Protein 4GBJ (pdb70)

Foldseek 3Di:
DAQEEEEDCPLQSVLLLLLLLVVPHAYEYCPVSVVSHYHYDVQSLVRAAALGEYEYEDAELVVVPVNLDPSLLRVAANREYEYYLYFLVSQQVSQVVNVVRNYWYKDKDWADGSVCQNVQDTEIEIEADPVRCVVCVVSVSSRHPYYHYPYHRRSPRSLVVLVVLLLLLLLLLQVLLCVVVVHQLVVVLVVCVPVVVDCSSNVLSVCSRVVPQDDARDFLVVSLVSLVSNQVNCVVVPHDPSSVLLNVLSVVCVVVVRRGGHNSNSSCVSCVVVPND/DEEEEACPLASVLLLLLLLVVPDEYEYEYPPQVSCVVVVVSHYHYDPASLVRAAQLEEYEYEDAELVVCPVRLDVSLLRVAANREYEYYLYFLVSQQVSQVVNVVRNYGYKDKDKADQSVCQNVQAIEIEIEADPVRCVVCVVSSSSRHVYYHYDYHSRSRSSLVVLVVLLLLLLLLLQVLLCVVVVHQSVVVLVVCVPVVVDPSSVVLSVCSRVVAQPPARAFQVSSLVSLVSNQVNCVVVPHDPSSVLSNVLSVVCVVVVRRNGYNSNSSCVSCVVVPND/DEEEEEAQPLQSVLLLLLLLVVPYAYAYEYCDCVSCVVVVVSHYHYDDQSLVRAAALEEYEYEDQELVVVPVNLDPSLLRVAANREYEYYLYALVSQQVSQVVNVVRNYWYKDKDWADFSVLQNVQATEIEIEADPVNCVVCVVVCSSRHPYYHYPYHSRRRRSLVVLVVLLLLLLLLLQVLLCVVVPHQLVVVLVVCVPVVVDCSSVVLSVCSSVVPFPDARAFLVSSLVSLVSVQVNCVVVPHHPSSVLSNVLSVVCVVVVRRNGYNSNSSCVSVVVVPNDD/DEEEEACPLQSVLLLVLLLVVPDAYAYEYPPQVSCVVCVVSRYHYDDASLVRAAALEEYEYEDLELCVVPVRLDPSLLRVAANREYAYYLYALVSQQVVQVVNVVRNHWYKDKDWADQSVLQNVQAIEIEIEADPVRCVVCVVSNSSRHPYYHYPYHRRSPSSLVVLVVLLLLLLLLLQVLLCVVVVHQLVVVLVVCVPVNVDVSSVVLSVCSSVVPQPPARDFLVSQLVSLVSNQVNCVVVPHDPSSVLLNVLSVVCVVVVRRGGHNSNSSCVSVVVVPND

Nearest PDB structures (foldseek):
  8jyt-assembly1_A  TM=6.687E-01  e=2.787E-19  synthetic construct
  8jku-assembly1_A  TM=6.680E-01  e=8.937E-18  synthetic construct
  8h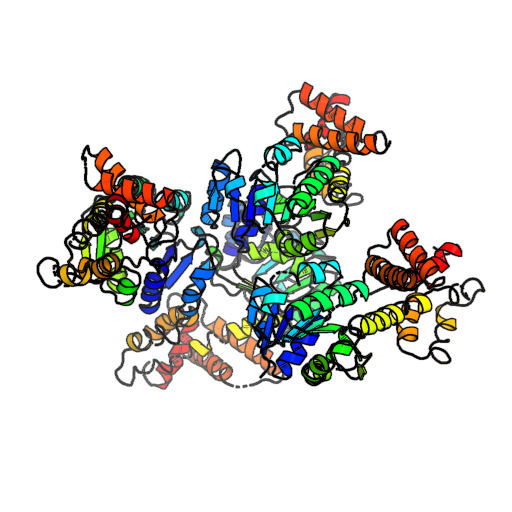wy-assembly1_B  TM=6.424E-01  e=3.088E-18  Escherichia
  4oqz-assembly1_A-2  TM=6.634E-01  e=3.82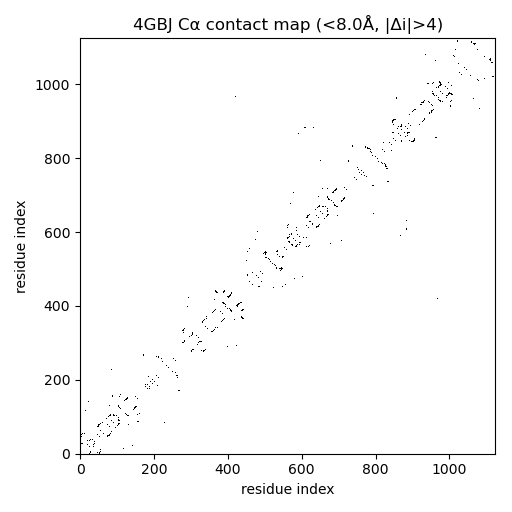6E-17  Streptomyces aurantiacus JA 4570
  5ocm-assembly1_A  TM=6.320E-01  e=1.398E-17  Streptosporangium roseum

CATH classification: 3.40.50.720 (+1 more: 1.10.1040.10)

InterPro domains:
  IPR006115 6-phosphogluconate dehydrogenase, NADP-binding [PF03446] (4-157)
  IPR008927 6-phosphogluconate dehydrogenase-like, C-terminal domain superfamily [SSF48179] (163-283)
  IPR013328 6-phosphogluconate dehydrogenase, domain 2 [G3DSA:1.10.1040.10] (160-294)
  IPR015815 3-hydroxyisobutyrate dehydrogenase-related [PIRSF000103] (1-283)
  IPR029154 3-hydroxyisobutyrate dehydrogenase-like, NAD-binding domain [PF14833] (165-280)
  IPR036291 NAD(P)-binding domain superfamily [SSF51735] (4-162)
  IPR051265 HIBADH-related NP60 subfamily [PTHR43580] (3-283)

Solvent-accessible surface area: 51143 Å² total

B-factor: mean 41.44, std 18.56, range [14.26, 141.47]

Structure (mmCIF, N/CA/C/O backbone):
data_4GBJ
#
_entry.id   4GBJ
#
_cell.length_a   79.633
_cell.length_b   89.645
_cell.length_c   151.506
_cell.angle_alpha   90.00
_cell.angle_beta   90.00
_cell.angle_gamma   90.00
#
_symmetry.space_group_name_H-M   'P 21 21 21'
#
loop_
_entity.id
_entity.type
_entity.pdbx_description
1 polymer '6-phosphogluconate dehydrogenase NAD-binding'
2 non-polymer 'SODIUM ION'
3 water water
#
loop_
_atom_site.group_PDB
_atom_site.id
_atom_site.type_symbol
_atom_site.label_atom_id
_atom_site.label_alt_id
_atom_site.label_comp_id
_atom_site.label_asym_id
_atom_site.label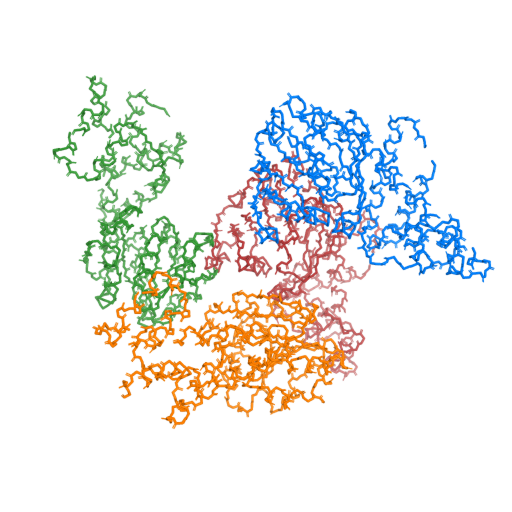_entity_id
_atom_site.label_seq_id
_atom_site.pdbx_PDB_ins_code
_atom_site.Cartn_x
_atom_site.Cartn_y
_atom_site.Cartn_z
_atom_site.occupancy
_atom_site.B_iso_or_equiv
_atom_site.auth_seq_id
_atom_site.auth_comp_id
_atom_site.auth_asym_id
_atom_site.auth_atom_id
_atom_site.pdbx_PDB_model_num
ATOM 9 N N . SER A 1 5 ? 31.331 35.328 74.190 1.00 94.21 2 SER A N 1
ATOM 10 C CA . SER A 1 5 ? 30.225 35.626 73.273 1.00 94.78 2 SER A CA 1
ATOM 11 C C . SER A 1 5 ? 30.673 35.306 71.851 1.00 93.96 2 SER A C 1
ATOM 12 O O . SER A 1 5 ? 29.923 34.727 71.061 1.00 94.81 2 SER A O 1
ATOM 15 N N . GLU A 1 6 ? 31.935 35.639 71.559 1.00 85.73 3 GLU A N 1
ATOM 16 C CA . GLU A 1 6 ? 32.542 35.435 70.256 1.00 81.77 3 GLU A CA 1
ATOM 17 C C . GLU A 1 6 ? 32.891 33.960 70.010 1.00 82.20 3 GLU A C 1
ATOM 18 O O . GLU A 1 6 ? 33.830 33.459 70.630 1.00 80.97 3 GLU A O 1
ATOM 24 N N . LYS A 1 7 ? 32.119 33.260 69.136 1.00 76.16 4 LYS A N 1
ATOM 25 C CA . LYS A 1 7 ? 32.459 31.908 68.681 1.00 73.86 4 LYS A CA 1
ATOM 26 C C . LYS A 1 7 ? 33.532 32.111 67.578 1.00 72.82 4 LYS A C 1
ATOM 27 O O . LYS A 1 7 ? 33.212 32.650 66.517 1.00 73.90 4 LYS A O 1
ATOM 33 N N . ILE A 1 8 ? 34.807 31.775 67.864 1.00 63.04 5 ILE A N 1
ATOM 34 C CA . ILE A 1 8 ? 35.944 32.103 66.983 1.00 59.39 5 ILE A CA 1
ATOM 35 C C . ILE A 1 8 ? 36.392 30.965 66.016 1.00 59.12 5 ILE A C 1
ATOM 36 O O . ILE A 1 8 ? 36.810 29.887 66.449 1.00 55.66 5 ILE A O 1
ATOM 41 N N . ALA A 1 9 ? 36.444 31.300 64.709 1.00 54.25 6 ALA A N 1
ATOM 42 C CA . ALA A 1 9 ? 36.987 30.411 63.686 1.00 53.10 6 ALA A CA 1
ATOM 43 C C . ALA A 1 9 ? 38.496 30.526 63.709 1.00 54.29 6 ALA A C 1
ATOM 44 O O . ALA A 1 9 ? 39.027 31.619 63.548 1.00 49.71 6 ALA A O 1
ATOM 46 N N . PHE A 1 10 ? 39.189 29.435 63.957 1.00 53.45 7 PHE A N 1
ATOM 47 C CA . PHE A 1 10 ? 40.646 29.440 63.983 1.00 52.37 7 PHE A CA 1
ATOM 48 C C . PHE A 1 10 ? 41.152 28.551 62.837 1.00 56.81 7 PHE A C 1
ATOM 49 O O . PHE A 1 10 ? 40.964 27.330 62.893 1.00 58.43 7 PHE A O 1
ATOM 57 N N . LEU A 1 11 ? 41.702 29.170 61.764 1.00 50.62 8 LEU A N 1
ATOM 58 C CA . LEU A 1 11 ? 42.197 28.478 60.564 1.00 50.83 8 LEU A CA 1
ATOM 59 C C . LEU A 1 11 ? 43.748 28.385 60.475 1.00 54.72 8 LEU A C 1
ATOM 60 O O . LEU A 1 11 ? 44.442 29.357 60.147 1.00 48.69 8 LEU A O 1
ATOM 65 N N . GLY A 1 12 ? 44.262 27.182 60.680 1.00 56.80 9 GLY A N 1
ATOM 66 C CA . GLY A 1 12 ? 45.691 26.904 60.593 1.00 58.41 9 GLY A CA 1
ATOM 67 C C . GLY A 1 12 ? 46.194 26.534 61.960 1.00 65.41 9 GLY A C 1
ATOM 68 O O . GLY A 1 12 ? 46.087 27.341 62.880 1.00 65.03 9 GLY A O 1
ATOM 69 N N . LEU A 1 13 ? 46.723 25.321 62.112 1.00 65.50 10 LEU A N 1
ATOM 70 C CA . LEU A 1 13 ? 47.148 24.830 63.414 1.00 67.16 10 LEU A CA 1
ATOM 71 C C . LEU A 1 13 ? 48.583 24.308 63.486 1.00 71.09 10 LEU A C 1
ATOM 72 O O . LEU A 1 13 ? 48.836 23.285 64.134 1.00 71.73 10 LEU A O 1
ATOM 77 N N . GLY A 1 14 ? 49.515 25.076 62.943 1.00 65.11 11 GLY A N 1
ATOM 78 C CA . GLY A 1 14 ? 50.924 24.720 62.967 1.00 65.89 11 GLY A CA 1
ATOM 79 C C . GLY A 1 14 ? 51.597 25.027 64.288 1.00 70.16 11 GLY A C 1
ATOM 80 O O . GLY A 1 14 ? 50.944 25.061 65.334 1.00 70.24 11 GLY A O 1
ATOM 81 N N . ASN A 1 15 ? 52.912 25.270 64.240 1.00 67.62 12 ASN A N 1
ATOM 82 C CA . ASN A 1 15 ? 53.745 25.556 65.408 1.00 69.19 12 ASN A CA 1
ATOM 83 C C . ASN A 1 15 ? 53.234 26.738 66.237 1.00 70.74 12 ASN A C 1
ATOM 84 O O . ASN A 1 15 ? 53.338 26.673 67.459 1.00 72.94 12 ASN A O 1
ATOM 89 N N . LEU A 1 16 ? 52.681 27.793 65.611 1.00 63.15 13 LEU A N 1
ATOM 90 C CA . LEU A 1 16 ? 52.138 28.926 66.377 1.00 61.19 13 LEU A CA 1
ATOM 91 C C . LEU A 1 16 ? 50.632 28.804 66.598 1.00 63.43 13 LEU A C 1
ATOM 92 O O . LEU A 1 16 ? 50.161 29.141 67.678 1.00 62.04 13 LEU A O 1
ATOM 97 N N . GLY A 1 17 ? 49.905 28.325 65.592 1.00 60.62 14 GLY A N 1
ATOM 98 C CA . GLY A 1 17 ? 48.458 28.168 65.647 1.00 60.75 14 GLY A CA 1
ATOM 99 C C . GLY A 1 17 ? 47.935 27.370 66.819 1.00 67.27 14 GLY A C 1
ATOM 100 O O . GLY A 1 17 ? 46.954 27.797 67.449 1.00 66.18 14 GLY A O 1
ATOM 101 N N . THR A 1 18 ? 48.584 26.203 67.124 1.00 63.81 15 THR A N 1
ATOM 102 C CA . THR A 1 18 ? 48.146 25.324 68.222 1.00 63.72 15 THR A CA 1
ATOM 103 C C . THR A 1 18 ? 48.295 26.040 69.588 1.00 67.90 15 THR A C 1
ATOM 104 O O . THR A 1 18 ? 47.280 26.206 70.257 1.00 67.77 15 THR A O 1
ATOM 108 N N . PRO A 1 19 ? 49.490 26.521 70.013 1.00 63.70 16 PRO A N 1
ATOM 109 C CA . PRO A 1 19 ? 49.562 27.217 71.313 1.00 64.12 16 PRO A CA 1
ATOM 110 C C . PRO A 1 19 ? 48.659 28.475 71.419 1.00 65.95 16 PRO A C 1
ATOM 111 O O . PRO A 1 19 ? 48.214 28.788 72.525 1.00 66.52 16 PRO A O 1
ATOM 115 N N . ILE A 1 20 ? 48.367 29.187 70.303 1.00 58.17 17 ILE A N 1
ATOM 116 C CA . ILE A 1 20 ? 47.481 30.370 70.367 1.00 54.76 17 ILE A CA 1
ATOM 117 C C . ILE A 1 20 ? 46.049 29.885 70.682 1.00 57.61 17 ILE A C 1
ATOM 118 O O . ILE A 1 20 ? 45.403 30.394 71.600 1.00 56.42 17 ILE A O 1
ATOM 123 N N . ALA A 1 21 ? 45.570 28.904 69.903 1.00 53.49 18 ALA A N 1
ATOM 124 C CA . ALA A 1 21 ? 44.247 28.317 70.056 1.00 53.97 18 ALA A CA 1
ATOM 125 C C . ALA A 1 21 ? 44.037 27.766 71.464 1.00 61.16 18 ALA A C 1
ATOM 126 O O . ALA A 1 21 ? 42.922 27.862 71.983 1.00 60.55 18 ALA A O 1
ATOM 128 N N . GLU A 1 22 ? 45.105 27.166 72.060 1.00 59.00 19 GLU A N 1
ATOM 129 C CA . GLU A 1 22 ? 45.113 26.639 73.432 1.00 60.64 19 GLU A CA 1
ATOM 130 C C . GLU A 1 22 ? 44.772 27.731 74.447 1.00 63.73 19 GLU A C 1
ATOM 131 O O . GLU A 1 22 ? 43.876 27.549 75.273 1.00 63.52 19 GLU A O 1
ATOM 137 N N . ILE A 1 23 ? 45.507 28.855 74.385 1.00 56.94 20 ILE A N 1
ATOM 138 C CA . ILE A 1 23 ? 45.331 29.995 75.292 1.00 56.49 20 ILE A CA 1
ATOM 139 C C . ILE A 1 23 ? 43.911 30.568 75.169 1.00 61.84 20 ILE A C 1
ATOM 140 O O . ILE A 1 23 ? 43.325 30.950 76.186 1.00 63.05 20 ILE A O 1
ATOM 145 N N . LEU A 1 24 ? 43.359 30.616 73.946 1.00 58.33 21 LEU A N 1
ATOM 146 C CA . LEU A 1 24 ? 42.003 31.128 73.738 1.00 58.44 21 LEU A CA 1
ATOM 147 C C . LEU A 1 24 ? 40.979 30.122 74.306 1.00 63.48 21 LEU A C 1
ATOM 148 O O . LEU A 1 24 ? 40.018 30.542 74.933 1.00 63.56 21 LEU A O 1
ATOM 153 N N . LEU A 1 25 ? 41.229 28.809 74.154 1.00 61.50 22 LEU A N 1
ATOM 154 C CA . LEU A 1 25 ? 40.361 27.758 74.728 1.00 62.61 22 LEU A CA 1
ATOM 155 C C . LEU A 1 25 ? 40.388 27.783 76.269 1.00 71.48 22 LEU A C 1
ATOM 156 O O . LEU A 1 25 ? 39.346 27.621 76.910 1.00 72.96 22 LEU A O 1
ATOM 161 N N . GLU A 1 26 ? 41.570 28.001 76.849 1.00 69.82 23 GLU A N 1
ATOM 162 C CA . GLU A 1 26 ? 41.757 28.102 78.291 1.00 72.04 23 GLU A CA 1
ATOM 163 C C . GLU A 1 26 ? 41.166 29.427 78.817 1.00 77.43 23 GLU A C 1
ATOM 164 O O . GLU A 1 26 ? 40.612 29.441 79.913 1.00 80.33 23 GLU A O 1
ATOM 170 N N . ALA A 1 27 ? 41.223 30.517 78.023 1.00 71.48 24 ALA A N 1
ATOM 171 C CA . ALA A 1 27 ? 40.635 31.809 78.406 1.00 70.89 24 ALA A CA 1
ATOM 172 C C . ALA A 1 27 ? 39.078 31.813 78.327 1.00 75.44 24 ALA A C 1
ATOM 173 O O . ALA A 1 27 ? 38.470 32.834 78.650 1.00 77.37 24 ALA A O 1
ATOM 175 N N . GLY A 1 28 ? 38.466 30.727 77.847 1.00 69.92 25 GLY A N 1
ATOM 176 C CA . GLY A 1 28 ? 37.018 30.582 77.766 1.00 70.01 25 GLY A CA 1
ATOM 177 C C . GLY A 1 28 ? 36.407 30.716 76.384 1.00 71.17 25 GLY A C 1
ATOM 178 O O . GLY A 1 28 ? 35.219 30.453 76.229 1.00 70.63 25 GLY A O 1
ATOM 179 N N . TYR A 1 29 ? 37.180 31.138 75.365 1.00 65.10 26 TYR A N 1
ATOM 180 C CA . TYR A 1 29 ? 36.619 31.327 74.019 1.00 62.78 26 TYR A CA 1
ATOM 181 C C . TYR A 1 29 ? 36.181 30.005 73.372 1.00 66.30 26 TYR A C 1
ATOM 182 O O . TYR A 1 29 ? 36.810 28.965 73.565 1.00 65.46 26 TYR A O 1
ATOM 191 N N . GLU A 1 30 ? 35.082 30.070 72.610 1.00 64.33 27 GLU A N 1
ATOM 192 C CA . GLU A 1 30 ? 34.529 28.934 71.868 1.00 64.58 27 GLU A CA 1
ATOM 193 C C . GLU A 1 30 ? 35.183 28.963 70.493 1.00 66.04 27 GLU A C 1
ATOM 194 O O . GLU A 1 30 ? 35.124 30.002 69.818 1.00 64.70 27 GLU A O 1
ATOM 200 N N . LEU A 1 31 ? 35.883 27.881 70.115 1.00 62.11 28 LEU A N 1
ATOM 201 C CA . LEU A 1 31 ? 36.631 27.807 68.855 1.00 60.41 28 LEU A CA 1
ATOM 202 C C . LEU A 1 31 ? 36.154 26.690 67.927 1.00 62.57 28 LEU A C 1
ATOM 203 O O . LEU A 1 31 ? 36.000 25.552 68.362 1.00 61.86 28 LEU A O 1
ATOM 208 N N . VAL A 1 32 ? 36.062 27.003 66.625 1.00 59.96 29 VAL A N 1
ATOM 209 C CA . VAL A 1 32 ? 35.765 26.052 65.552 1.00 61.18 29 VAL A CA 1
ATOM 210 C C . VAL A 1 32 ? 37.066 26.016 64.688 1.00 64.51 29 VAL A C 1
ATOM 211 O O . VAL A 1 32 ? 37.288 26.905 63.872 1.00 63.72 29 VAL A O 1
ATOM 215 N N . VAL A 1 33 ? 37.963 25.034 64.954 1.00 60.76 30 VAL A N 1
ATOM 216 C CA . VAL A 1 33 ? 39.282 24.942 64.288 1.00 60.33 30 VAL A CA 1
ATOM 217 C C . VAL A 1 33 ? 39.271 24.151 62.958 1.00 65.26 30 VAL A C 1
ATOM 218 O O . VAL A 1 33 ? 38.398 23.314 62.705 1.00 64.79 30 VAL A O 1
ATOM 222 N N . TRP A 1 34 ? 40.334 24.380 62.162 1.00 61.97 31 TRP A N 1
ATOM 223 C CA . TRP A 1 34 ? 40.589 23.731 60.868 1.00 81.02 31 TRP A CA 1
ATOM 224 C C . TRP A 1 34 ? 42.092 23.732 60.585 1.00 100.67 31 TRP A C 1
ATOM 225 O O . TRP A 1 34 ? 42.759 24.729 60.871 1.00 67.11 31 TRP A O 1
ATOM 236 N N . GLU A 1 42 ? 43.146 17.666 66.200 1.00 95.65 39 GLU A N 1
ATOM 237 C CA . GLU A 1 42 ? 42.444 16.776 67.125 1.00 95.94 39 GLU A CA 1
ATOM 238 C C . GLU A 1 42 ? 42.839 17.079 68.591 1.00 98.22 39 GLU A C 1
ATOM 239 O O . GLU A 1 42 ? 41.938 17.125 69.431 1.00 96.96 39 GLU A O 1
ATOM 245 N N . PRO A 1 43 ? 44.116 17.422 68.919 1.00 94.17 40 PRO A N 1
ATOM 246 C CA . PRO A 1 43 ? 44.449 17.758 70.321 1.00 94.02 40 PRO A CA 1
ATOM 247 C C . PRO A 1 43 ? 43.777 19.024 70.892 1.00 96.02 40 PRO A C 1
ATOM 248 O O . PRO A 1 43 ? 43.919 19.250 72.091 1.00 97.41 40 PRO A O 1
ATOM 252 N N . LEU A 1 44 ? 43.073 19.845 70.082 1.00 88.81 41 LEU A N 1
ATOM 253 C CA . LEU A 1 44 ? 42.339 21.001 70.603 1.00 87.37 41 LEU A CA 1
ATOM 254 C C . LEU A 1 44 ? 40.895 20.608 70.948 1.00 92.37 41 LEU A C 1
ATOM 255 O O . LEU A 1 44 ? 40.284 21.254 71.806 1.00 91.38 41 LEU A O 1
ATOM 260 N N . THR A 1 45 ? 40.360 19.531 70.313 1.00 90.39 42 THR A N 1
ATOM 261 C CA . THR A 1 45 ? 39.045 18.958 70.660 1.00 91.03 42 THR A CA 1
ATOM 262 C C . THR A 1 45 ? 39.054 18.528 72.130 1.00 96.58 42 THR A C 1
ATOM 263 O O . THR A 1 45 ? 38.039 18.647 72.811 1.00 97.25 42 THR A O 1
ATOM 267 N N . LYS A 1 46 ? 40.229 18.071 72.613 1.00 93.88 43 LYS A N 1
ATOM 268 C CA . LYS A 1 46 ? 40.481 17.638 73.989 1.00 95.14 43 LYS A CA 1
ATOM 269 C C . LYS A 1 46 ? 40.262 18.781 75.000 1.00 100.08 43 LYS A C 1
ATOM 270 O O . LYS A 1 46 ? 39.679 18.548 76.060 1.00 100.28 43 LYS A O 1
ATOM 276 N N . LEU A 1 47 ? 40.715 20.014 74.664 1.00 96.58 44 LEU A N 1
ATOM 277 C CA . LEU A 1 47 ? 40.593 21.186 75.548 1.00 96.05 44 LEU A CA 1
ATOM 278 C C . LEU A 1 47 ? 39.251 21.942 75.378 1.00 97.35 44 LEU A C 1
ATOM 279 O O . LEU A 1 47 ? 39.015 22.879 76.141 1.00 96.91 44 LEU A O 1
ATOM 284 N N . GLY A 1 48 ? 38.400 21.530 74.424 1.00 92.28 45 GLY A N 1
ATOM 285 C CA . GLY A 1 48 ? 37.070 22.109 74.219 1.00 91.46 45 GLY A CA 1
ATOM 286 C C . GLY A 1 48 ? 36.717 22.691 72.858 1.00 93.83 45 GLY A C 1
ATOM 287 O O . GLY A 1 48 ? 35.751 23.456 72.778 1.00 93.28 45 GLY A O 1
ATOM 288 N N . ALA A 1 49 ? 37.443 22.334 71.767 1.00 88.97 46 ALA A N 1
ATOM 289 C CA . ALA A 1 49 ? 37.156 22.873 70.423 1.00 87.85 46 ALA A CA 1
ATOM 290 C C . ALA A 1 49 ? 36.259 21.937 69.592 1.00 91.35 46 ALA A C 1
ATOM 291 O O . ALA A 1 49 ? 35.988 20.815 70.007 1.00 91.93 46 ALA A O 1
ATOM 293 N N . THR A 1 50 ? 35.820 22.419 68.403 1.00 86.28 47 THR A N 1
ATOM 294 C CA . THR A 1 50 ? 35.034 21.657 67.425 1.00 86.51 47 THR A CA 1
ATOM 295 C C . THR A 1 50 ? 35.768 21.751 66.070 1.00 88.39 47 THR A C 1
ATOM 296 O O . THR A 1 50 ? 36.156 22.841 65.644 1.00 86.80 47 THR A O 1
ATOM 300 N N . VAL A 1 51 ? 36.006 20.597 65.425 1.00 84.30 48 VAL A N 1
ATOM 301 C CA . VAL A 1 51 ? 36.761 20.517 64.169 1.00 82.78 48 VAL A CA 1
ATOM 302 C C . VAL A 1 51 ? 35.812 20.499 62.974 1.00 86.24 48 VAL A C 1
ATOM 303 O O . VAL A 1 51 ? 34.711 19.957 63.070 1.00 87.17 48 VAL A O 1
ATOM 307 N N . VAL A 1 52 ? 36.259 21.054 61.838 1.00 81.34 49 VAL A N 1
ATOM 308 C CA . VAL A 1 52 ? 35.491 21.063 60.588 1.00 82.76 49 VAL A CA 1
ATOM 309 C C . VAL A 1 52 ? 36.439 20.630 59.440 1.00 86.55 49 VAL A C 1
ATOM 310 O O . VAL A 1 52 ? 37.657 20.763 59.559 1.00 84.45 49 VAL A O 1
ATOM 314 N N . GLU A 1 53 ? 35.872 20.069 58.361 1.00 85.25 50 GLU A N 1
ATOM 315 C CA . GLU A 1 53 ? 36.647 19.553 57.224 1.00 85.21 50 GLU A CA 1
ATOM 316 C C . GLU A 1 53 ? 36.938 20.635 56.215 1.00 86.08 50 GLU A C 1
ATOM 317 O O . GLU A 1 53 ? 38.069 20.704 55.743 1.00 86.94 50 GLU A O 1
ATOM 323 N N . ASN A 1 54 ? 35.937 21.453 55.851 1.00 80.79 51 ASN A N 1
ATOM 324 C CA . ASN A 1 54 ? 36.118 22.575 54.916 1.00 79.97 51 ASN A CA 1
ATOM 325 C C . ASN A 1 54 ? 36.067 23.892 55.687 1.00 79.04 51 ASN A C 1
ATOM 326 O O . ASN A 1 54 ? 35.090 24.153 56.381 1.00 78.87 51 ASN A O 1
ATOM 331 N N . ALA A 1 55 ? 37.123 24.715 55.556 1.00 71.81 52 ALA A N 1
ATOM 332 C CA . ALA A 1 55 ? 37.293 26.006 56.241 1.00 67.80 52 ALA A CA 1
ATOM 333 C C . ALA A 1 55 ? 36.080 26.933 56.159 1.00 70.21 52 ALA A C 1
ATOM 334 O O . ALA A 1 55 ? 35.826 27.653 57.120 1.00 69.60 52 ALA A O 1
ATOM 336 N N . ILE A 1 56 ? 35.360 26.954 55.024 1.00 75.92 53 ILE A N 1
ATOM 337 C CA . ILE A 1 56 ? 34.208 27.835 54.859 1.00 73.51 53 ILE A CA 1
ATOM 338 C C . ILE A 1 56 ? 33.134 27.512 55.896 1.00 76.02 53 ILE A C 1
ATOM 339 O O . ILE A 1 56 ? 32.549 28.446 56.429 1.00 73.54 53 ILE A O 1
ATOM 344 N N . ASP A 1 57 ? 32.956 26.221 56.262 1.00 74.42 54 ASP A N 1
ATOM 345 C CA . ASP A 1 57 ? 31.986 25.799 57.287 1.00 75.52 54 ASP A CA 1
ATOM 346 C C . ASP A 1 57 ? 32.364 26.295 58.694 1.00 74.51 54 ASP A C 1
ATOM 347 O O . ASP A 1 57 ? 31.497 26.325 59.560 1.00 73.96 54 ASP A O 1
ATOM 352 N N . ALA A 1 58 ? 33.631 26.676 58.931 1.00 67.88 55 ALA A N 1
ATOM 353 C CA . ALA A 1 58 ? 34.045 27.243 60.219 1.00 64.69 55 ALA A CA 1
ATOM 354 C C . ALA A 1 58 ? 33.608 28.709 60.353 1.00 64.40 55 ALA A C 1
ATOM 355 O O . ALA A 1 58 ? 33.574 29.203 61.470 1.00 62.12 55 ALA A O 1
ATOM 357 N N . ILE A 1 59 ? 33.354 29.420 59.223 1.00 59.91 56 ILE A N 1
ATOM 358 C CA . ILE A 1 59 ? 33.033 30.856 59.210 1.00 57.03 56 ILE A CA 1
ATOM 359 C C . ILE A 1 59 ? 31.583 31.116 59.594 1.00 62.89 56 ILE A C 1
ATOM 360 O O . ILE A 1 59 ? 30.689 30.480 59.038 1.00 65.92 56 ILE A O 1
ATOM 365 N N . THR A 1 60 ? 31.358 32.090 60.510 1.00 57.36 57 THR A N 1
ATOM 366 C CA . THR A 1 60 ? 30.038 32.568 60.903 1.00 59.19 57 THR A CA 1
ATOM 367 C C . THR A 1 60 ? 29.865 33.966 60.306 1.00 58.92 57 THR A C 1
ATOM 368 O O . THR A 1 60 ? 30.702 34.817 60.570 1.00 53.59 57 THR A O 1
ATOM 372 N N . PRO A 1 61 ? 28.780 34.261 59.557 1.00 57.66 58 PRO A N 1
ATOM 373 C CA . PRO A 1 61 ? 28.596 35.636 59.042 1.00 56.30 58 PRO A CA 1
ATOM 374 C C . PRO A 1 61 ? 28.656 36.691 60.149 1.00 55.83 58 PRO A C 1
ATOM 375 O O . PRO A 1 61 ? 28.032 36.526 61.182 1.00 55.10 58 PRO A O 1
ATOM 379 N N . GLY A 1 62 ? 29.512 37.691 59.973 1.00 48.54 59 GLY A N 1
ATOM 380 C CA . GLY A 1 62 ? 29.684 38.732 60.966 1.00 46.70 59 GLY A CA 1
ATOM 381 C C . GLY A 1 62 ? 30.575 38.345 62.132 1.00 49.65 59 GLY A C 1
ATOM 382 O O . GLY A 1 62 ? 30.791 39.176 63.015 1.00 48.15 59 GLY A O 1
ATOM 383 N N . GLY A 1 63 ? 31.130 37.126 62.130 1.00 46.87 60 GLY A N 1
ATOM 384 C CA . GLY A 1 63 ? 31.983 36.635 63.212 1.00 45.96 60 GLY A CA 1
ATOM 385 C C . GLY A 1 63 ? 33.443 36.995 63.053 1.00 48.48 60 GLY A C 1
ATOM 386 O O . GLY A 1 63 ? 33.785 37.837 62.229 1.00 48.91 60 GLY A O 1
ATOM 387 N N . ILE A 1 64 ? 34.312 36.347 63.861 1.00 44.39 61 ILE A N 1
ATOM 388 C CA . ILE A 1 64 ? 35.745 36.555 63.878 1.00 43.60 61 ILE A CA 1
ATOM 389 C C . ILE A 1 64 ? 36.438 35.271 63.384 1.00 48.09 61 ILE A C 1
ATOM 390 O O . ILE A 1 64 ? 36.053 34.171 63.806 1.00 49.21 61 ILE A O 1
ATOM 395 N N . VAL A 1 65 ? 37.470 35.433 62.541 1.00 40.76 62 VAL A N 1
ATOM 396 C CA . VAL A 1 65 ? 38.286 34.336 62.042 1.00 41.21 62 VAL A CA 1
ATOM 397 C C . VAL A 1 65 ? 39.784 34.678 62.231 1.00 43.85 62 VAL A C 1
ATOM 398 O O . VAL A 1 65 ? 40.216 35.781 61.909 1.00 41.91 62 VAL A O 1
ATOM 402 N N . PHE A 1 66 ? 40.529 33.777 62.880 1.00 39.96 63 PHE A N 1
ATOM 403 C CA . PHE A 1 66 ? 41.971 33.891 62.999 1.00 40.04 63 PHE A CA 1
ATOM 404 C C . PHE A 1 66 ? 42.581 32.969 61.985 1.00 46.07 63 PHE A C 1
ATOM 405 O O . PHE A 1 66 ? 42.102 31.853 61.813 1.00 44.37 63 PHE A O 1
ATOM 413 N N . SER A 1 67 ? 43.645 33.414 61.316 1.00 42.50 64 SER A N 1
ATOM 414 C CA . SER A 1 67 ? 44.378 32.542 60.424 1.00 43.26 64 SER A CA 1
ATOM 415 C C . SER A 1 67 ? 45.848 32.735 60.642 1.00 48.68 64 SER A C 1
ATOM 416 O O . SER A 1 67 ? 46.282 33.874 60.810 1.00 45.01 64 SER A O 1
ATOM 419 N N . VAL A 1 68 ? 46.596 31.622 60.734 1.00 51.12 65 VAL A N 1
ATOM 420 C CA . VAL A 1 68 ? 48.062 31.608 60.793 1.00 52.95 65 VAL A CA 1
ATOM 421 C C . VAL A 1 68 ? 48.470 30.461 59.885 1.00 57.87 65 VAL A C 1
ATOM 422 O O . VAL A 1 68 ? 48.253 29.307 60.220 1.00 60.08 65 VAL A O 1
ATOM 426 N N . LEU A 1 69 ? 48.917 30.794 58.667 1.00 52.61 66 LEU A N 1
ATOM 427 C CA . LEU A 1 69 ? 49.273 29.829 57.626 1.00 53.61 66 LEU A CA 1
ATOM 428 C C . LEU A 1 69 ? 50.734 30.040 57.180 1.00 57.88 66 LEU A C 1
ATOM 429 O O . LEU A 1 69 ? 51.294 31.125 57.353 1.00 55.47 66 LEU A O 1
ATOM 434 N N . ALA A 1 70 ? 51.353 28.979 56.672 1.00 56.68 67 ALA A N 1
ATOM 435 C CA . ALA A 1 70 ? 52.776 28.936 56.342 1.00 57.07 67 ALA A CA 1
ATOM 436 C C . ALA A 1 70 ? 53.273 29.958 55.299 1.00 58.88 67 ALA A C 1
ATOM 437 O O . ALA A 1 70 ? 54.467 30.243 55.318 1.00 59.54 67 ALA A O 1
ATOM 439 N N . ASP A 1 71 ? 52.427 30.440 54.359 1.00 51.53 68 ASP A N 1
ATOM 440 C CA . ASP A 1 71 ? 52.905 31.370 53.331 1.00 48.87 68 ASP A CA 1
ATOM 441 C C . ASP A 1 71 ? 51.749 32.130 52.636 1.00 49.47 68 ASP A C 1
ATOM 442 O O . ASP A 1 71 ? 50.581 31.881 52.928 1.00 49.64 68 ASP A O 1
ATOM 447 N N . ASP A 1 72 ? 52.085 33.079 51.738 1.00 43.54 69 ASP A N 1
ATOM 448 C CA . ASP A 1 72 ? 51.104 33.896 51.014 1.00 42.70 69 ASP A CA 1
ATOM 449 C C . ASP A 1 72 ? 50.145 33.026 50.224 1.00 50.07 69 ASP A C 1
ATOM 450 O O . ASP A 1 72 ? 48.953 33.300 50.235 1.00 49.59 69 ASP A O 1
ATOM 455 N N . ALA A 1 73 ? 50.669 31.975 49.535 1.00 48.81 70 ALA A N 1
ATOM 456 C CA . ALA A 1 73 ? 49.862 31.071 48.729 1.00 51.80 70 ALA A CA 1
ATOM 457 C C . ALA A 1 73 ? 48.759 30.442 49.548 1.00 56.09 70 ALA A C 1
ATOM 458 O O . ALA A 1 73 ? 47.591 30.549 49.177 1.00 57.21 70 ALA A O 1
ATOM 460 N N . ALA A 1 74 ? 49.126 29.839 50.691 1.00 52.76 71 ALA A N 1
ATOM 461 C CA . ALA A 1 74 ? 48.198 29.179 51.623 1.00 52.36 71 ALA A CA 1
ATOM 462 C C . ALA A 1 74 ? 47.031 30.113 52.073 1.00 54.08 71 ALA A C 1
ATOM 463 O O . ALA A 1 74 ? 45.882 29.665 52.157 1.00 54.43 71 ALA A O 1
ATOM 465 N N . VAL A 1 75 ? 47.313 31.406 52.277 1.00 49.57 72 VAL A N 1
ATOM 466 C CA . VAL A 1 75 ? 46.314 32.393 52.711 1.00 47.60 72 VAL A CA 1
ATOM 467 C C . VAL A 1 75 ? 45.375 32.784 51.544 1.00 52.13 72 VAL A C 1
ATOM 468 O O . VAL A 1 75 ? 44.163 32.851 51.751 1.00 51.26 72 VAL A O 1
ATOM 472 N N . GLU A 1 76 ? 45.920 33.097 50.362 1.00 49.77 73 GLU A N 1
ATOM 473 C CA . GLU A 1 76 ? 45.081 33.514 49.224 1.00 52.79 73 GLU A CA 1
ATOM 474 C C . GLU A 1 76 ? 44.182 32.382 48.723 1.00 60.98 73 GLU A C 1
ATOM 475 O O . GLU A 1 76 ? 43.040 32.645 48.308 1.00 62.88 73 GLU A O 1
ATOM 481 N N . GLU A 1 77 ? 44.691 31.131 48.776 1.00 58.78 74 GLU A N 1
ATOM 482 C CA . GLU A 1 77 ? 43.939 29.946 48.369 1.00 63.05 74 GLU A CA 1
ATOM 483 C C . GLU A 1 77 ? 42.766 29.689 49.315 1.00 66.66 74 GLU A C 1
ATOM 484 O O . GLU A 1 77 ? 41.692 29.282 48.866 1.00 69.25 74 GLU A O 1
ATOM 490 N N . LEU A 1 78 ? 42.961 29.944 50.620 1.00 59.18 75 LEU A N 1
ATOM 491 C CA . LEU A 1 78 ? 41.928 29.685 51.613 1.00 58.12 75 LEU A CA 1
ATOM 492 C C . LEU A 1 78 ? 40.866 30.803 51.616 1.00 59.15 75 LEU A C 1
ATOM 493 O O . LEU A 1 78 ? 39.681 30.496 51.594 1.00 57.83 75 LEU A O 1
ATOM 498 N N . PHE A 1 79 ? 41.288 32.078 51.538 1.00 53.66 76 PHE A N 1
ATOM 499 C CA . PHE A 1 79 ? 40.397 33.244 51.565 1.00 52.09 76 PHE A CA 1
ATOM 500 C C . PHE A 1 79 ? 39.936 33.606 50.163 1.00 59.31 76 PHE A C 1
ATOM 501 O O . PHE A 1 79 ? 40.246 34.662 49.609 1.00 58.61 76 PHE A O 1
ATOM 509 N N . SER A 1 80 ? 39.117 32.717 49.623 1.00 60.49 77 SER A N 1
ATOM 510 C CA . SER A 1 80 ? 38.498 32.857 48.317 1.00 62.96 77 SER A CA 1
ATOM 511 C C . SER A 1 80 ? 37.375 33.888 48.378 1.00 67.58 77 SER A C 1
ATOM 512 O O . SER A 1 80 ? 36.956 34.297 49.467 1.00 63.54 77 SER A O 1
ATOM 523 N N . GLU A 1 82 ? 34.298 33.342 47.842 1.00 71.83 79 GLU A N 1
ATOM 524 C CA . GLU A 1 82 ? 33.180 32.630 48.488 1.00 71.49 79 GLU A CA 1
ATOM 525 C C . GLU A 1 82 ? 33.231 32.732 49.997 1.00 69.52 79 GLU A C 1
ATOM 526 O O . GLU A 1 82 ? 32.252 33.116 50.630 1.00 66.48 79 GLU A O 1
ATOM 532 N N . LEU A 1 83 ? 34.358 32.332 50.571 1.00 65.39 80 LEU A N 1
ATOM 533 C CA . LEU A 1 83 ? 34.559 32.333 52.019 1.00 63.16 80 LEU A CA 1
ATOM 534 C C . LEU A 1 83 ? 34.487 33.755 52.595 1.00 61.73 80 LEU A C 1
ATOM 535 O O . LEU A 1 83 ? 33.906 33.951 53.662 1.00 56.93 80 LEU A O 1
ATOM 540 N N . VAL A 1 84 ? 35.098 34.742 51.898 1.00 58.92 81 VAL A N 1
ATOM 541 C CA . VAL A 1 84 ? 35.119 36.135 52.370 1.00 54.89 81 VAL A CA 1
ATOM 542 C C . VAL A 1 84 ? 33.692 36.696 52.299 1.00 56.10 81 VAL A C 1
ATOM 543 O O . VAL A 1 84 ? 33.272 37.392 53.224 1.00 50.14 81 VAL A O 1
ATOM 547 N N . GLU A 1 85 ? 32.924 36.349 51.233 1.00 55.76 82 GLU A N 1
ATOM 548 C CA . GLU A 1 85 ? 31.505 36.745 51.139 1.00 56.75 82 GLU A CA 1
ATOM 549 C C . GLU A 1 85 ? 30.691 36.139 52.309 1.00 63.54 82 GLU A C 1
ATOM 550 O O . GLU A 1 85 ? 29.758 36.781 52.815 1.00 64.16 82 GLU A O 1
ATOM 556 N N . LYS A 1 86 ? 31.025 34.895 52.715 1.00 60.15 83 LYS A N 1
ATOM 557 C CA . LYS A 1 86 ? 30.348 34.220 53.829 1.00 58.05 83 LYS A CA 1
ATOM 558 C C . LYS A 1 86 ? 30.674 34.949 55.147 1.00 58.84 83 LYS A C 1
ATOM 559 O O . LYS A 1 86 ? 29.803 35.076 55.986 1.00 59.00 83 LYS A O 1
ATOM 565 N N . LEU A 1 87 ? 31.933 35.416 55.323 1.00 51.22 84 LEU A N 1
ATOM 566 C CA . LEU A 1 87 ? 32.339 36.187 56.497 1.00 46.88 84 LEU A CA 1
ATOM 567 C C . LEU A 1 87 ? 31.500 37.478 56.566 1.00 50.35 84 LEU A C 1
ATOM 568 O O . LEU A 1 87 ? 31.034 37.862 57.639 1.00 47.53 84 LEU A O 1
ATOM 573 N N . GLY A 1 88 ? 31.326 38.113 55.411 1.00 50.57 85 GLY A N 1
ATOM 574 C CA . GLY A 1 88 ? 30.400 39.218 55.172 1.00 52.56 85 GLY A CA 1
ATOM 575 C C . GLY A 1 88 ? 30.395 40.461 56.048 1.00 54.02 85 GLY A C 1
ATOM 576 O O . GLY A 1 88 ? 31.423 40.891 56.588 1.00 50.97 85 GLY A O 1
ATOM 577 N N . LYS A 1 89 ? 29.202 41.064 56.164 1.00 51.42 86 LYS A N 1
ATOM 578 C CA . LYS A 1 89 ? 28.991 42.338 56.850 1.00 50.74 86 LYS A CA 1
ATOM 579 C C . LYS A 1 89 ? 29.478 42.312 58.301 1.00 53.24 86 LYS A C 1
ATOM 580 O O . LYS A 1 89 ? 29.068 41.447 59.062 1.00 53.12 86 LYS A O 1
ATOM 586 N N . ASP A 1 90 ? 30.430 43.216 58.652 1.00 48.36 87 ASP A N 1
ATOM 587 C CA . ASP A 1 90 ? 30.984 43.336 60.013 1.00 46.45 87 ASP A CA 1
ATOM 588 C C . ASP A 1 90 ? 31.867 42.111 60.424 1.00 47.74 87 ASP A C 1
ATOM 589 O O . ASP A 1 90 ? 32.340 42.066 61.553 1.00 45.09 87 ASP A O 1
ATOM 594 N N . GLY A 1 91 ? 32.135 41.172 59.507 1.00 45.11 88 GLY A N 1
ATOM 595 C CA . GLY A 1 91 ? 33.021 40.048 59.795 1.00 43.14 88 GLY A CA 1
ATOM 596 C C . GLY A 1 91 ? 34.466 40.525 59.939 1.00 42.68 88 GLY A C 1
ATOM 597 O O . GLY A 1 91 ? 34.841 41.531 59.334 1.00 42.16 88 GLY A O 1
ATOM 598 N N . VAL A 1 92 ? 35.257 39.899 60.822 1.00 37.36 89 VAL A N 1
ATOM 599 C CA . VAL A 1 92 ? 36.657 40.325 61.054 1.00 35.71 89 VAL A CA 1
ATOM 600 C C . VAL A 1 92 ? 37.630 39.151 60.875 1.00 39.64 89 VAL A C 1
ATOM 601 O O . VAL A 1 92 ? 37.491 38.122 61.526 1.00 37.94 89 VAL A O 1
ATOM 605 N N . HIS A 1 93 ? 38.650 39.346 60.020 1.00 36.08 90 HIS A N 1
ATOM 606 C CA . HIS A 1 93 ? 39.689 38.353 59.789 1.00 35.65 90 HIS A CA 1
ATOM 607 C C . HIS A 1 93 ? 41.027 38.852 60.370 1.00 37.06 90 HIS A C 1
ATOM 608 O O . HIS A 1 93 ? 41.585 39.854 59.894 1.00 37.43 90 HIS A O 1
ATOM 615 N N . VAL A 1 94 ? 41.536 38.152 61.381 1.00 31.75 91 VAL A N 1
ATOM 616 C CA . VAL A 1 94 ? 42.831 38.486 61.999 1.00 31.92 91 VAL A CA 1
ATOM 617 C C . VAL A 1 94 ? 43.896 37.597 61.336 1.00 35.45 91 VAL A C 1
ATOM 618 O O . VAL A 1 94 ? 43.967 36.421 61.671 1.00 37.26 91 VAL A O 1
ATOM 622 N N . SER A 1 95 ? 44.692 38.149 60.398 1.00 32.34 92 SER A N 1
ATOM 623 C CA . SER A 1 95 ? 45.677 37.407 59.599 1.00 32.95 92 SER A CA 1
ATOM 624 C C . SER A 1 95 ? 47.082 37.476 60.219 1.00 35.11 92 SER A C 1
ATOM 625 O O . SER A 1 95 ? 47.742 38.515 60.166 1.00 33.96 92 SER A O 1
ATOM 636 N N . SER A 1 97 ? 49.759 35.352 59.590 1.00 37.35 94 SER A N 1
ATOM 637 C CA . SER A 1 97 ? 50.834 34.757 58.809 1.00 36.54 94 SER A CA 1
ATOM 638 C C . SER A 1 97 ? 51.896 35.807 58.468 1.00 38.62 94 SER A C 1
ATOM 639 O O . SER A 1 97 ? 51.580 36.988 58.342 1.00 38.34 94 SER A O 1
ATOM 642 N N . THR A 1 98 ? 53.135 35.382 58.304 1.00 34.71 95 THR A N 1
ATOM 643 C CA . THR A 1 98 ? 54.188 36.275 57.813 1.00 33.23 95 THR A CA 1
ATOM 644 C C . THR A 1 98 ? 54.023 36.266 56.296 1.00 38.63 95 THR A C 1
ATOM 645 O O . THR A 1 98 ? 54.445 35.316 55.634 1.00 38.80 95 THR A O 1
ATOM 649 N N . ILE A 1 99 ? 53.336 37.270 55.767 1.00 33.36 96 ILE A N 1
ATOM 650 C CA . ILE A 1 99 ? 53.111 37.396 54.336 1.00 33.75 96 ILE A CA 1
ATOM 651 C C . ILE A 1 99 ? 53.505 38.799 53.897 1.00 36.85 96 ILE A C 1
ATOM 652 O O . ILE A 1 99 ? 53.787 39.661 54.730 1.00 34.45 96 ILE A O 1
ATOM 657 N N . SER A 1 100 ? 53.527 39.030 52.581 1.00 33.80 97 SER A N 1
ATOM 658 C CA . SER A 1 100 ? 53.860 40.351 52.076 1.00 33.05 97 SER A CA 1
ATOM 659 C C . SER A 1 100 ? 52.740 41.369 52.337 1.00 38.39 97 SER A C 1
ATOM 660 O O . SER A 1 100 ? 51.560 41.017 52.175 1.00 38.10 97 SER A O 1
ATOM 663 N N . PRO A 1 101 ? 53.104 42.660 52.545 1.00 31.89 98 PRO A N 1
ATOM 664 C CA . PRO A 1 101 ? 52.086 43.730 52.634 1.00 30.62 98 PRO A CA 1
ATOM 665 C C . PRO A 1 101 ? 51.158 43.780 51.425 1.00 35.27 98 PRO A C 1
ATOM 666 O O . PRO A 1 101 ? 50.013 44.160 51.548 1.00 37.46 98 PRO A O 1
ATOM 670 N N . GLU A 1 102 ? 51.668 43.458 50.246 1.00 32.44 99 GLU A N 1
ATOM 671 C CA . GLU A 1 102 ? 50.872 43.459 49.003 1.00 34.92 99 GLU A CA 1
ATOM 672 C C . GLU A 1 102 ? 49.772 42.428 49.081 1.00 39.62 99 GLU A C 1
ATOM 673 O O . GLU A 1 102 ? 48.641 42.767 48.749 1.00 38.68 99 GLU A O 1
ATOM 679 N N . THR A 1 103 ? 50.060 41.206 49.598 1.00 36.85 100 THR A N 1
ATOM 680 C CA . THR A 1 103 ? 49.016 40.174 49.743 1.00 37.02 100 THR A CA 1
ATOM 681 C C . THR A 1 103 ? 47.968 40.606 50.758 1.00 40.91 100 THR A C 1
ATOM 682 O O . THR A 1 103 ? 46.780 40.280 50.595 1.00 41.14 100 THR A O 1
ATOM 686 N N . SER A 1 104 ? 48.398 41.317 51.833 1.00 34.38 101 SER A N 1
ATOM 687 C CA . SER A 1 104 ? 47.467 41.794 52.846 1.00 31.98 101 SER A CA 1
ATOM 688 C C . SER A 1 104 ? 46.538 42.869 52.309 1.00 35.48 101 SER A C 1
ATOM 689 O O . SER A 1 104 ? 45.350 42.834 52.609 1.00 34.99 101 SER A O 1
ATOM 692 N N . ARG A 1 105 ? 47.086 43.826 51.557 1.00 33.49 102 ARG A N 1
ATOM 693 C CA . ARG A 1 105 ? 46.346 44.926 50.945 1.00 35.40 102 ARG A CA 1
ATOM 694 C C . ARG A 1 105 ? 45.349 44.430 49.882 1.00 42.71 102 ARG A C 1
ATOM 695 O O . ARG A 1 105 ? 44.243 44.979 49.760 1.00 43.25 102 ARG A O 1
ATOM 703 N N . GLN A 1 106 ? 45.725 43.369 49.140 1.00 40.12 103 GLN A N 1
ATOM 704 C CA . GLN A 1 106 ? 44.865 42.794 48.120 1.00 42.42 103 GLN A CA 1
ATOM 705 C C . GLN A 1 106 ? 43.721 42.050 48.772 1.00 46.91 103 GLN A C 1
ATOM 706 O O . GLN A 1 106 ? 42.554 42.234 48.389 1.00 49.05 103 GLN A O 1
ATOM 712 N N . LEU A 1 107 ? 44.026 41.234 49.777 1.00 42.62 104 LEU A N 1
ATOM 713 C CA . LEU A 1 107 ? 42.980 40.528 50.517 1.00 43.23 104 LEU A CA 1
ATOM 714 C C . LEU A 1 107 ? 42.040 41.519 51.227 1.00 45.83 104 LEU A C 1
ATOM 715 O O . LEU A 1 107 ? 40.832 41.321 51.235 1.00 45.72 104 LEU A O 1
ATOM 720 N N . ALA A 1 108 ? 42.585 42.592 51.784 1.00 41.94 105 ALA A N 1
ATOM 721 C CA . ALA A 1 108 ? 41.761 43.559 52.516 1.00 41.45 105 ALA A CA 1
ATOM 722 C C . ALA A 1 108 ? 40.690 44.221 51.617 1.00 47.89 105 ALA A C 1
ATOM 723 O O . ALA A 1 108 ? 39.593 44.519 52.098 1.00 47.75 105 ALA A O 1
ATOM 725 N N . GLN A 1 109 ? 41.005 44.464 50.333 1.00 45.73 106 GLN A N 1
ATOM 726 C CA . GLN A 1 109 ? 40.033 45.077 49.417 1.00 47.70 106 GLN A CA 1
ATOM 727 C C . GLN A 1 109 ? 38.884 44.112 49.141 1.00 49.29 106 GLN A C 1
ATOM 728 O O . GLN A 1 109 ? 37.722 44.536 49.014 1.00 49.29 106 GLN A O 1
ATOM 734 N N . VAL A 1 110 ? 39.222 42.816 49.053 1.00 43.63 107 VAL A N 1
ATOM 735 C CA . VAL A 1 110 ? 38.263 41.727 48.880 1.00 44.89 107 VAL A CA 1
ATOM 736 C C . VAL A 1 110 ? 37.332 41.699 50.094 1.00 48.34 107 VAL A C 1
ATOM 737 O O . VAL A 1 110 ? 36.132 41.571 49.923 1.00 47.96 107 VAL A O 1
ATOM 741 N N . HIS A 1 111 ? 37.886 41.828 51.312 1.00 45.22 108 HIS A N 1
ATOM 742 C CA . HIS A 1 111 ? 37.102 41.771 52.547 1.00 45.12 108 HIS A CA 1
ATOM 743 C C . HIS A 1 111 ? 36.079 42.934 52.592 1.00 47.96 108 HIS A C 1
ATOM 744 O O . HIS A 1 111 ? 34.898 42.676 52.821 1.00 44.08 108 HIS A O 1
ATOM 751 N N . GLU A 1 112 ? 36.511 44.175 52.288 1.00 46.63 109 GLU A N 1
ATOM 752 C CA . GLU A 1 112 ? 35.628 45.333 52.368 1.00 49.20 109 GLU A CA 1
ATOM 753 C C . GLU A 1 112 ? 34.607 45.430 51.211 1.00 57.71 109 GLU A C 1
ATOM 754 O O . GLU A 1 112 ? 33.538 46.012 51.430 1.00 56.74 109 GLU A O 1
ATOM 760 N N . TRP A 1 113 ? 34.840 44.759 50.061 1.00 57.13 110 TRP A N 1
ATOM 761 C CA . TRP A 1 113 ? 33.829 44.700 49.007 1.00 61.69 110 TRP A CA 1
ATOM 762 C C . TRP A 1 113 ? 32.572 44.015 49.549 1.00 61.39 110 TRP A C 1
ATOM 763 O O . TRP A 1 113 ? 31.461 44.443 49.236 1.00 61.00 110 TRP A O 1
ATOM 774 N N . TYR A 1 114 ? 32.765 42.983 50.410 1.00 55.13 111 TYR A N 1
ATOM 775 C CA . TYR A 1 114 ? 31.668 42.241 51.060 1.00 56.13 111 TYR A CA 1
ATOM 776 C C . TYR A 1 114 ? 31.362 42.768 52.500 1.00 58.14 111 TYR A C 1
ATOM 777 O O . TYR A 1 114 ? 30.703 42.079 53.267 1.00 56.13 111 TYR A O 1
ATOM 786 N N . GLY A 1 115 ? 31.847 43.955 52.851 1.00 54.00 112 GLY A N 1
ATOM 787 C CA . GLY A 1 115 ? 31.619 44.534 54.167 1.00 53.02 112 GLY A CA 1
ATOM 788 C C . GLY A 1 115 ? 32.398 43.953 55.339 1.00 52.13 112 GLY A C 1
ATOM 789 O O . GLY A 1 115 ? 32.114 44.328 56.475 1.00 52.25 112 GLY A O 1
ATOM 790 N N . ALA A 1 116 ? 33.384 43.061 55.100 1.00 47.91 113 ALA A N 1
ATOM 791 C CA . ALA A 1 116 ? 34.235 42.487 56.162 1.00 45.26 113 ALA A CA 1
ATOM 792 C C . ALA A 1 116 ? 35.494 43.301 56.318 1.00 48.19 113 ALA A C 1
ATOM 793 O O . ALA A 1 116 ? 35.825 44.138 55.465 1.00 49.47 113 ALA A O 1
ATOM 795 N N . HIS A 1 117 ? 36.244 43.010 57.378 1.00 42.19 114 HIS A N 1
ATOM 796 C CA . HIS A 1 117 ? 37.469 43.730 57.682 1.00 39.42 114 HIS A CA 1
ATOM 797 C C . HIS A 1 117 ? 38.617 42.779 57.849 1.00 40.87 114 HIS A C 1
ATOM 798 O O . HIS A 1 117 ? 38.527 41.803 58.576 1.00 39.63 114 HIS A O 1
ATOM 805 N N . TYR A 1 118 ? 39.723 43.113 57.236 1.00 38.19 115 TYR A N 1
ATOM 806 C CA . TYR A 1 118 ? 40.955 42.363 57.338 1.00 34.95 115 TYR A CA 1
ATOM 807 C C . TYR A 1 118 ? 41.869 43.100 58.308 1.00 36.48 115 TYR A C 1
ATOM 808 O O . TYR A 1 118 ? 42.148 44.263 58.060 1.00 35.68 115 TYR A O 1
ATOM 817 N N . VAL A 1 119 ? 42.395 42.417 59.331 1.00 32.68 116 VAL A N 1
ATOM 818 C CA . VAL A 1 119 ? 43.415 42.967 60.217 1.00 31.82 116 VAL A CA 1
ATOM 819 C C . VAL A 1 119 ? 44.764 42.223 59.978 1.00 35.14 116 VAL A C 1
ATOM 820 O O . VAL A 1 119 ? 44.863 41.024 60.224 1.00 32.45 116 VAL A O 1
ATOM 824 N N . GLY A 1 120 ? 45.789 42.950 59.546 1.00 33.12 117 GLY A N 1
ATOM 825 C CA . GLY A 1 120 ? 47.126 42.400 59.427 1.00 32.20 117 GLY A CA 1
ATOM 826 C C . GLY A 1 120 ? 47.650 42.303 60.839 1.00 33.22 117 GLY A C 1
ATOM 827 O O . GLY A 1 120 ? 47.638 43.307 61.559 1.00 29.48 117 GLY A O 1
ATOM 828 N N . ALA A 1 121 ? 48.012 41.089 61.286 1.00 30.54 118 ALA A N 1
ATOM 829 C CA . ALA A 1 121 ? 48.419 40.883 62.677 1.00 29.26 118 ALA A CA 1
ATOM 830 C C . ALA A 1 121 ? 49.558 39.859 62.769 1.00 31.92 118 ALA A C 1
ATOM 831 O O . ALA A 1 121 ? 49.443 38.875 63.508 1.00 31.28 118 ALA A O 1
ATOM 833 N N . PRO A 1 122 ? 50.697 40.098 62.070 1.00 27.14 119 PRO A N 1
ATOM 834 C CA . PRO A 1 122 ? 51.825 39.150 62.173 1.00 27.07 119 PRO A CA 1
ATOM 835 C C . PRO A 1 122 ? 52.354 39.129 63.599 1.00 34.79 119 PRO A C 1
ATOM 836 O O . PRO A 1 122 ? 52.335 40.176 64.279 1.00 32.14 119 PRO A O 1
ATOM 840 N N . ILE A 1 123 ? 52.821 37.956 64.042 1.00 36.34 120 ILE A N 1
ATOM 841 C CA . ILE A 1 123 ? 53.258 37.771 65.407 1.00 39.30 120 ILE A CA 1
ATOM 842 C C . ILE A 1 123 ? 54.772 37.658 65.487 1.00 41.36 120 ILE A C 1
ATOM 843 O O . ILE A 1 123 ? 55.454 37.136 64.588 1.00 38.24 120 ILE A O 1
ATOM 848 N N . PHE A 1 124 ? 55.296 38.239 66.578 1.00 39.22 121 PHE A N 1
ATOM 849 C CA . PHE A 1 124 ? 56.711 38.290 66.905 1.00 39.86 121 PHE A CA 1
ATOM 850 C C . PHE A 1 124 ? 56.935 37.430 68.120 1.00 49.19 121 PHE A C 1
ATOM 851 O O . PHE A 1 124 ? 56.945 37.937 69.240 1.00 49.85 121 PHE A O 1
ATOM 859 N N . ALA A 1 125 ? 57.058 36.120 67.923 1.00 50.51 122 ALA A N 1
ATOM 860 C CA . ALA A 1 125 ? 57.234 35.200 69.055 1.00 54.11 122 ALA A CA 1
ATOM 861 C C . ALA A 1 125 ? 57.571 33.830 68.610 1.00 63.07 122 ALA A C 1
ATOM 862 O O . ALA A 1 125 ? 56.965 33.332 67.659 1.00 63.53 122 ALA A O 1
ATOM 864 N N . ARG A 1 126 ? 58.449 33.169 69.368 1.00 64.17 123 ARG A N 1
ATOM 865 C CA . ARG A 1 126 ? 58.724 31.748 69.180 1.00 67.24 123 ARG A CA 1
ATOM 866 C C . ARG A 1 126 ? 57.607 30.994 69.901 1.00 72.33 123 ARG A C 1
ATOM 867 O O . ARG A 1 126 ? 56.968 31.583 70.779 1.00 69.17 123 ARG A O 1
ATOM 875 N N . PRO A 1 127 ? 57.375 29.696 69.609 1.00 73.00 124 PRO A N 1
ATOM 876 C CA . PRO A 1 127 ? 56.308 28.957 70.319 1.00 74.68 124 PRO A CA 1
ATOM 877 C C . PRO A 1 127 ? 56.351 29.080 71.856 1.00 81.43 124 PRO A C 1
ATOM 878 O O . PRO A 1 127 ? 55.295 29.161 72.479 1.00 81.54 124 PRO A O 1
ATOM 882 N N . GLU A 1 128 ? 57.552 29.121 72.458 1.00 80.08 125 GLU A N 1
ATOM 883 C CA . GLU A 1 128 ? 57.703 29.250 73.919 1.00 82.20 125 GLU A CA 1
ATOM 884 C C . GLU A 1 128 ? 57.259 30.655 74.426 1.00 81.97 125 GLU A C 1
ATOM 885 O O . GLU A 1 128 ? 56.670 30.745 75.512 1.00 81.94 125 GLU A O 1
ATOM 891 N N . ALA A 1 129 ? 57.511 31.732 73.646 1.00 74.38 126 ALA A N 1
ATOM 892 C CA . ALA A 1 129 ? 57.079 33.085 74.039 1.00 71.19 126 ALA A CA 1
ATOM 893 C C . ALA A 1 129 ? 55.544 33.175 74.017 1.00 70.08 126 ALA A C 1
ATOM 894 O O . ALA A 1 129 ? 54.971 33.841 74.884 1.00 68.39 126 ALA A O 1
ATOM 896 N N . VAL A 1 130 ? 54.882 32.428 73.091 1.00 65.37 127 VAL A N 1
ATOM 897 C CA . VAL A 1 130 ? 53.415 32.365 73.010 1.00 64.91 127 VAL A CA 1
ATOM 898 C C . VAL A 1 130 ? 52.893 31.710 74.276 1.00 71.92 127 VAL A C 1
ATOM 899 O O . VAL A 1 130 ? 52.084 32.307 74.990 1.00 71.16 127 VAL A O 1
ATOM 903 N N . ARG A 1 131 ? 53.400 30.499 74.581 1.00 71.85 128 ARG A N 1
ATOM 904 C CA . ARG A 1 131 ? 53.009 29.736 75.777 1.00 74.58 128 ARG A CA 1
ATOM 905 C C . ARG A 1 131 ? 53.145 30.555 77.082 1.00 78.97 128 ARG A C 1
ATOM 906 O O . ARG A 1 131 ? 52.380 30.313 78.015 1.00 80.19 128 ARG A O 1
ATOM 914 N N . ALA A 1 132 ? 54.078 31.534 77.134 1.00 74.98 129 ALA A N 1
ATOM 915 C CA . ALA A 1 132 ? 54.295 32.386 78.312 1.00 75.87 129 ALA A CA 1
ATOM 916 C C . ALA A 1 132 ? 53.540 33.740 78.262 1.00 75.81 129 ALA A C 1
ATOM 917 O O . ALA A 1 132 ? 53.553 34.446 79.271 1.00 75.12 129 ALA A O 1
ATOM 919 N N . LYS A 1 133 ? 52.897 34.104 77.117 1.00 70.28 130 LYS A N 1
ATOM 920 C CA . LYS A 1 133 ? 52.230 35.415 76.903 1.00 67.21 130 LYS A CA 1
ATOM 921 C C . LYS A 1 133 ? 53.305 36.529 77.042 1.00 69.69 130 LYS A C 1
ATOM 922 O O . LYS A 1 133 ? 53.118 37.512 77.764 1.00 70.47 130 LYS A O 1
ATOM 928 N N . VAL A 1 134 ? 54.466 36.297 76.412 1.00 64.21 131 VAL A N 1
ATOM 929 C CA . VAL A 1 134 ? 55.618 37.206 76.411 1.00 63.03 131 VAL A CA 1
ATOM 930 C C . VAL A 1 134 ? 55.839 37.827 74.996 1.00 61.31 131 VAL A C 1
ATOM 931 O O . VAL A 1 134 ? 56.575 38.816 74.857 1.00 60.00 131 VAL A O 1
ATOM 935 N N . GLY A 1 135 ? 55.202 37.260 73.969 1.00 54.49 132 GLY A N 1
ATOM 936 C CA . GLY A 1 135 ? 55.372 37.723 72.595 1.00 49.99 132 GLY A CA 1
ATOM 937 C C . GLY A 1 135 ? 54.761 39.072 72.310 1.00 46.68 132 GLY A C 1
ATOM 938 O O . GLY A 1 135 ? 54.144 39.681 73.185 1.00 47.30 132 GLY A O 1
ATOM 939 N N . ASN A 1 136 ? 54.961 39.558 71.087 1.00 37.29 133 ASN A N 1
ATOM 940 C CA . ASN A 1 136 ? 54.405 40.844 70.645 1.00 34.60 133 ASN A CA 1
ATOM 941 C C . ASN A 1 136 ? 53.684 40.653 69.365 1.00 36.12 133 ASN A C 1
ATOM 942 O O . ASN A 1 136 ? 53.945 39.687 68.666 1.00 37.55 133 ASN A O 1
ATOM 947 N N . ILE A 1 137 ? 52.741 41.528 69.076 1.00 30.44 134 ILE A N 1
ATOM 948 C CA . ILE A 1 137 ? 51.987 41.465 67.841 1.00 29.47 134 ILE A CA 1
ATOM 949 C C . ILE A 1 137 ? 51.853 42.885 67.350 1.00 33.50 134 ILE A C 1
ATOM 950 O O . ILE A 1 137 ? 51.776 43.828 68.147 1.00 31.72 134 ILE A O 1
ATOM 955 N N . CYS A 1 138 ? 51.897 43.029 66.037 1.00 30.07 135 CYS A N 1
ATOM 956 C CA . CYS A 1 138 ? 51.655 44.290 65.355 1.00 29.49 135 CYS A CA 1
ATOM 957 C C . CYS A 1 138 ? 50.320 44.164 64.688 1.00 30.89 135 CYS A C 1
ATOM 958 O O . CYS A 1 138 ? 50.086 43.127 64.110 1.00 30.60 135 CYS A O 1
ATOM 961 N N . LEU A 1 139 ? 49.453 45.192 64.774 1.00 26.81 136 LEU A N 1
ATOM 962 C CA . LEU A 1 139 ? 48.134 45.230 64.169 1.00 25.50 136 LEU A CA 1
ATOM 963 C C . LEU A 1 139 ? 47.980 46.388 63.247 1.00 29.05 136 LEU A C 1
ATOM 964 O O . LEU A 1 139 ? 48.348 47.515 63.582 1.00 29.61 136 LEU A O 1
ATOM 969 N N . SER A 1 140 ? 47.336 46.156 62.108 1.00 26.39 137 SER A N 1
ATOM 970 C CA . SER A 1 140 ? 47.003 47.249 61.215 1.00 27.12 137 SER A CA 1
ATOM 971 C C . SER A 1 140 ? 45.778 46.875 60.437 1.00 30.91 137 SER A C 1
ATOM 972 O O . SER A 1 140 ? 45.548 45.706 60.205 1.00 28.90 137 SER A O 1
ATOM 975 N N . GLY A 1 141 ? 45.021 47.878 60.034 1.00 30.07 138 GLY A N 1
ATOM 976 C CA . GLY A 1 141 ? 43.739 47.684 59.370 1.00 32.81 138 GLY A CA 1
ATOM 977 C C . GLY A 1 141 ? 42.702 48.561 60.027 1.00 35.79 138 GLY A C 1
ATOM 978 O O . GLY A 1 141 ? 43.038 49.413 60.847 1.00 36.21 138 GLY A O 1
ATOM 979 N N . ASN A 1 142 ? 41.456 48.267 59.757 1.00 34.00 139 ASN A N 1
ATOM 980 C CA . ASN A 1 142 ? 40.299 49.038 60.197 1.00 35.68 139 ASN A CA 1
ATOM 981 C C . ASN A 1 142 ? 40.242 49.203 61.704 1.00 36.02 139 ASN A C 1
ATOM 982 O O . ASN A 1 142 ? 40.327 48.219 62.415 1.00 33.01 139 ASN A O 1
ATOM 987 N N . ALA A 1 143 ? 40.049 50.452 62.171 1.00 35.35 140 ALA A N 1
ATOM 988 C CA . ALA A 1 143 ? 40.051 50.816 63.590 1.00 34.84 140 ALA A CA 1
ATOM 989 C C . ALA A 1 143 ? 39.021 50.026 64.387 1.00 39.24 140 ALA A C 1
ATOM 990 O O . ALA A 1 143 ? 39.352 49.514 65.452 1.00 37.58 140 ALA A O 1
ATOM 992 N N . GLY A 1 144 ? 37.791 49.938 63.884 1.00 38.93 141 GLY A N 1
ATOM 993 C CA . GLY A 1 144 ? 36.728 49.218 64.576 1.00 38.14 141 GLY A CA 1
ATOM 994 C C . GLY A 1 144 ? 37.043 47.743 64.720 1.00 39.54 141 GLY A C 1
ATOM 995 O O . GLY A 1 144 ? 36.859 47.167 65.791 1.00 39.39 141 GLY A O 1
ATOM 996 N N . ALA A 1 145 ? 37.535 47.122 63.661 1.00 37.30 142 ALA A N 1
ATOM 997 C CA . ALA A 1 145 ? 37.920 45.704 63.706 1.00 36.29 142 ALA A CA 1
ATOM 998 C C . ALA A 1 145 ? 39.006 45.435 64.753 1.00 36.85 142 ALA A C 1
ATOM 999 O O . ALA A 1 145 ? 38.957 44.393 65.408 1.00 37.35 142 ALA A O 1
ATOM 1001 N N . LYS A 1 146 ? 40.007 46.318 64.869 1.00 31.61 143 LYS A N 1
ATOM 1002 C CA . LYS A 1 146 ? 41.086 46.100 65.846 1.00 30.42 143 LYS A CA 1
ATOM 1003 C C . LYS A 1 146 ? 40.530 46.249 67.260 1.00 35.60 143 LYS A C 1
ATOM 1004 O O . LYS A 1 146 ? 40.977 45.529 68.169 1.00 34.29 143 LYS A O 1
ATOM 1010 N N . GLU A 1 147 ? 39.540 47.176 67.454 1.00 33.88 144 GLU A N 1
ATOM 1011 C CA . GLU A 1 147 ? 38.937 47.354 68.785 1.00 35.17 144 GLU A CA 1
ATOM 1012 C C . GLU A 1 147 ? 38.262 46.064 69.209 1.00 38.41 144 GLU A C 1
ATOM 1013 O O . GLU A 1 147 ? 38.335 45.686 70.359 1.00 40.43 144 GLU A O 1
ATOM 1019 N N . ARG A 1 148 ? 37.603 45.395 68.280 1.00 36.35 145 ARG A N 1
ATOM 1020 C CA . ARG A 1 148 ? 36.934 44.110 68.553 1.00 36.95 145 ARG A CA 1
ATOM 1021 C C . ARG A 1 148 ? 37.911 42.969 68.946 1.00 38.57 145 ARG A C 1
ATOM 1022 O O . ARG A 1 148 ? 37.598 42.170 69.805 1.00 40.84 145 ARG A O 1
ATOM 1030 N N . ILE A 1 149 ? 39.021 42.846 68.277 1.00 35.21 146 ILE A N 1
ATOM 1031 C CA . ILE A 1 149 ? 39.920 41.683 68.481 1.00 34.21 146 ILE A CA 1
ATOM 1032 C C . ILE A 1 149 ? 41.088 41.934 69.413 1.00 38.44 146 ILE A C 1
ATOM 1033 O O . ILE A 1 149 ? 41.672 40.947 69.821 1.00 38.95 146 ILE A O 1
ATOM 1038 N N . LYS A 1 150 ? 41.440 43.196 69.757 1.00 36.86 147 LYS A N 1
ATOM 1039 C CA . LYS A 1 150 ? 42.509 43.491 70.738 1.00 38.03 147 LYS A CA 1
ATOM 1040 C C . LYS A 1 150 ? 42.335 42.736 72.079 1.00 42.68 147 LYS A C 1
ATOM 1041 O O . LYS A 1 150 ? 43.301 42.107 72.523 1.00 42.36 147 LYS A O 1
ATOM 1047 N N . PRO A 1 151 ? 41.134 42.739 72.704 1.00 41.13 148 PRO A N 1
ATOM 1048 C CA . PRO A 1 151 ? 40.933 41.981 73.968 1.00 42.54 148 PRO A CA 1
ATOM 1049 C C . PRO A 1 151 ? 41.194 40.485 73.825 1.00 46.98 148 PRO A C 1
ATOM 1050 O O . PRO A 1 151 ? 41.658 39.844 74.766 1.00 49.94 148 PRO A O 1
ATOM 1054 N N . ILE A 1 152 ? 40.935 39.943 72.633 1.00 42.70 149 ILE A N 1
ATOM 1055 C CA . ILE A 1 152 ? 41.184 38.542 72.340 1.00 42.76 149 ILE A CA 1
ATOM 1056 C C . ILE A 1 152 ? 42.702 38.331 72.188 1.00 46.27 149 ILE A C 1
ATOM 1057 O O . ILE A 1 152 ? 43.206 37.382 72.787 1.00 46.72 149 ILE A O 1
ATOM 1062 N N . VAL A 1 153 ? 43.440 39.211 71.432 1.00 39.45 150 VAL A N 1
ATOM 1063 C CA . VAL A 1 153 ? 44.872 38.976 71.222 1.00 38.36 150 VAL A CA 1
ATOM 1064 C C . VAL A 1 153 ? 45.654 39.237 72.512 1.00 41.74 150 VAL A C 1
ATOM 1065 O O . VAL A 1 153 ? 46.629 38.533 72.741 1.00 41.92 150 VAL A O 1
ATOM 1069 N N . GLU A 1 154 ? 45.216 40.179 73.366 1.00 38.11 151 GLU A N 1
ATOM 1070 C CA . GLU A 1 154 ? 45.878 40.453 74.660 1.00 39.41 151 GLU A CA 1
ATOM 1071 C C . GLU A 1 154 ? 46.029 39.182 75.531 1.00 45.93 151 GLU A C 1
ATOM 1072 O O . GLU A 1 154 ? 46.993 39.096 76.272 1.00 44.99 151 GLU A O 1
ATOM 1078 N N . ASN A 1 155 ? 45.171 38.170 75.373 1.00 44.81 152 ASN A N 1
ATOM 1079 C CA . ASN A 1 155 ? 45.340 36.912 76.120 1.00 47.53 152 ASN A CA 1
ATOM 1080 C C . ASN A 1 155 ? 46.638 36.138 75.789 1.00 51.89 152 ASN A C 1
ATOM 1081 O O . ASN A 1 155 ? 47.117 35.427 76.664 1.00 53.54 152 ASN A O 1
ATOM 1086 N N . PHE A 1 156 ? 47.189 36.241 74.560 1.00 46.26 153 PHE A N 1
ATOM 1087 C CA . PHE A 1 156 ? 48.365 35.438 74.165 1.00 46.57 153 PHE A CA 1
ATOM 1088 C C . PHE A 1 156 ? 49.611 36.245 73.769 1.00 48.79 153 PHE A C 1
ATOM 1089 O O . PHE A 1 156 ? 50.577 35.653 73.264 1.00 47.70 153 PHE A O 1
ATOM 1097 N N . VAL A 1 157 ? 49.610 37.565 74.013 1.00 43.79 154 VAL A N 1
ATOM 1098 C CA . VAL A 1 157 ? 50.763 38.431 73.755 1.00 43.16 154 VAL A CA 1
ATOM 1099 C C . VAL A 1 157 ? 50.902 39.374 74.896 1.00 46.12 154 VAL A C 1
ATOM 1100 O O . VAL A 1 157 ? 49.942 39.628 75.584 1.00 46.66 154 VAL A O 1
ATOM 1104 N N . LYS A 1 158 ? 52.079 39.930 75.057 1.00 43.17 155 LYS A N 1
ATOM 1105 C CA . LYS A 1 158 ? 52.378 40.953 76.040 1.00 43.04 155 LYS A CA 1
ATOM 1106 C C . LYS A 1 158 ? 52.131 42.326 75.390 1.00 46.06 155 LYS A C 1
ATOM 1107 O O . LYS A 1 158 ? 51.228 43.044 75.811 1.00 51.08 155 LYS A O 1
ATOM 1113 N N . GLY A 1 159 ? 52.889 42.658 74.345 1.00 43.91 156 GLY A N 1
ATOM 1114 C CA . GLY A 1 159 ? 52.775 43.944 73.675 1.00 40.63 156 GLY A CA 1
ATOM 1115 C C . GLY A 1 159 ? 51.898 43.919 72.439 1.00 39.94 156 GLY A C 1
ATOM 1116 O O . GLY A 1 159 ? 51.992 42.997 71.623 1.00 37.74 156 GLY A O 1
ATOM 1117 N N . VAL A 1 160 ? 51.020 44.923 72.311 1.00 34.43 157 VAL A N 1
ATOM 1118 C CA . VAL A 1 160 ? 50.191 45.117 71.123 1.00 35.42 157 VAL A CA 1
ATOM 1119 C C . VAL A 1 160 ? 50.599 46.452 70.542 1.00 35.82 157 VAL A C 1
ATOM 1120 O O . VAL A 1 160 ? 50.474 47.459 71.230 1.00 34.98 157 VAL A O 1
ATOM 1124 N N . PHE A 1 161 ? 51.072 46.467 69.291 1.00 30.35 158 PHE A N 1
ATOM 1125 C CA . PHE A 1 161 ? 51.525 47.691 68.635 1.00 27.89 158 PHE A CA 1
ATOM 1126 C C . PHE A 1 161 ? 50.628 47.977 67.425 1.00 33.01 158 PHE A C 1
ATOM 1127 O O . PHE A 1 161 ? 50.526 47.147 66.502 1.00 32.31 158 PHE A O 1
ATOM 1135 N N . ASP A 1 162 ? 49.963 49.150 67.446 1.00 29.02 159 ASP A N 1
ATOM 1136 C CA . ASP A 1 162 ? 49.030 49.577 66.419 1.00 29.15 159 ASP A CA 1
ATOM 1137 C C . ASP A 1 162 ? 49.780 50.344 65.366 1.00 32.87 159 ASP A C 1
ATOM 1138 O O . ASP A 1 162 ? 50.480 51.274 65.714 1.00 33.96 159 ASP A O 1
ATOM 1143 N N . PHE A 1 163 ? 49.700 49.924 64.099 1.00 28.07 160 PHE A N 1
ATOM 1144 C CA . PHE A 1 163 ? 50.368 50.597 62.981 1.00 27.41 160 PHE A CA 1
ATOM 1145 C C . PHE A 1 163 ? 49.315 51.253 62.008 1.00 30.69 160 PHE A C 1
ATOM 1146 O O . PHE A 1 163 ? 49.596 51.478 60.840 1.00 30.65 160 PHE A O 1
ATOM 1154 N N . GLY A 1 164 ? 48.149 51.602 62.526 1.00 28.05 161 GLY A N 1
ATOM 1155 C CA . GLY A 1 164 ? 47.117 52.312 61.774 1.00 30.02 161 GLY A CA 1
ATOM 1156 C C . GLY A 1 164 ? 46.240 51.542 60.821 1.00 35.30 161 GLY A C 1
ATOM 1157 O O . GLY A 1 164 ? 46.061 50.324 60.947 1.00 32.36 161 GLY A O 1
ATOM 1158 N N . ASP A 1 165 ? 45.698 52.293 59.830 1.00 35.89 162 ASP A N 1
ATOM 1159 C CA . ASP A 1 165 ? 44.674 51.856 58.888 1.00 35.39 162 ASP A CA 1
ATOM 1160 C C . ASP A 1 165 ? 45.158 50.994 57.752 1.00 37.96 162 ASP A C 1
ATOM 1161 O O . ASP A 1 165 ? 44.368 50.265 57.162 1.00 36.41 162 ASP A O 1
ATOM 1166 N N . ASP A 1 166 ? 46.401 51.153 57.359 1.00 32.24 163 ASP A N 1
ATOM 1167 C CA . ASP A 1 166 ? 46.915 50.404 56.209 1.00 31.39 163 ASP A CA 1
ATOM 1168 C C . ASP A 1 166 ? 46.940 48.911 56.556 1.00 33.23 163 ASP A C 1
ATOM 1169 O O . ASP A 1 166 ? 47.690 48.538 57.455 1.00 32.79 163 ASP A O 1
ATOM 1174 N N . PRO A 1 167 ? 46.167 48.040 55.874 1.00 31.94 164 PRO A N 1
ATOM 1175 C CA . PRO A 1 167 ? 46.162 46.609 56.258 1.00 30.19 164 PRO A CA 1
ATOM 1176 C C . PRO A 1 167 ? 47.468 45.860 56.055 1.00 33.01 164 PRO A C 1
ATOM 1177 O O . PRO A 1 167 ? 47.579 44.810 56.648 1.00 31.22 164 PRO A O 1
ATOM 1181 N N . GLY A 1 168 ? 48.434 46.384 55.288 1.00 31.73 165 GLY A N 1
ATOM 1182 C CA . GLY A 1 168 ? 49.734 45.752 55.122 1.00 30.15 165 GLY A CA 1
ATOM 1183 C C . GLY A 1 168 ? 50.848 46.375 55.945 1.00 32.35 165 GLY A C 1
ATOM 1184 O O . GLY A 1 168 ? 51.977 45.880 55.899 1.00 31.15 165 GLY A O 1
ATOM 1185 N N . ALA A 1 169 ? 50.583 47.472 56.701 1.00 27.10 166 ALA A N 1
ATOM 1186 C CA . ALA A 1 169 ? 51.678 48.128 57.438 1.00 25.04 166 ALA A CA 1
ATOM 1187 C C . ALA A 1 169 ? 52.323 47.224 58.507 1.00 28.81 166 ALA A C 1
ATOM 1188 O O . ALA A 1 169 ? 53.561 47.156 58.569 1.00 28.61 166 ALA A O 1
ATOM 1190 N N . ALA A 1 170 ? 51.532 46.464 59.259 1.00 26.75 167 ALA A N 1
ATOM 1191 C CA . ALA A 1 170 ? 52.103 45.558 60.249 1.00 26.04 167 ALA A CA 1
ATOM 1192 C C . ALA A 1 170 ? 53.018 44.523 59.601 1.00 26.72 167 ALA A C 1
ATOM 1193 O O . ALA A 1 170 ? 54.050 44.181 60.178 1.00 25.43 167 ALA A O 1
ATOM 1195 N N . ASN A 1 171 ? 52.674 44.066 58.398 1.00 23.92 168 ASN A N 1
ATOM 1196 C CA . ASN A 1 171 ? 53.472 43.113 57.652 1.00 24.38 168 ASN A CA 1
ATOM 1197 C C . ASN A 1 171 ? 54.831 43.692 57.290 1.00 25.89 168 ASN A C 1
ATOM 1198 O O . ASN A 1 171 ? 55.801 42.943 57.226 1.00 22.75 168 ASN A O 1
ATOM 1203 N N . VAL A 1 172 ? 54.903 45.018 57.052 1.00 22.84 169 VAL A N 1
ATOM 1204 C CA . VAL A 1 172 ? 56.188 45.689 56.760 1.00 20.66 169 VAL A CA 1
ATOM 1205 C C . VAL A 1 172 ? 57.074 45.550 57.980 1.00 23.22 169 VAL A C 1
ATOM 1206 O O . VAL A 1 172 ? 58.279 45.202 57.873 1.00 22.28 169 VAL A O 1
ATOM 1210 N N . ILE A 1 173 ? 56.484 45.781 59.173 1.00 19.50 170 ILE A N 1
ATOM 1211 C CA . ILE A 1 173 ? 57.272 45.728 60.434 1.00 19.37 170 ILE A CA 1
ATOM 1212 C C . ILE A 1 173 ? 57.855 44.310 60.648 1.00 24.17 170 ILE A C 1
ATOM 1213 O O . ILE A 1 173 ? 59.001 44.129 61.097 1.00 22.40 170 ILE A O 1
ATOM 1218 N N . LYS A 1 174 ? 57.022 43.315 60.391 1.00 21.99 171 LYS A N 1
ATOM 1219 C CA . LYS A 1 174 ? 57.420 41.922 60.549 1.00 22.40 171 LYS A CA 1
ATOM 1220 C C . LYS A 1 174 ? 58.572 41.567 59.625 1.00 24.80 171 LYS A C 1
ATOM 1221 O O . LYS A 1 174 ? 59.539 40.960 60.061 1.00 26.94 171 LYS A O 1
ATOM 1227 N N . LEU A 1 175 ? 58.457 41.903 58.364 1.00 22.04 172 LEU A N 1
ATOM 1228 C CA . LEU A 1 175 ? 59.529 41.623 57.404 1.00 20.55 172 LEU A CA 1
ATOM 1229 C C . LEU A 1 175 ? 60.818 42.387 57.777 1.00 23.08 172 LEU A C 1
ATOM 1230 O O . LEU A 1 175 ? 61.915 41.830 57.679 1.00 21.14 172 LEU A O 1
ATOM 1235 N N . ALA A 1 176 ? 60.687 43.622 58.228 1.00 20.05 173 ALA A N 1
ATOM 1236 C CA . ALA A 1 176 ? 61.842 44.421 58.664 1.00 19.41 173 ALA A CA 1
ATOM 1237 C C . ALA A 1 176 ? 62.522 43.772 59.864 1.00 24.33 173 ALA A C 1
ATOM 1238 O O . ALA A 1 176 ? 63.750 43.717 59.919 1.00 22.82 173 ALA A O 1
ATOM 1240 N N . GLY A 1 177 ? 61.720 43.233 60.797 1.00 23.09 174 GLY A N 1
ATOM 1241 C CA . GLY A 1 177 ? 62.237 42.511 61.961 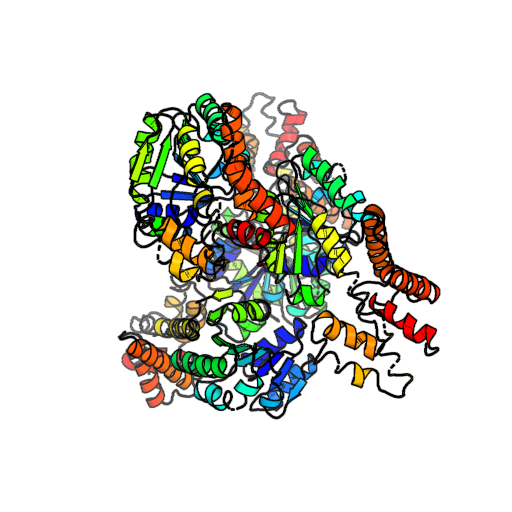1.00 23.50 174 GLY A CA 1
ATOM 1242 C C . GLY A 1 177 ? 63.029 41.262 61.558 1.00 25.30 174 GLY A C 1
ATOM 1243 O O . GLY A 1 177 ? 64.166 41.078 61.981 1.00 23.56 174 GLY A O 1
ATOM 1244 N N . ASN A 1 178 ? 62.456 40.435 60.659 1.00 22.74 175 ASN A N 1
ATOM 1245 C CA . ASN A 1 178 ? 63.119 39.215 60.164 1.00 22.05 175 ASN A CA 1
ATOM 1246 C C . ASN A 1 178 ? 64.406 39.542 59.394 1.00 24.72 175 ASN A C 1
ATOM 1247 O O . ASN A 1 178 ? 65.402 38.812 59.462 1.00 24.42 175 ASN A O 1
ATOM 1252 N N . PHE A 1 179 ? 64.375 40.659 58.660 1.00 21.07 176 PHE A N 1
ATOM 1253 C CA . PHE A 1 179 ? 65.537 41.157 57.917 1.00 18.45 176 PHE A CA 1
ATOM 1254 C C . PHE A 1 179 ? 66.633 41.516 58.883 1.00 21.79 176 PHE A C 1
ATOM 1255 O O . PHE A 1 179 ? 67.799 41.143 58.675 1.00 22.49 176 PHE A O 1
ATOM 1271 N N . ILE A 1 181 ? 67.003 40.403 61.930 1.00 19.33 178 ILE A N 1
ATOM 1272 C CA . ILE A 1 181 ? 67.536 39.159 62.512 1.00 19.53 178 ILE A CA 1
ATOM 1273 C C . ILE A 1 181 ? 68.590 38.502 61.547 1.00 22.68 178 ILE A C 1
ATOM 1274 O O . ILE A 1 181 ? 69.688 38.090 61.981 1.00 22.05 178 ILE A O 1
ATOM 1279 N N . ALA A 1 182 ? 68.240 38.365 60.264 1.00 19.07 179 ALA A N 1
ATOM 1280 C CA . ALA A 1 182 ? 69.171 37.820 59.270 1.00 17.29 179 ALA A CA 1
ATOM 1281 C C . ALA A 1 182 ? 70.455 38.640 59.195 1.00 20.56 179 ALA A C 1
ATOM 1282 O O . ALA A 1 182 ? 71.523 38.072 59.165 1.00 21.70 179 ALA A O 1
ATOM 1284 N N . CYS A 1 183 ? 70.356 39.979 59.238 1.00 17.09 180 CYS A N 1
ATOM 1285 C CA . CYS A 1 183 ? 71.543 40.832 59.239 1.00 16.61 180 CYS A CA 1
ATOM 1286 C C . CYS A 1 183 ? 72.422 40.578 60.457 1.00 20.08 180 CYS A C 1
ATOM 1287 O O . CYS A 1 183 ? 73.650 40.622 60.352 1.00 19.52 180 CYS A O 1
ATOM 1290 N N . SER A 1 184 ? 71.795 40.318 61.606 1.00 18.50 181 SER A N 1
ATOM 1291 C CA . SER A 1 184 ? 72.499 40.047 62.834 1.00 18.41 181 SER A CA 1
ATOM 1292 C C . SER A 1 184 ? 73.265 38.748 62.714 1.00 21.77 181 SER A C 1
ATOM 1293 O O . SER A 1 184 ? 74.407 38.685 63.143 1.00 20.37 181 SER A O 1
ATOM 1296 N N . LEU A 1 185 ? 72.654 37.703 62.100 1.00 19.76 182 LEU A N 1
ATOM 1297 C CA . LEU A 1 185 ? 73.347 36.445 61.857 1.00 18.62 182 LEU A CA 1
ATOM 1298 C C . LEU A 1 185 ? 74.557 36.641 60.922 1.00 23.37 182 LEU A C 1
ATOM 1299 O O . LEU A 1 185 ? 75.650 36.112 61.173 1.00 21.03 182 LEU A O 1
ATOM 1304 N N . GLU A 1 186 ? 74.371 37.484 59.885 1.00 20.36 183 GLU A N 1
ATOM 1305 C CA . GLU A 1 186 ? 75.425 37.717 58.906 1.00 20.03 183 GLU A CA 1
ATOM 1306 C C . GLU A 1 186 ? 76.592 38.524 59.532 1.00 22.73 183 GLU A C 1
ATOM 1307 O O . GLU A 1 186 ? 77.734 38.204 59.249 1.00 21.20 183 GLU A O 1
ATOM 1329 N N . GLY A 1 189 ? 78.487 36.193 61.688 1.00 20.49 186 GLY A N 1
ATOM 1330 C CA . GLY A 1 189 ? 79.274 35.320 60.817 1.00 19.96 186 GLY A CA 1
ATOM 1331 C C . GLY A 1 189 ? 80.555 36.007 60.358 1.00 23.91 186 GLY A C 1
ATOM 1332 O O . GLY A 1 189 ? 81.662 35.482 60.511 1.00 22.84 186 GLY A O 1
ATOM 1333 N N . GLU A 1 190 ? 80.436 37.234 59.862 1.00 19.90 187 GLU A N 1
ATOM 1334 C CA . GLU A 1 190 ? 81.611 37.946 59.362 1.00 18.56 187 GLU A CA 1
ATOM 1335 C C . GLU A 1 190 ? 82.634 38.242 60.454 1.00 22.34 187 GLU A C 1
ATOM 1336 O O . GLU A 1 190 ? 83.819 37.939 60.287 1.00 21.82 187 GLU A O 1
ATOM 1342 N N . ALA A 1 191 ? 82.168 38.850 61.550 1.00 17.33 188 ALA A N 1
ATOM 1343 C CA . ALA A 1 191 ? 82.994 39.243 62.700 1.00 18.47 188 ALA A CA 1
ATOM 1344 C C . ALA A 1 191 ? 83.690 38.026 63.367 1.00 22.45 188 ALA A C 1
ATOM 1345 O O . ALA A 1 191 ? 84.868 38.087 63.710 1.00 21.33 188 ALA A O 1
ATOM 1347 N N . PHE A 1 192 ? 82.914 36.985 63.663 1.00 20.23 189 PHE A N 1
ATOM 1348 C CA . PHE A 1 192 ? 83.463 35.776 64.330 1.00 21.00 189 PHE A CA 1
ATOM 1349 C C . PHE A 1 192 ? 84.469 35.042 63.420 1.00 26.14 189 PHE A C 1
ATOM 1350 O O . PHE A 1 192 ? 85.441 34.507 63.926 1.00 26.72 189 PHE A O 1
ATOM 1358 N N . THR A 1 193 ? 84.240 35.036 62.098 1.00 23.96 190 THR A N 1
ATOM 1359 C CA . THR A 1 193 ? 85.175 34.453 61.125 1.00 25.09 190 THR A CA 1
ATOM 1360 C C . THR A 1 193 ? 86.463 35.296 61.060 1.00 26.39 190 THR A C 1
ATOM 1361 O O . THR A 1 193 ? 87.552 34.709 61.044 1.00 23.71 190 THR A O 1
ATOM 1373 N N . ALA A 1 195 ? 87.718 37.080 63.536 1.00 20.78 192 ALA A N 1
ATOM 1374 C CA . ALA A 1 195 ? 88.384 36.785 64.800 1.00 21.63 192 ALA A CA 1
ATOM 1375 C C . ALA A 1 195 ? 89.081 35.432 64.702 1.00 26.11 192 ALA A C 1
ATOM 1376 O O . ALA A 1 195 ? 90.270 35.339 64.957 1.00 27.60 192 ALA A O 1
ATOM 1378 N N . GLU A 1 196 ? 88.340 34.420 64.255 1.00 23.66 193 GLU A N 1
ATOM 1379 C CA . GLU A 1 196 ? 88.791 33.049 64.082 1.00 25.21 193 GLU A CA 1
ATOM 1380 C C . GLU A 1 196 ? 90.045 32.953 63.258 1.00 29.56 193 GLU A C 1
ATOM 1381 O O . GLU A 1 196 ? 90.976 32.255 63.643 1.00 30.59 193 GLU A O 1
ATOM 1387 N N . LYS A 1 197 ? 90.074 33.620 62.127 1.00 25.37 194 LYS A N 1
ATOM 1388 C CA . LYS A 1 197 ? 91.247 33.579 61.259 1.00 25.50 194 LYS A CA 1
ATOM 1389 C C . LYS A 1 197 ? 92.408 34.425 61.788 1.00 30.47 194 LYS A C 1
ATOM 1390 O O . LYS A 1 197 ? 93.538 34.235 61.343 1.00 27.95 194 LYS A O 1
ATOM 1396 N N . ASN A 1 198 ? 92.155 35.272 62.818 1.00 28.17 195 ASN A N 1
ATOM 1397 C CA . ASN A 1 198 ? 93.224 35.971 63.552 1.00 28.56 195 ASN A CA 1
ATOM 1398 C C . ASN A 1 198 ? 93.685 35.139 64.775 1.00 35.02 195 ASN A C 1
ATOM 1399 O O . ASN A 1 198 ? 94.408 35.681 65.628 1.00 34.16 195 ASN A O 1
ATOM 1404 N N . GLY A 1 199 ? 93.247 33.867 64.877 1.00 29.89 196 GLY A N 1
ATOM 1405 C CA . GLY A 1 199 ? 93.649 32.986 65.966 1.00 30.25 196 GLY A CA 1
ATOM 1406 C C . GLY A 1 199 ? 92.822 33.153 67.221 1.00 33.40 196 GLY A C 1
ATOM 1407 O O . GLY A 1 199 ? 93.148 32.583 68.232 1.00 33.41 196 GLY A O 1
ATOM 1408 N N . ILE A 1 200 ? 91.693 33.854 67.155 1.00 29.44 197 ILE A N 1
ATOM 1409 C CA . ILE A 1 200 ? 90.834 34.038 68.318 1.00 26.45 197 ILE A CA 1
ATOM 1410 C C . ILE A 1 200 ? 89.653 33.115 68.222 1.00 30.37 197 ILE A C 1
ATOM 1411 O O . ILE A 1 200 ? 89.004 33.101 67.197 1.00 31.23 197 ILE A O 1
ATOM 1416 N N . SER A 1 201 ? 89.276 32.440 69.301 1.00 28.03 198 SER A N 1
ATOM 1417 C CA . SER A 1 201 ? 88.131 31.532 69.231 1.00 27.82 198 SER A CA 1
ATOM 1418 C C . SER A 1 201 ? 86.842 32.304 68.982 1.00 34.00 198 SER A C 1
ATOM 1419 O O . SER A 1 201 ? 86.657 33.407 69.498 1.00 33.27 198 SER A O 1
ATOM 1422 N N . ARG A 1 202 ? 85.935 31.687 68.227 1.00 31.69 199 ARG A N 1
ATOM 1423 C CA . ARG A 1 202 ? 84.607 32.241 67.951 1.00 31.16 199 ARG A CA 1
ATOM 1424 C C . ARG A 1 202 ? 83.861 32.406 69.268 1.00 33.47 199 ARG A C 1
ATOM 1425 O O . ARG A 1 202 ? 83.187 33.416 69.490 1.00 33.02 199 ARG A O 1
ATOM 1433 N N . GLN A 1 203 ? 84.036 31.442 70.179 1.00 28.05 200 GLN A N 1
ATOM 1434 C CA . GLN A 1 203 ? 83.351 31.499 71.472 1.00 27.18 200 GLN A CA 1
ATOM 1435 C C . GLN A 1 203 ? 83.764 32.743 72.300 1.00 30.58 200 GLN A C 1
ATOM 1436 O O . GLN A 1 203 ? 82.909 33.373 72.886 1.00 28.64 200 GLN A O 1
ATOM 1442 N N . SER A 1 204 ? 85.047 33.109 72.338 1.00 29.54 201 SER A N 1
ATOM 1443 C CA . SER A 1 204 ? 85.495 34.222 73.191 1.00 27.84 201 SER A CA 1
ATOM 1444 C C . SER A 1 204 ? 84.971 35.584 72.677 1.00 27.86 201 SER A C 1
ATOM 1445 O O . SER A 1 204 ? 84.484 36.406 73.475 1.00 24.85 201 SER A O 1
ATOM 1448 N N . ILE A 1 205 ? 85.048 35.820 71.377 1.00 25.04 202 ILE A N 1
ATOM 1449 C CA . ILE A 1 205 ? 84.482 37.065 70.800 1.00 24.03 202 ILE A CA 1
ATOM 1450 C C . ILE A 1 205 ? 82.976 37.091 70.996 1.00 25.71 202 ILE A C 1
ATOM 1451 O O . ILE A 1 205 ? 82.387 38.132 71.336 1.00 23.07 202 ILE A O 1
ATOM 1456 N N . TYR A 1 206 ? 82.361 35.948 70.812 1.00 24.05 203 TYR A N 1
ATOM 1457 C CA . TYR A 1 206 ? 80.930 35.840 71.025 1.00 25.41 203 TYR A CA 1
ATOM 1458 C C . TYR A 1 206 ? 80.548 36.221 72.466 1.00 30.49 203 TYR A C 1
ATOM 1459 O O . TYR A 1 206 ? 79.561 36.989 72.688 1.00 28.46 203 TYR A O 1
ATOM 1468 N N . GLU A 1 207 ? 81.254 35.616 73.431 1.00 25.95 204 GLU A N 1
ATOM 1469 C CA . GLU A 1 207 ? 80.944 35.857 74.842 1.00 27.09 204 GLU A CA 1
ATOM 1470 C C . GLU A 1 207 ? 81.120 37.311 75.210 1.00 31.70 204 GLU A C 1
ATOM 1471 O O . GLU A 1 207 ? 80.290 37.848 75.926 1.00 32.35 204 GLU A O 1
ATOM 1485 N N . LEU A 1 209 ? 81.124 40.223 73.222 1.00 26.37 206 LEU A N 1
ATOM 1486 C CA . LEU A 1 209 ? 80.217 41.155 72.551 1.00 26.83 206 LEU A CA 1
ATOM 1487 C C . LEU A 1 209 ? 78.788 40.916 72.896 1.00 29.18 206 LEU A C 1
ATOM 1488 O O . LEU A 1 209 ? 78.075 41.903 72.982 1.00 29.62 206 LEU A O 1
ATOM 1493 N N . THR A 1 210 ? 78.346 39.652 73.107 1.00 24.95 207 THR A N 1
ATOM 1494 C CA . THR A 1 210 ? 76.935 39.409 73.400 1.00 26.43 207 THR A CA 1
ATOM 1495 C C . THR A 1 210 ? 76.574 39.482 74.879 1.00 31.91 207 THR A C 1
ATOM 1496 O O . THR A 1 210 ? 75.397 39.377 75.190 1.00 31.58 207 THR A O 1
ATOM 1500 N N . SER A 1 211 ? 77.533 39.747 75.779 1.00 31.80 208 SER A N 1
ATOM 1501 C CA . SER A 1 211 ? 77.228 39.997 77.176 1.00 30.54 208 SER A CA 1
ATOM 1502 C C . SER A 1 211 ? 77.352 41.506 77.466 1.00 36.40 208 SER A C 1
ATOM 1503 O O . SER A 1 211 ? 77.137 41.891 78.617 1.00 36.56 208 SER A O 1
ATOM 1506 N N . THR A 1 212 ? 77.769 42.368 76.462 1.00 32.80 209 THR A N 1
ATOM 1507 C CA . THR A 1 212 ? 77.952 43.820 76.705 1.00 31.79 209 THR A CA 1
ATOM 1508 C C . THR A 1 212 ? 77.173 44.655 75.676 1.00 33.49 209 THR A C 1
ATOM 1509 O O . THR A 1 212 ? 75.973 44.851 75.865 1.00 32.29 209 THR A O 1
ATOM 1513 N N . LEU A 1 213 ? 77.803 45.045 74.552 1.00 28.71 210 LEU A N 1
ATOM 1514 C CA . LEU A 1 213 ? 77.158 45.828 73.487 1.00 28.59 210 LEU A CA 1
ATOM 1515 C C . LEU A 1 213 ? 75.904 45.162 72.889 1.00 25.51 210 LEU A C 1
ATOM 1516 O O . LEU A 1 213 ? 74.959 45.851 72.587 1.00 25.61 210 LEU A O 1
ATOM 1521 N N . PHE A 1 214 ? 75.920 43.853 72.660 1.00 29.57 211 PHE A N 1
ATOM 1522 C CA . PHE A 1 214 ? 74.829 43.124 71.982 1.00 26.69 211 PHE A CA 1
ATOM 1523 C C . PHE A 1 214 ? 74.157 42.171 72.941 1.00 32.19 211 PHE A C 1
ATOM 1524 O O . PHE A 1 214 ? 73.942 41.019 72.616 1.00 29.92 211 PHE A O 1
ATOM 1532 N N . ALA A 1 215 ? 73.759 42.686 74.127 1.00 34.81 212 ALA A N 1
ATOM 1533 C CA . ALA A 1 215 ? 73.111 41.897 75.195 1.00 36.46 212 ALA A CA 1
ATOM 1534 C C . ALA A 1 215 ? 71.588 41.920 75.087 1.00 42.71 212 ALA A C 1
ATOM 1535 O O . ALA A 1 215 ? 70.889 42.605 75.832 1.00 49.92 212 ALA A O 1
ATOM 1537 N N . ALA A 1 216 ? 71.110 41.237 74.089 1.00 34.55 213 ALA A N 1
ATOM 1538 C CA . ALA A 1 216 ? 69.696 41.006 73.830 1.00 33.69 213 ALA A CA 1
ATOM 1539 C C . ALA A 1 216 ? 69.569 39.540 73.412 1.00 36.81 213 ALA A C 1
ATOM 1540 O O . ALA A 1 216 ? 70.501 39.035 72.778 1.00 32.61 213 ALA A O 1
ATOM 1542 N N . PRO A 1 217 ? 68.505 38.823 73.856 1.00 33.02 214 PRO A N 1
ATOM 1543 C CA . PRO A 1 217 ? 68.388 37.378 73.537 1.00 31.41 214 PRO A CA 1
ATOM 1544 C C . PRO A 1 217 ? 68.665 37.015 72.066 1.00 33.22 214 PRO A C 1
ATOM 1545 O O . PRO A 1 217 ? 69.268 35.984 71.808 1.00 30.69 214 PRO A O 1
ATOM 1549 N N . ILE A 1 218 ? 68.235 37.846 71.117 1.00 31.26 215 ILE A N 1
ATOM 1550 C CA . ILE A 1 218 ? 68.485 37.606 69.658 1.00 30.05 215 ILE A CA 1
ATOM 1551 C C . ILE A 1 218 ? 70.007 37.355 69.406 1.00 32.09 215 ILE A C 1
ATOM 1552 O O . ILE A 1 218 ? 70.384 36.325 68.847 1.00 28.84 215 ILE A O 1
ATOM 1557 N N . PHE A 1 219 ? 70.866 38.194 69.966 1.00 29.03 216 PHE A N 1
ATOM 1558 C CA . PHE A 1 219 ? 72.301 38.019 69.793 1.00 27.25 216 PHE A CA 1
ATOM 1559 C C . PHE A 1 219 ? 72.869 36.883 70.599 1.00 32.44 216 PHE A C 1
ATOM 1560 O O . PHE A 1 219 ? 73.668 36.152 70.078 1.00 33.38 216 PHE A O 1
ATOM 1568 N N . GLN A 1 220 ? 72.437 36.693 71.813 1.00 31.30 217 GLN A N 1
ATOM 1569 C CA . GLN A 1 220 ? 72.947 35.621 72.660 1.00 31.82 217 GLN A CA 1
ATOM 1570 C C . GLN A 1 220 ? 72.505 34.233 72.197 1.00 35.53 217 GLN A C 1
ATOM 1571 O O . GLN A 1 220 ? 73.287 33.279 72.312 1.00 33.94 217 GLN A O 1
ATOM 1577 N N . ASN A 1 221 ? 71.284 34.116 71.675 1.00 32.71 218 ASN A N 1
ATOM 1578 C CA . ASN A 1 221 ? 70.739 32.821 71.240 1.00 32.75 218 ASN A CA 1
ATOM 1579 C C . ASN A 1 221 ? 71.255 32.444 69.849 1.00 36.63 218 ASN A C 1
ATOM 1580 O O . ASN A 1 221 ? 71.755 31.340 69.699 1.00 35.63 218 ASN A O 1
ATOM 1585 N N . TYR A 1 222 ? 71.175 33.346 68.855 1.00 32.05 219 TYR A N 1
ATOM 1586 C CA . TYR A 1 222 ? 71.724 33.025 67.536 1.00 31.18 219 TYR A CA 1
ATOM 1587 C C . TYR A 1 222 ? 73.271 33.069 67.529 1.00 35.14 219 TYR A C 1
ATOM 1588 O O . TYR A 1 222 ? 73.873 32.274 66.817 1.00 33.21 219 TYR A O 1
ATOM 1597 N N . GLY A 1 223 ? 73.884 33.915 68.366 1.00 30.45 220 GLY A N 1
ATOM 1598 C CA . GLY A 1 223 ? 75.331 34.013 68.479 1.00 30.66 220 GLY A CA 1
ATOM 1599 C C . GLY A 1 223 ? 75.980 32.723 68.931 1.00 35.02 220 GLY A C 1
ATOM 1600 O O . GLY A 1 223 ? 77.089 32.372 68.497 1.00 32.31 220 GLY A O 1
ATOM 1601 N N . LYS A 1 224 ? 75.279 31.982 69.784 1.00 31.17 221 LYS A N 1
ATOM 1602 C CA . LYS A 1 224 ? 75.785 30.700 70.223 1.00 31.91 221 LYS A CA 1
ATOM 1603 C C . LYS A 1 224 ? 75.848 29.752 69.020 1.00 33.71 221 LYS A C 1
ATOM 1604 O O . LYS A 1 224 ? 76.805 29.008 68.887 1.00 32.80 221 LYS A O 1
ATOM 1610 N N . LEU A 1 225 ? 74.835 29.788 68.145 1.00 32.60 222 LEU A N 1
ATOM 1611 C CA . LEU A 1 225 ? 74.805 28.910 66.973 1.00 33.30 222 LEU A CA 1
ATOM 1612 C C . LEU A 1 225 ? 75.898 29.269 65.993 1.00 32.43 222 LEU A C 1
ATOM 1613 O O . LEU A 1 225 ? 76.576 28.374 65.467 1.00 29.09 222 LEU A O 1
ATOM 1618 N N . VAL A 1 226 ? 76.078 30.587 65.753 1.00 26.19 223 VAL A N 1
ATOM 1619 C CA . VAL A 1 226 ? 77.104 31.058 64.867 1.00 25.52 223 VAL A CA 1
ATOM 1620 C C . VAL A 1 226 ? 78.495 30.757 65.463 1.00 29.36 223 VAL A C 1
ATOM 1621 O O . VAL A 1 226 ? 79.408 30.381 64.715 1.00 27.16 223 VAL A O 1
ATOM 1625 N N . ALA A 1 227 ? 78.662 30.905 66.796 1.00 26.74 224 ALA A N 1
ATOM 1626 C CA . ALA A 1 227 ? 79.955 30.649 67.416 1.00 27.18 224 ALA A CA 1
ATOM 1627 C C . ALA A 1 227 ? 80.376 29.188 67.238 1.00 33.35 224 ALA A C 1
ATOM 1628 O O . ALA A 1 227 ? 81.513 28.955 66.918 1.00 33.85 224 ALA A O 1
ATOM 1630 N N . SER A 1 228 ? 79.469 28.229 67.355 1.00 31.54 225 SER A N 1
ATOM 1631 C CA . SER A 1 228 ? 79.809 26.808 67.191 1.00 33.25 225 SER A CA 1
ATOM 1632 C C . SER A 1 228 ? 79.540 26.308 65.763 1.00 37.82 225 SER A C 1
ATOM 1633 O O . SER A 1 228 ? 79.765 25.140 65.493 1.00 38.17 225 SER A O 1
ATOM 1636 N N . ASN A 1 229 ? 78.974 27.159 64.869 1.00 32.12 226 ASN A N 1
ATOM 1637 C CA . ASN A 1 229 ? 78.543 26.757 63.529 1.00 33.11 226 ASN A CA 1
ATOM 1638 C C . ASN A 1 229 ? 77.694 25.479 63.592 1.00 40.15 226 ASN A C 1
ATOM 1639 O O . ASN A 1 229 ? 77.847 24.583 62.775 1.00 42.23 226 ASN A O 1
ATOM 1644 N N . THR A 1 230 ? 76.822 25.397 64.590 1.00 37.72 227 THR A N 1
ATOM 1645 C CA . THR A 1 230 ? 75.938 24.249 64.777 1.00 41.50 227 THR A CA 1
ATOM 1646 C C . THR A 1 230 ? 74.576 24.845 64.731 1.00 47.70 227 THR A C 1
ATOM 1647 O O . THR A 1 230 ? 74.219 25.609 65.614 1.00 47.06 227 THR A O 1
ATOM 1651 N N . TYR A 1 231 ? 73.862 24.586 63.662 1.00 46.40 228 TYR A N 1
ATOM 1652 C CA . TYR A 1 231 ? 72.577 25.223 63.417 1.00 45.97 228 TYR A CA 1
ATOM 1653 C C . TYR A 1 231 ? 71.493 24.200 63.701 1.00 57.41 228 TYR A C 1
ATOM 1654 O O . TYR A 1 231 ? 70.936 23.570 62.785 1.00 56.44 228 TYR A O 1
ATOM 1663 N N . GLU A 1 232 ? 71.319 23.981 65.035 1.00 59.62 229 GLU A N 1
ATOM 1664 C CA . GLU A 1 232 ? 70.397 23.028 65.650 1.00 63.11 229 GLU A CA 1
ATOM 1665 C C . GLU A 1 232 ? 69.785 23.588 66.968 1.00 69.28 229 GLU A C 1
ATOM 1666 O O . GLU A 1 232 ? 70.448 24.314 67.718 1.00 67.43 229 GLU A O 1
ATOM 1672 N N . PRO A 1 233 ? 68.543 23.181 67.304 1.00 67.55 230 PRO A N 1
ATOM 1673 C CA . PRO A 1 233 ? 67.627 22.371 66.486 1.00 67.52 230 PRO A CA 1
ATOM 1674 C C . PRO A 1 233 ? 67.081 23.209 65.328 1.00 64.30 230 PRO A C 1
ATOM 1675 O O . PRO A 1 233 ? 67.204 24.432 65.341 1.00 62.90 230 PRO A O 1
ATOM 1679 N N . VAL A 1 234 ? 66.512 22.542 64.317 1.00 57.35 231 VAL A N 1
ATOM 1680 C CA . VAL A 1 234 ? 65.893 23.199 63.178 1.00 53.08 231 VAL A CA 1
ATOM 1681 C C . VAL A 1 234 ? 64.563 23.803 63.638 1.00 55.27 231 VAL A C 1
ATOM 1682 O O . VAL A 1 234 ? 63.601 23.081 63.898 1.00 58.41 231 VAL A O 1
ATOM 1686 N N . ALA A 1 235 ? 64.540 25.116 63.752 1.00 48.22 232 ALA A N 1
ATOM 1687 C CA . ALA A 1 235 ? 63.379 25.924 64.114 1.00 48.14 232 ALA A CA 1
ATOM 1688 C C . ALA A 1 235 ? 62.665 26.455 62.864 1.00 52.58 232 ALA A C 1
ATOM 1689 O O . ALA A 1 235 ? 61.444 26.502 62.830 1.00 54.44 232 ALA A O 1
ATOM 1691 N N . PHE A 1 236 ? 63.438 26.926 61.872 1.00 47.52 233 PHE A N 1
ATOM 1692 C CA . PHE A 1 236 ? 62.928 27.468 60.608 1.00 46.90 233 PHE A CA 1
ATOM 1693 C C . PHE A 1 236 ? 63.809 26.879 59.504 1.00 44.69 233 PHE A C 1
ATOM 1694 O O . PHE A 1 236 ? 65.011 27.135 59.502 1.00 40.66 233 PHE A O 1
ATOM 1702 N N . ARG A 1 237 ? 63.251 26.025 58.618 1.00 42.12 234 ARG A N 1
ATOM 1703 C CA . ARG A 1 237 ? 64.042 25.411 57.543 1.00 41.97 234 ARG A CA 1
ATOM 1704 C C . ARG A 1 237 ? 64.687 26.443 56.654 1.00 41.00 234 ARG A C 1
ATOM 1705 O O . ARG A 1 237 ? 64.066 27.444 56.305 1.00 43.51 234 ARG A O 1
ATOM 1713 N N . PHE A 1 238 ? 65.923 26.167 56.249 1.00 34.38 235 PHE A N 1
ATOM 1714 C CA . PHE A 1 238 ? 66.744 27.047 55.410 1.00 30.86 235 PHE A CA 1
ATOM 1715 C C . PHE A 1 238 ? 66.008 27.696 54.228 1.00 32.76 235 PHE A C 1
ATOM 1716 O O . PHE A 1 238 ? 66.139 28.904 54.071 1.00 31.70 235 PHE A O 1
ATOM 1724 N N . PRO A 1 239 ? 65.247 26.969 53.394 1.00 29.90 236 PRO A N 1
ATOM 1725 C CA . PRO A 1 239 ? 64.554 27.624 52.271 1.00 30.72 236 PRO A CA 1
ATOM 1726 C C . PRO A 1 239 ? 63.542 28.688 52.680 1.00 35.11 236 PRO A C 1
ATOM 1727 O O . PRO A 1 239 ? 63.307 29.618 51.902 1.00 33.93 236 PRO A O 1
ATOM 1731 N N . LEU A 1 240 ? 62.975 28.592 53.897 1.00 30.68 237 LEU A N 1
ATOM 1732 C CA . LEU A 1 240 ? 62.030 29.615 54.361 1.00 31.05 237 LEU A CA 1
ATOM 1733 C C . LEU A 1 240 ? 62.752 30.925 54.597 1.00 32.24 237 LEU A C 1
ATOM 1734 O O . LEU A 1 240 ? 62.119 31.982 54.507 1.00 32.03 237 LEU A O 1
ATOM 1739 N N . GLY A 1 241 ? 64.065 30.871 54.891 1.00 26.27 238 GLY A N 1
ATOM 1740 C CA . GLY A 1 241 ? 64.846 32.097 55.036 1.00 23.57 238 GLY A CA 1
ATOM 1741 C C . GLY A 1 241 ? 64.914 32.816 53.713 1.00 26.21 238 GLY A C 1
ATOM 1742 O O . GLY A 1 241 ? 64.796 34.041 53.662 1.00 28.32 238 GLY A O 1
ATOM 1743 N N . LEU A 1 242 ? 65.122 32.069 52.627 1.00 23.49 239 LEU A N 1
ATOM 1744 C CA . LEU A 1 242 ? 65.182 32.674 51.290 1.00 23.68 239 LEU A CA 1
ATOM 1745 C C . LEU A 1 242 ? 63.807 33.268 50.912 1.00 24.84 239 LEU A C 1
ATOM 1746 O O . LEU A 1 242 ? 63.748 34.325 50.319 1.00 21.02 239 LEU A O 1
ATOM 1751 N N . LYS A 1 243 ? 62.727 32.552 51.203 1.00 23.58 240 LYS A N 1
ATOM 1752 C CA . LYS A 1 243 ? 61.380 33.017 50.902 1.00 24.72 240 LYS A CA 1
ATOM 1753 C C . LYS A 1 243 ? 61.121 34.338 51.639 1.00 28.34 240 LYS A C 1
ATOM 1754 O O . LYS A 1 243 ? 60.628 35.285 51.028 1.00 25.24 240 LYS A O 1
ATOM 1760 N N . ASP A 1 244 ? 61.485 34.407 52.930 1.00 25.87 241 ASP A N 1
ATOM 1761 C CA . ASP A 1 244 ? 61.262 35.636 53.717 1.00 26.70 241 ASP A CA 1
ATOM 1762 C C . ASP A 1 244 ? 62.097 36.819 53.214 1.00 24.34 241 ASP A C 1
ATOM 1763 O O . ASP A 1 244 ? 61.563 37.920 53.105 1.00 24.58 241 ASP A O 1
ATOM 1768 N N . ILE A 1 245 ? 63.371 36.611 52.912 1.00 19.70 242 ILE A N 1
ATOM 1769 C CA . ILE A 1 245 ? 64.221 37.735 52.461 1.00 18.91 242 ILE A CA 1
ATOM 1770 C C . ILE A 1 245 ? 63.730 38.170 51.054 1.00 23.56 242 ILE A C 1
ATOM 1771 O O . ILE A 1 245 ? 63.738 39.367 50.762 1.00 22.99 242 ILE A O 1
ATOM 1776 N N . ASN A 1 246 ? 63.191 37.227 50.260 1.00 18.85 243 ASN A N 1
ATOM 1777 C CA . ASN A 1 246 ? 62.623 37.582 48.958 1.00 20.51 243 ASN A CA 1
ATOM 1778 C C . ASN A 1 246 ? 61.365 38.455 49.123 1.00 25.62 243 ASN A C 1
ATOM 1779 O O . ASN A 1 246 ? 61.184 39.352 48.306 1.00 24.25 243 ASN A O 1
ATOM 1784 N N . LEU A 1 247 ? 60.524 38.227 50.170 1.00 22.32 244 LEU A N 1
ATOM 1785 C CA . LEU A 1 247 ? 59.362 39.084 50.413 1.00 22.60 244 LEU A CA 1
ATOM 1786 C C . LEU A 1 247 ? 59.806 40.504 50.758 1.00 25.30 244 LEU A C 1
ATOM 1787 O O . LEU A 1 247 ? 59.217 41.471 50.288 1.00 23.48 244 LEU A O 1
ATOM 1792 N N . THR A 1 248 ? 60.886 40.627 51.537 1.00 23.32 245 THR A N 1
ATOM 1793 C CA . THR A 1 248 ? 61.434 41.924 51.940 1.00 21.52 245 THR A CA 1
ATOM 1794 C C . THR A 1 248 ? 61.945 42.644 50.710 1.00 23.70 245 THR A C 1
ATOM 1795 O O . THR A 1 248 ? 61.592 43.801 50.491 1.00 22.34 245 THR A O 1
ATOM 1799 N N . LEU A 1 249 ? 62.735 41.960 49.898 1.00 20.70 246 LEU A N 1
ATOM 1800 C CA . LEU A 1 249 ? 63.248 42.549 48.666 1.00 20.94 246 LEU A CA 1
ATOM 1801 C C . LEU A 1 249 ? 62.132 42.986 47.698 1.00 22.89 246 LEU A C 1
ATOM 1802 O O . LEU A 1 249 ? 62.235 44.063 47.115 1.00 23.34 246 LEU A O 1
ATOM 1807 N N . GLN A 1 250 ? 61.069 42.214 47.555 1.00 21.56 247 GLN A N 1
ATOM 1808 C CA . GLN A 1 250 ? 59.945 42.603 46.688 1.00 22.43 247 GLN A CA 1
ATOM 1809 C C . GLN A 1 250 ? 59.221 43.803 47.245 1.00 27.91 247 GLN A C 1
ATOM 1810 O O . GLN A 1 250 ? 58.800 44.667 46.470 1.00 27.83 247 GLN A O 1
ATOM 1816 N N . THR A 1 251 ? 59.026 43.826 48.584 1.00 25.41 248 THR A N 1
ATOM 1817 C CA . THR A 1 251 ? 58.309 44.889 49.282 1.00 26.69 248 THR A CA 1
ATOM 1818 C C . THR A 1 251 ? 59.093 46.173 49.116 1.00 28.49 248 THR A C 1
ATOM 1819 O O . THR A 1 251 ? 58.527 47.216 48.775 1.00 27.88 248 THR A O 1
ATOM 1823 N N . ALA A 1 252 ? 60.393 46.100 49.389 1.00 23.21 249 ALA A N 1
ATOM 1824 C CA . ALA A 1 252 ? 61.269 47.268 49.264 1.00 22.81 249 ALA A CA 1
ATOM 1825 C C . ALA A 1 252 ? 61.275 47.788 47.799 1.00 25.15 249 ALA A C 1
ATOM 1826 O O . ALA A 1 252 ? 61.088 48.989 47.575 1.00 25.78 249 ALA A O 1
ATOM 1828 N N . SER A 1 253 ? 61.408 46.894 46.813 1.00 22.46 250 SER A N 1
ATOM 1829 C CA . SER A 1 253 ? 61.416 47.280 45.394 1.00 23.01 250 SER A CA 1
ATOM 1830 C C . SER A 1 253 ? 60.130 47.952 45.007 1.00 27.43 250 SER A C 1
ATOM 1831 O O . SER A 1 253 ? 60.212 48.941 44.305 1.00 27.65 250 SER A O 1
ATOM 1834 N N . ASP A 1 254 ? 58.944 47.487 45.503 1.00 26.41 251 ASP A N 1
ATOM 1835 C CA . ASP A 1 254 ? 57.669 48.154 45.155 1.00 26.79 251 ASP A CA 1
ATOM 1836 C C . ASP A 1 254 ? 57.572 49.590 45.669 1.00 28.48 251 ASP A C 1
ATOM 1837 O O . ASP A 1 254 ? 56.710 50.312 45.214 1.00 27.70 251 ASP A O 1
ATOM 1842 N N . VAL A 1 255 ? 58.414 50.004 46.599 1.00 24.61 252 VAL A N 1
ATOM 1843 C CA . VAL A 1 255 ? 58.419 51.410 47.065 1.00 24.81 252 VAL A CA 1
ATOM 1844 C C . VAL A 1 255 ? 59.764 52.059 46.740 1.00 28.80 252 VAL A C 1
ATOM 1845 O O . VAL A 1 255 ? 60.197 53.001 47.414 1.00 27.66 252 VAL A O 1
ATOM 1849 N N . ASN A 1 256 ? 60.460 51.488 45.732 1.00 25.39 253 ASN A N 1
ATOM 1850 C CA . ASN A 1 256 ? 61.714 51.974 45.174 1.00 22.90 253 ASN A CA 1
ATOM 1851 C C . ASN A 1 256 ? 62.743 52.192 46.253 1.00 25.13 253 ASN A C 1
ATOM 1852 O O . ASN A 1 256 ? 63.346 53.258 46.340 1.00 23.49 253 ASN A O 1
ATOM 1857 N N . ALA A 1 257 ? 62.977 51.152 47.047 1.00 23.68 254 ALA A N 1
ATOM 1858 C CA . ALA A 1 257 ? 63.979 51.200 48.080 1.00 23.71 254 ALA A CA 1
ATOM 1859 C C . ALA A 1 257 ? 64.938 50.053 47.933 1.00 24.06 254 ALA A C 1
ATOM 1860 O O . ALA A 1 257 ? 64.601 48.924 48.260 1.00 21.55 254 ALA A O 1
ATOM 1862 N N . PRO A 1 258 ? 66.187 50.333 47.548 1.00 21.24 255 PRO A N 1
ATOM 1863 C CA . PRO A 1 258 ? 67.204 49.286 47.607 1.00 21.15 255 PRO A CA 1
ATOM 1864 C C . PRO A 1 258 ? 67.455 48.800 49.044 1.00 25.39 255 PRO A C 1
ATOM 1865 O O . PRO A 1 258 ? 67.328 49.581 50.009 1.00 25.05 255 PRO A O 1
ATOM 1877 N N . PRO A 1 260 ? 70.703 46.891 50.282 1.00 21.72 257 PRO A N 1
ATOM 1878 C CA . PRO A 1 260 ? 71.977 46.184 49.987 1.00 20.47 257 PRO A CA 1
ATOM 1879 C C . PRO A 1 260 ? 72.348 45.026 50.907 1.00 21.25 257 PRO A C 1
ATOM 1880 O O . PRO A 1 260 ? 72.869 44.044 50.423 1.00 21.17 257 PRO A O 1
ATOM 1884 N N . PHE A 1 261 ? 72.063 45.103 52.208 1.00 18.32 258 PHE A N 1
ATOM 1885 C CA . PHE A 1 261 ? 72.350 43.989 53.125 1.00 17.70 258 PHE A CA 1
ATOM 1886 C C . PHE A 1 261 ? 71.474 42.800 52.805 1.00 18.81 258 PHE A C 1
ATOM 1887 O O . PHE A 1 261 ? 71.927 41.658 52.943 1.00 15.96 258 PHE A O 1
ATOM 1895 N N . ALA A 1 262 ? 70.209 43.055 52.397 1.00 17.80 259 ALA A N 1
ATOM 1896 C CA . ALA A 1 262 ? 69.262 41.977 52.045 1.00 21.39 259 ALA A CA 1
ATOM 1897 C C . ALA A 1 262 ? 69.721 41.180 50.792 1.00 24.25 259 ALA A C 1
ATOM 1898 O O . ALA A 1 262 ? 69.508 39.962 50.698 1.00 21.88 259 ALA A O 1
ATOM 1900 N N . ASP A 1 263 ? 70.388 41.862 49.873 1.00 20.29 260 ASP A N 1
ATOM 1901 C CA . ASP A 1 263 ? 70.949 41.223 48.675 1.00 21.72 260 ASP A CA 1
ATOM 1902 C C . ASP A 1 263 ? 72.024 40.220 49.072 1.00 24.10 260 ASP A C 1
ATOM 1903 O O . ASP A 1 263 ? 72.073 39.106 48.524 1.00 23.75 260 ASP A O 1
ATOM 1908 N N . ILE A 1 264 ? 72.860 40.604 50.086 1.00 20.42 261 ILE A N 1
ATOM 1909 C CA . ILE A 1 264 ? 73.893 39.735 50.635 1.00 19.97 261 ILE A CA 1
ATOM 1910 C C . ILE A 1 264 ? 73.214 38.549 51.320 1.00 23.76 261 ILE A C 1
ATOM 1911 O O . ILE A 1 264 ? 73.623 37.392 51.112 1.00 21.56 261 ILE A O 1
ATOM 1916 N N . ILE A 1 265 ? 72.159 38.820 52.093 1.00 19.76 262 ILE A N 1
ATOM 1917 C CA . ILE A 1 265 ? 71.490 37.751 52.803 1.00 20.44 262 ILE A CA 1
ATOM 1918 C C . ILE A 1 265 ? 70.957 36.738 51.772 1.00 21.76 262 ILE A C 1
ATOM 1919 O O . ILE A 1 265 ? 71.079 35.529 51.955 1.00 21.18 262 ILE A O 1
ATOM 1924 N N . ARG A 1 266 ? 70.318 37.239 50.725 1.00 19.76 263 ARG A N 1
ATOM 1925 C CA . ARG A 1 266 ? 69.728 36.357 49.701 1.00 20.44 263 ARG A CA 1
ATOM 1926 C C . ARG A 1 266 ? 70.765 35.385 49.098 1.00 20.78 263 ARG A C 1
ATOM 1927 O O . ARG A 1 266 ? 70.497 34.186 48.958 1.00 21.52 263 ARG A O 1
ATOM 1935 N N . ASN A 1 267 ? 71.940 35.896 48.757 1.00 18.95 264 ASN A N 1
ATOM 1936 C CA . ASN A 1 267 ? 73.020 35.127 48.176 1.00 19.27 264 ASN A CA 1
ATOM 1937 C C . ASN A 1 267 ? 73.577 34.109 49.142 1.00 23.21 264 ASN A C 1
ATOM 1938 O O . ASN A 1 267 ? 73.993 33.061 48.685 1.00 24.92 264 ASN A O 1
ATOM 1943 N N . ARG A 1 268 ? 73.550 34.376 50.441 1.00 19.53 265 ARG A N 1
ATOM 1944 C CA . ARG A 1 268 ? 73.962 33.393 51.447 1.00 20.01 265 ARG A CA 1
ATOM 1945 C C . ARG A 1 268 ? 73.035 32.204 51.375 1.00 23.75 265 ARG A C 1
ATOM 1946 O O . ARG A 1 268 ? 73.518 31.078 51.404 1.00 23.98 265 ARG A O 1
ATOM 1954 N N . PHE A 1 269 ? 71.703 32.437 51.224 1.00 20.30 266 PHE A N 1
ATOM 1955 C CA . PHE A 1 269 ? 70.759 31.302 51.085 1.00 20.44 266 PHE A CA 1
ATOM 1956 C C . PHE A 1 269 ? 70.877 30.562 49.763 1.00 23.55 266 PHE A C 1
ATOM 1957 O O . PHE A 1 269 ? 70.855 29.323 49.747 1.00 23.36 266 PHE A O 1
ATOM 1965 N N . ILE A 1 270 ? 70.977 31.298 48.649 1.00 20.01 267 ILE A N 1
ATOM 1966 C CA . ILE A 1 270 ? 71.128 30.676 47.319 1.00 19.81 267 ILE A CA 1
ATOM 1967 C C . ILE A 1 270 ? 72.393 29.807 47.274 1.00 24.08 267 ILE A C 1
ATOM 1968 O O . ILE A 1 270 ? 72.333 28.668 46.778 1.00 22.85 267 ILE A O 1
ATOM 1973 N N . SER A 1 271 ? 73.517 30.332 47.798 1.00 19.14 268 SER A N 1
ATOM 1974 C CA . SER A 1 271 ? 74.794 29.577 47.857 1.00 21.33 268 SER A CA 1
ATOM 1975 C C . SER A 1 271 ? 74.693 28.385 48.812 1.00 25.13 268 SER A C 1
ATOM 1976 O O . SER A 1 271 ? 75.139 27.299 48.449 1.00 24.63 268 SER A O 1
ATOM 1979 N N . GLY A 1 272 ? 74.006 28.540 49.949 1.00 22.83 269 GLY A N 1
ATOM 1980 C CA . GLY A 1 272 ? 73.800 27.421 50.857 1.00 24.15 269 GLY A CA 1
ATOM 1981 C C . GLY A 1 272 ? 73.007 26.291 50.249 1.00 28.34 269 GLY A C 1
ATOM 1982 O O . GLY A 1 272 ? 73.325 25.112 50.468 1.00 28.93 269 GLY A O 1
ATOM 1983 N N . LEU A 1 273 ? 72.010 26.639 49.420 1.00 24.60 270 LEU A N 1
ATOM 1984 C CA . LEU A 1 273 ? 71.207 25.644 48.698 1.00 25.50 270 LEU A CA 1
ATOM 1985 C C . LEU A 1 273 ? 72.051 24.990 47.616 1.00 31.16 270 LEU A C 1
ATOM 1986 O O . LEU A 1 273 ? 71.923 23.800 47.400 1.00 29.51 270 LEU A O 1
ATOM 1991 N N . ALA A 1 274 ? 73.002 25.734 47.012 1.00 28.94 271 ALA A N 1
ATOM 1992 C CA . ALA A 1 274 ? 73.950 25.139 46.060 1.00 29.77 271 ALA A CA 1
ATOM 1993 C C . ALA A 1 274 ? 74.865 24.150 46.771 1.00 34.10 271 ALA A C 1
ATOM 1994 O O . ALA A 1 274 ? 75.275 23.172 46.175 1.00 32.53 271 ALA A O 1
ATOM 1996 N N . LYS A 1 275 ? 75.143 24.387 48.072 1.00 32.80 272 LYS A N 1
ATOM 1997 C CA . LYS A 1 275 ? 75.965 23.509 48.925 1.00 34.11 272 LYS A CA 1
ATOM 1998 C C . LYS A 1 275 ? 75.141 22.438 49.690 1.00 39.95 272 LYS A C 1
ATOM 1999 O O . LYS A 1 275 ? 75.693 21.748 50.539 1.00 42.13 272 LYS A O 1
ATOM 2005 N N . GLY A 1 276 ? 73.861 22.270 49.345 1.00 36.44 273 GLY A N 1
ATOM 2006 C CA . GLY A 1 276 ? 72.992 21.241 49.914 1.00 37.31 273 GLY A CA 1
ATOM 2007 C C . GLY A 1 276 ? 72.553 21.436 51.357 1.00 36.77 273 GLY A C 1
ATOM 2008 O O . GLY A 1 276 ? 72.252 20.463 52.042 1.00 34.83 273 GLY A O 1
ATOM 2009 N N . ARG A 1 277 ? 72.394 22.687 51.798 1.00 29.49 274 ARG A N 1
ATOM 2010 C CA . ARG A 1 277 ? 72.035 22.987 53.180 1.00 29.18 274 ARG A CA 1
ATOM 2011 C C . ARG A 1 277 ? 70.515 23.151 53.414 1.00 36.11 274 ARG A C 1
ATOM 2012 O O . ARG A 1 277 ? 70.118 23.630 54.480 1.00 36.32 274 ARG A O 1
ATOM 2020 N N . GLU A 1 278 ? 69.657 22.750 52.453 1.00 33.50 275 GLU A N 1
ATOM 2021 C CA . GLU A 1 278 ? 68.186 22.871 52.560 1.00 33.82 275 GLU A CA 1
ATOM 2022 C C . GLU A 1 278 ? 67.608 22.338 53.859 1.00 37.78 275 GLU A C 1
ATOM 2023 O O . GLU A 1 278 ? 66.496 22.731 54.197 1.00 36.60 275 GLU A O 1
ATOM 2029 N N . ASN A 1 279 ? 68.271 21.398 54.537 1.00 37.87 276 ASN A N 1
ATOM 2030 C CA . ASN A 1 279 ? 67.718 20.806 55.763 1.00 38.48 276 ASN A CA 1
ATOM 2031 C C . ASN A 1 279 ? 68.316 21.413 57.032 1.00 41.98 276 ASN A C 1
ATOM 2032 O O . ASN A 1 279 ? 67.978 20.959 58.116 1.00 43.11 276 ASN A O 1
ATOM 2037 N N . LEU A 1 280 ? 69.172 22.451 56.924 1.00 36.48 277 LEU A N 1
ATOM 2038 C CA . LEU A 1 280 ? 69.713 23.084 58.121 1.00 35.20 277 LEU A CA 1
ATOM 2039 C C . LEU A 1 280 ? 68.791 24.187 58.540 1.00 35.70 277 LEU A C 1
ATOM 2040 O O . LEU A 1 280 ? 67.843 24.551 57.824 1.00 34.55 277 LEU A O 1
ATOM 2045 N N . ASP A 1 281 ? 69.031 24.683 59.722 1.00 31.73 278 ASP A N 1
ATOM 2046 C CA . ASP A 1 281 ? 68.302 25.828 60.236 1.00 32.06 278 ASP A CA 1
ATOM 2047 C C . ASP A 1 281 ? 68.690 27.036 59.410 1.00 32.24 278 ASP A C 1
ATOM 2048 O O . ASP A 1 281 ? 69.808 27.063 58.900 1.00 31.14 278 ASP A O 1
ATOM 2053 N N . TRP A 1 282 ? 67.787 28.022 59.269 1.00 30.19 279 TRP A N 1
ATOM 2054 C CA . TRP A 1 282 ? 68.060 29.264 58.559 1.00 30.39 279 TRP A CA 1
ATOM 2055 C C . TRP A 1 282 ? 69.275 30.028 59.133 1.00 30.90 279 TRP A C 1
ATOM 2056 O O . TRP A 1 282 ? 69.880 30.784 58.412 1.00 29.29 279 TRP A O 1
ATOM 2067 N N . GLY A 1 283 ? 69.626 29.819 60.400 1.00 28.70 280 GLY A N 1
ATOM 2068 C CA . GLY A 1 283 ? 70.839 30.368 60.980 1.00 27.66 280 GLY A CA 1
ATOM 2069 C C . GLY A 1 283 ? 72.116 30.015 60.237 1.00 28.73 280 GLY A C 1
ATOM 2070 O O . GLY A 1 283 ? 73.105 30.747 60.313 1.00 26.68 280 GLY A O 1
ATOM 2071 N N . ALA A 1 284 ? 72.126 28.881 59.534 1.00 24.99 281 ALA A N 1
ATOM 2072 C CA . ALA A 1 284 ? 73.266 28.458 58.743 1.00 25.40 281 ALA A CA 1
ATOM 2073 C C . ALA A 1 284 ? 73.580 29.399 57.589 1.00 27.42 281 ALA A C 1
ATOM 2074 O O . ALA A 1 284 ? 74.608 29.196 56.957 1.00 25.39 281 ALA A O 1
ATOM 2076 N N . LEU A 1 285 ? 72.772 30.486 57.331 1.00 24.45 282 LEU A N 1
ATOM 2077 C CA . LEU A 1 285 ? 73.188 31.498 56.370 1.00 24.20 282 LEU A CA 1
ATOM 2078 C C . LEU A 1 285 ? 74.574 32.022 56.780 1.00 27.90 282 LEU A C 1
ATOM 2079 O O . LEU A 1 285 ? 75.378 32.428 55.945 1.00 26.14 282 LEU A O 1
ATOM 2084 N N . ALA A 1 286 ? 74.852 32.009 58.086 1.00 25.12 283 ALA A N 1
ATOM 2085 C CA . ALA A 1 286 ? 76.128 32.458 58.640 1.00 24.10 283 ALA A CA 1
ATOM 2086 C C . ALA A 1 286 ? 77.309 31.592 58.243 1.00 26.68 283 ALA A C 1
ATOM 2087 O O . ALA A 1 286 ? 78.452 32.027 58.466 1.00 25.94 283 ALA A O 1
ATOM 2089 N N . LEU A 1 287 ? 77.094 30.387 57.658 1.00 24.64 284 LEU A N 1
ATOM 2090 C CA . LEU A 1 287 ? 78.229 29.578 57.157 1.00 24.03 284 LEU A CA 1
ATOM 2091 C C . LEU A 1 287 ? 78.907 30.195 55.960 1.00 29.40 284 LEU A C 1
ATOM 2092 O O . LEU A 1 287 ? 80.049 29.811 55.650 1.00 27.57 284 LEU A O 1
ATOM 2097 N N . GLY A 1 288 ? 78.207 31.099 55.254 1.00 27.26 285 GLY A N 1
ATOM 2098 C CA . GLY A 1 288 ? 78.763 31.746 54.073 1.00 25.48 285 GLY A CA 1
ATOM 2099 C C . GLY A 1 288 ? 80.091 32.413 54.341 1.00 28.00 285 GLY A C 1
ATOM 2100 O O . GLY A 1 288 ? 81.015 32.301 53.540 1.00 25.31 285 GLY A O 1
ATOM 2101 N N . ALA A 1 289 ? 80.186 33.139 55.465 1.00 24.49 286 ALA A N 1
ATOM 2102 C CA . ALA A 1 289 ? 81.411 33.848 55.837 1.00 22.80 286 ALA A CA 1
ATOM 2103 C C . ALA A 1 289 ? 82.559 32.878 56.022 1.00 27.36 286 ALA A C 1
ATOM 2104 O O . ALA A 1 289 ? 83.687 33.209 55.685 1.00 25.70 286 ALA A O 1
ATOM 2106 N N . SER A 1 290 ? 82.280 31.681 56.578 1.00 27.10 287 SER A N 1
ATOM 2107 C CA . SER A 1 290 ? 83.297 30.641 56.789 1.00 25.87 287 SER A CA 1
ATOM 2108 C C . SER A 1 290 ? 83.724 30.100 55.464 1.00 29.27 287 SER A C 1
ATOM 2109 O O . SER A 1 290 ? 84.931 30.010 55.238 1.00 28.18 287 SER A O 1
ATOM 2112 N N . ASP A 1 291 ? 82.758 29.759 54.554 1.00 25.81 288 ASP A N 1
ATOM 2113 C CA . ASP A 1 291 ? 83.097 29.271 53.187 1.00 23.55 288 ASP A CA 1
ATOM 2114 C C . ASP A 1 291 ? 83.986 30.232 52.474 1.00 27.42 288 ASP A C 1
ATOM 2115 O O . ASP A 1 291 ? 84.970 29.825 51.903 1.00 27.40 288 ASP A O 1
ATOM 2120 N N . ASP A 1 292 ? 83.629 31.546 52.476 1.00 22.91 289 ASP A N 1
ATOM 2121 C CA . ASP A 1 292 ? 84.420 32.551 51.754 1.00 23.59 289 ASP A CA 1
ATOM 2122 C C . ASP A 1 292 ? 85.810 32.726 52.323 1.00 27.68 289 ASP A C 1
ATOM 2123 O O . ASP A 1 292 ? 86.704 33.095 51.575 1.00 29.15 289 ASP A O 1
ATOM 2128 N N . ALA A 1 293 ? 85.986 32.490 53.622 1.00 21.83 290 ALA A N 1
ATOM 2129 C CA . ALA A 1 293 ? 87.293 32.559 54.275 1.00 23.51 290 ALA A CA 1
ATOM 2130 C C . ALA A 1 293 ? 88.012 31.203 54.283 1.00 30.00 290 ALA A C 1
ATOM 2131 O O . ALA A 1 293 ? 89.004 31.077 54.982 1.00 29.63 290 ALA A O 1
ATOM 2133 N N . GLY A 1 294 ? 87.552 30.234 53.507 1.00 28.59 291 GLY A N 1
ATOM 2134 C CA . GLY A 1 294 ? 88.257 28.970 53.318 1.00 30.02 291 GLY A CA 1
ATOM 2135 C C . GLY A 1 294 ? 88.265 28.060 54.524 1.00 35.45 291 GLY A C 1
ATOM 2136 O O . GLY A 1 294 ? 89.179 27.251 54.662 1.00 37.29 291 GLY A O 1
ATOM 2137 N N . LEU A 1 295 ? 87.214 28.112 55.342 1.00 31.38 292 LEU A N 1
ATOM 2138 C CA . LEU A 1 295 ? 87.124 27.317 56.574 1.00 33.52 292 LEU A CA 1
ATOM 2139 C C . LEU A 1 295 ? 86.133 26.151 56.486 1.00 44.26 292 LEU A C 1
ATOM 2140 O O . LEU A 1 295 ? 86.121 25.336 57.390 1.00 48.78 292 LEU A O 1
ATOM 2145 N N . THR A 1 296 ? 85.383 25.999 55.411 1.00 42.26 293 THR A N 1
ATOM 2146 C CA . THR A 1 296 ? 84.462 24.864 55.275 1.00 80.74 293 THR A CA 1
ATOM 2147 C C . THR A 1 296 ? 85.068 23.775 54.366 1.00 98.56 293 THR A C 1
ATOM 2148 O O . THR A 1 296 ? 86.128 23.953 53.768 1.00 58.43 293 THR A O 1
ATOM 2152 N N . LYS B 1 7 ? 64.309 -13.713 62.123 1.00 56.84 4 LYS B N 1
ATOM 2153 C CA . LYS B 1 7 ? 64.356 -12.251 62.181 1.00 56.00 4 LYS B CA 1
ATOM 2154 C C . LYS B 1 7 ? 63.836 -11.757 63.545 1.00 56.98 4 LYS B C 1
ATOM 2155 O O . LYS B 1 7 ? 64.641 -11.245 64.327 1.00 59.00 4 LYS B O 1
ATOM 2161 N N . ILE B 1 8 ? 62.500 -11.845 63.800 1.00 47.91 5 ILE B N 1
ATOM 2162 C CA . ILE B 1 8 ? 61.902 -11.361 65.060 1.00 44.52 5 ILE B CA 1
ATOM 2163 C C . ILE B 1 8 ? 61.968 -12.460 66.123 1.00 42.41 5 ILE B C 1
ATOM 2164 O O . ILE B 1 8 ? 61.465 -13.568 65.885 1.00 41.98 5 ILE B O 1
ATOM 2169 N N . ALA B 1 9 ? 62.582 -12.183 67.290 1.00 33.58 6 ALA B N 1
ATOM 2170 C CA . ALA B 1 9 ? 62.569 -13.193 68.370 1.00 33.72 6 ALA B CA 1
ATOM 2171 C C . ALA B 1 9 ? 61.265 -13.052 69.168 1.00 35.56 6 ALA B C 1
ATOM 2172 O O . ALA B 1 9 ? 60.791 -11.946 69.380 1.00 34.04 6 ALA B O 1
ATOM 2174 N N . PHE B 1 10 ? 60.681 -14.160 69.574 1.00 33.20 7 PHE B N 1
ATOM 2175 C CA . PHE B 1 10 ? 59.423 -14.180 70.300 1.00 32.96 7 PHE B CA 1
ATOM 2176 C C . PHE B 1 10 ? 59.550 -15.132 71.461 1.00 38.08 7 PHE B C 1
ATOM 2177 O O . PHE B 1 10 ? 59.571 -16.344 71.276 1.00 39.85 7 PHE B O 1
ATOM 2185 N N . LEU B 1 11 ? 59.612 -14.588 72.658 1.00 34.14 8 LEU B N 1
ATOM 2186 C CA . LEU B 1 11 ? 59.825 -15.348 73.882 1.00 34.52 8 LEU B CA 1
ATOM 2187 C C . LEU B 1 11 ? 58.561 -15.406 74.754 1.00 39.57 8 LEU B C 1
ATOM 2188 O O . LEU B 1 11 ? 58.085 -14.376 75.199 1.00 40.05 8 LEU B O 1
ATOM 2193 N N . GLY B 1 12 ? 58.046 -16.609 75.001 1.00 36.08 9 GLY B N 1
ATOM 2194 C CA . GLY B 1 12 ? 56.857 -16.810 75.819 1.00 36.68 9 GLY B CA 1
ATOM 2195 C C . GLY B 1 12 ? 55.648 -17.011 74.933 1.00 43.63 9 GLY B C 1
ATOM 2196 O O . GLY B 1 12 ? 55.196 -16.063 74.291 1.00 42.94 9 GLY B O 1
ATOM 2197 N N . LEU B 1 13 ? 55.114 -18.245 74.909 1.00 44.00 10 LEU B N 1
ATOM 2198 C CA . LEU B 1 13 ? 54.052 -18.673 74.022 1.00 45.53 10 LEU B CA 1
ATOM 2199 C C . LEU B 1 13 ? 52.865 -19.230 74.796 1.00 51.92 10 LEU B C 1
ATOM 2200 O O . LEU B 1 13 ? 52.321 -20.283 74.440 1.00 53.32 10 LEU B O 1
ATOM 2205 N N . GLY B 1 14 ? 52.411 -18.481 75.780 1.00 47.00 11 GLY B N 1
ATOM 2206 C CA . GLY B 1 14 ? 51.247 -18.873 76.568 1.00 46.99 11 GLY B CA 1
ATOM 2207 C C . GLY B 1 14 ? 49.957 -18.575 75.823 1.00 51.68 11 GLY B C 1
ATOM 2208 O O . GLY B 1 14 ? 49.938 -18.525 74.585 1.00 50.75 11 GLY B O 1
ATOM 2209 N N . ASN B 1 15 ? 48.881 -18.321 76.580 1.00 49.86 12 ASN B N 1
ATOM 2210 C CA . ASN B 1 15 ? 47.544 -18.048 76.034 1.00 50.32 12 ASN B CA 1
ATOM 2211 C C . ASN B 1 15 ? 47.506 -16.823 75.126 1.00 50.58 12 ASN B C 1
ATOM 2212 O O . ASN B 1 15 ? 46.663 -16.781 74.232 1.00 49.45 12 ASN B O 1
ATOM 2217 N N . LEU B 1 16 ? 48.375 -15.810 75.372 1.00 44.80 13 LEU B N 1
ATOM 2218 C CA . LEU B 1 16 ? 48.447 -14.627 74.524 1.00 43.28 13 LEU B CA 1
ATOM 2219 C C . LEU B 1 16 ? 49.607 -14.718 73.528 1.00 42.96 13 LEU B C 1
ATOM 2220 O O . LEU B 1 16 ? 49.453 -14.278 72.392 1.00 40.93 13 LEU B O 1
ATOM 2225 N N . GLY B 1 17 ? 50.749 -15.266 73.940 1.00 37.45 14 GLY B N 1
ATOM 2226 C CA . GLY B 1 17 ? 51.911 -15.377 73.059 1.00 37.48 14 GLY B CA 1
ATOM 2227 C C . GLY B 1 17 ? 51.661 -16.203 71.807 1.00 43.11 14 GLY B C 1
ATOM 2228 O O . GLY B 1 17 ? 52.073 -15.824 70.704 1.00 42.03 14 GLY B O 1
ATOM 2229 N N . THR B 1 18 ? 50.947 -17.326 71.958 1.00 41.67 15 THR B N 1
ATOM 2230 C CA . THR B 1 18 ? 50.638 -18.204 70.833 1.00 41.40 15 THR B CA 1
ATOM 2231 C C . THR B 1 18 ? 49.816 -17.435 69.790 1.00 47.04 15 THR B C 1
ATOM 2232 O O . THR B 1 18 ? 50.361 -17.176 68.710 1.00 46.27 15 THR B O 1
ATOM 2236 N N . PRO B 1 19 ? 48.596 -16.956 70.089 1.00 44.85 16 PRO B N 1
ATOM 2237 C CA . PRO B 1 19 ? 47.841 -16.235 69.052 1.00 45.97 16 PRO B CA 1
ATOM 2238 C C . PRO B 1 19 ? 48.551 -14.997 68.515 1.00 48.80 16 PRO B C 1
ATOM 2239 O O . PRO B 1 19 ? 48.414 -14.703 67.329 1.00 46.27 16 PRO B O 1
ATOM 2243 N N . ILE B 1 20 ? 49.309 -14.272 69.361 1.00 41.92 17 ILE B N 1
ATOM 2244 C CA . ILE B 1 20 ? 50.030 -13.107 68.856 1.00 39.63 17 ILE B CA 1
ATOM 2245 C C . ILE B 1 20 ? 51.036 -13.556 67.808 1.00 42.44 17 ILE B C 1
ATOM 2246 O O . ILE B 1 20 ? 51.079 -12.962 66.740 1.00 41.33 17 ILE B O 1
ATOM 2251 N N . ALA B 1 21 ? 51.814 -14.608 68.094 1.00 40.98 18 ALA B N 1
ATOM 2252 C CA . ALA B 1 21 ? 52.835 -15.101 67.152 1.00 42.98 18 ALA B CA 1
ATOM 2253 C C . ALA B 1 21 ? 52.209 -15.636 65.852 1.00 47.30 18 ALA B C 1
ATOM 2254 O O . ALA B 1 21 ? 52.764 -15.453 64.770 1.00 47.71 18 ALA B O 1
ATOM 2256 N N . GLU B 1 22 ? 51.048 -16.278 65.950 1.00 44.48 19 GLU B N 1
ATOM 2257 C CA . GLU B 1 22 ? 50.357 -16.788 64.752 1.00 45.89 19 GLU B CA 1
ATOM 2258 C C . GLU B 1 22 ? 49.996 -15.640 63.776 1.00 49.61 19 GLU B C 1
ATOM 2259 O O . GLU B 1 22 ? 50.135 -15.787 62.572 1.00 49.64 19 GLU B O 1
ATOM 2265 N N . ILE B 1 23 ? 49.546 -14.509 64.296 1.00 46.39 20 ILE B N 1
ATOM 2266 C CA . ILE B 1 23 ? 49.211 -13.368 63.443 1.00 46.48 20 ILE B CA 1
ATOM 2267 C C . ILE B 1 23 ? 50.467 -12.770 62.783 1.00 48.63 20 ILE B C 1
ATOM 2268 O O . ILE B 1 23 ? 50.394 -12.341 61.628 1.00 48.89 20 ILE B O 1
ATOM 2273 N N . LEU B 1 24 ? 51.599 -12.715 63.503 1.00 42.58 21 LEU B N 1
ATOM 2274 C CA . LEU B 1 24 ? 52.808 -12.132 62.929 1.00 42.02 21 LEU B CA 1
ATOM 2275 C C . LEU B 1 24 ? 53.363 -13.056 61.857 1.00 47.14 21 LEU B C 1
ATOM 2276 O O . LEU B 1 24 ? 53.841 -12.564 60.844 1.00 51.27 21 LEU B O 1
ATOM 2281 N N . LEU B 1 25 ? 53.209 -14.373 62.018 1.00 41.29 22 LEU B N 1
ATOM 2282 C CA . LEU B 1 25 ? 53.580 -15.324 60.979 1.00 43.09 22 LEU B CA 1
ATOM 2283 C C . LEU B 1 25 ? 52.659 -15.160 59.743 1.00 51.54 22 LEU B C 1
ATOM 2284 O O . LEU B 1 25 ? 53.172 -14.967 58.638 1.00 52.99 22 LEU B O 1
ATOM 2289 N N . GLU B 1 26 ? 51.320 -15.154 59.941 1.00 48.96 23 GLU B N 1
ATOM 2290 C CA . GLU B 1 26 ? 50.344 -14.906 58.870 1.00 50.17 23 GLU B CA 1
ATOM 2291 C C . GLU B 1 26 ? 50.658 -13.600 58.137 1.00 56.02 23 GLU B C 1
ATOM 2292 O O . GLU B 1 26 ? 50.505 -13.542 56.925 1.00 59.30 23 GLU B O 1
ATOM 2298 N N . ALA B 1 27 ? 51.066 -12.533 58.873 1.00 50.70 24 ALA B N 1
ATOM 2299 C CA . ALA B 1 27 ? 51.382 -11.225 58.271 1.00 51.73 24 ALA B CA 1
ATOM 2300 C C . ALA B 1 27 ? 52.774 -11.150 57.521 1.00 55.80 24 ALA B C 1
ATOM 2301 O O . ALA B 1 27 ? 53.171 -10.061 57.093 1.00 56.03 24 ALA B O 1
ATOM 2303 N N . GLY B 1 28 ? 53.478 -12.271 57.371 1.00 51.78 25 GLY B N 1
ATOM 2304 C CA . GLY B 1 28 ? 54.736 -12.331 56.628 1.00 53.61 25 GLY B CA 1
ATOM 2305 C C . GLY B 1 28 ? 56.029 -12.130 57.392 1.00 56.60 25 GLY B C 1
ATOM 2306 O O . GLY B 1 28 ? 57.094 -12.119 56.775 1.00 57.14 25 GLY B O 1
ATOM 2307 N N . TYR B 1 29 ? 55.976 -11.997 58.731 1.00 50.00 26 TYR B N 1
ATOM 2308 C CA . TYR B 1 29 ? 57.200 -11.864 59.523 1.00 46.97 26 TYR B CA 1
ATOM 2309 C C . TYR B 1 29 ? 57.805 -13.223 59.835 1.00 52.94 26 TYR B C 1
ATOM 2310 O O . TYR B 1 29 ? 57.089 -14.148 60.223 1.00 52.28 26 TYR B O 1
ATOM 2319 N N . GLU B 1 30 ? 59.132 -13.310 59.769 1.00 51.15 27 GLU B N 1
ATOM 2320 C CA . GLU B 1 30 ? 59.870 -14.522 60.129 1.00 51.13 27 GLU B CA 1
ATOM 2321 C C . GLU B 1 30 ? 60.076 -14.510 61.656 1.00 52.70 27 GLU B C 1
ATOM 2322 O O . GLU B 1 30 ? 60.536 -13.487 62.181 1.00 52.09 27 GLU B O 1
ATOM 2328 N N . LEU B 1 31 ? 59.680 -15.601 62.376 1.00 47.19 28 LEU B N 1
ATOM 2329 C CA . LEU B 1 31 ? 59.836 -15.676 63.831 1.00 46.12 28 LEU B CA 1
ATOM 2330 C C . LEU B 1 31 ? 60.730 -16.802 64.290 1.00 51.06 28 LEU B C 1
ATOM 2331 O O . LEU B 1 31 ? 60.541 -17.935 63.855 1.00 52.19 28 LEU B O 1
ATOM 2336 N N . VAL B 1 32 ? 61.576 -16.517 65.313 1.00 46.62 29 VAL B N 1
ATOM 2337 C CA . VAL B 1 32 ? 62.388 -17.509 66.014 1.00 45.78 29 VAL B CA 1
ATOM 2338 C C . VAL B 1 32 ? 61.832 -17.464 67.438 1.00 49.08 29 VAL B C 1
ATOM 2339 O O . VAL B 1 32 ? 61.884 -16.426 68.119 1.00 46.72 29 VAL B O 1
ATOM 2343 N N . VAL B 1 33 ? 61.167 -18.557 67.821 1.00 45.16 30 VAL B N 1
ATOM 2344 C CA . VAL B 1 33 ? 60.387 -18.620 69.044 1.00 43.27 30 VAL B CA 1
ATOM 2345 C C . VAL B 1 33 ? 61.021 -19.493 70.095 1.00 47.50 30 VAL B C 1
ATOM 2346 O O . VAL B 1 33 ? 61.906 -20.300 69.827 1.00 47.44 30 VAL B O 1
ATOM 2350 N N . TRP B 1 34 ? 60.584 -19.266 71.318 1.00 45.48 31 TRP B N 1
ATOM 2351 C CA . TRP B 1 34 ? 61.063 -19.968 72.504 1.00 45.79 31 TRP B CA 1
ATOM 2352 C C . TRP B 1 34 ? 60.008 -19.939 73.574 1.00 49.97 31 TRP B C 1
ATOM 2353 O O . TRP B 1 34 ? 59.240 -18.976 73.699 1.00 45.74 31 TRP B O 1
ATOM 2364 N N . ASN B 1 35 ? 59.997 -20.981 74.374 1.00 51.55 32 ASN B N 1
ATOM 2365 C CA . ASN B 1 35 ? 59.079 -21.070 75.495 1.00 53.35 32 ASN B CA 1
ATOM 2366 C C . ASN B 1 35 ? 59.669 -21.989 76.537 1.00 63.10 32 ASN B C 1
ATOM 2367 O O . ASN B 1 35 ? 60.290 -22.986 76.159 1.00 64.81 32 ASN B O 1
ATOM 2372 N N . ARG B 1 36 ? 59.459 -21.689 77.843 1.00 63.01 33 ARG B N 1
ATOM 2373 C CA . ARG B 1 36 ? 59.945 -22.543 78.942 1.00 65.62 33 ARG B CA 1
ATOM 2374 C C . ARG B 1 36 ? 59.439 -24.005 78.751 1.00 73.85 33 ARG B C 1
ATOM 2375 O O . ARG B 1 36 ? 60.151 -24.943 79.096 1.00 75.11 33 ARG B O 1
ATOM 2383 N N . THR B 1 37 ? 58.230 -24.181 78.173 1.00 72.65 34 THR B N 1
ATOM 2384 C CA . THR B 1 37 ? 57.631 -25.480 77.820 1.00 74.72 34 THR B CA 1
ATOM 2385 C C . THR B 1 37 ? 57.783 -25.604 76.315 1.00 80.69 34 THR B C 1
ATOM 2386 O O . THR B 1 37 ? 57.053 -24.944 75.573 1.00 78.97 34 THR B O 1
ATOM 2390 N N . ALA B 1 38 ? 58.766 -26.399 75.864 1.00 79.95 35 ALA B N 1
ATOM 2391 C CA . ALA B 1 38 ? 59.133 -26.513 74.452 1.00 79.68 35 ALA B CA 1
ATOM 2392 C C . ALA B 1 38 ? 58.021 -27.024 73.500 1.00 85.93 35 ALA B C 1
ATOM 2393 O O . ALA B 1 38 ? 58.061 -26.663 72.323 1.00 85.55 35 ALA B O 1
ATOM 2395 N N . SER B 1 39 ? 57.057 -27.842 73.971 1.00 84.13 36 SER B N 1
ATOM 2396 C CA . SER B 1 39 ? 56.015 -28.408 73.094 1.00 84.46 36 SER B CA 1
ATOM 2397 C C . SER B 1 39 ? 54.959 -27.378 72.613 1.00 87.75 36 SER B C 1
ATOM 2398 O O . SER B 1 39 ? 54.317 -27.611 71.585 1.00 86.79 36 SER B O 1
ATOM 2401 N N . LYS B 1 40 ? 54.805 -26.241 73.318 1.00 84.85 37 LYS B N 1
ATOM 2402 C CA . LYS B 1 40 ? 53.834 -25.189 72.952 1.00 84.18 37 LYS B CA 1
ATOM 2403 C C . LYS B 1 40 ? 54.147 -24.495 71.612 1.00 86.47 37 LYS B C 1
ATOM 2404 O O . LYS B 1 40 ? 53.259 -23.852 71.055 1.00 85.89 37 LYS B O 1
ATOM 2410 N N . ALA B 1 41 ? 55.398 -24.581 71.130 1.00 82.24 38 ALA B N 1
ATOM 2411 C CA . ALA B 1 41 ? 55.839 -23.917 69.906 1.00 80.94 38 ALA B CA 1
ATOM 2412 C C . ALA B 1 41 ? 55.588 -24.702 68.625 1.00 84.27 38 ALA B C 1
ATOM 2413 O O . ALA B 1 41 ? 55.718 -24.113 67.551 1.00 84.33 38 ALA B O 1
ATOM 2415 N N . GLU B 1 42 ? 55.261 -26.002 68.702 1.00 79.21 39 GLU B N 1
ATOM 2416 C CA . GLU B 1 42 ? 55.107 -26.793 67.487 1.00 78.35 39 GLU B CA 1
ATOM 2417 C C . GLU B 1 42 ? 53.951 -26.347 66.562 1.00 77.98 39 GLU B C 1
ATOM 2418 O O . GLU B 1 42 ? 54.166 -26.436 65.357 1.00 76.72 39 GLU B O 1
ATOM 2424 N N . PRO B 1 43 ? 52.798 -25.790 67.010 1.00 72.84 40 PRO B N 1
ATOM 2425 C CA . PRO B 1 43 ? 51.822 -25.267 66.031 1.00 71.89 40 PRO B CA 1
ATOM 2426 C C . PRO B 1 43 ? 52.380 -24.058 65.242 1.00 73.03 40 PRO B C 1
ATOM 2427 O O . PRO B 1 43 ? 51.974 -23.854 64.098 1.00 73.87 40 PRO B O 1
ATOM 2431 N N . LEU B 1 44 ? 53.342 -23.287 65.826 1.00 64.76 41 LEU B N 1
ATOM 2432 C CA . LEU B 1 44 ? 53.954 -22.136 65.143 1.00 62.16 41 LEU B CA 1
ATOM 2433 C C . LEU B 1 44 ? 55.012 -22.584 64.099 1.00 64.38 41 LEU B C 1
ATOM 2434 O O . LEU B 1 44 ? 55.202 -21.892 63.086 1.00 60.42 41 LEU B O 1
ATOM 2439 N N . THR B 1 45 ? 55.675 -23.748 64.321 1.00 63.14 42 THR B N 1
ATOM 2440 C CA . THR B 1 45 ? 56.638 -24.292 63.345 1.00 63.24 42 THR B CA 1
ATOM 2441 C C . THR B 1 45 ? 55.921 -24.685 62.040 1.00 67.96 42 THR B C 1
ATOM 2442 O O . THR B 1 45 ? 56.516 -24.581 60.964 1.00 67.38 42 THR B O 1
ATOM 2446 N N . LYS B 1 46 ? 54.630 -25.054 62.131 1.00 66.13 43 LYS B N 1
ATOM 2447 C CA . LYS B 1 46 ? 53.839 -25.409 60.954 1.00 68.14 43 LYS B CA 1
ATOM 2448 C C . LYS B 1 46 ? 53.508 -24.144 60.147 1.00 71.96 43 LYS B C 1
ATOM 2449 O O . LYS B 1 46 ? 53.362 -24.219 58.924 1.00 72.67 43 LYS B O 1
ATOM 2455 N N . LEU B 1 47 ? 53.416 -22.981 60.835 1.00 66.25 44 LEU B N 1
ATOM 2456 C CA . LEU B 1 47 ? 53.103 -21.691 60.209 1.00 65.83 44 LEU B CA 1
ATOM 2457 C C . LEU B 1 47 ? 54.344 -20.960 59.646 1.00 65.87 44 LEU B C 1
ATOM 2458 O O . LEU B 1 47 ? 54.169 -19.883 59.079 1.00 65.00 44 LEU B O 1
ATOM 2463 N N . GLY B 1 48 ? 55.541 -21.557 59.745 1.00 60.97 45 GLY B N 1
ATOM 2464 C CA . GLY B 1 48 ? 56.775 -20.991 59.214 1.00 61.54 45 GLY B CA 1
ATOM 2465 C C . GLY B 1 48 ? 57.845 -20.638 60.236 1.00 66.89 45 GLY B C 1
ATOM 2466 O O . GLY B 1 48 ? 59.009 -20.471 59.856 1.00 68.28 45 GLY B O 1
ATOM 2467 N N . ALA B 1 49 ? 57.493 -20.536 61.534 1.00 62.43 46 ALA B N 1
ATOM 2468 C CA . ALA B 1 49 ? 58.467 -20.161 62.580 1.00 61.24 46 ALA B CA 1
ATOM 2469 C C . ALA B 1 49 ? 59.543 -21.213 62.817 1.00 63.78 46 ALA B C 1
ATOM 2470 O O . ALA B 1 49 ? 59.335 -22.383 62.543 1.00 62.75 46 ALA B O 1
ATOM 2472 N N . THR B 1 50 ? 60.664 -20.786 63.410 1.00 60.37 47 THR B N 1
ATOM 2473 C CA . THR B 1 50 ? 61.776 -21.657 63.818 1.00 60.52 47 THR B CA 1
ATOM 2474 C C . THR B 1 50 ? 61.798 -21.658 65.374 1.00 61.67 47 THR B C 1
ATOM 2475 O O . THR B 1 50 ? 61.388 -20.680 65.992 1.00 59.98 47 THR B O 1
ATOM 2479 N N . VAL B 1 51 ? 62.222 -22.768 65.989 1.00 73.37 48 VAL B N 1
ATOM 2480 C CA . VAL B 1 51 ? 62.259 -22.930 67.442 1.00 69.82 48 VAL B CA 1
ATOM 2481 C C . VAL B 1 51 ? 63.693 -23.097 67.900 1.00 70.81 48 VAL B C 1
ATOM 2482 O O . VAL B 1 51 ? 64.490 -23.695 67.178 1.00 73.42 48 VAL B O 1
ATOM 2486 N N . VAL B 1 52 ? 64.022 -22.597 69.108 1.00 61.88 49 VAL B N 1
ATOM 2487 C CA . VAL B 1 52 ? 65.348 -22.779 69.704 1.00 60.10 49 VAL B CA 1
ATOM 2488 C C . VAL B 1 52 ? 65.178 -23.337 71.116 1.00 61.60 49 VAL B C 1
ATOM 2489 O O . VAL B 1 52 ? 64.139 -23.164 71.734 1.00 58.14 49 VAL B O 1
ATOM 2493 N N . GLU B 1 53 ? 66.211 -24.020 71.605 1.00 61.70 50 GLU B N 1
ATOM 2494 C CA . GLU B 1 53 ? 66.223 -24.661 72.920 1.00 62.83 50 GLU B CA 1
ATOM 2495 C C . GLU B 1 53 ? 66.472 -23.654 74.049 1.00 62.26 50 GLU B C 1
ATOM 2496 O O . GLU B 1 53 ? 65.916 -23.834 75.135 1.00 60.89 50 GLU B O 1
ATOM 2502 N N . ASN B 1 54 ? 67.324 -22.621 73.806 1.00 56.62 51 ASN B N 1
ATOM 2503 C CA . ASN B 1 54 ? 67.649 -21.578 74.801 1.00 54.00 51 ASN B CA 1
ATOM 2504 C C . ASN B 1 54 ? 67.275 -20.180 74.281 1.00 53.19 51 ASN B C 1
ATOM 2505 O O . ASN B 1 54 ? 67.543 -19.864 73.132 1.00 54.21 51 ASN B O 1
ATOM 2510 N N . ALA B 1 55 ? 66.644 -19.360 75.111 1.00 46.04 52 ALA B N 1
ATOM 2511 C CA . ALA B 1 55 ? 66.192 -18.026 74.712 1.00 43.66 52 ALA B CA 1
ATOM 2512 C C . ALA B 1 55 ? 67.290 -17.139 74.061 1.00 46.20 52 ALA B C 1
ATOM 2513 O O . ALA B 1 55 ? 66.991 -16.403 73.116 1.00 45.30 52 ALA B O 1
ATOM 2515 N N . ILE B 1 56 ? 68.538 -17.221 74.525 1.00 42.69 53 ILE B N 1
ATOM 2516 C CA . ILE B 1 56 ? 69.604 -16.370 73.970 1.00 42.36 53 ILE B CA 1
ATOM 2517 C C . ILE B 1 56 ? 69.917 -16.699 72.472 1.00 46.00 53 ILE B C 1
ATOM 2518 O O . ILE B 1 56 ? 70.350 -15.817 71.726 1.00 43.92 53 ILE B O 1
ATOM 2523 N N . ASP B 1 57 ? 69.698 -17.964 72.049 1.00 44.30 54 ASP B N 1
ATOM 2524 C CA . ASP B 1 57 ? 69.912 -18.412 70.671 1.00 43.57 54 ASP B CA 1
ATOM 2525 C C . ASP B 1 57 ? 68.897 -17.784 69.705 1.00 45.14 54 ASP B C 1
ATOM 2526 O O . ASP B 1 57 ? 69.122 -17.796 68.502 1.00 46.53 54 ASP B O 1
ATOM 2531 N N . ALA B 1 58 ? 67.781 -17.247 70.228 1.00 39.52 55 ALA B N 1
ATOM 2532 C CA . ALA B 1 58 ? 66.712 -16.601 69.462 1.00 37.78 55 ALA B CA 1
ATOM 2533 C C . ALA B 1 58 ? 67.043 -15.120 69.143 1.00 42.33 55 ALA B C 1
ATOM 2534 O O . ALA B 1 58 ? 66.490 -14.561 68.195 1.00 41.28 55 ALA B O 1
ATOM 2536 N N . ILE B 1 59 ? 67.931 -14.501 69.940 1.00 39.46 56 ILE B N 1
ATOM 2537 C CA . ILE B 1 59 ? 68.255 -13.070 69.847 1.00 38.27 56 ILE B CA 1
ATOM 2538 C C . ILE B 1 59 ? 69.241 -12.759 68.744 1.00 44.29 56 ILE B C 1
ATOM 2539 O O . ILE B 1 59 ? 70.241 -13.436 68.611 1.00 47.42 56 ILE B O 1
ATOM 2544 N N . THR B 1 60 ? 68.956 -11.697 67.984 1.00 41.41 57 THR B N 1
ATOM 2545 C CA . THR B 1 60 ? 69.819 -11.174 66.936 1.00 43.15 57 THR B CA 1
ATOM 2546 C C . THR B 1 60 ? 70.336 -9.806 67.388 1.00 42.83 57 THR B C 1
ATOM 2547 O O . THR B 1 60 ? 69.507 -8.925 67.623 1.00 37.94 57 THR B O 1
ATOM 2551 N N . PRO B 1 61 ? 71.663 -9.567 67.430 1.00 41.06 58 PRO B N 1
ATOM 2552 C CA . PRO B 1 61 ? 72.162 -8.211 67.743 1.00 41.03 58 PRO B CA 1
ATOM 2553 C C . PRO B 1 61 ? 71.473 -7.147 66.876 1.00 42.97 58 PRO B C 1
ATOM 2554 O O . PRO B 1 61 ? 71.339 -7.356 65.681 1.00 43.44 58 PRO B O 1
ATOM 2558 N N . GLY B 1 62 ? 70.911 -6.113 67.488 1.00 37.20 59 GLY B N 1
ATOM 2559 C CA . GLY B 1 62 ? 70.234 -5.062 66.736 1.00 36.77 59 GLY B CA 1
ATOM 2560 C C . GLY B 1 62 ? 68.849 -5.403 66.201 1.00 41.01 59 GLY B C 1
ATOM 2561 O O . GLY B 1 62 ? 68.223 -4.546 65.584 1.00 40.61 59 GLY B O 1
ATOM 2562 N N . GLY B 1 63 ? 68.363 -6.627 66.444 1.00 38.96 60 GLY B N 1
ATOM 2563 C CA . GLY B 1 63 ? 67.041 -7.090 66.041 1.00 37.78 60 GLY B CA 1
ATOM 2564 C C . GLY B 1 63 ? 65.931 -6.734 67.015 1.00 39.38 60 GLY B C 1
ATOM 2565 O O . GLY B 1 63 ? 66.105 -5.886 67.879 1.00 37.46 60 GLY B O 1
ATOM 2566 N N . ILE B 1 64 ? 64.759 -7.367 66.845 1.00 34.67 61 ILE B N 1
ATOM 2567 C CA . ILE B 1 64 ? 63.556 -7.158 67.641 1.00 32.01 61 ILE B CA 1
ATOM 2568 C C . ILE B 1 64 ? 63.259 -8.411 68.440 1.00 35.09 61 ILE B C 1
ATOM 2569 O O . ILE B 1 64 ? 63.308 -9.507 67.896 1.00 36.48 61 ILE B O 1
ATOM 2574 N N . VAL B 1 65 ? 62.916 -8.263 69.719 1.00 29.78 62 VAL B N 1
ATOM 2575 C CA . VAL B 1 65 ? 62.508 -9.412 70.518 1.00 28.23 62 VAL B CA 1
ATOM 2576 C C . VAL B 1 65 ? 61.199 -9.041 71.226 1.00 29.63 62 VAL B C 1
ATOM 2577 O O . VAL B 1 65 ? 61.103 -7.982 71.796 1.00 28.53 62 VAL B O 1
ATOM 2581 N N . PHE B 1 66 ? 60.196 -9.875 71.120 1.00 26.61 63 PHE B N 1
ATOM 2582 C CA . PHE B 1 66 ? 58.945 -9.712 71.860 1.00 27.58 63 PHE B CA 1
ATOM 2583 C C . PHE B 1 66 ? 58.983 -10.667 73.023 1.00 30.99 63 PHE B C 1
ATOM 2584 O O . PHE B 1 66 ? 59.473 -11.770 72.838 1.00 29.85 63 PHE B O 1
ATOM 2592 N N . SER B 1 67 ? 58.434 -10.289 74.190 1.00 27.22 64 SER B N 1
ATOM 2593 C CA . SER B 1 67 ? 58.271 -11.228 75.288 1.00 25.55 64 SER B CA 1
ATOM 2594 C C . SER B 1 67 ? 56.899 -11.087 75.898 1.00 31.95 64 SER B C 1
ATOM 2595 O O . SER B 1 67 ? 56.339 -9.982 75.996 1.00 28.13 64 SER B O 1
ATOM 2598 N N . VAL B 1 68 ? 56.341 -12.212 76.305 1.00 33.69 65 VAL B N 1
ATOM 2599 C CA . VAL B 1 68 ? 55.063 -12.185 77.007 1.00 33.78 65 VAL B CA 1
ATOM 2600 C C . VAL B 1 68 ? 55.145 -13.320 77.989 1.00 37.41 65 VAL B C 1
ATOM 2601 O O . VAL B 1 68 ? 55.256 -14.490 77.595 1.00 33.91 65 VAL B O 1
ATOM 2605 N N . LEU B 1 69 ? 55.306 -12.944 79.272 1.00 35.89 66 LEU B N 1
ATOM 2606 C CA . LEU B 1 69 ? 55.529 -13.875 80.359 1.00 37.75 66 LEU B CA 1
ATOM 2607 C C . LEU B 1 69 ? 54.590 -13.573 81.508 1.00 41.72 66 LEU B C 1
ATOM 2608 O O . LEU B 1 69 ? 53.873 -12.578 81.471 1.00 40.00 66 LEU B O 1
ATOM 2613 N N . ALA B 1 70 ? 54.479 -14.526 82.436 1.00 39.23 67 ALA B N 1
ATOM 2614 C CA . ALA B 1 70 ? 53.485 -14.496 83.508 1.00 39.43 67 ALA B CA 1
ATOM 2615 C C . ALA B 1 70 ? 53.622 -13.348 84.452 1.00 40.30 67 ALA B C 1
ATOM 2616 O O . ALA B 1 70 ? 52.595 -12.808 84.873 1.00 39.77 67 ALA B O 1
ATOM 2618 N N . ASP B 1 71 ? 54.852 -13.035 84.868 1.00 34.78 68 ASP B N 1
ATOM 2619 C CA . ASP B 1 71 ? 55.057 -12.044 85.914 1.00 33.84 68 ASP B CA 1
ATOM 2620 C C . ASP B 1 71 ? 56.451 -11.402 85.883 1.00 36.53 68 ASP B C 1
ATOM 2621 O O . ASP B 1 71 ? 57.296 -11.783 85.081 1.00 33.51 68 ASP B O 1
ATOM 2626 N N . ASP B 1 72 ? 56.683 -10.465 86.816 1.00 33.18 69 ASP B N 1
ATOM 2627 C CA . ASP B 1 72 ? 57.921 -9.680 86.952 1.00 31.50 69 ASP B CA 1
ATOM 2628 C C . ASP B 1 72 ? 59.149 -10.570 87.104 1.00 35.39 69 ASP B C 1
ATOM 2629 O O . ASP B 1 72 ? 60.140 -10.344 86.407 1.00 32.27 69 ASP B O 1
ATOM 2634 N N . ALA B 1 73 ? 59.078 -11.614 87.968 1.00 33.25 70 ALA B N 1
ATOM 2635 C CA . ALA B 1 73 ? 60.224 -12.499 88.148 1.00 34.27 70 ALA B CA 1
ATOM 2636 C C . ALA B 1 73 ? 60.556 -13.262 86.858 1.00 37.80 70 ALA B C 1
ATOM 2637 O O . ALA B 1 73 ? 61.728 -13.461 86.580 1.00 40.15 70 ALA B O 1
ATOM 2639 N N . ALA B 1 74 ? 59.552 -13.699 86.081 1.00 34.03 71 ALA B N 1
ATOM 2640 C CA . ALA B 1 74 ? 59.810 -14.394 84.825 1.00 34.08 71 ALA B CA 1
ATOM 2641 C C . ALA B 1 74 ? 60.564 -13.470 83.820 1.00 35.68 71 ALA B C 1
ATOM 2642 O O . ALA B 1 74 ? 61.477 -13.925 83.141 1.00 34.25 71 ALA B O 1
ATOM 2644 N N . VAL B 1 75 ? 60.240 -12.172 83.788 1.00 31.92 72 VAL B N 1
ATOM 2645 C CA . VAL B 1 75 ? 60.888 -11.240 82.837 1.00 29.81 72 VAL B CA 1
ATOM 2646 C C . VAL B 1 75 ? 62.314 -10.963 83.281 1.00 33.92 72 VAL B C 1
ATOM 2647 O O . VAL B 1 75 ? 63.244 -10.951 82.458 1.00 34.80 72 VAL B O 1
ATOM 2651 N N . GLU B 1 76 ? 62.508 -10.743 84.575 1.00 30.95 73 GLU B N 1
ATOM 2652 C CA . GLU B 1 76 ? 63.850 -10.475 85.111 1.00 30.70 73 GLU B CA 1
ATOM 2653 C C . GLU B 1 76 ? 64.782 -11.678 84.967 1.00 39.05 73 GLU B C 1
ATOM 2654 O O . GLU B 1 76 ? 65.961 -11.489 84.703 1.00 39.63 73 GLU B O 1
ATOM 2660 N N . GLU B 1 77 ? 64.252 -12.908 85.151 1.00 37.97 74 GLU B N 1
ATOM 2661 C CA . GLU B 1 77 ? 65.049 -14.154 85.041 1.00 38.73 74 GLU B CA 1
ATOM 2662 C C . GLU B 1 77 ? 65.529 -14.338 83.609 1.00 39.75 74 GLU B C 1
ATOM 2663 O O . GLU B 1 77 ? 66.627 -14.820 83.364 1.00 39.62 74 GLU B O 1
ATOM 2669 N N . LEU B 1 78 ? 64.675 -14.012 82.659 1.00 34.86 75 LEU B N 1
ATOM 2670 C CA . LEU B 1 78 ? 65.008 -14.189 81.268 1.00 33.70 75 LEU B CA 1
ATOM 2671 C C . LEU B 1 78 ? 65.887 -13.064 80.746 1.00 33.20 75 LEU B C 1
ATOM 2672 O O . LEU B 1 78 ? 66.850 -13.327 80.047 1.00 32.84 75 LEU B O 1
ATOM 2677 N N . PHE B 1 79 ? 65.558 -11.819 81.060 1.00 28.26 76 PHE B N 1
ATOM 2678 C CA . PHE B 1 79 ? 66.304 -10.686 80.564 1.00 28.03 76 PHE B CA 1
ATOM 2679 C C . PHE B 1 79 ? 67.529 -10.353 81.446 1.00 35.54 76 PHE B C 1
ATOM 2680 O O . PHE B 1 79 ? 67.673 -9.253 82.006 1.00 35.57 76 PHE B O 1
ATOM 2688 N N . SER B 1 80 ? 68.453 -11.308 81.484 1.00 32.00 77 SER B N 1
ATOM 2689 C CA . SER B 1 80 ? 69.708 -11.179 82.208 1.00 33.15 77 SER B CA 1
ATOM 2690 C C . SER B 1 80 ? 70.591 -10.203 81.468 1.00 38.29 77 SER B C 1
ATOM 2691 O O . SER B 1 80 ? 70.345 -9.936 80.295 1.00 35.87 77 SER B O 1
ATOM 2702 N N . GLU B 1 82 ? 73.515 -10.727 80.140 1.00 40.40 79 GLU B N 1
ATOM 2703 C CA . GLU B 1 82 ? 74.148 -11.391 79.004 1.00 41.66 79 GLU B CA 1
ATOM 2704 C C . GLU B 1 82 ? 73.176 -11.532 77.827 1.00 41.34 79 GLU B C 1
ATOM 2705 O O . GLU B 1 82 ? 73.604 -11.388 76.690 1.00 39.98 79 GLU B O 1
ATOM 2711 N N . LEU B 1 83 ? 71.879 -11.706 78.079 1.00 35.69 80 LEU B N 1
ATOM 2712 C CA . LEU B 1 83 ? 70.908 -11.782 77.010 1.00 33.58 80 LEU B CA 1
ATOM 2713 C C . LEU B 1 83 ? 70.678 -10.381 76.407 1.00 36.44 80 LEU B C 1
ATOM 2714 O O . LEU B 1 83 ? 70.724 -10.233 75.182 1.00 35.81 80 LEU B O 1
ATOM 2719 N N . VAL B 1 84 ? 70.505 -9.362 77.257 1.00 32.16 81 VAL B N 1
ATOM 2720 C CA . VAL B 1 84 ? 70.310 -7.961 76.835 1.00 30.60 81 VAL B CA 1
ATOM 2721 C C . VAL B 1 84 ? 71.577 -7.464 76.063 1.00 36.13 81 VAL B C 1
ATOM 2722 O O . VAL B 1 84 ? 71.496 -6.705 75.091 1.00 36.06 81 VAL B O 1
ATOM 2726 N N . GLU B 1 85 ? 72.725 -7.866 76.518 1.00 35.90 82 GLU B N 1
ATOM 2727 C CA . GLU B 1 85 ? 73.973 -7.524 75.844 1.00 36.93 82 GLU B CA 1
ATOM 2728 C C . GLU B 1 85 ? 74.008 -8.125 74.431 1.00 40.83 82 GLU B C 1
ATOM 2729 O O . GLU B 1 85 ? 74.467 -7.449 73.499 1.00 39.92 82 GLU B O 1
ATOM 2735 N N . LYS B 1 86 ? 73.499 -9.362 74.251 1.00 35.08 83 LYS B N 1
ATOM 2736 C CA . LYS B 1 86 ? 73.469 -9.923 72.905 1.00 35.11 83 LYS B CA 1
ATOM 2737 C C . LYS B 1 86 ? 72.500 -9.097 72.042 1.00 36.63 83 LYS B C 1
ATOM 2738 O O . LYS B 1 86 ? 72.863 -8.729 70.951 1.00 38.26 83 LYS B O 1
ATOM 2744 N N . LEU B 1 87 ? 71.312 -8.756 72.550 1.00 31.78 84 LEU B N 1
ATOM 2745 C CA . LEU B 1 87 ? 70.340 -7.865 71.848 1.00 31.03 84 LEU B CA 1
ATOM 2746 C C . LEU B 1 87 ? 71.054 -6.570 71.369 1.00 35.65 84 LEU B C 1
ATOM 2747 O O . LEU B 1 87 ? 70.851 -6.140 70.246 1.00 36.39 84 LEU B O 1
ATOM 2752 N N . GLY B 1 88 ? 71.881 -5.999 72.232 1.00 33.19 85 GLY B N 1
ATOM 2753 C CA . GLY B 1 88 ? 72.848 -4.955 71.904 1.00 35.38 85 GLY B CA 1
ATOM 2754 C C . GLY B 1 88 ? 72.364 -3.691 71.229 1.00 40.79 85 GLY B C 1
ATOM 2755 O O . GLY B 1 88 ? 71.192 -3.330 71.319 1.00 37.89 85 GLY B O 1
ATOM 2756 N N . LYS B 1 89 ? 73.296 -3.010 70.550 1.00 41.69 86 LYS B N 1
ATOM 2757 C CA . LYS B 1 89 ? 73.081 -1.708 69.918 1.00 42.83 86 LYS B CA 1
ATOM 2758 C C . LYS B 1 89 ? 71.938 -1.720 68.920 1.00 46.66 86 LYS B C 1
ATOM 2759 O O . LYS B 1 89 ? 71.902 -2.562 68.032 1.00 46.03 86 LYS B O 1
ATOM 2765 N N . ASP B 1 90 ? 70.996 -0.778 69.100 1.00 42.71 87 ASP B N 1
ATOM 2766 C CA . ASP B 1 90 ? 69.804 -0.587 68.269 1.00 41.56 87 ASP B CA 1
ATOM 2767 C C . ASP B 1 90 ? 68.786 -1.752 68.392 1.00 41.78 87 ASP B C 1
ATOM 2768 O O . ASP B 1 90 ? 67.771 -1.720 67.706 1.00 40.75 87 ASP B O 1
ATOM 2773 N N . GLY B 1 91 ? 69.036 -2.726 69.266 1.00 37.21 88 GLY B N 1
ATOM 2774 C CA . GLY B 1 91 ? 68.115 -3.826 69.483 1.00 35.10 88 GLY B CA 1
ATOM 2775 C C . GLY B 1 91 ? 66.892 -3.288 70.202 1.00 36.36 88 GLY B C 1
ATOM 2776 O O . GLY B 1 91 ? 66.980 -2.273 70.904 1.00 36.55 88 GLY B O 1
ATOM 2777 N N . VAL B 1 92 ? 65.731 -3.871 69.945 1.00 32.26 89 VAL B N 1
ATOM 2778 C CA . VAL B 1 92 ? 64.476 -3.402 70.547 1.00 30.47 89 VAL B CA 1
ATOM 2779 C C . VAL B 1 92 ? 63.744 -4.574 71.201 1.00 32.75 89 VAL B C 1
ATOM 2780 O O . VAL B 1 92 ? 63.542 -5.594 70.550 1.00 31.48 89 VAL B O 1
ATOM 2784 N N . HIS B 1 93 ? 63.346 -4.416 72.491 1.00 28.28 90 HIS B N 1
ATOM 2785 C CA . HIS B 1 93 ? 62.596 -5.406 73.240 1.00 25.78 90 HIS B CA 1
ATOM 2786 C C . HIS B 1 93 ? 61.191 -4.862 73.493 1.00 27.80 90 HIS B C 1
ATOM 2787 O O . HIS B 1 93 ? 61.055 -3.824 74.123 1.00 28.59 90 HIS B O 1
ATOM 2794 N N . VAL B 1 94 ? 60.180 -5.507 72.933 1.00 27.22 91 VAL B N 1
ATOM 2795 C CA . VAL B 1 94 ? 58.758 -5.186 73.120 1.00 27.71 91 VAL B CA 1
ATOM 2796 C C . VAL B 1 94 ? 58.267 -6.101 74.236 1.00 28.99 91 VAL B C 1
ATOM 2797 O O . VAL B 1 94 ? 58.084 -7.301 74.063 1.00 28.72 91 VAL B O 1
ATOM 2801 N N . SER B 1 95 ? 58.101 -5.523 75.391 1.00 24.86 92 SER B N 1
ATOM 2802 C CA . SER B 1 95 ? 57.834 -6.238 76.617 1.00 22.99 92 SER B CA 1
ATOM 2803 C C . SER B 1 95 ? 56.340 -6.140 76.918 1.00 25.44 92 SER B C 1
ATOM 2804 O O . SER B 1 95 ? 55.830 -5.104 77.347 1.00 25.21 92 SER B O 1
ATOM 2815 N N . SER B 1 97 ? 54.436 -8.231 78.905 1.00 27.23 94 SER B N 1
ATOM 2816 C CA . SER B 1 97 ? 53.929 -8.806 80.139 1.00 26.41 94 SER B CA 1
ATOM 2817 C C . SER B 1 97 ? 53.258 -7.745 81.038 1.00 30.09 94 SER B C 1
ATOM 2818 O O . SER B 1 97 ? 53.668 -6.585 81.040 1.00 29.72 94 SER B O 1
ATOM 2821 N N . THR B 1 98 ? 52.299 -8.164 81.848 1.00 26.03 95 THR B N 1
ATOM 2822 C CA . THR B 1 98 ? 51.696 -7.281 82.852 1.00 25.07 95 THR B CA 1
ATOM 2823 C C . THR B 1 98 ? 52.614 -7.263 84.064 1.00 29.30 95 THR B C 1
ATOM 2824 O O . THR B 1 98 ? 52.608 -8.165 84.901 1.00 29.33 95 THR B O 1
ATOM 2828 N N . ILE B 1 99 ? 53.384 -6.233 84.164 1.00 24.00 96 ILE B N 1
ATOM 2829 C CA . ILE B 1 99 ? 54.351 -6.100 85.239 1.00 23.55 96 ILE B CA 1
ATOM 2830 C C . ILE B 1 99 ? 54.357 -4.689 85.758 1.00 27.07 96 ILE B C 1
ATOM 2831 O O . ILE B 1 99 ? 53.714 -3.793 85.222 1.00 26.41 96 ILE B O 1
ATOM 2836 N N . SER B 1 100 ? 55.075 -4.527 86.826 1.00 26.19 97 SER B N 1
ATOM 2837 C CA . SER B 1 100 ? 55.226 -3.272 87.504 1.00 28.14 97 SER B CA 1
ATOM 2838 C C . SER B 1 100 ? 55.956 -2.232 86.648 1.00 28.54 97 SER B C 1
ATOM 2839 O O . SER B 1 100 ? 57.007 -2.545 86.094 1.00 26.05 97 SER B O 1
ATOM 2842 N N . PRO B 1 101 ? 55.526 -0.960 86.715 1.00 27.29 98 PRO B N 1
ATOM 2843 C CA . PRO B 1 101 ? 56.319 0.135 86.113 1.00 27.00 98 PRO B CA 1
ATOM 2844 C C . PRO B 1 101 ? 57.769 0.141 86.582 1.00 32.01 98 PRO B C 1
ATOM 2845 O O . PRO B 1 101 ? 58.678 0.404 85.808 1.00 28.95 98 PRO B O 1
ATOM 2849 N N . GLU B 1 102 ? 57.979 -0.134 87.875 1.00 31.27 99 GLU B N 1
ATOM 2850 C CA . GLU B 1 102 ? 59.330 -0.192 88.429 1.00 31.11 99 GLU B CA 1
ATOM 2851 C C . GLU B 1 102 ? 60.168 -1.288 87.776 1.00 31.99 99 GLU B C 1
ATOM 2852 O O . GLU B 1 102 ? 61.354 -1.057 87.514 1.00 29.84 99 GLU B O 1
ATOM 2858 N N . THR B 1 103 ? 59.589 -2.487 87.553 1.00 26.35 100 THR B N 1
ATOM 2859 C CA . THR B 1 103 ? 60.349 -3.556 86.901 1.00 25.99 100 THR B CA 1
ATOM 2860 C C . THR B 1 103 ? 60.729 -3.096 85.483 1.00 30.07 100 THR B C 1
ATOM 2861 O O . THR B 1 103 ? 61.837 -3.316 85.044 1.00 29.43 100 THR B O 1
ATOM 2865 N N . SER B 1 104 ? 59.787 -2.464 84.761 1.00 26.61 101 SER B N 1
ATOM 2866 C CA . SER B 1 104 ? 60.061 -1.990 83.412 1.00 24.47 101 SER B CA 1
ATOM 2867 C C . SER B 1 104 ? 61.142 -0.941 83.367 1.00 27.98 101 SER B C 1
ATOM 2868 O O . SER B 1 104 ? 62.023 -1.055 82.540 1.00 28.59 101 SER B O 1
ATOM 2871 N N . ARG B 1 105 ? 61.084 0.066 84.258 1.00 25.51 102 ARG B N 1
ATOM 2872 C CA . ARG B 1 105 ? 62.073 1.144 84.299 1.00 27.60 102 ARG B CA 1
ATOM 2873 C C . ARG B 1 105 ? 63.449 0.587 84.649 1.00 32.72 102 ARG B C 1
ATOM 2874 O O . ARG B 1 105 ? 64.420 1.034 84.081 1.00 32.36 102 ARG B O 1
ATOM 2882 N N . GLN B 1 106 ? 63.526 -0.416 85.545 1.00 31.34 103 GLN B N 1
ATOM 2883 C CA . GLN B 1 106 ? 64.801 -1.048 85.934 1.00 33.40 103 GLN B CA 1
ATOM 2884 C C . GLN B 1 106 ? 65.399 -1.781 84.764 1.00 34.90 103 GLN B C 1
ATOM 2885 O O . GLN B 1 106 ? 66.545 -1.549 84.440 1.00 35.04 103 GLN B O 1
ATOM 2891 N N . LEU B 1 107 ? 64.595 -2.634 84.093 1.00 30.14 104 LEU B N 1
ATOM 2892 C CA . LEU B 1 107 ? 65.050 -3.373 82.915 1.00 29.51 104 LEU B CA 1
ATOM 2893 C C . LEU B 1 107 ? 65.420 -2.442 81.771 1.00 29.99 104 LEU B C 1
ATOM 2894 O O . LEU B 1 107 ? 66.431 -2.675 81.104 1.00 25.81 104 LEU B O 1
ATOM 2899 N N . ALA B 1 108 ? 64.637 -1.369 81.562 1.00 27.50 105 ALA B N 1
ATOM 2900 C CA . ALA B 1 108 ? 64.929 -0.388 80.487 1.00 27.08 105 ALA B CA 1
ATOM 2901 C C . ALA B 1 108 ? 66.252 0.252 80.678 1.00 29.41 105 ALA B C 1
ATOM 2902 O O . ALA B 1 108 ? 66.980 0.532 79.696 1.00 29.67 105 ALA B O 1
ATOM 2904 N N . GLN B 1 109 ? 66.592 0.477 81.935 1.00 26.38 106 GLN B N 1
ATOM 2905 C CA . GLN B 1 109 ? 67.895 1.066 82.278 1.00 29.38 106 GLN B CA 1
ATOM 2906 C C . GLN B 1 109 ? 69.022 0.094 81.812 1.00 32.70 106 GLN B C 1
ATOM 2907 O O . GLN B 1 109 ? 69.943 0.506 81.125 1.00 33.73 106 GLN B O 1
ATOM 2913 N N . VAL B 1 110 ? 68.872 -1.208 82.078 1.00 30.06 107 VAL B N 1
ATOM 2914 C CA . VAL B 1 110 ? 69.869 -2.217 81.718 1.00 30.90 107 VAL B CA 1
ATOM 2915 C C . VAL B 1 110 ? 70.000 -2.315 80.191 1.00 35.84 107 VAL B C 1
ATOM 2916 O O . VAL B 1 110 ? 71.112 -2.436 79.684 1.00 37.19 107 VAL B O 1
ATOM 2920 N N . HIS B 1 111 ? 68.892 -2.189 79.455 1.00 33.39 108 HIS B N 1
ATOM 2921 C CA . HIS B 1 111 ? 68.930 -2.223 77.991 1.00 31.88 108 HIS B CA 1
ATOM 2922 C C . HIS B 1 111 ? 69.775 -1.075 77.448 1.00 35.09 108 HIS B C 1
ATOM 2923 O O . HIS B 1 111 ? 70.560 -1.289 76.549 1.00 34.49 108 HIS B O 1
ATOM 2930 N N . GLU B 1 112 ? 69.606 0.132 77.981 1.00 34.20 109 GLU B N 1
ATOM 2931 C CA . GLU B 1 112 ? 70.401 1.308 77.558 1.00 35.50 109 GLU B CA 1
ATOM 2932 C C . GLU B 1 112 ? 71.898 1.181 77.823 1.00 42.44 109 GLU B C 1
ATOM 2933 O O . GLU B 1 112 ? 72.665 1.890 77.177 1.00 43.20 109 GLU B O 1
ATOM 2939 N N . TRP B 1 113 ? 72.331 0.301 78.744 1.00 38.64 110 TRP B N 1
ATOM 2940 C CA . TRP B 1 113 ? 73.762 0.091 78.975 1.00 39.50 110 TRP B CA 1
ATOM 2941 C C . TRP B 1 113 ? 74.436 -0.459 77.739 1.00 42.70 110 TRP B C 1
ATOM 2942 O O . TRP B 1 113 ? 75.616 -0.183 77.504 1.00 43.05 110 TRP B O 1
ATOM 2953 N N . TYR B 1 114 ? 73.693 -1.308 76.988 1.00 37.40 111 TYR B N 1
ATOM 2954 C CA . TYR B 1 114 ? 74.182 -1.955 75.759 1.00 37.36 111 TYR B CA 1
ATOM 2955 C C . TYR B 1 114 ? 73.669 -1.288 74.469 1.00 42.67 111 TYR B C 1
ATOM 2956 O O . TYR B 1 114 ? 73.841 -1.859 73.399 1.00 42.25 111 TYR B O 1
ATOM 2965 N N . GLY B 1 115 ? 73.064 -0.104 74.559 1.00 40.36 112 GLY B N 1
ATOM 2966 C CA . GLY B 1 115 ? 72.552 0.592 73.377 1.00 40.80 112 GLY B CA 1
ATOM 2967 C C . GLY B 1 115 ? 71.250 0.011 72.832 1.00 40.56 112 GLY B C 1
ATOM 2968 O O . GLY B 1 115 ? 70.864 0.330 71.708 1.00 41.03 112 GLY B O 1
ATOM 2969 N N . ALA B 1 116 ? 70.562 -0.839 73.611 1.00 35.85 113 ALA B N 1
ATOM 2970 C CA . ALA B 1 116 ? 69.282 -1.447 73.227 1.00 34.56 113 ALA B CA 1
ATOM 2971 C C . ALA B 1 116 ? 68.133 -0.618 73.814 1.00 39.55 113 ALA B C 1
ATOM 2972 O O . ALA B 1 116 ? 68.363 0.217 74.694 1.00 41.02 113 ALA B O 1
ATOM 2974 N N . HIS B 1 117 ? 66.900 -0.865 73.373 1.00 33.49 114 HIS B N 1
ATOM 2975 C CA . HIS B 1 117 ? 65.751 -0.102 73.848 1.00 30.46 114 HIS B CA 1
ATOM 2976 C C . HIS B 1 117 ? 64.659 -1.024 74.352 1.00 33.49 114 HIS B C 1
ATOM 2977 O O . HIS B 1 117 ? 64.235 -1.941 73.654 1.00 31.25 114 HIS B O 1
ATOM 2984 N N . TYR B 1 118 ? 64.163 -0.726 75.542 1.00 30.06 115 TYR B N 1
ATOM 2985 C CA . TYR B 1 118 ? 63.054 -1.426 76.135 1.00 27.62 115 TYR B CA 1
ATOM 2986 C C . TYR B 1 118 ? 61.777 -0.665 75.869 1.00 30.05 115 TYR B C 1
ATOM 2987 O O . TYR B 1 118 ? 61.707 0.516 76.169 1.00 29.82 115 TYR B O 1
ATOM 2996 N N . VAL B 1 119 ? 60.793 -1.321 75.287 1.00 25.30 116 VAL B N 1
ATOM 2997 C CA . VAL B 1 119 ? 59.462 -0.716 75.069 1.00 25.30 116 VAL B CA 1
ATOM 2998 C C . VAL B 1 119 ? 58.439 -1.434 75.935 1.00 26.68 116 VAL B C 1
ATOM 2999 O O . VAL B 1 119 ? 58.249 -2.632 75.759 1.00 28.66 116 VAL B O 1
ATOM 3003 N N . GLY B 1 120 ? 57.831 -0.711 76.876 1.00 22.27 117 GLY B N 1
ATOM 3004 C CA . GLY B 1 120 ? 56.750 -1.236 77.696 1.00 21.62 117 GLY B CA 1
ATOM 3005 C C . GLY B 1 120 ? 55.519 -1.339 76.845 1.00 26.86 117 GLY B C 1
ATOM 3006 O O . GLY B 1 120 ? 55.159 -0.357 76.190 1.00 28.65 117 GLY B O 1
ATOM 3007 N N . ALA B 1 121 ? 54.993 -2.557 76.659 1.00 25.36 118 ALA B N 1
ATOM 3008 C CA . ALA B 1 121 ? 53.915 -2.763 75.664 1.00 26.33 118 ALA B CA 1
ATOM 3009 C C . ALA B 1 121 ? 52.819 -3.669 76.168 1.00 27.47 118 ALA B C 1
ATOM 3010 O O . ALA B 1 121 ? 52.443 -4.602 75.475 1.00 25.70 118 ALA B O 1
ATOM 3012 N N . PRO B 1 122 ? 52.254 -3.381 77.344 1.00 25.01 119 PRO B N 1
ATOM 3013 C CA . PRO B 1 122 ? 51.174 -4.242 77.881 1.00 25.44 119 PRO B CA 1
ATOM 3014 C C . PRO B 1 122 ? 49.969 -4.298 76.962 1.00 29.83 119 PRO B C 1
ATOM 3015 O O . PRO B 1 122 ? 49.617 -3.294 76.352 1.00 27.04 119 PRO B O 1
ATOM 3019 N N A ILE B 1 123 ? 49.331 -5.466 76.890 0.50 29.98 120 ILE B N 1
ATOM 3020 N N B ILE B 1 123 ? 49.357 -5.489 76.841 0.50 30.90 120 ILE B N 1
ATOM 3021 C CA A ILE B 1 123 ? 48.190 -5.705 76.002 0.50 31.62 120 ILE B CA 1
ATOM 3022 C CA B ILE B 1 123 ? 48.183 -5.704 75.989 0.50 33.06 120 ILE B CA 1
ATOM 3023 C C A ILE B 1 123 ? 46.887 -5.774 76.796 0.50 34.35 120 ILE B C 1
ATOM 3024 C C B ILE B 1 123 ? 46.910 -5.692 76.821 0.50 35.05 120 ILE B C 1
ATOM 3025 O O A ILE B 1 123 ? 46.813 -6.395 77.864 0.50 30.07 120 ILE B O 1
ATOM 3026 O O B ILE B 1 123 ? 46.871 -6.236 77.928 0.50 31.22 120 ILE B O 1
ATOM 3035 N N . PHE B 1 124 ? 45.838 -5.166 76.211 1.00 32.60 121 PHE B N 1
ATOM 3036 C CA . PHE B 1 124 ? 44.494 -5.126 76.751 1.00 34.34 121 PHE B CA 1
ATOM 3037 C C . PHE B 1 124 ? 43.702 -5.999 75.833 1.00 37.65 121 PHE B C 1
ATOM 3038 O O . PHE B 1 124 ? 43.139 -5.525 74.845 1.00 37.38 121 PHE B O 1
ATOM 3046 N N . ALA B 1 125 ? 43.776 -7.304 76.068 1.00 36.37 122 ALA B N 1
ATOM 3047 C CA . ALA B 1 125 ? 43.089 -8.275 75.208 1.00 39.74 122 ALA B CA 1
ATOM 3048 C C . ALA B 1 125 ? 43.074 -9.645 75.815 1.00 47.87 122 ALA B C 1
ATOM 3049 O O . ALA B 1 125 ? 44.128 -10.164 76.146 1.00 48.30 122 ALA B O 1
ATOM 3051 N N . ARG B 1 126 ? 41.921 -10.269 75.875 1.00 49.76 123 ARG B N 1
ATOM 3052 C CA . ARG B 1 126 ? 41.823 -11.679 76.230 1.00 52.97 123 ARG B CA 1
ATOM 3053 C C . ARG B 1 126 ? 42.174 -12.471 74.936 1.00 59.49 123 ARG B C 1
ATOM 3054 O O . ARG B 1 126 ? 42.042 -11.914 73.841 1.00 57.68 123 ARG B O 1
ATOM 3062 N N . PRO B 1 127 ? 42.615 -13.744 75.016 1.00 60.01 124 PRO B N 1
ATOM 3063 C CA . PRO B 1 127 ? 42.997 -14.492 73.788 1.00 62.29 124 PRO B CA 1
ATOM 3064 C C . PRO B 1 127 ? 42.035 -14.408 72.596 1.00 67.67 124 PRO B C 1
ATOM 3065 O O . PRO B 1 127 ? 42.493 -14.335 71.452 1.00 66.53 124 PRO B O 1
ATOM 3069 N N . GLU B 1 128 ? 40.720 -14.349 72.859 1.00 65.77 125 GLU B N 1
ATOM 3070 C CA . GLU B 1 128 ? 39.726 -14.256 71.790 1.00 68.31 125 GLU B CA 1
ATOM 3071 C C . GLU B 1 128 ? 39.838 -12.904 71.079 1.00 69.16 125 GLU B C 1
ATOM 3072 O O . GLU B 1 128 ? 39.738 -12.844 69.847 1.00 71.64 125 GLU B O 1
ATOM 3078 N N . ALA B 1 129 ? 40.047 -11.823 71.860 1.00 59.37 126 ALA B N 1
ATOM 3079 C CA . ALA B 1 129 ? 40.161 -10.462 71.329 1.00 56.03 126 ALA B CA 1
ATOM 3080 C C . ALA B 1 129 ? 41.379 -10.314 70.437 1.00 56.25 126 ALA B C 1
ATOM 3081 O O . ALA B 1 129 ? 41.357 -9.450 69.557 1.00 54.73 126 ALA B O 1
ATOM 3083 N N . VAL B 1 130 ? 42.449 -11.137 70.673 1.00 51.84 127 VAL B N 1
ATOM 3084 C CA . VAL B 1 130 ? 43.683 -11.142 69.874 1.00 49.52 127 VAL B CA 1
ATOM 3085 C C . VAL B 1 130 ? 43.404 -11.774 68.527 1.00 55.58 127 VAL B C 1
ATOM 3086 O O . VAL B 1 130 ? 43.828 -11.236 67.503 1.00 54.39 127 VAL B O 1
ATOM 3090 N N . ARG B 1 131 ? 42.724 -12.937 68.522 1.00 55.02 128 ARG B N 1
ATOM 3091 C CA . ARG B 1 131 ? 42.390 -13.628 67.277 1.00 57.53 128 ARG B CA 1
ATOM 3092 C C . ARG B 1 131 ? 41.482 -12.745 66.451 1.00 63.48 128 ARG B C 1
ATOM 3093 O O . ARG B 1 131 ? 41.702 -12.627 65.246 1.00 65.24 128 ARG B O 1
ATOM 3101 N N . ALA B 1 132 ? 40.536 -12.037 67.109 1.00 59.09 129 ALA B N 1
ATOM 3102 C CA . ALA B 1 132 ? 39.621 -11.120 66.425 1.00 60.70 129 ALA B CA 1
ATOM 3103 C C . ALA B 1 132 ? 40.264 -9.748 66.151 1.00 63.88 129 ALA B C 1
ATOM 3104 O O . ALA B 1 132 ? 39.648 -8.939 65.467 1.00 65.85 129 ALA B O 1
ATOM 3106 N N . LYS B 1 133 ? 41.486 -9.491 66.667 1.00 58.30 130 LYS B N 1
ATOM 3107 C CA . LYS B 1 133 ? 42.251 -8.243 66.498 1.00 57.60 130 LYS B CA 1
ATOM 3108 C C . LYS B 1 133 ? 41.462 -7.001 67.003 1.00 65.46 130 LYS B C 1
ATOM 3109 O O . LYS B 1 133 ? 41.687 -5.897 66.496 1.00 67.99 130 LYS B O 1
ATOM 3115 N N . VAL B 1 134 ? 40.598 -7.185 68.046 1.00 59.53 131 VAL B N 1
ATOM 3116 C CA . VAL B 1 134 ? 39.756 -6.125 68.643 1.00 57.41 131 VAL B CA 1
ATOM 3117 C C . VAL B 1 134 ? 40.383 -5.567 69.960 1.00 52.99 131 VAL B C 1
ATOM 3118 O O . VAL B 1 134 ? 39.789 -4.710 70.609 1.00 50.74 131 VAL B O 1
ATOM 3122 N N . GLY B 1 135 ? 41.535 -6.093 70.343 1.00 45.91 132 GLY B N 1
ATOM 3123 C CA . GLY B 1 135 ? 42.268 -5.661 71.522 1.00 42.44 132 GLY B CA 1
ATOM 3124 C C . GLY B 1 135 ? 43.040 -4.370 71.324 1.00 41.89 132 GLY B C 1
ATOM 3125 O O . GLY B 1 135 ? 43.009 -3.753 70.263 1.00 41.42 132 GLY B O 1
ATOM 3126 N N . ASN B 1 136 ? 43.710 -3.932 72.370 1.00 35.10 133 ASN B N 1
ATOM 3127 C CA . ASN B 1 136 ? 44.453 -2.682 72.342 1.00 33.10 133 ASN B CA 1
ATOM 3128 C C . ASN B 1 136 ? 45.801 -2.835 73.005 1.00 32.10 133 ASN B C 1
ATOM 3129 O O . ASN B 1 136 ? 45.961 -3.645 73.910 1.00 30.94 133 ASN B O 1
ATOM 3134 N N . ILE B 1 137 ? 46.742 -1.994 72.631 1.00 29.42 134 ILE B N 1
ATOM 3135 C CA . ILE B 1 137 ? 48.057 -1.989 73.282 1.00 27.86 134 ILE B CA 1
ATOM 3136 C C . ILE B 1 137 ? 48.455 -0.555 73.667 1.00 29.83 134 ILE B C 1
ATOM 3137 O O . ILE B 1 137 ? 48.116 0.403 72.968 1.00 29.66 134 ILE B O 1
ATOM 3142 N N . CYS B 1 138 ? 49.221 -0.429 74.760 1.00 25.25 135 CYS B N 1
ATOM 3143 C CA . CYS B 1 138 ? 49.820 0.832 75.208 1.00 26.77 135 CYS B CA 1
ATOM 3144 C C . CYS B 1 138 ? 51.297 0.693 75.046 1.00 29.31 135 CYS B C 1
ATOM 3145 O O . CYS B 1 138 ? 51.845 -0.340 75.418 1.00 27.48 135 CYS B O 1
ATOM 3148 N N . LEU B 1 139 ? 51.954 1.725 74.533 1.00 26.41 136 LEU B N 1
ATOM 3149 C CA . LEU B 1 139 ? 53.399 1.694 74.321 1.00 25.88 136 LEU B CA 1
ATOM 3150 C C . LEU B 1 139 ? 54.024 2.815 75.035 1.00 30.70 136 LEU B C 1
ATOM 3151 O O . LEU B 1 139 ? 53.497 3.913 74.995 1.00 32.78 136 LEU B O 1
ATOM 3156 N N . SER B 1 140 ? 55.177 2.576 75.635 1.00 25.50 137 SER B N 1
ATOM 3157 C CA . SER B 1 140 ? 55.970 3.639 76.245 1.00 24.19 137 SER B CA 1
ATOM 3158 C C . SER B 1 140 ? 57.454 3.222 76.211 1.00 29.50 137 SER B C 1
ATOM 3159 O O . SER B 1 140 ? 57.796 2.023 76.233 1.00 24.47 137 SER B O 1
ATOM 3162 N N . GLY B 1 141 ? 58.310 4.231 76.115 1.00 29.53 138 GLY B N 1
ATOM 3163 C CA . GLY B 1 141 ? 59.744 4.053 75.932 1.00 28.86 138 GLY B CA 1
ATOM 3164 C C . GLY B 1 141 ? 60.238 4.912 74.805 1.00 35.83 138 GLY B C 1
ATOM 3165 O O . GLY B 1 141 ? 59.544 5.844 74.380 1.00 38.26 138 GLY B O 1
ATOM 3166 N N . ASN B 1 142 ? 61.454 4.603 74.315 1.00 32.35 139 ASN B N 1
ATOM 3167 C CA . ASN B 1 142 ? 62.141 5.343 73.268 1.00 32.83 139 ASN B CA 1
ATOM 3168 C C . ASN B 1 142 ? 61.279 5.523 71.974 1.00 35.94 139 ASN B C 1
ATOM 3169 O O . ASN B 1 142 ? 60.723 4.561 71.457 1.00 31.92 139 ASN B O 1
ATOM 3174 N N . ALA B 1 143 ? 61.211 6.769 71.448 1.00 36.27 140 ALA B N 1
ATOM 3175 C CA . ALA B 1 143 ? 60.368 7.101 70.295 1.00 38.71 140 ALA B CA 1
ATOM 3176 C C . ALA B 1 143 ? 60.751 6.344 69.034 1.00 44.35 140 ALA B C 1
ATOM 3177 O O . ALA B 1 143 ? 59.861 5.787 68.398 1.00 45.31 140 ALA B O 1
ATOM 3179 N N . GLY B 1 144 ? 62.044 6.274 68.723 1.00 41.53 141 GLY B N 1
ATOM 3180 C CA . GLY B 1 144 ? 62.549 5.553 67.556 1.00 41.37 141 GLY B CA 1
ATOM 3181 C C . GLY B 1 144 ? 62.227 4.071 67.640 1.00 40.72 141 GLY B C 1
ATOM 3182 O O . GLY B 1 144 ? 61.771 3.468 66.663 1.00 40.95 141 GLY B O 1
ATOM 3183 N N . ALA B 1 145 ? 62.373 3.497 68.822 1.00 33.87 142 ALA B N 1
ATOM 3184 C CA . ALA B 1 145 ? 62.061 2.078 69.009 1.00 33.04 142 ALA B CA 1
ATOM 3185 C C . ALA B 1 145 ? 60.556 1.828 68.890 1.00 37.93 142 ALA B C 1
ATOM 3186 O O . ALA B 1 145 ? 60.176 0.883 68.216 1.00 38.57 142 ALA B O 1
ATOM 3188 N N . LYS B 1 146 ? 59.702 2.709 69.427 1.00 35.41 143 LYS B N 1
ATOM 3189 C CA . LYS B 1 146 ? 58.240 2.556 69.257 1.00 34.15 143 LYS B CA 1
ATOM 3190 C C . LYS B 1 146 ? 57.844 2.690 67.788 1.00 37.68 143 LYS B C 1
ATOM 3191 O O . LYS B 1 146 ? 56.967 1.976 67.327 1.00 34.81 143 LYS B O 1
ATOM 3197 N N . GLU B 1 147 ? 58.485 3.624 67.065 1.00 37.74 144 GLU B N 1
ATOM 3198 C CA . GLU B 1 147 ? 58.209 3.837 65.653 1.00 39.89 144 GLU B CA 1
ATOM 3199 C C . GLU B 1 147 ? 58.592 2.580 64.839 1.00 43.47 144 GLU B C 1
ATOM 3200 O O . GLU B 1 147 ? 57.894 2.205 63.910 1.00 41.25 144 GLU B O 1
ATOM 3206 N N . ARG B 1 148 ? 59.659 1.905 65.222 1.00 41.11 145 ARG B N 1
ATOM 3207 C CA . ARG B 1 148 ? 60.083 0.681 64.529 1.00 40.74 145 ARG B CA 1
ATOM 3208 C C . ARG B 1 148 ? 59.100 -0.501 64.730 1.00 43.25 145 ARG B C 1
ATOM 3209 O O . ARG B 1 148 ? 58.932 -1.305 63.837 1.00 43.91 145 ARG B O 1
ATOM 3217 N N . ILE B 1 149 ? 58.502 -0.637 65.904 1.00 37.46 146 ILE B N 1
ATOM 3218 C CA . ILE B 1 149 ? 57.663 -1.813 66.197 1.00 35.58 146 ILE B CA 1
ATOM 3219 C C . ILE B 1 149 ? 56.180 -1.518 66.062 1.00 39.96 146 ILE B C 1
ATOM 3220 O O . ILE B 1 149 ? 55.401 -2.470 65.978 1.00 38.41 146 ILE B O 1
ATOM 3225 N N . LYS B 1 150 ? 55.771 -0.241 65.980 1.00 38.80 147 LYS B N 1
ATOM 3226 C CA . LYS B 1 150 ? 54.346 0.082 65.840 1.00 38.91 147 LYS B CA 1
ATOM 3227 C C . LYS B 1 150 ? 53.718 -0.617 64.646 1.00 42.47 147 LYS B C 1
ATOM 3228 O O . LYS B 1 150 ? 52.632 -1.164 64.792 1.00 41.62 147 LYS B O 1
ATOM 3234 N N . PRO B 1 151 ? 54.368 -0.655 63.470 1.00 41.35 148 PRO B N 1
ATOM 3235 C CA . PRO B 1 151 ? 53.754 -1.358 62.319 1.00 42.76 148 PRO B CA 1
ATOM 3236 C C . PRO B 1 151 ? 53.614 -2.863 62.551 1.00 43.42 148 PRO B C 1
ATOM 3237 O O . PRO B 1 151 ? 52.729 -3.472 61.978 1.00 40.86 148 PRO B O 1
ATOM 3241 N N . ILE B 1 152 ? 54.464 -3.461 63.416 1.00 40.32 149 ILE B N 1
ATOM 3242 C CA . ILE B 1 152 ? 54.352 -4.883 63.710 1.00 39.38 149 ILE B CA 1
ATOM 3243 C C . ILE B 1 152 ? 53.115 -5.134 64.612 1.00 40.97 149 ILE B C 1
ATOM 3244 O O . ILE B 1 152 ? 52.323 -6.008 64.312 1.00 38.30 149 ILE B O 1
ATOM 3249 N N . VAL B 1 153 ? 52.978 -4.398 65.708 1.00 37.97 150 VAL B N 1
ATOM 3250 C CA . VAL B 1 153 ? 51.894 -4.649 66.676 1.00 36.62 150 VAL B CA 1
ATOM 3251 C C . VAL B 1 153 ? 50.509 -4.283 66.124 1.00 39.35 150 VAL B C 1
ATOM 3252 O O . VAL B 1 153 ? 49.546 -4.874 66.578 1.00 36.83 150 VAL B O 1
ATOM 3256 N N . GLU B 1 154 ? 50.419 -3.401 65.102 1.00 38.82 151 GLU B N 1
ATOM 3257 C CA . GLU B 1 154 ? 49.147 -3.057 64.443 1.00 41.58 151 GLU B CA 1
ATOM 3258 C C . GLU B 1 154 ? 48.476 -4.289 63.860 1.00 49.66 151 GLU B C 1
ATOM 3259 O O . GLU B 1 154 ? 47.281 -4.271 63.639 1.00 51.17 151 GLU B O 1
ATOM 3265 N N . ASN B 1 155 ? 49.239 -5.339 63.576 1.00 48.35 152 ASN B N 1
ATOM 3266 C CA . ASN B 1 155 ? 48.695 -6.563 63.007 1.00 49.55 152 ASN B CA 1
ATOM 3267 C C . ASN B 1 155 ? 47.824 -7.338 63.972 1.00 50.78 152 ASN B C 1
ATOM 3268 O O . ASN B 1 155 ? 46.917 -7.993 63.511 1.00 51.06 152 ASN B O 1
ATOM 3273 N N . PHE B 1 156 ? 48.043 -7.250 65.291 1.00 46.49 153 PHE B N 1
ATOM 3274 C CA . PHE B 1 156 ? 47.233 -8.037 66.235 1.00 45.17 153 PHE B CA 1
ATOM 3275 C C . PHE B 1 156 ? 46.406 -7.210 67.217 1.00 45.81 153 PHE B C 1
ATOM 3276 O O . PHE B 1 156 ? 45.818 -7.799 68.108 1.00 44.90 153 PHE B O 1
ATOM 3284 N N . VAL B 1 157 ? 46.271 -5.897 67.017 1.00 41.62 154 VAL B N 1
ATOM 3285 C CA . VAL B 1 157 ? 45.414 -5.061 67.850 1.00 41.27 154 VAL B CA 1
ATOM 3286 C C . VAL B 1 157 ? 44.716 -4.070 66.977 1.00 48.83 154 VAL B C 1
ATOM 3287 O O . VAL B 1 157 ? 45.186 -3.764 65.890 1.00 49.41 154 VAL B O 1
ATOM 3291 N N . LYS B 1 158 ? 43.640 -3.504 67.502 1.00 45.53 155 LYS B N 1
ATOM 3292 C CA . LYS B 1 158 ? 42.909 -2.428 66.859 1.00 46.18 155 LYS B CA 1
ATOM 3293 C C . LYS B 1 158 ? 43.638 -1.134 67.241 1.00 48.01 155 LYS B C 1
ATOM 3294 O O . LYS B 1 158 ? 44.272 -0.519 66.402 1.00 50.02 155 LYS B O 1
ATOM 3300 N N . GLY B 1 159 ? 43.645 -0.802 68.523 1.00 40.74 156 GLY B N 1
ATOM 3301 C CA . GLY B 1 159 ? 44.256 0.437 68.991 1.00 38.33 156 GLY B CA 1
ATOM 3302 C C . GLY B 1 159 ? 45.656 0.326 69.539 1.00 37.99 156 GLY B C 1
ATOM 3303 O O . GLY B 1 159 ? 45.982 -0.605 70.276 1.00 33.32 156 GLY B O 1
ATOM 3304 N N . VAL B 1 160 ? 46.459 1.352 69.226 1.00 36.72 157 VAL B N 1
ATOM 3305 C CA . VAL B 1 160 ? 47.815 1.542 69.690 1.00 35.31 157 VAL B CA 1
ATOM 3306 C C . VAL B 1 160 ? 47.847 2.897 70.365 1.00 38.49 157 VAL B C 1
ATOM 3307 O O . VAL B 1 160 ? 47.630 3.898 69.698 1.00 40.37 157 VAL B O 1
ATOM 3311 N N . PHE B 1 161 ? 48.087 2.934 71.683 1.00 31.51 158 PHE B N 1
ATOM 3312 C CA . PHE B 1 161 ? 48.127 4.189 72.432 1.00 30.46 158 PHE B CA 1
ATOM 3313 C C . PHE B 1 161 ? 49.560 4.454 72.867 1.00 34.74 158 PHE B C 1
ATOM 3314 O O . PHE B 1 161 ? 50.231 3.558 73.365 1.00 38.92 158 PHE B O 1
ATOM 3322 N N . ASP B 1 162 ? 50.042 5.657 72.652 1.00 30.00 159 ASP B N 1
ATOM 3323 C CA . ASP B 1 162 ? 51.397 6.038 72.990 1.00 29.13 159 ASP B CA 1
ATOM 3324 C C . ASP B 1 162 ? 51.425 6.842 74.279 1.00 33.02 159 ASP B C 1
ATOM 3325 O O . ASP B 1 162 ? 50.766 7.859 74.364 1.00 36.34 159 ASP B O 1
ATOM 3330 N N . PHE B 1 163 ? 52.179 6.388 75.278 1.00 30.13 160 PHE B N 1
ATOM 3331 C CA . PHE B 1 163 ? 52.270 7.074 76.578 1.00 29.99 160 PHE B CA 1
ATOM 3332 C C . PHE B 1 163 ? 53.688 7.700 76.830 1.00 34.55 160 PHE B C 1
ATOM 3333 O O . PHE B 1 163 ? 54.048 7.956 77.986 1.00 33.81 160 PHE B O 1
ATOM 3341 N N . GLY B 1 164 ? 54.422 8.025 75.756 1.00 31.36 161 GLY B N 1
ATOM 3342 C CA . GLY B 1 164 ? 55.672 8.777 75.865 1.00 31.72 161 GLY B CA 1
ATOM 3343 C C . GLY B 1 164 ? 56.914 8.001 76.203 1.00 33.94 161 GLY B C 1
ATOM 3344 O O . GLY B 1 164 ? 56.961 6.779 76.021 1.00 34.76 161 GLY B O 1
ATOM 3345 N N . ASP B 1 165 ? 57.940 8.724 76.656 1.00 38.92 162 ASP B N 1
ATOM 3346 C CA . ASP B 1 165 ? 59.292 8.228 76.918 1.00 36.86 162 ASP B CA 1
ATOM 3347 C C . ASP B 1 165 ? 59.470 7.333 78.107 1.00 37.77 162 ASP B C 1
ATOM 3348 O O . ASP B 1 165 ? 60.425 6.553 78.105 1.00 37.21 162 ASP B O 1
ATOM 3353 N N . ASP B 1 166 ? 58.719 7.549 79.192 1.00 33.15 163 ASP B N 1
ATOM 3354 C CA . ASP B 1 166 ? 58.913 6.784 80.423 1.00 31.84 163 ASP B CA 1
ATOM 3355 C C . ASP B 1 166 ? 58.662 5.280 80.130 1.00 34.23 163 ASP B C 1
ATOM 3356 O O . ASP B 1 166 ? 57.523 4.922 79.849 1.00 30.41 163 ASP B O 1
ATOM 3361 N N . PRO B 1 167 ? 59.671 4.390 80.220 1.00 30.73 164 PRO B N 1
ATOM 3362 C CA . PRO B 1 167 ? 59.426 2.977 79.889 1.00 30.18 164 PRO B CA 1
ATOM 3363 C C . PRO B 1 167 ? 58.362 2.256 80.714 1.00 29.65 164 PRO B C 1
ATOM 3364 O O . PRO B 1 167 ? 57.854 1.261 80.248 1.00 31.68 164 PRO B O 1
ATOM 3368 N N . GLY B 1 168 ? 58.046 2.726 81.897 1.00 25.32 165 GLY B N 1
ATOM 3369 C CA . GLY B 1 168 ? 57.044 2.106 82.749 1.00 25.30 165 GLY B CA 1
ATOM 3370 C C . GLY B 1 168 ? 55.676 2.775 82.692 1.00 28.80 165 GLY B C 1
ATOM 3371 O O . GLY B 1 168 ? 54.757 2.318 83.346 1.00 27.47 165 GLY B O 1
ATOM 3372 N N . ALA B 1 169 ? 55.510 3.880 81.953 1.00 26.39 166 ALA B N 1
ATOM 3373 C CA . ALA B 1 169 ? 54.199 4.551 81.854 1.00 25.11 166 ALA B CA 1
ATOM 3374 C C . ALA B 1 169 ? 53.042 3.669 81.314 1.00 29.03 166 ALA B C 1
ATOM 3375 O O . ALA B 1 169 ? 51.922 3.718 81.854 1.00 27.29 166 ALA B O 1
ATOM 3377 N N . ALA B 1 170 ? 53.269 2.912 80.230 1.00 25.40 167 ALA B N 1
ATOM 3378 C CA . ALA B 1 170 ? 52.189 2.082 79.701 1.00 24.58 167 ALA B CA 1
ATOM 3379 C C . ALA B 1 170 ? 51.756 1.057 80.750 1.00 24.95 167 ALA B C 1
ATOM 3380 O O . ALA B 1 170 ? 50.562 0.738 80.869 1.00 24.62 167 ALA B O 1
ATOM 3382 N N . ASN B 1 171 ? 52.738 0.552 81.524 1.00 22.20 168 ASN B N 1
ATOM 3383 C CA . ASN B 1 171 ? 52.487 -0.404 82.625 1.00 22.54 168 ASN B CA 1
ATOM 3384 C C . ASN B 1 171 ? 51.565 0.185 83.662 1.00 24.36 168 ASN B C 1
ATOM 3385 O O . ASN B 1 171 ? 50.737 -0.534 84.203 1.00 24.65 168 ASN B O 1
ATOM 3390 N N . VAL B 1 172 ? 51.656 1.500 83.904 1.00 21.92 169 VAL B N 1
ATOM 3391 C CA . VAL B 1 172 ? 50.753 2.180 84.854 1.00 21.35 169 VAL B CA 1
ATOM 3392 C C . VAL B 1 172 ? 49.336 2.118 84.298 1.00 23.85 169 VAL B C 1
ATOM 3393 O O . VAL B 1 172 ? 48.385 1.849 85.046 1.00 21.53 169 VAL B O 1
ATOM 3397 N N . ILE B 1 173 ? 49.190 2.309 82.978 1.00 21.80 170 ILE B N 1
ATOM 3398 C CA . ILE B 1 173 ? 47.850 2.321 82.367 1.00 20.87 170 ILE B CA 1
ATOM 3399 C C . ILE B 1 173 ? 47.230 0.926 82.494 1.00 23.04 170 ILE B C 1
ATOM 3400 O O . ILE B 1 173 ? 46.064 0.818 82.768 1.00 20.52 170 ILE B O 1
ATOM 3405 N N . LYS B 1 174 ? 48.014 -0.127 82.263 1.00 23.04 171 LYS B N 1
ATOM 3406 C CA . LYS B 1 174 ? 47.546 -1.510 82.324 1.00 20.79 171 LYS B CA 1
ATOM 3407 C C . LYS B 1 174 ? 47.043 -1.854 83.738 1.00 24.44 171 LYS B C 1
ATOM 3408 O O . LYS B 1 174 ? 45.943 -2.393 83.872 1.00 24.64 171 LYS B O 1
ATOM 3414 N N . LEU B 1 175 ? 47.829 -1.510 84.762 1.00 21.83 172 LEU B N 1
ATOM 3415 C CA . LEU B 1 175 ? 47.450 -1.716 86.161 1.00 21.60 172 LEU B CA 1
ATOM 3416 C C . LEU B 1 175 ? 46.179 -0.954 86.477 1.00 24.94 172 LEU B C 1
ATOM 3417 O O . LEU B 1 175 ? 45.290 -1.522 87.093 1.00 25.35 172 LEU B O 1
ATOM 3422 N N . ALA B 1 176 ? 46.055 0.292 85.998 1.00 22.99 173 ALA B N 1
ATOM 3423 C CA . ALA B 1 176 ? 44.869 1.098 86.215 1.00 22.47 173 ALA B CA 1
ATOM 3424 C C . ALA B 1 176 ? 43.632 0.465 85.558 1.00 26.13 173 ALA B C 1
ATOM 3425 O O . ALA B 1 176 ? 42.551 0.468 86.166 1.00 23.41 173 ALA B O 1
ATOM 3427 N N . GLY B 1 177 ? 43.807 -0.072 84.343 1.00 25.21 174 GLY B N 1
ATOM 3428 C CA . GLY B 1 177 ? 42.746 -0.749 83.619 1.00 25.65 174 GLY B CA 1
ATOM 3429 C C . GLY B 1 177 ? 42.243 -1.963 84.369 1.00 25.69 174 GLY B C 1
ATOM 3430 O O . GLY B 1 177 ? 41.029 -2.088 84.572 1.00 23.73 174 GLY B O 1
ATOM 3431 N N . ASN B 1 178 ? 43.183 -2.819 84.840 1.00 20.62 175 ASN B N 1
ATOM 3432 C CA . ASN B 1 178 ? 42.878 -4.035 85.619 1.00 21.49 175 ASN B CA 1
ATOM 3433 C C . ASN B 1 178 ? 42.262 -3.692 86.985 1.00 23.62 175 ASN B C 1
ATOM 3434 O O . ASN B 1 178 ? 41.382 -4.399 87.440 1.00 23.61 175 ASN B O 1
ATOM 3439 N N . PHE B 1 179 ? 42.690 -2.600 87.580 1.00 19.64 176 PHE B N 1
ATOM 3440 C CA . PHE B 1 179 ? 42.110 -2.079 88.825 1.00 19.73 176 PHE B CA 1
ATOM 3441 C C . PHE B 1 179 ? 40.658 -1.702 88.596 1.00 22.50 176 PHE B C 1
ATOM 3442 O O . PHE B 1 179 ? 39.821 -2.055 89.407 1.00 22.39 176 PHE B O 1
ATOM 3458 N N . ILE B 1 181 ? 38.687 -2.879 86.265 1.00 20.82 178 ILE B N 1
ATOM 3459 C CA . ILE B 1 181 ? 37.921 -4.103 86.007 1.00 19.25 178 ILE B CA 1
ATOM 3460 C C . ILE B 1 181 ? 37.530 -4.733 87.348 1.00 22.36 178 ILE B C 1
ATOM 3461 O O . ILE B 1 181 ? 36.374 -5.092 87.532 1.00 22.07 178 ILE B O 1
ATOM 3466 N N . ALA B 1 182 ? 38.485 -4.825 88.285 1.00 19.42 179 ALA B N 1
ATOM 3467 C CA . ALA B 1 182 ? 38.298 -5.399 89.627 1.00 18.64 179 ALA B CA 1
ATOM 3468 C C . ALA B 1 182 ? 37.272 -4.585 90.418 1.00 20.14 179 ALA B C 1
ATOM 3469 O O . ALA B 1 182 ? 36.421 -5.186 91.105 1.00 18.51 179 ALA B O 1
ATOM 3471 N N . CYS B 1 183 ? 37.310 -3.251 90.311 1.00 16.88 180 CYS B N 1
ATOM 3472 C CA . CYS B 1 183 ? 36.282 -2.397 90.937 1.00 17.26 180 CYS B CA 1
ATOM 3473 C C . CYS B 1 183 ? 34.897 -2.673 90.356 1.00 19.59 180 CYS B C 1
ATOM 3474 O O . CYS B 1 183 ? 33.917 -2.630 91.080 1.00 18.98 180 CYS B O 1
ATOM 3477 N N . SER B 1 184 ? 34.816 -2.917 89.063 1.00 17.37 181 SER B N 1
ATOM 3478 C CA . SER B 1 184 ? 33.530 -3.200 88.387 1.00 17.99 181 SER B CA 1
ATOM 3479 C C . SER B 1 184 ? 32.960 -4.471 88.918 1.00 20.93 181 SER B C 1
ATOM 3480 O O . SER B 1 184 ? 31.773 -4.544 89.195 1.00 22.71 181 SER B O 1
ATOM 3483 N N . LEU B 1 185 ? 33.809 -5.489 89.087 1.00 19.46 182 LEU B N 1
ATOM 3484 C CA . LEU B 1 185 ? 33.376 -6.744 89.686 1.00 19.06 182 LEU B CA 1
ATOM 3485 C C . LEU B 1 185 ? 32.854 -6.558 91.113 1.00 20.60 182 LEU B C 1
ATOM 3486 O O . LEU B 1 185 ? 31.828 -7.115 91.484 1.00 18.89 182 LEU B O 1
ATOM 3491 N N . GLU B 1 186 ? 33.589 -5.793 91.915 1.00 15.48 183 GLU B N 1
ATOM 3492 C CA . GLU B 1 186 ? 33.210 -5.563 93.291 1.00 15.62 183 GLU B CA 1
ATOM 3493 C C . GLU B 1 186 ? 31.893 -4.765 93.395 1.00 20.70 183 GLU B C 1
ATOM 3494 O O . GLU B 1 186 ? 31.044 -5.132 94.196 1.00 24.37 183 GLU B O 1
ATOM 3516 N N . GLY B 1 189 ? 29.077 -7.094 92.611 1.00 18.93 186 GLY B N 1
ATOM 3517 C CA . GLY B 1 189 ? 28.873 -8.006 93.739 1.00 20.53 186 GLY B CA 1
ATOM 3518 C C . GLY B 1 189 ? 28.050 -7.370 94.854 1.00 24.14 186 GLY B C 1
ATOM 3519 O O . GLY B 1 189 ? 27.054 -7.927 95.323 1.00 23.76 186 GLY B O 1
ATOM 3520 N N . GLU B 1 190 ? 28.407 -6.144 95.218 1.00 19.31 187 GLU B N 1
ATOM 3521 C CA . GLU B 1 190 ? 27.703 -5.399 96.261 1.00 19.41 187 GLU B CA 1
ATOM 3522 C C . GLU B 1 190 ? 26.297 -5.094 95.864 1.00 23.67 187 GLU B C 1
ATOM 3523 O O . GLU B 1 190 ? 25.358 -5.339 96.632 1.00 23.16 187 GLU B O 1
ATOM 3529 N N . ALA B 1 191 ? 26.141 -4.532 94.665 1.00 21.87 188 ALA B N 1
ATOM 3530 C CA . ALA B 1 191 ? 24.837 -4.116 94.150 1.00 19.19 188 ALA B CA 1
ATOM 3531 C C . ALA B 1 191 ? 23.933 -5.295 93.916 1.00 21.82 188 ALA B C 1
ATOM 3532 O O . ALA B 1 191 ? 22.776 -5.248 94.350 1.00 20.13 188 ALA B O 1
ATOM 3534 N N . PHE B 1 192 ? 24.452 -6.393 93.319 1.00 18.86 189 PHE B N 1
ATOM 3535 C CA . PHE B 1 192 ? 23.608 -7.570 93.027 1.00 18.37 189 PHE B CA 1
ATOM 3536 C C . PHE B 1 192 ? 23.233 -8.337 94.253 1.00 22.51 189 PHE B C 1
ATOM 3537 O O . PHE B 1 192 ? 22.109 -8.842 94.304 1.00 22.27 189 PHE B O 1
ATOM 3545 N N . THR B 1 193 ? 24.082 -8.316 95.304 1.00 20.17 190 THR B N 1
ATOM 3546 C CA . THR B 1 193 ? 23.781 -8.911 96.612 1.00 19.29 190 THR B CA 1
ATOM 3547 C C . THR B 1 193 ? 22.736 -8.099 97.328 1.00 21.98 190 THR B C 1
ATOM 3548 O O . THR B 1 193 ? 21.847 -8.696 97.919 1.00 22.63 190 THR B O 1
ATOM 3560 N N . ALA B 1 195 ? 20.391 -6.367 95.948 1.00 20.91 192 ALA B N 1
ATOM 3561 C CA . ALA B 1 195 ? 19.164 -6.689 95.215 1.00 20.75 192 ALA B CA 1
ATOM 3562 C C . ALA B 1 195 ? 18.681 -8.079 95.619 1.00 24.21 192 ALA B C 1
ATOM 3563 O O . ALA B 1 195 ? 17.511 -8.248 96.014 1.00 24.31 192 ALA B O 1
ATOM 3565 N N . GLU B 1 196 ? 19.597 -9.061 95.640 1.00 20.68 193 GLU B N 1
ATOM 3566 C CA . GLU B 1 196 ? 19.243 -10.430 95.992 1.00 23.17 193 GLU B CA 1
ATOM 3567 C C . GLU B 1 196 ? 18.615 -10.528 97.376 1.00 25.36 193 GLU B C 1
ATOM 3568 O O . GLU B 1 196 ? 17.598 -11.183 97.557 1.00 26.24 193 GLU B O 1
ATOM 3574 N N . LYS B 1 197 ? 19.178 -9.851 98.342 1.00 24.27 194 LYS B N 1
ATOM 3575 C CA . LYS B 1 197 ? 18.625 -9.895 99.710 1.00 26.04 194 LYS B CA 1
ATOM 3576 C C . LYS B 1 197 ? 17.309 -9.122 99.790 1.00 32.78 194 LYS B C 1
ATOM 3577 O O . LYS B 1 197 ? 16.568 -9.328 100.717 1.00 31.91 194 LYS B O 1
ATOM 3583 N N . ASN B 1 198 ? 16.990 -8.295 98.771 1.00 30.43 195 ASN B N 1
ATOM 3584 C CA . ASN B 1 198 ? 15.699 -7.609 98.639 1.00 31.14 195 ASN B CA 1
ATOM 3585 C C . ASN B 1 198 ? 14.717 -8.431 97.832 1.00 37.11 195 ASN B C 1
ATOM 3586 O O . ASN B 1 198 ? 13.663 -7.914 97.509 1.00 40.51 195 ASN B O 1
ATOM 3591 N N . GLY B 1 199 ? 15.016 -9.705 97.567 1.00 32.18 196 GLY B N 1
ATOM 3592 C CA . GLY B 1 199 ? 14.126 -10.591 96.824 1.00 33.23 196 GLY B CA 1
ATOM 3593 C C . GLY B 1 199 ? 14.137 -10.346 95.333 1.00 36.39 196 GLY B C 1
ATOM 3594 O O . GLY B 1 199 ? 13.208 -10.765 94.678 1.00 36.87 196 GLY B O 1
ATOM 3595 N N . ILE B 1 200 ? 15.168 -9.652 94.778 1.00 28.93 197 ILE B N 1
ATOM 3596 C CA . ILE B 1 200 ? 15.259 -9.373 93.342 1.00 27.84 197 ILE B CA 1
ATOM 3597 C C . ILE B 1 200 ? 16.310 -10.306 92.751 1.00 32.69 197 ILE B C 1
ATOM 3598 O O . ILE B 1 200 ? 17.390 -10.419 93.313 1.00 32.96 197 ILE B O 1
ATOM 3603 N N . SER B 1 201 ? 16.035 -10.916 91.621 1.00 27.51 198 SER B N 1
ATOM 3604 C CA . SER B 1 201 ? 17.006 -11.824 91.009 1.00 27.72 198 SER B CA 1
ATOM 3605 C C . SER B 1 201 ? 18.237 -11.046 90.521 1.00 28.55 198 SER B C 1
ATOM 3606 O O . SER B 1 201 ? 18.126 -9.893 90.093 1.00 24.62 198 SER B O 1
ATOM 3609 N N . ARG B 1 202 ? 19.421 -11.670 90.642 1.00 25.40 199 ARG B N 1
ATOM 3610 C CA . ARG B 1 202 ? 20.677 -11.026 90.283 1.00 24.16 199 ARG B CA 1
ATOM 3611 C C . ARG B 1 202 ? 20.710 -10.793 88.758 1.00 25.11 199 ARG B C 1
ATOM 3612 O O . ARG B 1 202 ? 21.209 -9.791 88.258 1.00 22.23 199 ARG B O 1
ATOM 3620 N N . GLN B 1 203 ? 20.161 -11.737 88.027 1.00 23.21 200 GLN B N 1
ATOM 3621 C CA . GLN B 1 203 ? 20.112 -11.683 86.572 1.00 23.41 200 GLN B CA 1
ATOM 3622 C C . GLN B 1 203 ? 19.266 -10.489 86.107 1.00 28.02 200 GLN B C 1
ATOM 3623 O O . GLN B 1 203 ? 19.648 -9.836 85.146 1.00 29.10 200 GLN B O 1
ATOM 3629 N N . SER B 1 204 ? 18.123 -10.217 86.755 1.00 24.29 201 SER B N 1
ATOM 3630 C CA . SER B 1 204 ? 17.234 -9.108 86.320 1.00 23.69 201 SER B CA 1
ATOM 3631 C C . SER B 1 204 ? 17.861 -7.731 86.549 1.00 26.16 201 SER B C 1
ATOM 3632 O O . SER B 1 204 ? 17.746 -6.869 85.681 1.00 24.93 201 SER B O 1
ATOM 3635 N N . ILE B 1 205 ? 18.489 -7.503 87.715 1.00 23.47 202 ILE B N 1
ATOM 3636 C CA . ILE B 1 205 ? 19.192 -6.229 87.964 1.00 20.35 202 ILE B CA 1
ATOM 3637 C C . ILE B 1 205 ? 20.385 -6.131 86.980 1.00 24.40 202 ILE B C 1
ATOM 3638 O O . ILE B 1 205 ? 20.641 -5.065 86.435 1.00 23.90 202 ILE B O 1
ATOM 3643 N N . TYR B 1 206 ? 21.151 -7.210 86.795 1.00 23.76 203 TYR B N 1
ATOM 3644 C CA . TYR B 1 206 ? 22.257 -7.250 85.805 1.00 24.40 203 TYR B CA 1
ATOM 3645 C C . TYR B 1 206 ? 21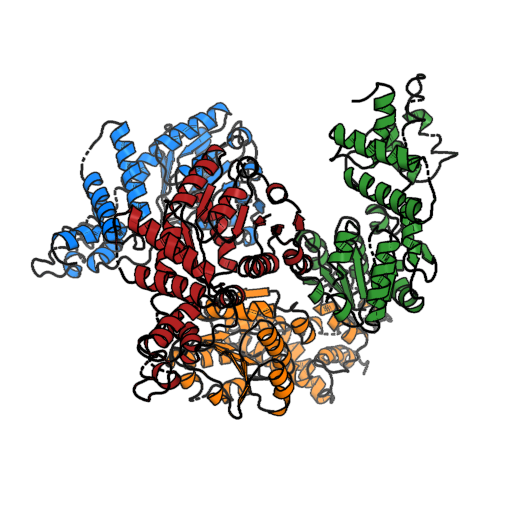.785 -6.848 84.369 1.00 25.34 203 TYR B C 1
ATOM 3646 O O . TYR B 1 206 ? 22.364 -5.979 83.719 1.00 23.21 203 TYR B O 1
ATOM 3655 N N . GLU B 1 207 ? 20.732 -7.466 83.907 1.00 22.69 204 GLU B N 1
ATOM 3656 C CA . GLU B 1 207 ? 20.228 -7.197 82.562 1.00 25.41 204 GLU B CA 1
ATOM 3657 C C . GLU B 1 207 ? 19.795 -5.746 82.402 1.00 28.60 204 GLU B C 1
ATOM 3658 O O . GLU B 1 207 ? 20.124 -5.132 81.395 1.00 30.56 204 GLU B O 1
ATOM 3672 N N . LEU B 1 209 ? 20.668 -2.930 84.294 1.00 22.52 206 LEU B N 1
ATOM 3673 C CA . LEU B 1 209 ? 21.765 -1.971 84.438 1.00 23.22 206 LEU B CA 1
ATOM 3674 C C . LEU B 1 209 ? 22.803 -2.027 83.314 1.00 26.84 206 LEU B C 1
ATOM 3675 O O . LEU B 1 209 ? 23.322 -0.963 82.904 1.00 26.17 206 LEU B O 1
ATOM 3680 N N . THR B 1 210 ? 23.092 -3.233 82.791 1.00 24.73 207 THR B N 1
ATOM 3681 C CA . THR B 1 210 ? 24.103 -3.352 81.698 1.00 24.48 207 THR B CA 1
ATOM 3682 C C . THR B 1 210 ? 23.497 -3.191 80.302 1.00 31.30 207 THR B C 1
ATOM 3683 O O . THR B 1 210 ? 24.230 -3.104 79.310 1.00 29.89 207 THR B O 1
ATOM 3687 N N . SER B 1 211 ? 22.167 -3.120 80.218 1.00 29.88 208 SER B N 1
ATOM 3688 C CA . SER B 1 211 ? 21.491 -2.896 78.943 1.00 33.08 208 SER B CA 1
ATOM 3689 C C . SER B 1 211 ? 21.609 -1.435 78.538 1.00 38.92 208 SER B C 1
ATOM 3690 O O . SER B 1 211 ? 21.590 -1.113 77.363 1.00 38.99 208 SER B O 1
ATOM 3693 N N . THR B 1 212 ? 21.703 -0.577 79.539 1.00 38.11 209 THR B N 1
ATOM 3694 C CA . THR B 1 212 ? 21.584 0.853 79.442 1.00 38.46 209 THR B CA 1
ATOM 3695 C C . THR B 1 212 ? 22.870 1.646 79.927 1.00 38.71 209 THR B C 1
ATOM 3696 O O . THR B 1 212 ? 23.782 1.964 79.150 1.00 39.08 209 THR B O 1
ATOM 3700 N N . LEU B 1 213 ? 22.900 2.003 81.180 1.00 36.16 210 LEU B N 1
ATOM 3701 C CA . LEU B 1 213 ? 23.982 2.766 81.800 1.00 33.35 210 LEU B CA 1
ATOM 3702 C C . LEU B 1 213 ? 25.348 2.127 81.666 1.00 29.42 210 LEU B C 1
ATOM 3703 O O . LEU B 1 213 ? 26.322 2.818 81.399 1.00 29.23 210 LEU B O 1
ATOM 3708 N N . PHE B 1 214 ? 25.440 0.840 81.976 1.00 23.39 211 PHE B N 1
ATOM 3709 C CA . PHE B 1 214 ? 26.706 0.104 82.004 1.00 23.06 211 PHE B CA 1
ATOM 3710 C C . PHE B 1 214 ? 26.826 -0.843 80.809 1.00 28.29 211 PHE B C 1
ATOM 3711 O O . PHE B 1 214 ? 27.251 -1.985 80.974 1.00 26.03 211 PHE B O 1
ATOM 3719 N N . ALA B 1 215 ? 26.501 -0.347 79.587 1.00 29.58 212 ALA B N 1
ATOM 3720 C CA . ALA B 1 215 ? 26.569 -1.120 78.330 1.00 31.68 212 ALA B CA 1
ATOM 3721 C C . ALA B 1 215 ? 27.976 -1.063 77.683 1.00 37.18 212 ALA B C 1
ATOM 3722 O O . ALA B 1 215 ? 28.117 -0.608 76.571 1.00 38.70 212 ALA B O 1
ATOM 3724 N N . ALA B 1 216 ? 29.005 -1.456 78.425 1.00 37.10 213 ALA B N 1
ATOM 3725 C CA . ALA B 1 216 ? 30.410 -1.560 77.968 1.00 37.24 213 ALA B CA 1
ATOM 3726 C C . ALA B 1 216 ? 30.828 -3.040 78.101 1.00 43.95 213 ALA B C 1
ATOM 3727 O O . ALA B 1 216 ? 30.305 -3.740 78.974 1.00 42.36 213 ALA B O 1
ATOM 3729 N N . PRO B 1 217 ? 31.728 -3.560 77.244 1.00 46.52 214 PRO B N 1
ATOM 3730 C CA . PRO B 1 217 ? 32.022 -5.008 77.264 1.00 46.73 214 PRO B CA 1
ATOM 3731 C C . PRO B 1 217 ? 32.449 -5.571 78.608 1.00 43.91 214 PRO B C 1
ATOM 3732 O O . PRO B 1 217 ? 32.019 -6.683 78.931 1.00 41.77 214 PRO B O 1
ATOM 3736 N N . ILE B 1 218 ? 33.198 -4.793 79.424 1.00 38.79 215 ILE B N 1
ATOM 3737 C CA . ILE B 1 218 ? 33.632 -5.218 80.763 1.00 36.17 215 ILE B CA 1
ATOM 3738 C C . ILE B 1 218 ? 32.398 -5.615 81.633 1.00 34.67 215 ILE B C 1
ATOM 3739 O O . ILE B 1 218 ? 32.338 -6.726 82.126 1.00 30.48 215 ILE B O 1
ATOM 3744 N N . PHE B 1 219 ? 31.392 -4.763 81.716 1.00 32.93 216 PHE B N 1
ATOM 3745 C CA . PHE B 1 219 ? 30.204 -5.007 82.553 1.00 33.27 216 PHE B CA 1
ATOM 3746 C C . PHE B 1 219 ? 29.289 -6.080 82.036 1.00 37.44 216 PHE B C 1
ATOM 3747 O O . PHE B 1 219 ? 28.664 -6.744 82.849 1.00 37.12 216 PHE B O 1
ATOM 3755 N N . GLN B 1 220 ? 29.183 -6.256 80.740 1.00 35.93 217 GLN B N 1
ATOM 3756 C CA . GLN B 1 220 ? 28.305 -7.272 80.173 1.00 38.28 217 GLN B CA 1
ATOM 3757 C C . GLN B 1 220 ? 28.949 -8.681 80.302 1.00 42.88 217 GLN B C 1
ATOM 3758 O O . GLN B 1 220 ? 28.254 -9.646 80.663 1.00 40.71 217 GLN B O 1
ATOM 3764 N N . ASN B 1 221 ? 30.262 -8.777 80.045 1.00 38.55 218 ASN B N 1
ATOM 3765 C CA . ASN B 1 221 ? 30.989 -10.041 80.176 1.00 39.19 218 ASN B CA 1
ATOM 3766 C C . ASN B 1 221 ? 31.212 -10.409 81.634 1.00 40.85 218 ASN B C 1
ATOM 3767 O O . ASN B 1 221 ? 30.862 -11.510 82.045 1.00 42.50 218 ASN B O 1
ATOM 3772 N N . TYR B 1 222 ? 31.725 -9.476 82.429 1.00 34.55 219 TYR B N 1
ATOM 3773 C CA . TYR B 1 222 ? 31.965 -9.779 83.829 1.00 34.47 219 TYR B CA 1
ATOM 3774 C C . TYR B 1 222 ? 30.647 -9.783 84.632 1.00 36.11 219 TYR B C 1
ATOM 3775 O O . TYR B 1 222 ? 30.543 -10.563 85.556 1.00 36.91 219 TYR B O 1
ATOM 3784 N N . GLY B 1 223 ? 29.631 -9.025 84.214 1.00 31.56 220 GLY B N 1
ATOM 3785 C CA . GLY B 1 223 ? 28.369 -8.975 84.935 1.00 31.19 220 GLY B CA 1
ATOM 3786 C C . GLY B 1 223 ? 27.601 -10.270 84.941 1.00 33.37 220 GLY B C 1
ATOM 3787 O O . GLY B 1 223 ? 26.935 -10.588 85.923 1.00 30.61 220 GLY B O 1
ATOM 3788 N N . LYS B 1 224 ? 27.690 -11.022 83.861 1.00 32.31 221 LYS B N 1
ATOM 3789 C CA . LYS B 1 224 ? 27.024 -12.313 83.744 1.00 33.46 221 LYS B CA 1
ATOM 3790 C C . LYS B 1 224 ? 27.644 -13.283 84.762 1.00 36.06 221 LYS B C 1
ATOM 3791 O O . LYS B 1 224 ? 26.916 -14.007 85.431 1.00 35.73 221 LYS B O 1
ATOM 3797 N N . LEU B 1 225 ? 28.972 -13.244 84.934 1.00 34.36 222 LEU B N 1
ATOM 3798 C CA . LEU B 1 225 ? 29.651 -14.083 85.931 1.00 34.92 222 LEU B CA 1
ATOM 3799 C C . LEU B 1 225 ? 29.150 -13.744 87.338 1.00 32.56 222 LEU B C 1
ATOM 3800 O O . LEU B 1 225 ? 28.802 -14.619 88.108 1.00 30.58 222 LEU B O 1
ATOM 3805 N N . VAL B 1 226 ? 29.080 -12.447 87.649 1.00 27.10 223 VAL B N 1
ATOM 3806 C CA . VAL B 1 226 ? 28.659 -12.002 88.979 1.00 25.03 223 VAL B CA 1
ATOM 3807 C C . VAL B 1 226 ? 27.193 -12.333 89.219 1.00 29.36 223 VAL B C 1
ATOM 3808 O O . VAL B 1 226 ? 26.832 -12.749 90.311 1.00 26.45 223 VAL B O 1
ATOM 3812 N N . ALA B 1 227 ? 26.372 -12.214 88.193 1.00 28.26 224 ALA B N 1
ATOM 3813 C CA . ALA B 1 227 ? 24.950 -12.510 88.301 1.00 28.53 224 ALA B CA 1
ATOM 3814 C C . ALA B 1 227 ? 24.757 -13.976 88.609 1.00 30.47 224 ALA B C 1
ATOM 3815 O O . ALA B 1 227 ? 24.041 -14.313 89.524 1.00 28.91 224 ALA B O 1
ATOM 3817 N N . SER B 1 228 ? 25.416 -14.848 87.869 1.00 28.79 225 SER B N 1
ATOM 3818 C CA . SER B 1 228 ? 25.266 -16.292 88.090 1.00 29.37 225 SER B CA 1
ATOM 3819 C C . SER B 1 228 ? 26.096 -16.742 89.292 1.00 34.17 225 SER B C 1
ATOM 3820 O O . SER B 1 228 ? 25.849 -17.795 89.856 1.00 33.89 225 SER B O 1
ATOM 3823 N N . ASN B 1 229 ? 27.100 -15.946 89.682 1.00 32.26 226 ASN B N 1
ATOM 3824 C CA . ASN B 1 229 ? 27.998 -16.239 90.793 1.00 32.54 226 ASN B CA 1
ATOM 3825 C C . ASN B 1 229 ? 28.690 -17.560 90.513 1.00 38.13 226 ASN B C 1
ATOM 3826 O O . ASN B 1 229 ? 28.955 -18.300 91.431 1.00 38.93 226 ASN B O 1
ATOM 3831 N N . THR B 1 230 ? 28.911 -17.877 89.227 1.00 38.09 227 THR B N 1
ATOM 3832 C CA . THR B 1 230 ? 29.637 -19.068 88.802 1.00 41.86 227 THR B CA 1
ATOM 3833 C C . THR B 1 230 ? 30.920 -18.488 88.225 1.00 44.43 227 THR B C 1
ATOM 3834 O O . THR B 1 230 ? 30.868 -17.588 87.358 1.00 44.59 227 THR B O 1
ATOM 3838 N N . TYR B 1 231 ? 32.038 -18.929 88.800 1.00 35.31 228 TYR B N 1
ATOM 3839 C CA . TYR B 1 231 ? 33.366 -18.477 88.467 1.00 33.68 228 TYR B CA 1
ATOM 3840 C C . TYR B 1 231 ? 34.209 -19.661 87.985 1.00 38.82 228 TYR B C 1
ATOM 3841 O O . TYR B 1 231 ? 35.370 -19.818 88.366 1.00 33.71 228 TYR B O 1
ATOM 3850 N N . GLU B 1 232 ? 33.548 -20.527 87.169 1.00 40.65 229 GLU B N 1
ATOM 3851 C CA . GLU B 1 232 ? 34.092 -21.681 86.451 1.00 44.35 229 GLU B CA 1
ATOM 3852 C C . GLU B 1 232 ? 33.449 -21.651 85.028 1.00 50.05 229 GLU B C 1
ATOM 3853 O O . GLU B 1 232 ? 32.264 -21.333 84.935 1.00 48.90 229 GLU B O 1
ATOM 3859 N N . PRO B 1 233 ? 34.180 -21.820 83.912 1.00 48.59 230 PRO B N 1
ATOM 3860 C CA . PRO B 1 233 ? 35.606 -22.132 83.801 1.00 48.03 230 PRO B CA 1
ATOM 3861 C C . PRO B 1 233 ? 36.477 -20.917 84.075 1.00 47.70 230 PRO B C 1
ATOM 3862 O O . PRO B 1 233 ? 36.021 -19.786 84.134 1.00 47.82 230 PRO B O 1
ATOM 3866 N N . VAL B 1 234 ? 37.740 -21.174 84.264 1.00 41.47 231 VAL B N 1
ATOM 3867 C CA . VAL B 1 234 ? 38.709 -20.167 84.643 1.00 39.76 231 VAL B CA 1
ATOM 3868 C C . VAL B 1 234 ? 39.318 -19.507 83.436 1.00 44.66 231 VAL B C 1
ATOM 3869 O O . VAL B 1 234 ? 39.854 -20.197 82.580 1.00 47.13 231 VAL B O 1
ATOM 3873 N N . ALA B 1 235 ? 39.251 -18.178 83.391 1.00 41.44 232 ALA B N 1
ATOM 3874 C CA . ALA B 1 235 ? 39.883 -17.321 82.378 1.00 42.45 232 ALA B CA 1
ATOM 3875 C C . ALA B 1 235 ? 41.191 -16.770 82.917 1.00 44.62 232 ALA B C 1
ATOM 3876 O O . ALA B 1 235 ? 42.169 -16.740 82.188 1.00 44.85 232 ALA B O 1
ATOM 3878 N N . PHE B 1 236 ? 41.220 -16.345 84.218 1.00 40.07 233 PHE B N 1
ATOM 3879 C CA . PHE B 1 236 ? 42.417 -15.851 84.912 1.00 37.24 233 PHE B CA 1
ATOM 3880 C C . PHE B 1 236 ? 42.356 -16.416 86.356 1.00 36.28 233 PHE B C 1
ATOM 3881 O O . PHE B 1 236 ? 41.374 -16.152 87.072 1.00 32.69 233 PHE B O 1
ATOM 3889 N N . ARG B 1 237 ? 43.347 -17.217 86.778 1.00 29.83 234 ARG B N 1
ATOM 3890 C CA . ARG B 1 237 ? 43.280 -17.897 88.080 1.00 30.44 234 ARG B CA 1
ATOM 3891 C C . ARG B 1 237 ? 43.265 -16.925 89.234 1.00 30.41 234 ARG B C 1
ATOM 3892 O O . ARG B 1 237 ? 43.919 -15.899 89.179 1.00 30.74 234 ARG B O 1
ATOM 3900 N N . PHE B 1 238 ? 42.496 -17.246 90.277 1.00 26.40 235 PHE B N 1
ATOM 3901 C CA . PHE B 1 238 ? 42.207 -16.340 91.414 1.00 23.72 235 PHE B CA 1
ATOM 3902 C C . PHE B 1 238 ? 43.446 -15.718 92.055 1.00 25.28 235 PHE B C 1
ATOM 3903 O O . PHE B 1 238 ? 43.491 -14.485 92.215 1.00 24.73 235 PHE B O 1
ATOM 3911 N N . PRO B 1 239 ? 44.472 -16.489 92.394 1.00 21.96 236 PRO B N 1
ATOM 3912 C CA . PRO B 1 239 ? 45.650 -15.880 93.025 1.00 22.55 236 PRO B CA 1
ATOM 3913 C C . PRO B 1 239 ? 46.297 -14.812 92.138 1.00 27.69 236 PRO B C 1
ATOM 3914 O O . PRO B 1 239 ? 46.930 -13.900 92.670 1.00 26.24 236 PRO B O 1
ATOM 3918 N N . LEU B 1 240 ? 46.110 -14.896 90.803 1.00 25.64 237 LEU B N 1
ATOM 3919 C CA . LEU B 1 240 ? 46.695 -13.898 89.907 1.00 26.54 237 LEU B CA 1
ATOM 3920 C C . LEU B 1 240 ? 46.015 -12.516 90.075 1.00 28.20 237 LEU B C 1
ATOM 3921 O O . LEU B 1 240 ? 46.658 -11.515 89.845 1.00 25.29 237 LEU B O 1
ATOM 3926 N N . GLY B 1 241 ? 44.781 -12.456 90.567 1.00 24.92 238 GLY B N 1
ATOM 3927 C CA . GLY B 1 241 ? 44.134 -11.180 90.822 1.00 23.01 238 GLY B CA 1
ATOM 3928 C C . GLY B 1 241 ? 44.788 -10.438 91.950 1.00 23.67 238 GLY B C 1
ATOM 3929 O O . GLY B 1 241 ? 44.943 -9.207 91.904 1.00 23.01 238 GLY B O 1
ATOM 3930 N N . LEU B 1 242 ? 45.191 -11.187 92.973 1.00 21.41 239 LEU B N 1
ATOM 3931 C CA . LEU B 1 242 ? 45.885 -10.653 94.132 1.00 20.06 239 LEU B CA 1
ATOM 3932 C C . LEU B 1 242 ? 47.251 -10.115 93.727 1.00 25.87 239 LEU B C 1
ATOM 3933 O O . LEU B 1 242 ? 47.625 -9.031 94.143 1.00 24.50 239 LEU B O 1
ATOM 3938 N N . LYS B 1 243 ? 47.992 -10.867 92.914 1.00 25.88 240 LYS B N 1
ATOM 3939 C CA . LYS B 1 243 ? 49.297 -10.429 92.394 1.00 25.40 240 LYS B CA 1
ATOM 3940 C C . LYS B 1 243 ? 49.147 -9.064 91.685 1.00 28.39 240 LYS B C 1
ATOM 3941 O O . LYS B 1 243 ? 49.885 -8.128 91.992 1.00 24.15 240 LYS B O 1
ATOM 3947 N N . ASP B 1 244 ? 48.091 -8.925 90.851 1.00 24.99 241 ASP B N 1
ATOM 3948 C CA . ASP B 1 244 ? 47.871 -7.701 90.089 1.00 23.93 241 ASP B CA 1
ATOM 3949 C C . ASP B 1 244 ? 47.448 -6.519 90.970 1.00 23.56 241 ASP B C 1
ATOM 3950 O O . ASP B 1 244 ? 48.004 -5.430 90.801 1.00 23.41 241 ASP B O 1
ATOM 3955 N N . ILE B 1 245 ? 46.520 -6.700 91.898 1.00 19.29 242 ILE B N 1
ATOM 3956 C CA . ILE B 1 245 ? 46.131 -5.583 92.754 1.00 17.29 242 ILE B CA 1
ATOM 3957 C C . ILE B 1 245 ? 47.310 -5.140 93.654 1.00 20.48 242 ILE B C 1
ATOM 3958 O O . ILE B 1 245 ? 47.419 -3.964 93.948 1.00 21.53 242 ILE B O 1
ATOM 3963 N N . ASN B 1 246 ? 48.148 -6.051 94.096 1.00 17.76 243 ASN B N 1
ATOM 3964 C CA . ASN B 1 246 ? 49.337 -5.711 94.878 1.00 17.98 243 ASN B CA 1
ATOM 3965 C C . ASN B 1 246 ? 50.342 -4.919 94.068 1.00 24.73 243 ASN B C 1
ATOM 3966 O O . ASN B 1 246 ? 50.966 -4.015 94.646 1.00 26.10 243 ASN B O 1
ATOM 3971 N N . LEU B 1 247 ? 50.469 -5.177 92.724 1.00 20.35 244 LEU B N 1
ATOM 3972 C CA . LEU B 1 247 ? 51.347 -4.357 91.863 1.00 19.82 244 LEU B CA 1
ATOM 3973 C C . LEU B 1 247 ? 50.797 -2.920 91.837 1.00 22.75 244 LEU B C 1
ATOM 3974 O O . LEU B 1 247 ? 51.546 -1.968 91.909 1.00 21.60 244 LEU B O 1
ATOM 3979 N N . THR B 1 248 ? 49.470 -2.777 91.723 1.00 23.07 245 THR B N 1
ATOM 3980 C CA . THR B 1 248 ? 48.811 -1.474 91.716 1.00 21.72 245 THR B CA 1
ATOM 3981 C C . THR B 1 248 ? 49.047 -0.734 93.036 1.00 23.45 245 THR B C 1
ATOM 3982 O O . THR B 1 248 ? 49.368 0.465 93.036 1.00 23.60 245 THR B O 1
ATOM 3986 N N . LEU B 1 249 ? 48.827 -1.411 94.148 1.00 18.72 246 LEU B N 1
ATOM 3987 C CA . LEU B 1 249 ? 49.027 -0.791 95.453 1.00 20.29 246 LEU B CA 1
ATOM 3988 C C . LEU B 1 249 ? 50.472 -0.360 95.653 1.00 25.39 246 LEU B C 1
ATOM 3989 O O . LEU B 1 249 ? 50.701 0.728 96.178 1.00 23.89 246 LEU B O 1
ATOM 3994 N N . GLN B 1 250 ? 51.441 -1.178 95.206 1.00 24.03 247 GLN B N 1
ATOM 3995 C CA . GLN B 1 250 ? 52.853 -0.780 95.318 1.00 23.95 247 GLN B CA 1
ATOM 3996 C C . GLN B 1 250 ? 53.133 0.428 94.469 1.00 26.07 247 GLN B C 1
ATOM 3997 O O . GLN B 1 250 ? 53.865 1.322 94.886 1.00 26.44 247 GLN B O 1
ATOM 4003 N N . THR B 1 251 ? 52.644 0.400 93.220 1.00 22.20 248 THR B N 1
ATOM 4004 C CA . THR B 1 251 ? 52.848 1.481 92.266 1.00 21.56 248 THR B CA 1
ATOM 4005 C C . THR B 1 251 ? 52.261 2.789 92.824 1.00 24.92 248 THR B C 1
ATOM 4006 O O . THR B 1 251 ? 52.914 3.833 92.765 1.00 23.91 248 THR B O 1
ATOM 4010 N N . ALA B 1 252 ? 51.043 2.735 93.357 1.00 20.99 249 ALA B N 1
ATOM 4011 C CA . ALA B 1 252 ? 50.399 3.940 93.877 1.00 20.90 249 ALA B CA 1
ATOM 4012 C C . ALA B 1 252 ? 51.147 4.436 95.136 1.00 23.70 249 ALA B C 1
ATOM 4013 O O . ALA B 1 252 ? 51.434 5.623 95.259 1.00 22.73 249 ALA B O 1
ATOM 4015 N N . SER B 1 253 ? 51.499 3.525 96.046 1.00 20.91 250 SER B N 1
ATOM 4016 C CA . SER B 1 253 ? 52.232 3.897 97.264 1.00 21.08 250 SER B CA 1
ATOM 4017 C C . SER B 1 253 ? 53.548 4.639 96.958 1.00 23.79 250 SER B C 1
ATOM 4018 O O . SER B 1 253 ? 53.853 5.654 97.582 1.00 24.64 250 SER B O 1
ATOM 4021 N N . ASP B 1 254 ? 54.278 4.174 95.943 1.00 22.04 251 ASP B N 1
ATOM 4022 C CA . ASP B 1 254 ? 55.554 4.746 95.532 1.00 21.18 251 ASP B CA 1
ATOM 4023 C C . ASP B 1 254 ? 55.435 6.177 95.037 1.00 27.08 251 ASP B C 1
ATOM 4024 O O . ASP B 1 254 ? 56.416 6.891 95.081 1.00 25.51 251 ASP B O 1
ATOM 4029 N N . VAL B 1 255 ? 54.238 6.625 94.613 1.00 24.64 252 VAL B N 1
ATOM 4030 C CA . VAL B 1 255 ? 54.036 8.043 94.211 1.00 24.59 252 VAL B CA 1
ATOM 4031 C C . VAL B 1 255 ? 53.062 8.716 95.252 1.00 26.23 252 VAL B C 1
ATOM 4032 O O . VAL B 1 255 ? 52.431 9.752 94.972 1.00 25.77 252 VAL B O 1
ATOM 4036 N N . ASN B 1 256 ? 53.026 8.152 96.481 1.00 20.66 253 ASN B N 1
ATOM 4037 C CA . ASN B 1 256 ? 52.210 8.667 97.585 1.00 19.94 253 ASN B CA 1
ATOM 4038 C C . ASN B 1 256 ? 50.750 8.896 97.214 1.00 23.59 253 ASN B C 1
ATOM 4039 O O . ASN B 1 256 ? 50.188 9.977 97.453 1.00 25.43 253 ASN B O 1
ATOM 4044 N N . ALA B 1 257 ? 50.131 7.876 96.649 1.00 23.29 254 ALA B N 1
ATOM 4045 C CA . ALA B 1 257 ? 48.718 7.910 96.291 1.00 21.38 254 ALA B CA 1
ATOM 4046 C C . ALA B 1 257 ? 47.934 6.752 96.929 1.00 24.32 254 ALA B C 1
ATOM 4047 O O . ALA B 1 257 ? 48.067 5.599 96.554 1.00 22.87 254 ALA B O 1
ATOM 4049 N N . PRO B 1 258 ? 47.066 7.037 97.905 1.00 22.23 255 PRO B N 1
ATOM 4050 C CA . PRO B 1 258 ? 46.212 5.985 98.428 1.00 22.02 255 PRO B CA 1
ATOM 4051 C C . PRO B 1 258 ? 45.223 5.480 97.361 1.00 22.95 255 PRO B C 1
ATOM 4052 O O . PRO B 1 258 ? 44.857 6.213 96.454 1.00 22.17 255 PRO B O 1
ATOM 4064 N N . PRO B 1 260 ? 41.818 3.571 98.097 1.00 20.14 257 PRO B N 1
ATOM 4065 C CA . PRO B 1 260 ? 40.880 2.899 99.004 1.00 19.83 257 PRO B CA 1
ATOM 4066 C C . PRO B 1 260 ? 40.105 1.761 98.407 1.00 20.63 257 PRO B C 1
ATOM 4067 O O . PRO B 1 260 ? 40.025 0.734 99.073 1.00 22.06 257 PRO B O 1
ATOM 4071 N N . PHE B 1 261 ? 39.631 1.869 97.137 1.00 18.77 258 PHE B N 1
ATOM 4072 C CA . PHE B 1 261 ? 38.960 0.783 96.489 1.00 19.65 258 PHE B CA 1
ATOM 4073 C C . PHE B 1 261 ? 39.895 -0.415 96.320 1.00 22.72 258 PHE B C 1
ATOM 4074 O O . PHE B 1 261 ? 39.471 -1.565 96.481 1.00 19.28 258 PHE B O 1
ATOM 4082 N N . ALA B 1 262 ? 41.140 -0.161 95.945 1.00 21.27 259 ALA B N 1
ATOM 4083 C CA . ALA B 1 262 ? 42.086 -1.282 95.754 1.00 22.33 259 ALA B CA 1
ATOM 4084 C C . ALA B 1 262 ? 42.343 -2.074 97.075 1.00 23.48 259 ALA B C 1
ATOM 4085 O O . ALA B 1 262 ? 42.544 -3.287 97.032 1.00 23.16 259 ALA B O 1
ATOM 4087 N N . ASP B 1 263 ? 42.278 -1.408 98.248 1.00 19.38 260 ASP B N 1
ATOM 4088 C CA . ASP B 1 263 ? 42.429 -2.069 99.559 1.00 17.81 260 ASP B CA 1
ATOM 4089 C C . ASP B 1 263 ? 41.335 -3.123 99.764 1.00 22.28 260 ASP B C 1
ATOM 4090 O O . ASP B 1 263 ? 41.625 -4.248 100.160 1.00 18.27 260 ASP B O 1
ATOM 4095 N N . ILE B 1 264 ? 40.092 -2.754 99.403 1.00 17.97 261 ILE B N 1
ATOM 4096 C CA . ILE B 1 264 ? 38.910 -3.617 99.465 1.00 17.25 261 ILE B CA 1
ATOM 4097 C C . ILE B 1 264 ? 39.106 -4.799 98.530 1.00 21.15 261 ILE B C 1
ATOM 4098 O O . ILE B 1 264 ? 38.934 -5.896 98.979 1.00 21.19 261 ILE B O 1
ATOM 4103 N N . ILE B 1 265 ? 39.561 -4.580 97.286 1.00 18.05 262 ILE B N 1
ATOM 4104 C CA . ILE B 1 265 ? 39.802 -5.640 96.306 1.00 18.11 262 ILE B CA 1
ATOM 4105 C C . ILE B 1 265 ? 40.845 -6.601 96.824 1.00 21.83 262 ILE B C 1
ATOM 4106 O O . ILE B 1 265 ? 40.638 -7.821 96.794 1.00 20.56 262 ILE B O 1
ATOM 4111 N N . ARG B 1 266 ? 41.956 -6.061 97.336 1.00 17.30 263 ARG B N 1
ATOM 4112 C CA . ARG B 1 266 ? 42.980 -6.904 97.935 1.00 17.97 263 ARG B CA 1
ATOM 4113 C C . ARG B 1 266 ? 42.393 -7.820 99.019 1.00 20.75 263 ARG B C 1
ATOM 4114 O O . ARG B 1 266 ? 42.673 -9.016 99.005 1.00 18.26 263 ARG B O 1
ATOM 4122 N N . ASN B 1 267 ? 41.574 -7.292 99.918 1.00 21.76 264 ASN B N 1
ATOM 4123 C CA . ASN B 1 267 ? 40.984 -8.119 101.009 1.00 20.09 264 ASN B CA 1
ATOM 4124 C C . ASN B 1 267 ? 40.033 -9.153 100.473 1.00 24.49 264 ASN B C 1
ATOM 4125 O O . ASN B 1 267 ? 39.976 -10.244 101.054 1.00 22.95 264 ASN B O 1
ATOM 4130 N N . ARG B 1 268 ? 39.324 -8.867 99.330 1.00 19.59 265 ARG B N 1
ATOM 4131 C CA . ARG B 1 268 ? 38.473 -9.897 98.746 1.00 19.36 265 ARG B CA 1
ATOM 4132 C C . ARG B 1 268 ? 39.290 -11.145 98.322 1.00 18.95 265 ARG B C 1
ATOM 4133 O O . ARG B 1 268 ? 38.827 -12.262 98.498 1.00 17.98 265 ARG B O 1
ATOM 4141 N N . PHE B 1 269 ? 40.451 -10.938 97.724 1.00 16.75 266 PHE B N 1
ATOM 4142 C CA . PHE B 1 269 ? 41.334 -12.042 97.316 1.00 18.59 266 PHE B CA 1
ATOM 4143 C C . PHE B 1 269 ? 41.915 -12.761 98.501 1.00 20.94 266 PHE B C 1
ATOM 4144 O O . PHE B 1 269 ? 41.920 -13.999 98.522 1.00 20.13 266 PHE B O 1
ATOM 4152 N N . ILE B 1 270 ? 42.402 -12.007 99.507 1.00 19.94 267 ILE B N 1
ATOM 4153 C CA . ILE B 1 270 ? 42.993 -12.653 100.709 1.00 19.68 267 ILE B CA 1
ATOM 4154 C C . ILE B 1 270 ? 41.927 -13.556 101.398 1.00 22.32 267 ILE B C 1
ATOM 4155 O O . ILE B 1 270 ? 42.179 -14.725 101.722 1.00 21.80 267 ILE B O 1
ATOM 4160 N N . SER B 1 271 ? 40.743 -12.993 101.615 1.00 19.23 268 SER B N 1
ATOM 4161 C CA . SER B 1 271 ? 39.624 -13.707 102.228 1.00 17.46 268 SER B CA 1
ATOM 4162 C C . SER B 1 271 ? 39.174 -14.879 101.357 1.00 22.46 268 SER B C 1
ATOM 4163 O O . SER B 1 271 ? 38.900 -15.956 101.889 1.00 22.78 268 SER B O 1
ATOM 4166 N N . GLY B 1 272 ? 39.158 -14.699 100.029 1.00 19.05 269 GLY B N 1
ATOM 4167 C CA . GLY B 1 272 ? 38.804 -15.781 99.137 1.00 17.57 269 GLY B CA 1
ATOM 4168 C C . GLY B 1 272 ? 39.775 -16.944 99.204 1.00 22.45 269 GLY B C 1
ATOM 4169 O O . GLY B 1 272 ? 39.375 -18.107 99.088 1.00 20.66 269 GLY B O 1
ATOM 4170 N N . LEU B 1 273 ? 41.070 -16.646 99.349 1.00 19.72 270 LEU B N 1
ATOM 4171 C CA . LEU B 1 273 ? 42.065 -17.703 99.535 1.00 20.20 270 LEU B CA 1
ATOM 4172 C C . LEU B 1 273 ? 41.849 -18.396 100.894 1.00 22.30 270 LEU B C 1
ATOM 4173 O O . LEU B 1 273 ? 41.985 -19.617 100.996 1.00 22.40 270 LEU B O 1
ATOM 4178 N N . ALA B 1 274 ? 41.472 -17.662 101.930 1.00 19.27 271 ALA B N 1
ATOM 4179 C CA . ALA B 1 274 ? 41.148 -18.293 103.230 1.00 20.18 271 ALA B CA 1
ATOM 4180 C C . ALA B 1 274 ? 39.954 -19.250 103.052 1.00 26.33 271 ALA B C 1
ATOM 4181 O O . ALA B 1 274 ? 39.868 -20.238 103.767 1.00 26.49 271 ALA B O 1
ATOM 4183 N N . LYS B 1 275 ? 39.064 -18.964 102.074 1.00 22.47 272 LYS B N 1
ATOM 4184 C CA . LYS B 1 275 ? 37.886 -19.781 101.763 1.00 23.16 272 LYS B CA 1
ATOM 4185 C C . LYS B 1 275 ? 38.099 -20.878 100.708 1.00 28.01 272 LYS B C 1
ATOM 4186 O O . LYS B 1 275 ? 37.145 -21.557 100.361 1.00 27.28 272 LYS B O 1
ATOM 4192 N N . GLY B 1 276 ? 39.335 -21.112 100.266 1.00 22.93 273 GLY B N 1
ATOM 4193 C CA . GLY B 1 276 ? 39.628 -22.199 99.344 1.00 22.04 273 GLY B CA 1
ATOM 4194 C C . GLY B 1 276 ? 39.179 -21.922 97.920 1.00 26.28 273 GLY B C 1
ATOM 4195 O O . GLY B 1 276 ? 38.945 -22.856 97.157 1.00 24.13 273 GLY B O 1
ATOM 4196 N N . ARG B 1 277 ? 39.215 -20.655 97.513 1.00 20.62 274 ARG B N 1
ATOM 4197 C CA . ARG B 1 277 ? 38.799 -20.237 96.181 1.00 21.99 274 ARG B CA 1
ATOM 4198 C C . ARG B 1 277 ? 39.941 -20.079 95.188 1.00 23.46 274 ARG B C 1
ATOM 4199 O O . ARG B 1 277 ? 39.715 -19.573 94.093 1.00 21.92 274 ARG B O 1
ATOM 4207 N N . GLU B 1 278 ? 41.139 -20.592 95.508 1.00 22.68 275 GLU B N 1
ATOM 4208 C CA . GLU B 1 278 ? 42.308 -20.486 94.624 1.00 20.86 275 GLU B CA 1
ATOM 4209 C C . GLU B 1 278 ? 42.084 -21.052 93.199 1.00 25.15 275 GLU B C 1
ATOM 4210 O O . GLU B 1 278 ? 42.829 -20.658 92.318 1.00 24.66 275 GLU B O 1
ATOM 4216 N N . ASN B 1 279 ? 41.151 -22.024 92.978 1.00 23.51 276 ASN B N 1
ATOM 4217 C CA . ASN B 1 279 ? 40.953 -22.608 91.652 1.00 24.94 276 ASN B CA 1
ATOM 4218 C C . ASN B 1 279 ? 39.820 -21.937 90.887 1.00 28.40 276 ASN B C 1
ATOM 4219 O O . ASN B 1 279 ? 39.533 -22.350 89.772 1.00 30.37 276 ASN B O 1
ATOM 4224 N N . LEU B 1 280 ? 39.192 -20.904 91.433 1.00 24.71 277 LEU B N 1
ATOM 4225 C CA . LEU B 1 280 ? 38.131 -20.237 90.703 1.00 24.32 277 LEU B CA 1
ATOM 4226 C C . LEU B 1 280 ? 38.710 -19.136 89.827 1.00 27.26 277 LEU B C 1
ATOM 4227 O O . LEU B 1 280 ? 39.856 -18.798 89.982 1.00 25.95 277 LEU B O 1
ATOM 4232 N N . ASP B 1 281 ? 37.898 -18.547 88.937 1.00 25.30 278 ASP B N 1
ATOM 4233 C CA . ASP B 1 281 ? 38.295 -17.390 88.165 1.00 23.65 278 ASP B CA 1
ATOM 4234 C C . ASP B 1 281 ? 38.481 -16.189 89.104 1.00 27.17 278 ASP B C 1
ATOM 4235 O O . ASP B 1 281 ? 37.786 -16.077 90.121 1.00 25.79 278 ASP B O 1
ATOM 4240 N N . TRP B 1 282 ? 39.305 -15.233 88.699 1.00 25.06 279 TRP B N 1
ATOM 4241 C CA . TRP B 1 282 ? 39.562 -14.028 89.492 1.00 25.29 279 TRP B CA 1
ATOM 4242 C C . TRP B 1 282 ? 38.287 -13.213 89.707 1.00 25.40 279 TRP B C 1
ATOM 4243 O O . TRP B 1 282 ? 38.209 -12.527 90.703 1.00 23.59 279 TRP B O 1
ATOM 4254 N N . GLY B 1 283 ? 37.275 -13.375 88.848 1.00 20.66 280 GLY B N 1
ATOM 4255 C CA . GLY B 1 283 ? 35.961 -12.777 89.033 1.00 20.16 280 GLY B CA 1
ATOM 4256 C C . GLY B 1 283 ? 35.314 -13.138 90.356 1.00 24.42 280 GLY B C 1
ATOM 4257 O O . GLY B 1 283 ? 34.446 -12.411 90.849 1.00 22.80 280 GLY B O 1
ATOM 4258 N N . ALA B 1 284 ? 35.723 -14.285 90.963 1.00 24.37 281 ALA B N 1
ATOM 4259 C CA . ALA B 1 284 ? 35.167 -14.724 92.243 1.00 23.45 281 ALA B CA 1
ATOM 4260 C C . ALA B 1 284 ? 35.481 -13.777 93.373 1.00 22.99 281 ALA B C 1
ATOM 4261 O O . ALA B 1 284 ? 34.956 -13.969 94.450 1.00 21.57 281 ALA B O 1
ATOM 4263 N N . LEU B 1 285 ? 36.248 -12.684 93.155 1.00 22.60 282 LEU B N 1
ATOM 4264 C CA . LEU B 1 285 ? 36.420 -11.680 94.210 1.00 22.89 282 LEU B CA 1
ATOM 4265 C C . LEU B 1 285 ? 35.011 -11.159 94.602 1.00 24.34 282 LEU B C 1
ATOM 4266 O O . LEU B 1 285 ? 34.778 -10.762 95.763 1.00 23.22 282 LEU B O 1
ATOM 4271 N N . ALA B 1 286 ? 34.072 -11.153 93.619 1.00 20.42 283 ALA B N 1
ATOM 4272 C CA . ALA B 1 286 ? 32.704 -10.668 93.822 1.00 21.88 283 ALA B CA 1
ATOM 4273 C C . ALA B 1 286 ? 31.877 -11.516 94.826 1.00 26.98 283 ALA B C 1
ATOM 4274 O O . ALA B 1 286 ? 30.843 -11.022 95.300 1.00 25.46 283 ALA B O 1
ATOM 4276 N N . LEU B 1 287 ? 32.330 -12.758 95.158 1.00 22.82 284 LEU B N 1
ATOM 4277 C CA . LEU B 1 287 ? 31.705 -13.598 96.174 1.00 23.32 284 LEU B CA 1
ATOM 4278 C C . LEU B 1 287 ? 31.847 -13.053 97.552 1.00 26.38 284 LEU B C 1
ATOM 4279 O O . LEU B 1 287 ? 31.056 -13.450 98.396 1.00 24.39 284 LEU B O 1
ATOM 4284 N N . GLY B 1 288 ? 32.820 -12.177 97.822 1.00 25.07 285 GLY B N 1
ATOM 4285 C CA . GLY B 1 288 ? 32.967 -11.611 99.172 1.00 23.21 285 GLY B CA 1
ATOM 4286 C C . GLY B 1 288 ? 31.731 -10.876 99.664 1.00 22.19 285 GLY B C 1
ATOM 4287 O O . GLY B 1 288 ? 31.389 -10.933 100.844 1.00 23.22 285 GLY B O 1
ATOM 4288 N N . ALA B 1 289 ? 31.055 -10.177 98.768 1.00 20.43 286 ALA B N 1
ATOM 4289 C CA . ALA B 1 289 ? 29.831 -9.424 99.123 1.00 22.80 286 ALA B CA 1
ATOM 4290 C C . ALA B 1 289 ? 28.734 -10.396 99.554 1.00 25.11 286 ALA B C 1
ATOM 4291 O O . ALA B 1 289 ? 27.945 -10.049 100.422 1.00 25.11 286 ALA B O 1
ATOM 4293 N N . SER B 1 290 ? 28.710 -11.618 98.941 1.00 19.10 287 SER B N 1
ATOM 4294 C CA . SER B 1 290 ? 27.747 -12.679 99.248 1.00 21.43 287 SER B CA 1
ATOM 4295 C C . SER B 1 290 ? 28.074 -13.265 100.605 1.00 27.48 287 SER B C 1
ATOM 4296 O O . SER B 1 290 ? 27.178 -13.408 101.435 1.00 25.75 287 SER B O 1
ATOM 4299 N N . ASP B 1 291 ? 29.371 -13.504 100.855 1.00 23.19 288 ASP B N 1
ATOM 4300 C CA . ASP B 1 291 ? 29.866 -13.954 102.160 1.00 23.55 288 ASP B CA 1
ATOM 4301 C C . ASP B 1 291 ? 29.464 -13.022 103.281 1.00 25.82 288 ASP B C 1
ATOM 4302 O O . ASP B 1 291 ? 28.930 -13.462 104.272 1.00 26.59 288 ASP B O 1
ATOM 4307 N N . ASP B 1 292 ? 29.717 -11.747 103.121 1.00 20.55 289 ASP B N 1
ATOM 4308 C CA . ASP B 1 292 ? 29.399 -10.725 104.134 1.00 19.79 289 ASP B CA 1
ATOM 4309 C C . ASP B 1 292 ? 27.952 -10.559 104.383 1.00 25.71 289 ASP B C 1
ATOM 4310 O O . ASP B 1 292 ? 27.595 -10.186 105.492 1.00 28.83 289 ASP B O 1
ATOM 4315 N N . ALA B 1 293 ? 27.115 -10.837 103.404 1.00 22.98 290 ALA B N 1
ATOM 4316 C CA . ALA B 1 293 ? 25.672 -10.762 103.552 1.00 22.77 290 ALA B CA 1
ATOM 4317 C C . ALA B 1 293 ? 25.044 -12.113 103.971 1.00 26.49 290 ALA B C 1
ATOM 4318 O O . ALA B 1 293 ? 23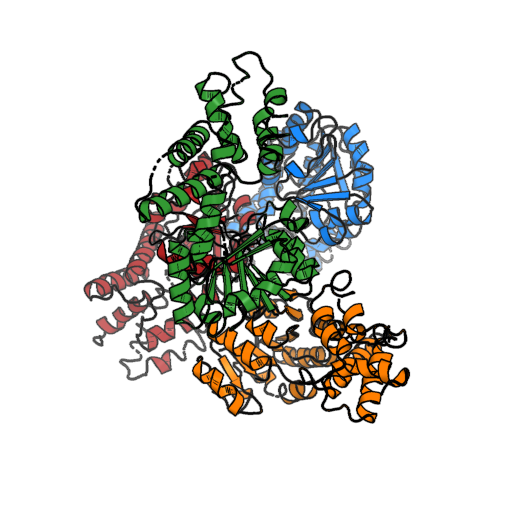.830 -12.231 103.915 1.00 26.26 290 ALA B O 1
ATOM 4320 N N . GLY B 1 294 ? 25.845 -13.074 104.392 1.00 24.84 291 GLY B N 1
ATOM 4321 C CA . GLY B 1 294 ? 25.413 -14.387 104.897 1.00 27.12 291 GLY B CA 1
ATOM 4322 C C . GLY B 1 294 ? 24.846 -15.350 103.875 1.00 34.38 291 GLY B C 1
ATOM 4323 O O . GLY B 1 294 ? 24.051 -16.208 104.247 1.00 36.37 291 GLY B O 1
ATOM 4324 N N . LEU B 1 295 ? 25.188 -15.200 102.592 1.00 30.21 292 LEU B N 1
ATOM 4325 C CA . LEU B 1 295 ? 24.630 -16.047 101.532 1.00 32.01 292 LEU B CA 1
ATOM 4326 C C . LEU B 1 295 ? 25.536 -17.187 101.092 1.00 44.19 292 LEU B C 1
ATOM 4327 O O . LEU B 1 295 ? 25.246 -17.800 100.061 1.00 48.09 292 LEU B O 1
ATOM 4332 N N . THR B 1 296 ? 26.581 -17.503 101.827 1.00 42.68 293 THR B N 1
ATOM 4333 C CA . THR B 1 296 ? 27.474 -18.613 101.433 1.00 93.80 293 THR B CA 1
ATOM 4334 C C . THR B 1 296 ? 26.715 -19.946 101.469 1.00 110.10 293 THR B C 1
ATOM 4335 O O . THR B 1 296 ? 26.254 -20.404 100.423 1.00 78.18 293 THR B O 1
ATOM 4339 N N . GLU C 1 6 ? 23.763 -14.675 72.245 1.00 85.09 3 GLU C N 1
ATOM 4340 C CA . GLU C 1 6 ? 25.048 -15.161 71.732 1.00 84.17 3 GLU C CA 1
ATOM 4341 C C . GLU C 1 6 ? 25.934 -13.994 71.236 1.00 83.98 3 GLU C C 1
ATOM 4342 O O . GLU C 1 6 ? 25.596 -12.821 71.439 1.00 82.50 3 GLU C O 1
ATOM 4348 N N . LYS C 1 7 ? 27.082 -14.333 70.611 1.00 77.88 4 LYS C N 1
ATOM 4349 C CA . LYS C 1 7 ? 27.999 -13.358 70.021 1.00 74.08 4 LYS C CA 1
ATOM 4350 C C . LYS C 1 7 ? 27.570 -13.195 68.560 1.00 69.08 4 LYS C C 1
ATOM 4351 O O . LYS C 1 7 ? 27.247 -14.195 67.893 1.00 69.07 4 LYS C O 1
ATOM 4357 N N . ILE C 1 8 ? 27.435 -11.941 68.099 1.00 56.93 5 ILE C N 1
ATOM 4358 C CA . ILE C 1 8 ? 26.889 -11.670 66.770 1.00 50.93 5 ILE C CA 1
ATOM 4359 C C . ILE C 1 8 ? 27.759 -10.730 65.950 1.00 47.20 5 ILE C C 1
ATOM 4360 O O . ILE C 1 8 ? 28.026 -9.607 66.365 1.00 44.29 5 ILE C O 1
ATOM 4365 N N . ALA C 1 9 ? 28.085 -11.150 64.731 1.00 41.19 6 ALA C N 1
ATOM 4366 C CA . ALA C 1 9 ? 28.721 -10.271 63.742 1.00 40.54 6 ALA C CA 1
ATOM 4367 C C . ALA C 1 9 ? 27.589 -9.513 63.049 1.00 41.27 6 ALA C C 1
ATOM 4368 O O . ALA C 1 9 ? 26.592 -10.147 62.707 1.00 38.25 6 ALA C O 1
ATOM 4370 N N . PHE C 1 10 ? 27.693 -8.174 62.915 1.00 38.46 7 PHE C N 1
ATOM 4371 C CA . PHE C 1 10 ? 26.698 -7.362 62.235 1.00 36.63 7 PHE C CA 1
ATOM 4372 C C . PHE C 1 10 ? 27.411 -6.633 61.112 1.00 40.93 7 PHE C C 1
ATOM 4373 O O . PHE C 1 10 ? 28.241 -5.774 61.376 1.00 41.65 7 PHE C O 1
ATOM 4381 N N . LEU C 1 11 ? 27.117 -7.008 59.853 1.00 35.83 8 LEU C N 1
ATOM 4382 C CA . LEU C 1 11 ? 27.756 -6.440 58.662 1.00 38.53 8 LEU C CA 1
ATOM 4383 C C . LEU C 1 11 ? 26.757 -5.519 57.907 1.00 46.95 8 LEU C C 1
ATOM 4384 O O . LEU C 1 11 ? 25.751 -6.009 57.402 1.00 44.88 8 LEU C O 1
ATOM 4389 N N . GLY C 1 12 ? 27.017 -4.205 57.889 1.00 44.06 9 GLY C N 1
ATOM 4390 C CA . GLY C 1 12 ? 26.136 -3.237 57.239 1.00 42.66 9 GLY C CA 1
ATOM 4391 C C . GLY C 1 12 ? 25.335 -2.431 58.230 1.00 45.83 9 GLY C C 1
ATOM 4392 O O . GLY C 1 12 ? 24.535 -3.003 58.972 1.00 43.42 9 GLY C O 1
ATOM 4393 N N . LEU C 1 13 ? 25.565 -1.095 58.278 1.00 45.19 10 LEU C N 1
ATOM 4394 C CA . LEU C 1 13 ? 24.939 -0.189 59.255 1.00 45.71 10 LEU C CA 1
ATOM 4395 C C . LEU C 1 13 ? 24.321 1.049 58.604 1.00 53.25 10 LEU C C 1
ATOM 4396 O O . LEU C 1 13 ? 24.461 2.169 59.114 1.00 54.55 10 LEU C O 1
ATOM 4401 N N . GLY C 1 14 ? 23.595 0.834 57.519 1.00 50.62 11 GLY C N 1
ATOM 4402 C CA . GLY C 1 14 ? 22.877 1.892 56.824 1.00 51.74 11 GLY C CA 1
ATOM 4403 C C . GLY C 1 14 ? 21.690 2.387 57.629 1.00 54.13 11 GLY C C 1
ATOM 4404 O O . GLY C 1 14 ? 21.704 2.327 58.866 1.00 53.81 11 GLY C O 1
ATOM 4405 N N . ASN C 1 15 ? 20.645 2.874 56.952 1.00 49.82 12 ASN C N 1
ATOM 4406 C CA . ASN C 1 15 ? 19.527 3.445 57.686 1.00 50.75 12 ASN C CA 1
ATOM 4407 C C . ASN C 1 15 ? 18.632 2.364 58.359 1.00 49.90 12 ASN C C 1
ATOM 4408 O O . ASN C 1 15 ? 17.903 2.743 59.264 1.00 51.40 12 ASN C O 1
ATOM 4413 N N . LEU C 1 16 ? 18.727 1.047 58.000 1.00 41.73 13 LEU C N 1
ATOM 4414 C CA . LEU C 1 16 ? 18.010 -0.026 58.717 1.00 40.42 13 LEU C CA 1
ATOM 4415 C C . LEU C 1 16 ? 18.948 -0.806 59.658 1.00 39.75 13 LEU C C 1
ATOM 4416 O O . LEU C 1 16 ? 18.564 -1.110 60.786 1.00 36.30 13 LEU C O 1
ATOM 4421 N N . GLY C 1 17 ? 20.186 -1.042 59.237 1.00 34.36 14 GLY C N 1
ATOM 4422 C CA . GLY C 1 17 ? 21.163 -1.766 60.028 1.00 33.36 14 GLY C CA 1
ATOM 4423 C C . GLY C 1 17 ? 21.493 -1.134 61.364 1.00 39.02 14 GLY C C 1
ATOM 4424 O O . GLY C 1 17 ? 21.624 -1.849 62.353 1.00 39.07 14 GLY C O 1
ATOM 4425 N N . THR C 1 18 ? 21.639 0.205 61.409 1.00 38.51 15 THR C N 1
ATOM 4426 C CA . THR C 1 18 ? 21.976 0.936 62.651 1.00 39.64 15 THR C CA 1
ATOM 4427 C C . THR C 1 18 ? 20.876 0.752 63.707 1.00 40.99 15 THR C C 1
ATOM 4428 O O . THR C 1 18 ? 21.175 0.235 64.785 1.00 41.86 15 THR C O 1
ATOM 4432 N N . PRO C 1 19 ? 19.611 1.063 63.436 1.00 37.45 16 PRO C N 1
ATOM 4433 C CA . PRO C 1 19 ? 18.583 0.856 64.484 1.00 40.09 16 PRO C CA 1
ATOM 4434 C C . PRO C 1 19 ? 18.338 -0.628 64.838 1.00 44.23 16 PRO C C 1
ATOM 4435 O O . PRO C 1 19 ? 17.934 -0.920 65.963 1.00 44.24 16 PRO C O 1
ATOM 4439 N N . ILE C 1 20 ? 18.641 -1.564 63.936 1.00 37.28 17 ILE C N 1
ATOM 4440 C CA . ILE C 1 20 ? 18.472 -2.982 64.280 1.00 36.25 17 ILE C CA 1
ATOM 4441 C C . ILE C 1 20 ? 19.571 -3.349 65.274 1.00 38.75 17 ILE C C 1
ATOM 4442 O O . ILE C 1 20 ? 19.278 -3.931 66.329 1.00 37.31 17 ILE C O 1
ATOM 4447 N N . ALA C 1 21 ? 20.836 -2.956 64.962 1.00 35.36 18 ALA C N 1
ATOM 4448 C CA . ALA C 1 21 ? 21.971 -3.252 65.831 1.00 35.60 18 ALA C CA 1
ATOM 4449 C C . ALA C 1 21 ? 21.811 -2.592 67.210 1.00 43.32 18 ALA C C 1
ATOM 4450 O O . ALA C 1 21 ? 22.148 -3.209 68.224 1.00 44.85 18 ALA C O 1
ATOM 4452 N N . GLU C 1 22 ? 21.266 -1.360 67.252 1.00 41.13 19 GLU C N 1
ATOM 4453 C CA . GLU C 1 22 ? 21.020 -0.648 68.509 1.00 43.72 19 GLU C CA 1
ATOM 4454 C C . GLU C 1 22 ? 20.068 -1.476 69.380 1.00 47.26 19 GLU C C 1
ATOM 4455 O O . GLU C 1 22 ? 20.350 -1.729 70.549 1.00 48.11 19 GLU C O 1
ATOM 4461 N N . ILE C 1 23 ? 18.975 -1.957 68.785 1.00 42.79 20 ILE C N 1
ATOM 4462 C CA . ILE C 1 23 ? 18.002 -2.754 69.535 1.00 45.31 20 ILE C CA 1
ATOM 4463 C C . ILE C 1 23 ? 18.668 -4.056 70.003 1.00 46.85 20 ILE C C 1
ATOM 4464 O O . ILE C 1 23 ? 18.486 -4.437 71.147 1.00 47.71 20 ILE C O 1
ATOM 4469 N N . LEU C 1 24 ? 19.472 -4.707 69.164 1.00 40.44 21 LEU C N 1
ATOM 4470 C CA . LEU C 1 24 ? 20.103 -5.945 69.616 1.00 40.48 21 LEU C CA 1
ATOM 4471 C C . LEU C 1 24 ? 21.059 -5.680 70.799 1.00 44.09 21 LEU C C 1
ATOM 4472 O O . LEU C 1 24 ? 21.062 -6.470 71.733 1.00 42.55 21 LEU C O 1
ATOM 4477 N N . LEU C 1 25 ? 21.835 -4.580 70.771 1.00 41.17 22 LEU C N 1
ATOM 4478 C CA . LEU C 1 25 ? 22.741 -4.238 71.871 1.00 43.78 22 LEU C CA 1
ATOM 4479 C C . LEU C 1 25 ? 21.943 -3.920 73.133 1.00 53.94 22 LEU C C 1
ATOM 4480 O O . LEU C 1 25 ? 22.301 -4.389 74.216 1.00 56.45 22 LEU C O 1
ATOM 4485 N N . GLU C 1 26 ? 20.846 -3.151 72.983 1.00 52.08 23 GLU C N 1
ATOM 4486 C CA . GLU C 1 26 ? 19.938 -2.818 74.096 1.00 55.23 23 GLU C CA 1
ATOM 4487 C C . GLU C 1 26 ? 19.284 -4.086 74.687 1.00 59.79 23 GLU C C 1
ATOM 4488 O O . GLU C 1 26 ? 18.974 -4.108 75.874 1.00 61.81 23 GLU C O 1
ATOM 4494 N N . ALA C 1 27 ? 19.085 -5.135 73.867 1.00 53.86 24 ALA C N 1
ATOM 4495 C CA . ALA C 1 27 ? 18.511 -6.398 74.335 1.00 56.69 24 ALA C CA 1
ATOM 4496 C C . ALA C 1 27 ? 19.561 -7.312 75.001 1.00 62.63 24 ALA C C 1
ATOM 4497 O O . ALA C 1 27 ? 19.186 -8.356 75.527 1.00 63.80 24 ALA C O 1
ATOM 4499 N N . GLY C 1 28 ? 20.849 -6.926 74.981 1.00 58.92 25 GLY C N 1
ATOM 4500 C CA . GLY C 1 28 ? 21.908 -7.651 75.678 1.00 59.24 25 GLY C CA 1
ATOM 4501 C C . GLY C 1 28 ? 22.778 -8.537 74.819 1.00 58.55 25 GLY C C 1
ATOM 4502 O O . GLY C 1 28 ? 23.566 -9.316 75.356 1.00 60.38 25 GLY C O 1
ATOM 4503 N N . TYR C 1 29 ? 22.616 -8.482 73.495 1.00 50.25 26 TYR C N 1
ATOM 4504 C CA . TYR C 1 29 ? 23.430 -9.287 72.606 1.00 48.08 26 TYR C CA 1
ATOM 4505 C C . TYR C 1 29 ? 24.830 -8.642 72.464 1.00 52.31 26 TYR C C 1
ATOM 4506 O O . TYR C 1 29 ? 24.973 -7.407 72.500 1.00 47.56 26 TYR C O 1
ATOM 4515 N N . GLU C 1 30 ? 25.841 -9.486 72.256 1.00 51.38 27 GLU C N 1
ATOM 4516 C CA . GLU C 1 30 ? 27.201 -9.002 72.038 1.00 52.29 27 GLU C CA 1
ATOM 4517 C C . GLU C 1 30 ? 27.435 -8.874 70.528 1.00 51.80 27 GLU C C 1
ATOM 4518 O O . GLU C 1 30 ? 27.338 -9.873 69.824 1.00 49.90 27 GLU C O 1
ATOM 4524 N N . LEU C 1 31 ? 27.698 -7.653 70.035 1.00 46.85 28 LEU C N 1
ATOM 4525 C CA . LEU C 1 31 ? 27.901 -7.415 68.608 1.00 45.50 28 LEU C CA 1
ATOM 4526 C C . LEU C 1 31 ? 29.318 -6.965 68.257 1.00 48.17 28 LEU C C 1
ATOM 4527 O O . LEU C 1 31 ? 29.821 -6.033 68.866 1.00 46.50 28 LEU C O 1
ATOM 4532 N N . VAL C 1 32 ? 29.908 -7.584 67.219 1.00 45.12 29 VAL C N 1
ATOM 4533 C CA . VAL C 1 32 ? 31.117 -7.120 66.540 1.00 45.13 29 VAL C CA 1
ATOM 4534 C C . VAL C 1 32 ? 30.565 -6.571 65.199 1.00 48.42 29 VAL C C 1
ATOM 4535 O O . VAL C 1 32 ? 29.931 -7.321 64.447 1.00 44.12 29 VAL C O 1
ATOM 4539 N N . VAL C 1 33 ? 30.737 -5.270 64.944 1.00 45.56 30 VAL C N 1
ATOM 4540 C CA . VAL C 1 33 ? 30.109 -4.610 63.822 1.00 43.28 30 VAL C CA 1
ATOM 4541 C C . VAL C 1 33 ? 31.118 -4.168 62.772 1.00 46.05 30 VAL C C 1
ATOM 4542 O O . VAL C 1 33 ? 32.244 -3.800 63.082 1.00 44.61 30 VAL C O 1
ATOM 4546 N N . TRP C 1 34 ? 30.642 -4.125 61.534 1.00 42.19 31 TRP C N 1
ATOM 4547 C CA . TRP C 1 34 ? 31.396 -3.690 60.364 1.00 43.20 31 TRP C CA 1
ATOM 4548 C C . TRP C 1 34 ? 30.479 -2.925 59.427 1.00 48.17 31 TRP C C 1
ATOM 4549 O O . TRP C 1 34 ? 29.320 -3.324 59.209 1.00 44.92 31 TRP C O 1
ATOM 4560 N N . ASN C 1 35 ? 31.000 -1.851 58.865 1.00 46.05 32 ASN C N 1
ATOM 4561 C CA . ASN C 1 35 ? 30.339 -1.101 57.807 1.00 47.82 32 ASN C CA 1
ATOM 4562 C C . ASN C 1 35 ? 31.416 -0.619 56.895 1.00 55.17 32 ASN C C 1
ATOM 4563 O O . ASN C 1 35 ? 32.545 -0.559 57.340 1.00 54.50 32 ASN C O 1
ATOM 4568 N N . ARG C 1 36 ? 31.112 -0.358 55.623 1.00 56.06 33 ARG C N 1
ATOM 4569 C CA . ARG C 1 36 ? 32.107 0.163 54.695 1.00 61.26 33 ARG C CA 1
ATOM 4570 C C . ARG C 1 36 ? 32.669 1.496 55.278 1.00 70.84 33 ARG C C 1
ATOM 4571 O O . ARG C 1 36 ? 33.876 1.598 55.513 1.00 70.77 33 ARG C O 1
ATOM 4579 N N . THR C 1 37 ? 31.765 2.405 55.693 1.00 70.48 34 THR C N 1
ATOM 4580 C CA . THR C 1 37 ? 32.074 3.680 56.339 1.00 73.03 34 THR C CA 1
ATOM 4581 C C . THR C 1 37 ? 32.093 3.458 57.868 1.00 78.49 34 THR C C 1
ATOM 4582 O O . THR C 1 37 ? 31.072 3.054 58.439 1.00 74.63 34 THR C O 1
ATOM 4586 N N . ALA C 1 38 ? 33.234 3.715 58.531 1.00 79.06 35 ALA C N 1
ATOM 4587 C CA . ALA C 1 38 ? 33.343 3.530 59.988 1.00 79.27 35 ALA C CA 1
ATOM 4588 C C . ALA C 1 38 ? 32.554 4.595 60.804 1.00 84.89 35 ALA C C 1
ATOM 4589 O O . ALA C 1 38 ? 32.319 4.373 61.991 1.00 83.93 35 ALA C O 1
ATOM 4591 N N . SER C 1 39 ? 32.173 5.741 60.186 1.00 83.42 36 SER C N 1
ATOM 4592 C CA . SER C 1 39 ? 31.407 6.812 60.846 1.00 83.90 36 SER C CA 1
ATOM 4593 C C . SER C 1 39 ? 30.008 6.372 61.302 1.00 84.15 36 SER C C 1
ATOM 4594 O O . SER C 1 39 ? 29.563 6.821 62.360 1.00 84.04 36 SER C O 1
ATOM 4597 N N . LYS C 1 40 ? 29.321 5.503 60.527 1.00 77.82 37 LYS C N 1
ATOM 4598 C CA . LYS C 1 40 ? 27.988 5.006 60.893 1.00 75.66 37 LYS C CA 1
ATOM 4599 C C . LYS C 1 40 ? 28.020 4.033 62.099 1.00 76.22 37 LYS C C 1
ATOM 4600 O O . LYS C 1 40 ? 26.959 3.738 62.664 1.00 72.98 37 LYS C O 1
ATOM 4606 N N . ALA C 1 41 ? 29.212 3.522 62.476 1.00 74.23 38 ALA C N 1
ATOM 4607 C CA . ALA C 1 41 ? 29.356 2.650 63.643 1.00 74.65 38 ALA C CA 1
ATOM 4608 C C . ALA C 1 41 ? 29.513 3.439 64.958 1.00 81.95 38 ALA C C 1
ATOM 4609 O O . ALA C 1 41 ? 29.475 2.806 66.011 1.00 82.43 38 ALA C O 1
ATOM 4611 N N . GLU C 1 42 ? 29.663 4.794 64.917 1.00 80.25 39 GLU C N 1
ATOM 4612 C CA . GLU C 1 42 ? 29.774 5.647 66.110 1.00 81.68 39 GLU C CA 1
ATOM 4613 C C . GLU C 1 42 ? 28.541 5.499 67.041 1.00 84.27 39 GLU C C 1
ATOM 4614 O O . GLU C 1 42 ? 28.724 5.095 68.191 1.00 84.28 39 GLU C O 1
ATOM 4620 N N . PRO C 1 43 ? 27.282 5.670 66.579 1.00 80.17 40 PRO C N 1
ATOM 4621 C CA . PRO C 1 43 ? 26.136 5.454 67.495 1.00 80.15 40 PRO C CA 1
ATOM 4622 C C . PRO C 1 43 ? 25.993 4.022 68.079 1.00 78.98 40 PRO C C 1
ATOM 4623 O O . PRO C 1 43 ? 25.028 3.808 68.816 1.00 80.14 40 PRO C O 1
ATOM 4627 N N . LEU C 1 44 ? 26.914 3.051 67.754 1.00 68.78 41 LEU C N 1
ATOM 4628 C CA . LEU C 1 44 ? 26.919 1.686 68.298 1.00 63.69 41 LEU C CA 1
ATOM 4629 C C . LEU C 1 44 ? 28.043 1.426 69.309 1.00 62.97 41 LEU C C 1
ATOM 4630 O O . LEU C 1 44 ? 27.882 0.579 70.182 1.00 62.28 41 LEU C O 1
ATOM 4635 N N . THR C 1 45 ? 29.172 2.106 69.194 1.00 72.12 42 THR C N 1
ATOM 4636 C CA . THR C 1 45 ? 30.288 1.894 70.130 1.00 73.25 42 THR C CA 1
ATOM 4637 C C . THR C 1 45 ? 29.928 2.337 71.577 1.00 75.47 42 THR C C 1
ATOM 4638 O O . THR C 1 45 ? 30.437 1.753 72.528 1.00 76.40 42 THR C O 1
ATOM 4642 N N . LYS C 1 46 ? 29.035 3.328 71.725 1.00 70.96 43 LYS C N 1
ATOM 4643 C CA . LYS C 1 46 ? 28.577 3.831 73.034 1.00 74.39 43 LYS C CA 1
ATOM 4644 C C . LYS C 1 46 ? 27.652 2.800 73.722 1.00 75.58 43 LYS C C 1
ATOM 4645 O O . LYS C 1 46 ? 27.595 2.741 74.949 1.00 77.84 43 LYS C O 1
ATOM 4651 N N . LEU C 1 47 ? 27.000 1.954 72.919 1.00 68.14 44 LEU C N 1
ATOM 4652 C CA . LEU C 1 47 ? 26.097 0.893 73.351 1.00 67.15 44 LEU C CA 1
ATOM 4653 C C . LEU C 1 47 ? 26.813 -0.451 73.583 1.00 66.25 44 LEU C C 1
ATOM 4654 O O . LEU C 1 47 ? 26.138 -1.441 73.839 1.00 62.93 44 LEU C O 1
ATOM 4659 N N . GLY C 1 48 ? 28.142 -0.493 73.486 1.00 63.87 45 GLY C N 1
ATOM 4660 C CA . GLY C 1 48 ? 28.910 -1.707 73.748 1.00 64.59 45 GLY C CA 1
ATOM 4661 C C . GLY C 1 48 ? 29.442 -2.475 72.552 1.00 66.36 45 GLY C C 1
ATOM 4662 O O . GLY C 1 48 ? 30.141 -3.476 72.748 1.00 65.23 45 GLY C O 1
ATOM 4663 N N . ALA C 1 49 ? 29.113 -2.061 71.305 1.00 61.92 46 ALA C N 1
ATOM 4664 C CA . ALA C 1 49 ? 29.637 -2.752 70.118 1.00 58.01 46 ALA C CA 1
ATOM 4665 C C . ALA C 1 49 ? 31.112 -2.506 69.931 1.00 61.87 46 ALA C C 1
ATOM 4666 O O . ALA C 1 49 ? 31.618 -1.443 70.303 1.00 62.01 46 ALA C O 1
ATOM 4668 N N . THR C 1 50 ? 31.803 -3.487 69.360 1.00 57.08 47 THR C N 1
ATOM 4669 C CA . THR C 1 50 ? 33.194 -3.338 68.937 1.00 57.51 47 THR C CA 1
ATOM 4670 C C . THR C 1 50 ? 33.134 -3.197 67.411 1.00 55.77 47 THR C C 1
ATOM 4671 O O . THR C 1 50 ? 32.395 -3.947 66.791 1.00 51.97 47 THR C O 1
ATOM 4675 N N . VAL C 1 51 ? 33.837 -2.217 66.830 1.00 52.70 48 VAL C N 1
ATOM 4676 C CA . VAL C 1 51 ? 33.891 -1.978 65.380 1.00 52.00 48 VAL C CA 1
ATOM 4677 C C . VAL C 1 51 ? 35.216 -2.525 64.834 1.00 56.75 48 VAL C C 1
ATOM 4678 O O . VAL C 1 51 ? 36.239 -2.442 65.519 1.00 55.51 48 VAL C O 1
ATOM 4682 N N . VAL C 1 52 ? 35.194 -3.052 63.594 1.00 54.06 49 VAL C N 1
ATOM 4683 C CA . VAL C 1 52 ? 36.383 -3.571 62.895 1.00 53.31 49 VAL C CA 1
ATOM 4684 C C . VAL C 1 52 ? 36.399 -3.058 61.444 1.00 53.34 49 VAL C C 1
ATOM 4685 O O . VAL C 1 52 ? 35.328 -2.853 60.870 1.00 53.51 49 VAL C O 1
ATOM 4689 N N . GLU C 1 53 ? 37.595 -2.858 60.850 1.00 49.02 50 GLU C N 1
ATOM 4690 C CA . GLU C 1 53 ? 37.723 -2.409 59.446 1.00 45.49 50 GLU C CA 1
ATOM 4691 C C . GLU C 1 53 ? 37.545 -3.565 58.484 1.00 45.39 50 GLU C C 1
ATOM 4692 O O . GLU C 1 53 ? 36.980 -3.356 57.408 1.00 44.79 50 GLU C O 1
ATOM 4698 N N . ASN C 1 54 ? 37.950 -4.781 58.887 1.00 42.21 51 ASN C N 1
ATOM 4699 C CA . ASN C 1 54 ? 37.854 -5.998 58.070 1.00 42.79 51 ASN C CA 1
ATOM 4700 C C . ASN C 1 54 ? 36.686 -6.900 58.584 1.00 48.56 51 ASN C C 1
ATOM 4701 O O . ASN C 1 54 ? 36.741 -7.363 59.709 1.00 49.70 51 ASN C O 1
ATOM 4706 N N . ALA C 1 55 ? 35.693 -7.206 57.726 1.00 44.55 52 ALA C N 1
ATOM 4707 C CA . ALA C 1 55 ? 34.504 -8.019 58.071 1.00 42.16 52 ALA C CA 1
ATOM 4708 C C . ALA C 1 55 ? 34.826 -9.465 58.460 1.00 45.87 52 ALA C C 1
ATOM 4709 O O . ALA C 1 55 ? 34.034 -10.076 59.162 1.00 45.19 52 ALA C O 1
ATOM 4711 N N . ILE C 1 56 ? 35.907 -10.048 57.953 1.00 44.84 53 ILE C N 1
ATOM 4712 C CA . ILE C 1 56 ? 36.270 -11.429 58.323 1.00 47.86 53 ILE C CA 1
ATOM 4713 C C . ILE C 1 56 ? 36.624 -11.523 59.845 1.00 51.10 53 ILE C C 1
ATOM 4714 O O . ILE C 1 56 ? 36.380 -12.567 60.457 1.00 51.63 53 ILE C O 1
ATOM 4719 N N . ASP C 1 57 ? 37.168 -10.424 60.443 1.00 45.79 54 ASP C N 1
ATOM 4720 C CA . ASP C 1 57 ? 37.548 -10.373 61.860 1.00 46.57 54 ASP C CA 1
ATOM 4721 C C . ASP C 1 57 ? 36.333 -10.373 62.776 1.00 50.54 54 ASP C C 1
ATOM 4722 O O . ASP C 1 57 ? 36.448 -10.761 63.950 1.00 49.45 54 ASP C O 1
ATOM 4727 N N . ALA C 1 58 ? 35.182 -9.892 62.258 1.00 48.18 55 ALA C N 1
ATOM 4728 C CA . ALA C 1 58 ? 33.927 -9.862 63.023 1.00 47.27 55 ALA C CA 1
ATOM 4729 C C . ALA C 1 58 ? 33.329 -11.251 63.140 1.00 52.27 55 ALA C C 1
ATOM 4730 O O . ALA C 1 58 ? 32.546 -11.495 64.036 1.00 52.98 55 ALA C O 1
ATOM 4732 N N . ILE C 1 59 ? 33.624 -12.139 62.191 1.00 51.30 56 ILE C N 1
ATOM 4733 C CA . ILE C 1 59 ? 33.009 -13.466 62.145 1.00 49.92 56 ILE C CA 1
ATOM 4734 C C . ILE C 1 59 ? 33.597 -14.343 63.198 1.00 52.44 56 ILE C C 1
ATOM 4735 O O . ILE C 1 59 ? 34.804 -14.351 63.400 1.00 52.90 56 ILE C O 1
ATOM 4740 N N . THR C 1 60 ? 32.740 -15.135 63.812 1.00 48.65 57 THR C N 1
ATOM 4741 C CA . THR C 1 60 ? 33.090 -16.093 64.831 1.00 51.40 57 THR C CA 1
ATOM 4742 C C . THR C 1 60 ? 32.753 -17.457 64.280 1.00 52.89 57 THR C C 1
ATOM 4743 O O . THR C 1 60 ? 31.584 -17.680 63.974 1.00 48.48 57 THR C O 1
ATOM 4747 N N . PRO C 1 61 ? 33.694 -18.425 64.214 1.00 51.35 58 PRO C N 1
ATOM 4748 C CA . PRO C 1 61 ? 33.313 -19.766 63.742 1.00 50.20 58 PRO C CA 1
ATOM 4749 C C . PRO C 1 61 ? 32.131 -20.336 64.522 1.00 51.10 58 PRO C C 1
ATOM 4750 O O . PRO C 1 61 ? 32.053 -20.165 65.752 1.00 49.10 58 PRO C O 1
ATOM 4754 N N . GLY C 1 62 ? 31.145 -20.848 63.774 1.00 44.08 59 GLY C N 1
ATOM 4755 C CA . GLY C 1 62 ? 29.941 -21.419 64.360 1.00 44.33 59 GLY C CA 1
ATOM 4756 C C . GLY C 1 62 ? 28.942 -20.396 64.880 1.00 49.88 59 GLY C C 1
ATOM 4757 O O . GLY C 1 62 ? 27.873 -20.767 65.370 1.00 48.57 59 GLY C O 1
ATOM 4758 N N . GLY C 1 63 ? 29.277 -19.111 64.756 1.00 47.80 60 GLY C N 1
ATOM 4759 C CA . GLY C 1 63 ? 28.452 -18.020 65.236 1.00 46.18 60 GLY C CA 1
ATOM 4760 C C . GLY C 1 63 ? 27.334 -17.595 64.304 1.00 43.48 60 GLY C C 1
ATOM 4761 O O . GLY C 1 63 ? 26.940 -18.309 63.371 1.00 40.08 60 GLY C O 1
ATOM 4762 N N . ILE C 1 64 ? 26.794 -16.425 64.611 1.00 39.37 61 ILE C N 1
ATOM 4763 C CA . ILE C 1 64 ? 25.680 -15.807 63.898 1.00 36.74 61 ILE C CA 1
ATOM 4764 C C . ILE C 1 64 ? 26.199 -14.566 63.279 1.00 39.30 61 ILE C C 1
ATOM 4765 O O . ILE C 1 64 ? 26.887 -13.786 63.935 1.00 38.48 61 ILE C O 1
ATOM 4770 N N . VAL C 1 65 ? 25.864 -14.366 62.022 1.00 31.88 62 VAL C N 1
ATOM 4771 C CA . VAL C 1 65 ? 26.207 -13.133 61.348 1.00 32.87 62 VAL C CA 1
ATOM 4772 C C . VAL C 1 65 ? 24.963 -12.562 60.723 1.00 33.96 62 VAL C C 1
ATOM 4773 O O . VAL C 1 65 ? 24.203 -13.294 60.113 1.00 31.48 62 VAL C O 1
ATOM 4777 N N . PHE C 1 66 ? 24.732 -11.268 60.939 1.00 31.64 63 PHE C N 1
ATOM 4778 C CA . PHE C 1 66 ? 23.633 -10.527 60.299 1.00 29.98 63 PHE C CA 1
ATOM 4779 C C . PHE C 1 66 ? 24.259 -9.664 59.214 1.00 34.34 63 PHE C C 1
ATOM 4780 O O . PHE C 1 66 ? 25.339 -9.086 59.437 1.00 33.75 63 PHE C O 1
ATOM 4788 N N . SER C 1 67 ? 23.632 -9.584 58.042 1.00 28.38 64 SER C N 1
ATOM 4789 C CA . SER C 1 67 ? 24.081 -8.655 57.022 1.00 27.84 64 SER C CA 1
ATOM 4790 C C . SER C 1 67 ? 22.897 -7.840 56.487 1.00 34.06 64 SER C C 1
ATOM 4791 O O . SER C 1 67 ? 21.796 -8.390 56.329 1.00 32.19 64 SER C O 1
ATOM 4794 N N . VAL C 1 68 ? 23.106 -6.531 56.301 1.00 33.93 65 VAL C N 1
ATOM 4795 C CA . VAL C 1 68 ? 22.150 -5.597 55.685 1.00 35.46 65 VAL C CA 1
ATOM 4796 C C . VAL C 1 68 ? 22.966 -4.705 54.765 1.00 40.59 65 VAL C C 1
ATOM 4797 O O . VAL C 1 68 ? 23.625 -3.771 55.243 1.00 38.77 65 VAL C O 1
ATOM 4801 N N . LEU C 1 69 ? 22.970 -5.023 53.476 1.00 38.15 66 LEU C N 1
ATOM 4802 C CA . LEU C 1 69 ? 23.754 -4.341 52.455 1.00 39.90 66 LEU C CA 1
ATOM 4803 C C . LEU C 1 69 ? 22.854 -3.855 51.288 1.00 42.89 66 LEU C C 1
ATOM 4804 O O . LEU C 1 69 ? 21.678 -4.201 51.225 1.00 39.83 66 LEU C O 1
ATOM 4809 N N . ALA C 1 70 ? 23.400 -3.028 50.390 1.00 42.23 67 ALA C N 1
ATOM 4810 C CA . ALA C 1 70 ? 22.584 -2.354 49.365 1.00 44.20 67 ALA C CA 1
ATOM 4811 C C . ALA C 1 70 ? 22.024 -3.265 48.288 1.00 50.10 67 ALA C C 1
ATOM 4812 O O . ALA C 1 70 ? 20.861 -3.087 47.894 1.00 51.95 67 ALA C O 1
ATOM 4814 N N . ASP C 1 71 ? 22.831 -4.209 47.791 1.00 44.06 68 ASP C N 1
ATOM 4815 C CA . ASP C 1 71 ? 22.410 -5.014 46.661 1.00 44.11 68 ASP C CA 1
ATOM 4816 C C . ASP C 1 71 ? 23.072 -6.383 46.619 1.00 41.77 68 ASP C C 1
ATOM 4817 O O . ASP C 1 71 ? 23.849 -6.705 47.500 1.00 38.34 68 ASP C O 1
ATOM 4822 N N . ASP C 1 72 ? 22.724 -7.181 45.593 1.00 38.26 69 ASP C N 1
ATOM 4823 C CA . ASP C 1 72 ? 23.228 -8.523 45.354 1.00 39.00 69 ASP C CA 1
ATOM 4824 C C . ASP C 1 72 ? 24.733 -8.585 45.284 1.00 46.57 69 ASP C C 1
ATOM 4825 O O . ASP C 1 72 ? 25.317 -9.510 45.846 1.00 46.90 69 ASP C O 1
ATOM 4830 N N . ALA C 1 73 ? 25.362 -7.637 44.568 1.00 45.27 70 ALA C N 1
ATOM 4831 C CA . ALA C 1 73 ? 26.819 -7.657 44.373 1.00 45.09 70 ALA C CA 1
ATOM 4832 C C . ALA C 1 73 ? 27.528 -7.402 45.687 1.00 48.82 70 ALA C C 1
ATOM 4833 O O . ALA C 1 73 ? 28.473 -8.123 46.016 1.00 50.31 70 ALA C O 1
ATOM 4835 N N . ALA C 1 74 ? 27.032 -6.421 46.474 1.00 42.69 71 ALA C N 1
ATOM 4836 C CA . ALA C 1 74 ? 27.590 -6.096 47.784 1.00 40.19 71 ALA C CA 1
ATOM 4837 C C . ALA C 1 74 ? 27.541 -7.337 48.681 1.00 44.34 71 ALA C C 1
ATOM 4838 O O . ALA C 1 74 ? 28.516 -7.635 49.371 1.00 45.82 71 ALA C O 1
ATOM 4840 N N . VAL C 1 75 ? 26.451 -8.120 48.602 1.00 38.91 72 VAL C N 1
ATOM 4841 C CA . VAL C 1 75 ? 26.349 -9.348 49.389 1.00 37.82 72 VAL C CA 1
ATOM 4842 C C . VAL C 1 75 ? 27.299 -10.425 48.816 1.00 42.62 72 VAL C C 1
ATOM 4843 O O . VAL C 1 75 ? 28.038 -11.031 49.577 1.00 39.18 72 VAL C O 1
ATOM 4847 N N . GLU C 1 76 ? 27.245 -10.693 47.499 1.00 41.71 73 GLU C N 1
ATOM 4848 C CA . GLU C 1 76 ? 28.084 -11.744 46.901 1.00 43.96 73 GLU C CA 1
ATOM 4849 C C . GLU C 1 76 ? 29.575 -11.512 47.080 1.00 49.18 73 GLU C C 1
ATOM 4850 O O . GLU C 1 76 ? 30.316 -12.484 47.265 1.00 49.82 73 GLU C O 1
ATOM 4856 N N . GLU C 1 77 ? 30.024 -10.255 46.970 1.00 46.82 74 GLU C N 1
ATOM 4857 C CA . GLU C 1 77 ? 31.444 -9.940 47.091 1.00 49.46 74 GLU C CA 1
ATOM 4858 C C . GLU C 1 77 ? 31.934 -10.109 48.508 1.00 53.93 74 GLU C C 1
ATOM 4859 O O . GLU C 1 77 ? 33.045 -10.603 48.709 1.00 55.85 74 GLU C O 1
ATOM 4865 N N . LEU C 1 78 ? 31.114 -9.689 49.495 1.00 48.09 75 LEU C N 1
ATOM 4866 C CA . LEU C 1 78 ? 31.485 -9.744 50.915 1.00 46.87 75 LEU C CA 1
ATOM 4867 C C . LEU C 1 78 ? 31.501 -11.184 51.397 1.00 49.51 75 LEU C C 1
ATOM 4868 O O . LEU C 1 78 ? 32.471 -11.608 52.018 1.00 50.58 75 LEU C O 1
ATOM 4873 N N . PHE C 1 79 ? 30.479 -11.965 51.041 1.00 44.06 76 PHE C N 1
ATOM 4874 C CA . PHE C 1 79 ? 30.385 -13.380 51.417 1.00 42.76 76 PHE C CA 1
ATOM 4875 C C . PHE C 1 79 ? 31.120 -14.238 50.392 1.00 49.61 76 PHE C C 1
ATOM 4876 O O . PHE C 1 79 ? 30.561 -15.114 49.751 1.00 50.21 76 PHE C O 1
ATOM 4884 N N . SER C 1 80 ? 32.416 -14.033 50.332 1.00 48.61 77 SER C N 1
ATOM 4885 C CA . SER C 1 80 ? 33.295 -14.794 49.459 1.00 50.89 77 SER C CA 1
ATOM 4886 C C . SER C 1 80 ? 33.554 -16.150 50.100 1.00 54.20 77 SER C C 1
ATOM 4887 O O . SER C 1 80 ? 33.127 -16.405 51.227 1.00 53.12 77 SER C O 1
ATOM 4898 N N . GLU C 1 82 ? 36.205 -17.292 51.343 1.00 51.40 79 GLU C N 1
ATOM 4899 C CA . GLU C 1 82 ? 37.019 -17.114 52.558 1.00 53.27 79 GLU C CA 1
ATOM 4900 C C . GLU C 1 82 ? 36.171 -16.737 53.770 1.00 55.02 79 GLU C C 1
ATOM 4901 O O . GLU C 1 82 ? 36.326 -17.333 54.825 1.00 54.38 79 GLU C O 1
ATOM 4907 N N . LEU C 1 83 ? 35.263 -15.763 53.616 1.00 51.85 80 LEU C N 1
ATOM 4908 C CA . LEU C 1 83 ? 34.357 -15.322 54.703 1.00 50.15 80 LEU C CA 1
ATOM 4909 C C . LEU C 1 83 ? 33.487 -16.486 55.167 1.00 52.50 80 LEU C C 1
ATOM 4910 O O . LEU C 1 83 ? 33.391 -16.747 56.372 1.00 52.78 80 LEU C O 1
ATOM 4915 N N . VAL C 1 84 ? 32.869 -17.200 54.210 1.00 48.18 81 VAL C N 1
ATOM 4916 C CA . VAL C 1 84 ? 31.934 -18.305 54.496 1.00 47.62 81 VAL C CA 1
ATOM 4917 C C . VAL C 1 84 ? 32.655 -19.475 55.167 1.00 52.82 81 VAL C C 1
ATOM 4918 O O . VAL C 1 84 ? 32.069 -20.144 56.023 1.00 51.53 81 VAL C O 1
ATOM 4922 N N . GLU C 1 85 ? 33.914 -19.737 54.781 1.00 52.54 82 GLU C N 1
ATOM 4923 C CA . GLU C 1 85 ? 34.703 -20.806 55.397 1.00 53.58 82 GLU C CA 1
ATOM 4924 C C . GLU C 1 85 ? 34.965 -20.509 56.893 1.00 56.90 82 GLU C C 1
ATOM 4925 O O . GLU C 1 85 ? 34.939 -21.435 57.717 1.00 56.81 82 GLU C O 1
ATOM 4931 N N . LYS C 1 86 ? 35.234 -19.227 57.234 1.00 51.56 83 LYS C N 1
ATOM 4932 C CA . LYS C 1 86 ? 35.468 -18.843 58.628 1.00 51.36 83 LYS C CA 1
ATOM 4933 C C . LYS C 1 86 ? 34.188 -18.987 59.460 1.00 56.49 83 LYS C C 1
ATOM 4934 O O . LYS C 1 86 ? 34.284 -19.431 60.596 1.00 59.49 83 LYS C O 1
ATOM 4940 N N . LEU C 1 87 ? 32.997 -18.652 58.896 1.00 48.23 84 LEU C N 1
ATOM 4941 C CA . LEU C 1 87 ? 31.731 -18.848 59.608 1.00 47.24 84 LEU C CA 1
ATOM 4942 C C . LEU C 1 87 ? 31.581 -20.331 59.897 1.00 54.68 84 LEU C C 1
ATOM 4943 O O . LEU C 1 87 ? 31.272 -20.714 61.019 1.00 55.51 84 LEU C O 1
ATOM 4948 N N . GLY C 1 88 ? 31.846 -21.137 58.875 1.00 52.42 85 GLY C N 1
ATOM 4949 C CA . GLY C 1 88 ? 31.953 -22.587 58.960 1.00 54.18 85 GLY C CA 1
ATOM 4950 C C . GLY C 1 88 ? 30.842 -23.373 59.606 1.00 55.66 85 GLY C C 1
ATOM 4951 O O . GLY C 1 88 ? 29.711 -22.903 59.714 1.00 53.94 85 GLY C O 1
ATOM 4952 N N . LYS C 1 89 ? 31.192 -24.604 60.018 1.00 51.93 86 LYS C N 1
ATOM 4953 C CA . LYS C 1 89 ? 30.313 -25.615 60.606 1.00 51.70 86 LYS C CA 1
ATOM 4954 C C . LYS C 1 89 ? 29.361 -25.068 61.700 1.00 54.36 86 LYS C C 1
ATOM 4955 O O . LYS C 1 89 ? 29.790 -24.431 62.660 1.00 54.08 86 LYS C O 1
ATOM 4961 N N . ASP C 1 90 ? 28.056 -25.287 61.487 1.00 49.77 87 ASP C N 1
ATOM 4962 C CA . ASP C 1 90 ? 26.948 -24.861 62.345 1.00 49.02 87 ASP C CA 1
ATOM 4963 C C . ASP C 1 90 ? 26.752 -23.311 62.402 1.00 49.52 87 ASP C C 1
ATOM 4964 O O . ASP C 1 90 ? 25.899 -22.834 63.154 1.00 46.93 87 ASP C O 1
ATOM 4969 N N . GLY C 1 91 ? 27.505 -22.550 61.617 1.00 46.42 88 GLY C N 1
ATOM 4970 C CA . GLY C 1 91 ? 27.348 -21.100 61.584 1.00 45.35 88 GLY C CA 1
ATOM 4971 C C . GLY C 1 91 ? 26.058 -20.696 60.901 1.00 44.40 88 GLY C C 1
ATOM 4972 O O . GLY C 1 91 ? 25.544 -21.444 60.076 1.00 44.67 88 GLY C O 1
ATOM 4973 N N . VAL C 1 92 ? 25.491 -19.551 61.268 1.00 39.73 89 VAL C N 1
ATOM 4974 C CA . VAL C 1 92 ? 24.217 -19.083 60.690 1.00 35.61 89 VAL C CA 1
ATOM 4975 C C . VAL C 1 92 ? 24.354 -17.663 60.169 1.00 35.21 89 VAL C C 1
ATOM 4976 O O . VAL C 1 92 ? 24.770 -16.789 60.903 1.00 34.79 89 VAL C O 1
ATOM 4980 N N . HIS C 1 93 ? 23.959 -17.436 58.904 1.00 31.07 90 HIS C N 1
ATOM 4981 C CA . HIS C 1 93 ? 23.993 -16.113 58.273 1.00 31.18 90 HIS C CA 1
ATOM 4982 C C . HIS C 1 93 ? 22.550 -15.645 58.038 1.00 29.90 90 HIS C C 1
ATOM 4983 O O . HIS C 1 93 ? 21.799 -16.264 57.281 1.00 29.66 90 HIS C O 1
ATOM 4990 N N . VAL C 1 94 ? 22.160 -14.577 58.729 1.00 25.32 91 VAL C N 1
ATOM 4991 C CA . VAL C 1 94 ? 20.816 -13.981 58.616 1.00 24.96 91 VAL C CA 1
ATOM 4992 C C . VAL C 1 94 ? 20.986 -12.852 57.613 1.00 28.89 91 VAL C C 1
ATOM 4993 O O . VAL C 1 94 ? 21.571 -11.817 57.937 1.00 27.30 91 VAL C O 1
ATOM 4997 N N . SER C 1 95 ? 20.561 -13.095 56.372 1.00 28.51 92 SER C N 1
ATOM 4998 C CA . SER C 1 95 ? 20.752 -12.196 55.234 1.00 27.61 92 SER C CA 1
ATOM 4999 C C . SER C 1 95 ? 19.513 -11.327 54.984 1.00 25.35 92 SER C C 1
ATOM 5000 O O . SER C 1 95 ? 18.478 -11.782 54.482 1.00 24.06 92 SER C O 1
ATOM 5011 N N . SER C 1 97 ? 19.412 -8.275 53.325 1.00 26.81 94 SER C N 1
ATOM 5012 C CA . SER C 1 97 ? 19.428 -7.430 52.143 1.00 27.31 94 SER C CA 1
ATOM 5013 C C . SER C 1 97 ? 18.335 -7.782 51.130 1.00 31.97 94 SER C C 1
ATOM 5014 O O . SER C 1 97 ? 17.890 -8.939 51.034 1.00 27.83 94 SER C O 1
ATOM 5017 N N . THR C 1 98 ? 17.886 -6.742 50.375 1.00 29.84 95 THR C N 1
ATOM 5018 C CA . THR C 1 98 ? 16.888 -6.897 49.345 1.00 28.16 95 THR C CA 1
ATOM 5019 C C . THR C 1 98 ? 17.624 -7.359 48.114 1.00 31.56 95 THR C C 1
ATOM 5020 O O . THR C 1 98 ? 18.138 -6.538 47.384 1.00 32.91 95 THR C O 1
ATOM 5024 N N . ILE C 1 99 ? 17.742 -8.676 47.936 1.00 27.62 96 ILE C N 1
ATOM 5025 C CA . ILE C 1 99 ? 18.439 -9.302 46.817 1.00 27.79 96 ILE C CA 1
ATOM 5026 C C . ILE C 1 99 ? 17.532 -10.272 46.087 1.00 29.37 96 ILE C C 1
ATOM 5027 O O . ILE C 1 99 ? 16.400 -10.458 46.499 1.00 27.76 96 ILE C O 1
ATOM 5032 N N . SER C 1 100 ? 17.968 -10.797 44.949 1.00 28.70 97 SER C N 1
ATOM 5033 C CA . SER C 1 100 ? 17.135 -11.727 44.181 1.00 29.33 97 SER C CA 1
ATOM 5034 C C . SER C 1 100 ? 17.160 -13.128 44.843 1.00 31.52 97 SER C C 1
ATOM 5035 O O . SER C 1 100 ? 18.135 -13.492 45.526 1.00 28.63 97 SER C O 1
ATOM 5038 N N . PRO C 1 101 ? 16.080 -13.892 44.678 1.00 31.87 98 PRO C N 1
ATOM 5039 C CA . PRO C 1 101 ? 16.055 -15.271 45.171 1.00 32.89 98 PRO C CA 1
ATOM 5040 C C . PRO C 1 101 ? 17.220 -16.098 44.636 1.00 36.81 98 PRO C C 1
ATOM 5041 O O . PRO C 1 101 ? 17.648 -16.999 45.303 1.00 35.05 98 PRO C O 1
ATOM 5045 N N . GLU C 1 102 ? 17.681 -15.828 43.412 1.00 37.29 99 GLU C N 1
ATOM 5046 C CA . GLU C 1 102 ? 18.776 -16.567 42.811 1.00 38.80 99 GLU C CA 1
ATOM 5047 C C . GLU C 1 102 ? 20.057 -16.322 43.560 1.00 39.68 99 GLU C C 1
ATOM 5048 O O . GLU C 1 102 ? 20.777 -17.266 43.845 1.00 38.40 99 GLU C O 1
ATOM 5054 N N . THR C 1 103 ? 20.354 -15.072 43.890 1.00 37.04 100 THR C N 1
ATOM 5055 C CA . THR C 1 103 ? 21.550 -14.768 44.666 1.00 35.00 100 THR C CA 1
ATOM 5056 C C . THR C 1 103 ? 21.512 -15.476 46.015 1.00 38.66 100 THR C C 1
ATOM 5057 O O . THR C 1 103 ? 22.550 -15.969 46.464 1.00 37.99 100 THR C O 1
ATOM 5061 N N . SER C 1 104 ? 20.329 -15.485 46.682 1.00 31.89 101 SER C N 1
ATOM 5062 C CA . SER C 1 104 ? 20.164 -16.153 47.960 1.00 29.56 101 SER C CA 1
ATOM 5063 C C . SER C 1 104 ? 20.375 -17.660 47.863 1.00 33.91 101 SER C C 1
ATOM 5064 O O . SER C 1 104 ? 21.088 -18.215 48.701 1.00 33.56 101 SER C O 1
ATOM 5067 N N . ARG C 1 105 ? 19.787 -18.294 46.831 1.00 33.67 102 ARG C N 1
ATOM 5068 C CA . ARG C 1 105 ? 19.891 -19.730 46.569 1.00 35.08 102 ARG C CA 1
ATOM 5069 C C . ARG C 1 105 ? 21.352 -20.144 46.292 1.00 42.62 102 ARG C C 1
ATOM 5070 O O . ARG C 1 105 ? 21.805 -21.148 46.830 1.00 41.86 102 ARG C O 1
ATOM 5078 N N . GLN C 1 106 ? 22.100 -19.327 45.521 1.00 41.63 103 GLN C N 1
ATOM 5079 C CA . GLN C 1 106 ? 23.511 -19.583 45.210 1.00 43.90 103 GLN C CA 1
ATOM 5080 C C . GLN C 1 106 ? 24.363 -19.474 46.456 1.00 45.81 103 GLN C C 1
ATOM 5081 O O . GLN C 1 106 ? 25.163 -20.381 46.727 1.00 47.14 103 GLN C O 1
ATOM 5087 N N . LEU C 1 107 ? 24.184 -18.385 47.229 1.00 37.75 104 LEU C N 1
ATOM 5088 C CA . LEU C 1 107 ? 24.902 -18.199 48.498 1.00 37.85 104 LEU C CA 1
ATOM 5089 C C . LEU C 1 107 ? 24.583 -19.287 49.476 1.00 38.35 104 LEU C C 1
ATOM 5090 O O . LEU C 1 107 ? 25.480 -19.761 50.145 1.00 37.49 104 LEU C O 1
ATOM 5095 N N . ALA C 1 108 ? 23.326 -19.732 49.548 1.00 36.07 105 ALA C N 1
ATOM 5096 C CA . ALA C 1 108 ? 22.999 -20.813 50.483 1.00 35.66 105 ALA C CA 1
ATOM 5097 C C . ALA C 1 108 ? 23.756 -22.128 50.144 1.00 41.08 105 ALA C C 1
ATOM 5098 O O . ALA C 1 108 ? 24.168 -22.813 51.074 1.00 43.19 105 ALA C O 1
ATOM 5100 N N . GLN C 1 109 ? 24.001 -22.438 48.858 1.00 41.18 106 GLN C N 1
ATOM 5101 C CA . GLN C 1 109 ? 24.734 -23.671 48.425 1.00 45.01 106 GLN C CA 1
ATOM 5102 C C . GLN C 1 109 ? 26.188 -23.647 48.936 1.00 49.03 106 GLN C C 1
ATOM 5103 O O . GLN C 1 109 ? 26.734 -24.679 49.314 1.00 51.08 106 GLN C O 1
ATOM 5109 N N . VAL C 1 110 ? 26.790 -22.445 48.913 1.00 46.22 107 VAL C N 1
ATOM 5110 C CA . VAL C 1 110 ? 28.141 -22.128 49.355 1.00 48.07 107 VAL C CA 1
ATOM 5111 C C . VAL C 1 110 ? 28.203 -22.253 50.879 1.00 49.61 107 VAL C C 1
ATOM 5112 O O . VAL C 1 110 ? 29.174 -22.781 51.396 1.00 51.52 107 VAL C O 1
ATOM 5116 N N . HIS C 1 111 ? 27.178 -21.781 51.601 1.00 42.37 108 HIS C N 1
ATOM 5117 C CA . HIS C 1 111 ? 27.150 -21.904 53.064 1.00 40.39 108 HIS C CA 1
ATOM 5118 C C . HIS C 1 111 ? 27.046 -23.394 53.462 1.00 45.83 108 HIS C C 1
ATOM 5119 O O . HIS C 1 111 ? 27.829 -23.859 54.296 1.00 46.02 108 HIS C O 1
ATOM 5126 N N . GLU C 1 112 ? 26.161 -24.152 52.799 1.00 45.03 109 GLU C N 1
ATOM 5127 C CA . GLU C 1 112 ? 25.942 -25.581 53.080 1.00 48.87 109 GLU C CA 1
ATOM 5128 C C . GLU C 1 112 ? 27.222 -26.404 52.814 1.00 55.40 109 GLU C C 1
ATOM 5129 O O . GLU C 1 112 ? 27.570 -27.288 53.614 1.00 55.68 109 GLU C O 1
ATOM 5135 N N . TRP C 1 113 ? 27.955 -26.054 51.745 1.00 53.10 110 TRP C N 1
ATOM 5136 C CA . TRP C 1 113 ? 29.232 -26.688 51.385 1.00 56.15 110 TRP C CA 1
ATOM 5137 C C . TRP C 1 113 ? 30.219 -26.666 52.567 1.00 59.63 110 TRP C C 1
ATOM 5138 O O . TRP C 1 113 ? 30.933 -27.653 52.788 1.00 60.85 110 TRP C O 1
ATOM 5149 N N . TYR C 1 114 ? 30.216 -25.567 53.360 1.00 54.30 111 TYR C N 1
ATOM 5150 C CA . TYR C 1 114 ? 31.101 -25.439 54.544 1.00 55.78 111 TYR C CA 1
ATOM 5151 C C . TYR C 1 114 ? 30.388 -25.758 55.898 1.00 56.86 111 TYR C C 1
ATOM 5152 O O . TYR C 1 114 ? 30.898 -25.387 56.960 1.00 55.19 111 TYR C O 1
ATOM 5161 N N . GLY C 1 115 ? 29.221 -26.417 55.854 1.00 52.48 112 GLY C N 1
ATOM 5162 C CA . GLY C 1 115 ? 28.455 -26.756 57.051 1.00 50.76 112 GLY C CA 1
ATOM 5163 C C . GLY C 1 115 ? 27.687 -25.608 57.693 1.00 50.93 112 GLY C C 1
ATOM 5164 O O . GLY C 1 115 ? 27.143 -25.779 58.792 1.00 48.77 112 GLY C O 1
ATOM 5165 N N . ALA C 1 116 ? 27.669 -24.426 57.057 1.00 44.40 113 ALA C N 1
ATOM 5166 C CA . ALA C 1 116 ? 26.960 -23.258 57.574 1.00 41.11 113 ALA C CA 1
ATOM 5167 C C . ALA C 1 116 ? 25.551 -23.206 57.002 1.00 44.38 113 ALA C C 1
ATOM 5168 O O . ALA C 1 116 ? 25.239 -23.928 56.061 1.00 45.90 113 ALA C O 1
ATOM 5170 N N . HIS C 1 117 ? 24.703 -22.323 57.528 1.00 37.80 114 HIS C N 1
ATOM 5171 C CA . HIS C 1 117 ? 23.326 -22.201 57.035 1.00 35.37 114 HIS C CA 1
ATOM 5172 C C . HIS C 1 117 ? 23.026 -20.758 56.650 1.00 36.48 114 HIS C C 1
ATOM 5173 O O . HIS C 1 117 ? 23.363 -19.826 57.377 1.00 35.96 114 HIS C O 1
ATOM 5180 N N . TYR C 1 118 ? 22.359 -20.574 55.529 1.00 33.37 115 TYR C N 1
ATOM 5181 C CA . TYR C 1 118 ? 21.957 -19.257 55.072 1.00 31.09 115 TYR C CA 1
ATOM 5182 C C . TYR C 1 118 ? 20.453 -19.090 55.273 1.00 32.97 115 TYR C C 1
ATOM 5183 O O . TYR C 1 118 ? 19.676 -19.902 54.785 1.00 34.40 115 TYR C O 1
ATOM 5192 N N . VAL C 1 119 ? 20.046 -18.040 55.967 1.00 27.35 116 VAL C N 1
ATOM 5193 C CA . VAL C 1 119 ? 18.641 -17.715 56.168 1.00 24.68 116 VAL C CA 1
ATOM 5194 C C . VAL C 1 119 ? 18.333 -16.372 55.459 1.00 27.39 116 VAL C C 1
ATOM 5195 O O . VAL C 1 119 ? 18.885 -15.332 55.833 1.00 24.11 116 VAL C O 1
ATOM 5199 N N . GLY C 1 120 ? 17.452 -16.412 54.456 1.00 23.42 117 GLY C N 1
ATOM 5200 C CA . GLY C 1 120 ? 16.970 -15.214 53.807 1.00 22.45 117 GLY C CA 1
ATOM 5201 C C . GLY C 1 120 ? 15.977 -14.586 54.753 1.00 25.73 117 GLY C C 1
ATOM 5202 O O . GLY C 1 120 ? 15.056 -15.264 55.233 1.00 22.54 117 GLY C O 1
ATOM 5203 N N . ALA C 1 121 ? 16.234 -13.343 55.117 1.00 21.40 118 ALA C N 1
ATOM 5204 C CA . ALA C 1 121 ? 15.485 -12.650 56.151 1.00 19.81 118 ALA C CA 1
ATOM 5205 C C . ALA C 1 121 ? 15.251 -11.164 55.810 1.00 24.58 118 ALA C C 1
ATOM 5206 O O . ALA C 1 121 ? 15.582 -10.264 56.591 1.00 23.98 118 ALA C O 1
ATOM 5208 N N . PRO C 1 122 ? 14.724 -10.881 54.611 1.00 20.16 119 PRO C N 1
ATOM 5209 C CA . PRO C 1 122 ? 14.418 -9.490 54.281 1.00 20.67 119 PRO C CA 1
ATOM 5210 C C . PRO C 1 122 ? 13.393 -8.902 55.242 1.00 26.62 119 PRO C C 1
ATOM 5211 O O . PRO C 1 122 ? 12.519 -9.611 55.769 1.00 24.86 119 PRO C O 1
ATOM 5215 N N . ILE C 1 123 ? 13.526 -7.580 55.483 1.00 28.54 120 ILE C N 1
ATOM 5216 C CA . ILE C 1 123 ? 12.705 -6.870 56.433 1.00 30.57 120 ILE C CA 1
ATOM 5217 C C . ILE C 1 123 ? 11.812 -5.852 55.712 1.00 33.16 120 ILE C C 1
ATOM 5218 O O . ILE C 1 123 ? 12.162 -5.312 54.658 1.00 30.54 120 ILE C O 1
ATOM 5223 N N . PHE C 1 124 ? 10.596 -5.718 56.259 1.00 30.06 121 PHE C N 1
ATOM 5224 C CA . PHE C 1 124 ? 9.549 -4.832 55.841 1.00 31.55 121 PHE C CA 1
ATOM 5225 C C . PHE C 1 124 ? 9.459 -3.782 56.941 1.00 35.95 121 PHE C C 1
ATOM 5226 O O . PHE C 1 124 ? 8.809 -3.996 57.959 1.00 33.71 121 PHE C O 1
ATOM 5234 N N . ALA C 1 125 ? 10.196 -2.725 56.809 1.00 37.17 122 ALA C N 1
ATOM 5235 C CA . ALA C 1 125 ? 10.192 -1.700 57.876 1.00 41.12 122 ALA C CA 1
ATOM 5236 C C . ALA C 1 125 ? 10.900 -0.485 57.439 1.00 47.58 122 ALA C C 1
ATOM 5237 O O . ALA C 1 125 ? 12.027 -0.613 56.989 1.00 46.11 122 ALA C O 1
ATOM 5239 N N . ARG C 1 126 ? 10.323 0.702 57.671 1.00 50.16 123 ARG C N 1
ATOM 5240 C CA . ARG C 1 126 ? 11.057 1.949 57.482 1.00 52.70 123 ARG C CA 1
ATOM 5241 C C . ARG C 1 126 ? 11.910 2.101 58.747 1.00 54.68 123 ARG C C 1
ATOM 5242 O O . ARG C 1 126 ? 11.516 1.550 59.784 1.00 50.26 123 ARG C O 1
ATOM 5250 N N . PRO C 1 127 ? 13.020 2.875 58.749 1.00 54.47 124 PRO C N 1
ATOM 5251 C CA . PRO C 1 127 ? 13.824 3.006 59.987 1.00 55.15 124 PRO C CA 1
ATOM 5252 C C . PRO C 1 127 ? 12.978 3.282 61.245 1.00 61.13 124 PRO C C 1
ATOM 5253 O O . PRO C 1 127 ? 13.215 2.668 62.282 1.00 59.07 124 PRO C O 1
ATOM 5257 N N . GLU C 1 128 ? 11.949 4.150 61.109 1.00 61.07 125 GLU C N 1
ATOM 5258 C CA . GLU C 1 128 ? 10.981 4.495 62.162 1.00 63.20 125 GLU C CA 1
ATOM 5259 C C . GLU C 1 128 ? 10.294 3.241 62.722 1.00 64.81 125 GLU C C 1
ATOM 5260 O O . GLU C 1 128 ? 10.179 3.094 63.938 1.00 66.33 125 GLU C O 1
ATOM 5266 N N . ALA C 1 129 ? 9.823 2.347 61.835 1.00 56.83 126 ALA C N 1
ATOM 5267 C CA . ALA C 1 129 ? 9.172 1.100 62.245 1.00 53.94 126 ALA C CA 1
ATOM 5268 C C . ALA C 1 129 ? 10.150 0.189 63.005 1.00 54.95 126 ALA C C 1
ATOM 5269 O O . ALA C 1 129 ? 9.730 -0.515 63.925 1.00 53.18 126 ALA C O 1
ATOM 5271 N N . VAL C 1 130 ? 11.448 0.200 62.636 1.00 49.30 127 VAL C N 1
ATOM 5272 C CA . VAL C 1 130 ? 12.428 -0.612 63.366 1.00 46.51 127 VAL C CA 1
ATOM 5273 C C . VAL C 1 130 ? 12.544 -0.042 64.770 1.00 50.80 127 VAL C C 1
ATOM 5274 O O . VAL C 1 130 ? 12.470 -0.810 65.725 1.00 48.75 127 VAL C O 1
ATOM 5278 N N . ARG C 1 131 ? 12.724 1.296 64.896 1.00 49.41 128 ARG C N 1
ATOM 5279 C CA . ARG C 1 131 ? 12.848 1.940 66.203 1.00 52.36 128 ARG C CA 1
ATOM 5280 C C . ARG C 1 131 ? 11.597 1.673 67.035 1.00 58.40 128 ARG C C 1
ATOM 5281 O O . ARG C 1 131 ? 11.711 1.371 68.216 1.00 60.62 128 ARG C O 1
ATOM 5289 N N . ALA C 1 132 ? 10.419 1.731 66.408 1.00 55.86 129 ALA C N 1
ATOM 5290 C CA . ALA C 1 132 ? 9.150 1.469 67.090 1.00 58.07 129 ALA C CA 1
ATOM 5291 C C . ALA C 1 132 ? 8.889 -0.028 67.252 1.00 57.31 129 ALA C C 1
ATOM 5292 O O . ALA C 1 132 ? 7.992 -0.381 67.995 1.00 57.94 129 ALA C O 1
ATOM 5294 N N . LYS C 1 133 ? 9.622 -0.903 66.532 1.00 51.22 130 LYS C N 1
ATOM 5295 C CA . LYS C 1 133 ? 9.475 -2.376 66.583 1.00 47.99 130 LYS C CA 1
ATOM 5296 C C . LYS C 1 133 ? 8.094 -2.847 66.049 1.00 51.63 130 LYS C C 1
ATOM 5297 O O . LYS C 1 133 ? 7.581 -3.862 66.520 1.00 50.99 130 LYS C O 1
ATOM 5303 N N . VAL C 1 134 ? 7.514 -2.132 65.062 1.00 49.10 131 VAL C N 1
ATOM 5304 C CA . VAL C 1 134 ? 6.195 -2.468 64.488 1.00 49.74 131 VAL C CA 1
ATOM 5305 C C . VAL C 1 134 ? 6.340 -3.079 63.058 1.00 51.65 131 VAL C C 1
ATOM 5306 O O . VAL C 1 134 ? 5.342 -3.302 62.378 1.00 52.77 131 VAL C O 1
ATOM 5310 N N . GLY C 1 135 ? 7.563 -3.348 62.635 1.00 44.35 132 GLY C N 1
ATOM 5311 C CA . GLY C 1 135 ? 7.841 -3.911 61.323 1.00 41.01 132 GLY C CA 1
ATOM 5312 C C . GLY C 1 135 ? 7.605 -5.412 61.238 1.00 37.72 132 GLY C C 1
ATOM 5313 O O . GLY C 1 135 ? 7.111 -6.048 62.168 1.00 33.66 132 GLY C O 1
ATOM 5314 N N . ASN C 1 136 ? 7.942 -5.985 60.095 1.00 31.32 133 ASN C N 1
ATOM 5315 C CA . ASN C 1 136 ? 7.757 -7.422 59.901 1.00 27.93 133 ASN C CA 1
ATOM 5316 C C . ASN C 1 136 ? 8.938 -8.002 59.185 1.00 31.52 133 ASN C C 1
ATOM 5317 O O . ASN C 1 136 ? 9.637 -7.301 58.459 1.00 32.59 133 ASN C O 1
ATOM 5322 N N . ILE C 1 137 ? 9.136 -9.306 59.341 1.00 26.41 134 ILE C N 1
ATOM 5323 C CA . ILE C 1 137 ? 10.249 -9.975 58.704 1.00 23.67 134 ILE C CA 1
ATOM 5324 C C . ILE C 1 137 ? 9.786 -11.289 58.151 1.00 26.10 134 ILE C C 1
ATOM 5325 O O . ILE C 1 137 ? 8.976 -11.959 58.762 1.00 25.39 134 ILE C O 1
ATOM 5330 N N . CYS C 1 138 ? 10.350 -11.674 57.012 1.00 22.58 135 CYS C N 1
ATOM 5331 C CA . CYS C 1 138 ? 10.069 -12.956 56.339 1.00 22.59 135 CYS C CA 1
ATOM 5332 C C . CYS C 1 138 ? 11.316 -13.787 56.395 1.00 23.58 135 CYS C C 1
ATOM 5333 O O . CYS C 1 138 ? 12.385 -13.268 56.082 1.00 21.73 135 CYS C O 1
ATOM 5336 N N . LEU C 1 139 ? 11.201 -15.063 56.738 1.00 20.72 136 LEU C N 1
ATOM 5337 C CA . LEU C 1 139 ? 12.347 -15.965 56.861 1.00 20.36 136 LEU C CA 1
ATOM 5338 C C . LEU C 1 139 ? 12.186 -17.181 56.028 1.00 22.76 136 LEU C C 1
ATOM 5339 O O . LEU C 1 139 ? 11.104 -17.744 55.981 1.00 21.09 136 LEU C O 1
ATOM 5344 N N . SER C 1 140 ? 13.256 -17.617 55.393 1.00 19.76 137 SER C N 1
ATOM 5345 C CA . SER C 1 140 ? 13.244 -18.880 54.683 1.00 21.07 137 SER C CA 1
ATOM 5346 C C . SER C 1 140 ? 14.638 -19.474 54.698 1.00 25.46 137 SER C C 1
ATOM 5347 O O . SER C 1 140 ? 15.632 -18.750 54.847 1.00 24.36 137 SER C O 1
ATOM 5350 N N . GLY C 1 141 ? 14.711 -20.798 54.663 1.00 24.02 138 GLY C N 1
ATOM 5351 C CA . GLY C 1 141 ? 15.995 -21.491 54.770 1.00 24.57 138 GLY C CA 1
ATOM 5352 C C . GLY C 1 141 ? 15.928 -22.640 55.762 1.00 31.52 138 GLY C C 1
ATOM 5353 O O . GLY C 1 141 ? 14.837 -23.087 56.119 1.00 31.36 138 GLY C O 1
ATOM 5354 N N . ASN C 1 142 ? 17.089 -23.125 56.228 1.00 28.60 139 ASN C N 1
ATOM 5355 C CA . ASN C 1 142 ? 17.174 -24.262 57.134 1.00 31.37 139 ASN C CA 1
ATOM 5356 C C . ASN C 1 142 ? 16.306 -24.064 58.402 1.00 32.82 139 ASN C C 1
ATOM 5357 O O . ASN C 1 142 ? 16.385 -23.041 59.050 1.00 29.85 139 ASN C O 1
ATOM 5362 N N . ALA C 1 143 ? 15.474 -25.050 58.738 1.00 34.21 140 ALA C N 1
ATOM 5363 C CA . ALA C 1 143 ? 14.569 -24.986 59.907 1.00 33.53 140 ALA C CA 1
ATOM 5364 C C . ALA C 1 143 ? 15.304 -24.682 61.216 1.00 37.63 140 ALA C C 1
ATOM 5365 O O . ALA C 1 143 ? 14.908 -23.765 61.923 1.00 35.88 140 ALA C O 1
ATOM 5367 N N . GLY C 1 144 ? 16.357 -25.444 61.501 1.00 35.14 141 GLY C N 1
ATOM 5368 C CA . GLY C 1 144 ? 17.190 -25.283 62.691 1.00 34.96 141 GLY C CA 1
ATOM 5369 C C . GLY C 1 144 ? 17.829 -23.907 62.758 1.00 35.94 141 GLY C C 1
ATOM 5370 O O . GLY C 1 144 ? 17.813 -23.273 63.809 1.00 33.20 141 GLY C O 1
ATOM 5371 N N . ALA C 1 145 ? 18.354 -23.415 61.625 1.00 32.02 142 ALA C N 1
ATOM 5372 C CA . ALA C 1 145 ? 18.924 -22.068 61.578 1.00 32.00 142 ALA C CA 1
ATOM 5373 C C . ALA C 1 145 ? 17.859 -21.014 61.888 1.00 32.85 142 ALA C C 1
ATOM 5374 O O . ALA C 1 145 ? 18.111 -20.100 62.675 1.00 30.86 142 ALA C O 1
ATOM 5376 N N . LYS C 1 146 ? 16.672 -21.149 61.314 1.00 29.88 143 LYS C N 1
ATOM 5377 C CA . LYS C 1 146 ? 15.587 -20.184 61.593 1.00 28.97 143 LYS C CA 1
ATOM 5378 C C . LYS C 1 146 ? 15.159 -20.220 63.054 1.00 34.22 143 LYS C C 1
ATOM 5379 O O . LYS C 1 146 ? 14.950 -19.160 63.625 1.00 34.12 143 LYS C O 1
ATOM 5385 N N . GLU C 1 147 ? 15.025 -21.406 63.668 1.00 33.67 144 GLU C N 1
ATOM 5386 C CA . GLU C 1 147 ? 14.651 -21.472 65.079 1.00 34.96 144 GLU C CA 1
ATOM 5387 C C . GLU C 1 147 ? 15.753 -20.871 65.991 1.00 40.74 144 GLU C C 1
ATOM 5388 O O . GLU C 1 147 ? 15.444 -20.333 67.057 1.00 39.98 144 GLU C O 1
ATOM 5394 N N . ARG C 1 148 ? 17.016 -20.957 65.581 1.00 35.78 145 ARG C N 1
ATOM 5395 C CA . ARG C 1 148 ? 18.082 -20.386 66.376 1.00 37.63 145 ARG C CA 1
ATOM 5396 C C . ARG C 1 148 ? 18.026 -18.832 66.388 1.00 38.22 145 ARG C C 1
ATOM 5397 O O . ARG C 1 148 ? 18.311 -18.226 67.417 1.00 35.60 145 ARG C O 1
ATOM 5405 N N . ILE C 1 149 ? 17.631 -18.207 65.276 1.00 31.91 146 ILE C N 1
ATOM 5406 C CA . ILE C 1 149 ? 17.668 -16.752 65.176 1.00 31.27 146 ILE C CA 1
ATOM 5407 C C . ILE C 1 149 ? 16.297 -16.102 65.362 1.00 35.71 146 ILE C C 1
ATOM 5408 O O . ILE C 1 149 ? 16.238 -14.876 65.511 1.00 35.24 146 ILE C O 1
ATOM 5413 N N . LYS C 1 150 ? 15.209 -16.876 65.367 1.00 30.79 147 LYS C N 1
ATOM 5414 C CA . LYS C 1 150 ? 13.893 -16.278 65.496 1.00 30.86 147 LYS C CA 1
ATOM 5415 C C . LYS C 1 150 ? 13.754 -15.483 66.835 1.00 37.43 147 LYS C C 1
ATOM 5416 O O . LYS C 1 150 ? 13.261 -14.352 66.790 1.00 36.68 147 LYS C O 1
ATOM 5422 N N . PRO C 1 151 ? 14.247 -15.991 67.991 1.00 37.16 148 PRO C N 1
ATOM 5423 C CA . PRO C 1 151 ? 14.177 -15.206 69.240 1.00 38.27 148 PRO C CA 1
ATOM 5424 C C . PRO C 1 151 ? 14.962 -13.887 69.151 1.00 39.23 148 PRO C C 1
ATOM 5425 O O . PRO C 1 151 ? 14.624 -12.910 69.783 1.00 39.38 148 PRO C O 1
ATOM 5429 N N . ILE C 1 152 ? 16.021 -13.878 68.361 1.00 35.82 149 ILE C N 1
ATOM 5430 C CA . ILE C 1 152 ? 16.859 -12.690 68.149 1.00 34.90 149 ILE C CA 1
ATOM 5431 C C . ILE C 1 152 ? 16.078 -11.604 67.335 1.00 33.79 149 ILE C C 1
ATOM 5432 O O . ILE C 1 152 ? 16.029 -10.454 67.769 1.00 34.50 149 ILE C O 1
ATOM 5437 N N . VAL C 1 153 ? 15.479 -11.967 66.202 1.00 27.54 150 VAL C N 1
ATOM 5438 C CA . VAL C 1 153 ? 14.771 -11.001 65.327 1.00 27.22 150 VAL C CA 1
ATOM 5439 C C . VAL C 1 153 ? 13.481 -10.493 65.971 1.00 32.14 150 VAL C C 1
ATOM 5440 O O . VAL C 1 153 ? 13.107 -9.344 65.762 1.00 31.18 150 VAL C O 1
ATOM 5444 N N . GLU C 1 154 ? 12.876 -11.304 66.826 1.00 32.23 151 GLU C N 1
ATOM 5445 C CA . GLU C 1 154 ? 11.689 -10.928 67.582 1.00 33.78 151 GLU C CA 1
ATOM 5446 C C . GLU C 1 154 ? 11.923 -9.659 68.375 1.00 38.80 151 GLU C C 1
ATOM 5447 O O . GLU C 1 154 ? 10.963 -8.943 68.638 1.00 38.58 151 GLU C O 1
ATOM 5453 N N . ASN C 1 155 ? 13.189 -9.336 68.714 1.00 34.79 152 ASN C N 1
ATOM 5454 C CA . ASN C 1 155 ? 13.473 -8.101 69.470 1.00 37.48 152 ASN C CA 1
ATOM 5455 C C . ASN C 1 155 ? 13.217 -6.828 68.675 1.00 39.23 152 ASN C C 1
ATOM 5456 O O . ASN C 1 155 ? 13.090 -5.798 69.304 1.00 41.26 152 ASN C O 1
ATOM 5461 N N . PHE C 1 156 ? 13.214 -6.866 67.331 1.00 33.97 153 PHE C N 1
ATOM 5462 C CA . PHE C 1 156 ? 13.051 -5.652 66.523 1.00 35.15 153 PHE C CA 1
ATOM 5463 C C . PHE C 1 156 ? 11.905 -5.715 65.495 1.00 37.72 153 PHE C C 1
ATOM 5464 O O . PHE C 1 156 ? 11.781 -4.787 64.700 1.00 37.70 153 PHE C O 1
ATOM 5472 N N . VAL C 1 157 ? 11.017 -6.718 65.565 1.00 34.56 154 VAL C N 1
ATOM 5473 C CA . VAL C 1 157 ? 9.839 -6.748 64.697 1.00 34.59 154 VAL C CA 1
ATOM 5474 C C . VAL C 1 157 ? 8.630 -7.169 65.505 1.00 40.28 154 VAL C C 1
ATOM 5475 O O . VAL C 1 157 ? 8.754 -7.728 66.590 1.00 40.13 154 VAL C O 1
ATOM 5479 N N . LYS C 1 158 ? 7.464 -6.938 64.944 1.00 39.88 155 LYS C N 1
ATOM 5480 C CA . LYS C 1 158 ? 6.230 -7.444 65.490 1.00 41.61 155 LYS C CA 1
ATOM 5481 C C . LYS C 1 158 ? 6.050 -8.879 64.946 1.00 44.95 155 LYS C C 1
ATOM 5482 O O . LYS C 1 158 ? 6.145 -9.854 65.694 1.00 45.74 155 LYS C O 1
ATOM 5488 N N . GLY C 1 159 ? 5.896 -8.984 63.630 1.00 37.10 156 GLY C N 1
ATOM 5489 C CA . GLY C 1 159 ? 5.617 -10.243 62.974 1.00 34.26 156 GLY C CA 1
ATOM 5490 C C . GLY C 1 159 ? 6.805 -10.944 62.358 1.00 29.89 156 GLY C C 1
ATOM 5491 O O . GLY C 1 159 ? 7.661 -10.331 61.748 1.00 27.49 156 GLY C O 1
ATOM 5492 N N . VAL C 1 160 ? 6.795 -12.255 62.438 1.00 26.35 157 VAL C N 1
ATOM 5493 C CA . VAL C 1 160 ? 7.800 -13.110 61.878 1.00 25.83 157 VAL C CA 1
ATOM 5494 C C . VAL C 1 160 ? 7.050 -14.105 60.995 1.00 27.07 157 VAL C C 1
ATOM 5495 O O . VAL C 1 160 ? 6.225 -14.836 61.519 1.00 30.71 157 VAL C O 1
ATOM 5499 N N . PHE C 1 161 ? 7.314 -14.121 59.694 1.00 27.38 158 PHE C N 1
ATOM 5500 C CA . PHE C 1 161 ? 6.636 -14.996 58.721 1.00 26.62 158 PHE C CA 1
ATOM 5501 C C . PHE C 1 161 ? 7.616 -16.022 58.129 1.00 30.39 158 PHE C C 1
ATOM 5502 O O . PHE C 1 161 ? 8.637 -15.675 57.558 1.00 31.38 158 PHE C O 1
ATOM 5510 N N . ASP C 1 162 ? 7.302 -17.277 58.284 1.00 26.93 159 ASP C N 1
ATOM 5511 C CA . ASP C 1 162 ? 8.143 -18.374 57.842 1.00 26.99 159 ASP C CA 1
ATOM 5512 C C . ASP C 1 162 ? 7.671 -18.885 56.470 1.00 31.06 159 ASP C C 1
ATOM 5513 O O . ASP C 1 162 ? 6.545 -19.370 56.333 1.00 32.16 159 ASP C O 1
ATOM 5518 N N . PHE C 1 163 ? 8.528 -18.768 55.454 1.00 24.24 160 PHE C N 1
ATOM 5519 C CA . PHE C 1 163 ? 8.197 -19.208 54.094 1.00 23.83 160 PHE C CA 1
ATOM 5520 C C . PHE C 1 163 ? 8.911 -20.495 53.698 1.00 26.02 160 PHE C C 1
ATOM 5521 O O . PHE C 1 163 ? 9.023 -20.766 52.514 1.00 26.48 160 PHE C O 1
ATOM 5529 N N . GLY C 1 164 ? 9.311 -21.305 54.664 1.00 24.14 161 GLY C N 1
ATOM 5530 C CA . GLY C 1 164 ? 9.863 -22.626 54.395 1.00 25.03 161 GLY C CA 1
ATOM 5531 C C . GLY C 1 164 ? 11.347 -22.731 54.123 1.00 28.73 161 GLY C C 1
ATOM 5532 O O . GLY C 1 164 ? 12.102 -21.828 54.450 1.00 25.47 161 GLY C O 1
ATOM 5533 N N . ASP C 1 165 ? 11.783 -23.882 53.557 1.00 26.24 162 ASP C N 1
ATOM 5534 C CA . ASP C 1 165 ? 13.190 -24.175 53.403 1.00 26.34 162 ASP C CA 1
ATOM 5535 C C . ASP C 1 165 ? 13.885 -23.593 52.190 1.00 28.53 162 ASP C C 1
ATOM 5536 O O . ASP C 1 165 ? 15.120 -23.629 52.180 1.00 29.91 162 ASP C O 1
ATOM 5541 N N . ASP C 1 166 ? 13.175 -23.029 51.220 1.00 25.91 163 ASP C N 1
ATOM 5542 C CA . ASP C 1 166 ? 13.833 -22.445 50.061 1.00 26.54 163 ASP C CA 1
ATOM 5543 C C . ASP C 1 166 ? 14.501 -21.151 50.551 1.00 28.42 163 ASP C C 1
ATOM 5544 O O . ASP C 1 166 ? 13.791 -20.227 50.916 1.00 25.80 163 ASP C O 1
ATOM 5549 N N . PRO C 1 167 ? 15.829 -21.048 50.490 1.00 27.92 164 PRO C N 1
ATOM 5550 C CA . PRO C 1 167 ? 16.500 -19.823 50.971 1.00 26.63 164 PRO C CA 1
ATOM 5551 C C . PRO C 1 167 ? 16.150 -18.504 50.242 1.00 30.10 164 PRO C C 1
ATOM 5552 O O . PRO C 1 167 ? 16.419 -17.452 50.793 1.00 29.92 164 PRO C O 1
ATOM 5556 N N . GLY C 1 168 ? 15.644 -18.567 49.011 1.00 27.21 165 GLY C N 1
ATOM 5557 C CA . GLY C 1 168 ? 15.243 -17.396 48.232 1.00 25.90 165 GLY C CA 1
ATOM 5558 C C . GLY C 1 168 ? 13.763 -17.070 48.310 1.00 27.29 165 GLY C C 1
ATOM 5559 O O . GLY C 1 168 ? 13.325 -16.051 47.787 1.00 25.82 165 GLY C O 1
ATOM 5560 N N . ALA C 1 169 ? 12.967 -17.908 48.966 1.00 26.66 166 ALA C N 1
ATOM 5561 C CA . ALA C 1 169 ? 11.514 -17.707 49.009 1.00 23.53 166 ALA C CA 1
ATOM 5562 C C . ALA C 1 169 ? 11.146 -16.397 49.655 1.00 27.26 166 ALA C C 1
ATOM 5563 O O . ALA C 1 169 ? 10.284 -15.679 49.114 1.00 26.74 166 ALA C O 1
ATOM 5565 N N . ALA C 1 170 ? 11.774 -16.053 50.807 1.00 23.94 167 ALA C N 1
ATOM 5566 C CA . ALA C 1 170 ? 11.427 -14.797 51.519 1.00 23.05 167 ALA C CA 1
ATOM 5567 C C . ALA C 1 170 ? 11.806 -13.586 50.684 1.00 24.67 167 ALA C C 1
ATOM 5568 O O . ALA C 1 170 ? 11.110 -12.597 50.737 1.00 21.73 167 ALA C O 1
ATOM 5570 N N . ASN C 1 171 ? 12.863 -13.685 49.873 1.00 22.95 168 ASN C N 1
ATOM 5571 C CA . ASN C 1 171 ? 13.236 -12.606 48.950 1.00 23.64 168 ASN C CA 1
ATOM 5572 C C . ASN C 1 171 ? 12.142 -12.325 47.919 1.00 24.99 168 ASN C C 1
ATOM 5573 O O . ASN C 1 171 ? 11.950 -11.176 47.541 1.00 23.14 168 ASN C O 1
ATOM 5578 N N . VAL C 1 172 ? 11.428 -13.351 47.501 1.00 22.11 169 VAL C N 1
ATOM 5579 C CA . VAL C 1 172 ? 10.308 -13.219 46.552 1.00 21.11 169 VAL C CA 1
ATOM 5580 C C . VAL C 1 172 ? 9.242 -12.378 47.174 1.00 24.01 169 VAL C C 1
ATOM 5581 O O . VAL C 1 172 ? 8.761 -11.464 46.536 1.00 22.77 169 VAL C O 1
ATOM 5585 N N . ILE C 1 173 ? 8.952 -12.612 48.467 1.00 23.52 170 ILE C N 1
ATOM 5586 C CA . ILE C 1 173 ? 7.906 -11.851 49.147 1.00 21.79 170 ILE C CA 1
ATOM 5587 C C . ILE C 1 173 ? 8.319 -10.406 49.267 1.00 24.60 170 ILE C C 1
ATOM 5588 O O . ILE C 1 173 ? 7.476 -9.511 49.160 1.00 20.83 170 ILE C O 1
ATOM 5593 N N . LYS C 1 174 ? 9.592 -10.166 49.600 1.00 20.60 171 LYS C N 1
ATOM 5594 C CA . LYS C 1 174 ? 10.048 -8.786 49.774 1.00 18.78 171 LYS C CA 1
ATOM 5595 C C . LYS C 1 174 ? 9.937 -8.036 48.445 1.00 23.33 171 LYS C C 1
ATOM 5596 O O . LYS C 1 174 ? 9.516 -6.864 48.437 1.00 24.26 171 LYS C O 1
ATOM 5602 N N . LEU C 1 175 ? 10.333 -8.682 47.351 1.00 20.41 172 LEU C N 1
ATOM 5603 C CA . LEU C 1 175 ? 10.263 -8.087 46.011 1.00 21.70 172 LEU C CA 1
ATOM 5604 C C . LEU C 1 175 ? 8.798 -7.842 45.621 1.00 26.45 172 LEU C C 1
ATOM 5605 O O . LEU C 1 175 ? 8.455 -6.732 45.203 1.00 23.54 172 LEU C O 1
ATOM 5610 N N . ALA C 1 176 ? 7.927 -8.829 45.850 1.00 23.51 173 ALA C N 1
ATOM 5611 C CA . ALA C 1 176 ? 6.484 -8.633 45.619 1.00 23.09 173 ALA C CA 1
ATOM 5612 C C . ALA C 1 176 ? 5.917 -7.501 46.430 1.00 26.72 173 ALA C C 1
ATOM 5613 O O . ALA C 1 176 ? 5.122 -6.737 45.897 1.00 26.82 173 ALA C O 1
ATOM 5615 N N . GLY C 1 177 ? 6.317 -7.380 47.693 1.00 22.64 174 GLY C N 1
ATOM 5616 C CA . GLY C 1 177 ? 5.854 -6.311 48.545 1.00 21.96 174 GLY C CA 1
ATOM 5617 C C . GLY C 1 177 ? 6.296 -4.962 48.003 1.00 26.68 174 GLY C C 1
ATOM 5618 O O . GLY C 1 177 ? 5.502 -4.040 47.956 1.00 26.58 174 GLY C O 1
ATOM 5619 N N . ASN C 1 178 ? 7.590 -4.808 47.672 1.00 21.52 175 ASN C N 1
ATOM 5620 C CA . ASN C 1 178 ? 8.125 -3.547 47.153 1.00 21.10 175 ASN C CA 1
ATOM 5621 C C . ASN C 1 178 ? 7.477 -3.180 45.821 1.00 21.67 175 ASN C C 1
ATOM 5622 O O . ASN C 1 178 ? 7.214 -2.004 45.582 1.00 22.06 175 ASN C O 1
ATOM 5627 N N . PHE C 1 179 ? 7.179 -4.178 44.991 1.00 18.21 176 PHE C N 1
ATOM 5628 C CA . PHE C 1 179 ? 6.493 -3.965 43.700 1.00 18.15 176 PHE C CA 1
ATOM 5629 C C . PHE C 1 179 ? 5.087 -3.374 43.960 1.00 23.90 176 PHE C C 1
ATOM 5630 O O . PHE C 1 179 ? 4.699 -2.382 43.357 1.00 24.04 176 PHE C O 1
ATOM 5646 N N . ILE C 1 181 ? 4.113 -1.686 46.564 1.00 21.91 178 ILE C N 1
ATOM 5647 C CA . ILE C 1 181 ? 4.222 -0.336 47.098 1.00 21.51 178 ILE C CA 1
ATOM 5648 C C . ILE C 1 181 ? 4.417 0.623 45.910 1.00 22.83 178 ILE C C 1
ATOM 5649 O O . ILE C 1 181 ? 3.762 1.667 45.818 1.00 20.22 178 ILE C O 1
ATOM 5654 N N . ALA C 1 182 ? 5.318 0.257 44.986 1.00 21.72 179 ALA C N 1
ATOM 5655 C CA . ALA C 1 182 ? 5.593 1.077 43.799 1.00 20.47 179 ALA C CA 1
ATOM 5656 C C . ALA C 1 182 ? 4.309 1.209 42.960 1.00 20.61 179 ALA C C 1
ATOM 5657 O O . ALA C 1 182 ? 3.980 2.309 42.538 1.00 20.44 179 ALA C O 1
ATOM 5659 N N . CYS C 1 183 ? 3.541 0.122 42.795 1.00 18.59 180 CYS C N 1
ATOM 5660 C CA . CYS C 1 183 ? 2.231 0.212 42.123 1.00 20.21 180 CYS C CA 1
ATOM 5661 C C . CYS C 1 183 ? 1.272 1.137 42.840 1.00 22.69 180 CYS C C 1
ATOM 5662 O O . CYS C 1 183 ? 0.448 1.763 42.181 1.00 22.06 180 CYS C O 1
ATOM 5665 N N . SER C 1 184 ? 1.264 1.118 44.183 1.00 20.07 181 SER C N 1
ATOM 5666 C CA . SER C 1 184 ? 0.361 1.977 44.940 1.00 20.63 181 SER C CA 1
ATOM 5667 C C . SER C 1 184 ? 0.690 3.455 44.692 1.00 21.62 181 SER C C 1
ATOM 5668 O O . SER C 1 184 ? -0.204 4.289 44.626 1.00 19.00 181 SER C O 1
ATOM 5671 N N . LEU C 1 185 ? 1.969 3.762 44.623 1.00 19.54 182 LEU C N 1
ATOM 5672 C CA . LEU C 1 185 ? 2.424 5.123 44.330 1.00 20.74 182 LEU C CA 1
ATOM 5673 C C . LEU C 1 185 ? 1.977 5.564 42.925 1.00 23.18 182 LEU C C 1
ATOM 5674 O O . LEU C 1 185 ? 1.489 6.675 42.743 1.00 24.04 182 LEU C O 1
ATOM 5679 N N . GLU C 1 186 ? 2.131 4.691 41.941 1.00 19.93 183 GLU C N 1
ATOM 5680 C CA . GLU C 1 186 ? 1.779 4.983 40.552 1.00 18.86 183 GLU C CA 1
ATOM 5681 C C . GLU C 1 186 ? 0.273 5.117 40.421 1.00 22.87 183 GLU C C 1
ATOM 5682 O O . GLU C 1 186 ? -0.186 6.079 39.797 1.00 24.25 183 GLU C O 1
ATOM 5704 N N . GLY C 1 189 ? -0.613 8.370 41.818 1.00 21.64 186 GLY C N 1
ATOM 5705 C CA . GLY C 1 189 ? -0.196 9.448 40.927 1.00 20.31 186 GLY C CA 1
ATOM 5706 C C . GLY C 1 189 ? -1.178 9.621 39.779 1.00 23.26 186 GLY C C 1
ATOM 5707 O O . GLY C 1 189 ? -1.634 10.743 39.496 1.00 22.45 186 GLY C O 1
ATOM 5708 N N . GLU C 1 190 ? -1.591 8.493 39.168 1.00 18.76 187 GLU C N 1
ATOM 5709 C CA . GLU C 1 190 ? -2.556 8.522 38.077 1.00 18.61 187 GLU C CA 1
ATOM 5710 C C . GLU C 1 190 ? -3.916 8.998 38.555 1.00 24.79 187 GLU C C 1
ATOM 5711 O O . GLU C 1 190 ? -4.494 9.880 37.920 1.00 23.99 187 GLU C O 1
ATOM 5717 N N . ALA C 1 191 ? -4.446 8.412 39.647 1.00 22.69 188 ALA C N 1
ATOM 5718 C CA . ALA C 1 191 ? -5.795 8.757 40.182 1.00 21.21 188 ALA C CA 1
ATOM 5719 C C . ALA C 1 191 ? -5.887 10.217 40.656 1.00 24.51 188 ALA C C 1
ATOM 5720 O O . ALA C 1 191 ? -6.872 10.912 40.379 1.00 21.42 188 ALA C O 1
ATOM 5722 N N . PHE C 1 192 ? -4.858 10.670 41.362 1.00 21.95 189 PHE C N 1
ATOM 5723 C CA . PHE C 1 192 ? -4.848 12.019 41.929 1.00 22.08 189 PHE C CA 1
ATOM 5724 C C . PHE C 1 192 ? -4.682 13.064 40.884 1.00 27.20 189 PHE C C 1
ATOM 5725 O O . PHE C 1 192 ? -5.267 14.154 41.030 1.00 25.11 189 PHE C O 1
ATOM 5733 N N . THR C 1 193 ? -3.938 12.731 39.813 1.00 24.06 190 THR C N 1
ATOM 5734 C CA . THR C 1 193 ? -3.724 13.633 38.686 1.00 23.92 190 THR C CA 1
ATOM 5735 C C . THR C 1 193 ? -4.990 13.735 37.870 1.00 26.63 190 THR C C 1
ATOM 5736 O O . THR C 1 193 ? -5.344 14.823 37.459 1.00 26.19 190 THR C O 1
ATOM 5748 N N . ALA C 1 195 ? -8.018 13.434 39.032 1.00 27.05 192 ALA C N 1
ATOM 5749 C CA . ALA C 1 195 ? -8.921 14.199 39.878 1.00 27.50 192 ALA C CA 1
ATOM 5750 C C . ALA C 1 195 ? -8.542 15.685 39.821 1.00 27.71 192 ALA C C 1
ATOM 5751 O O . ALA C 1 195 ? -9.386 16.528 39.629 1.00 25.74 192 ALA C O 1
ATOM 5753 N N . GLU C 1 196 ? -7.263 15.979 39.931 1.00 24.53 193 GLU C N 1
ATOM 5754 C CA . GLU C 1 196 ? -6.741 17.344 39.880 1.00 24.77 193 GLU C CA 1
ATOM 5755 C C . GLU C 1 196 ? -7.105 18.048 38.604 1.00 28.12 193 GLU C C 1
ATOM 5756 O O . GLU C 1 196 ? -7.639 19.158 38.650 1.00 29.33 193 GLU C O 1
ATOM 5762 N N . LYS C 1 197 ? -6.889 17.405 37.452 1.00 23.35 194 LYS C N 1
ATOM 5763 C CA . LYS C 1 197 ? -7.221 18.047 36.175 1.00 23.14 194 LYS C CA 1
ATOM 5764 C C . LYS C 1 197 ? -8.759 18.129 35.967 1.00 28.76 194 LYS C C 1
ATOM 5765 O O . LYS C 1 197 ? -9.214 18.889 35.122 1.00 27.97 194 LYS C O 1
ATOM 5771 N N . ASN C 1 198 ? -9.549 17.390 36.758 1.00 27.56 195 ASN C N 1
ATOM 5772 C CA . ASN C 1 198 ? -10.998 17.515 36.744 1.00 28.22 195 ASN C CA 1
ATOM 5773 C C . ASN C 1 198 ? -11.468 18.543 37.813 1.00 34.62 195 ASN C C 1
ATOM 5774 O O . ASN C 1 198 ? -12.654 18.662 38.051 1.00 35.19 195 ASN C O 1
ATOM 5779 N N . GLY C 1 199 ? -10.557 19.297 38.422 1.00 32.94 196 GLY C N 1
ATOM 5780 C CA . GLY C 1 199 ? -10.918 20.347 39.377 1.00 33.41 196 GLY C CA 1
ATOM 5781 C C . GLY C 1 199 ? -11.009 19.964 40.832 1.00 34.07 196 GLY C C 1
ATOM 5782 O O . GLY C 1 199 ? -11.412 20.787 41.635 1.00 34.57 196 GLY C O 1
ATOM 5783 N N . ILE C 1 200 ? -10.578 18.763 41.207 1.00 29.19 197 ILE C N 1
ATOM 5784 C CA . ILE C 1 200 ? -10.689 18.270 42.570 1.00 29.81 197 ILE C CA 1
ATOM 5785 C C . ILE C 1 200 ? -9.338 18.303 43.227 1.00 32.20 197 ILE C C 1
ATOM 5786 O O . ILE C 1 200 ? -8.385 17.846 42.619 1.00 31.05 197 ILE C O 1
ATOM 5791 N N . SER C 1 201 ? -9.249 18.711 44.490 1.00 28.74 198 SER C N 1
ATOM 5792 C CA . SER C 1 201 ? -7.937 18.739 45.130 1.00 30.94 198 SER C CA 1
ATOM 5793 C C . SER C 1 201 ? -7.405 17.326 45.290 1.00 33.53 198 SER C C 1
ATOM 5794 O O . SER C 1 201 ? -8.148 16.422 45.672 1.00 33.47 198 SER C O 1
ATOM 5797 N N . ARG C 1 202 ? -6.102 17.159 45.077 1.00 29.84 199 ARG C N 1
ATOM 5798 C CA . ARG C 1 202 ? -5.432 15.877 45.320 1.00 29.55 199 ARG C CA 1
ATOM 5799 C C . ARG C 1 202 ? -5.579 15.492 46.813 1.00 31.15 199 ARG C C 1
ATOM 5800 O O . ARG C 1 202 ? -5.703 14.309 47.133 1.00 28.85 199 ARG C O 1
ATOM 5808 N N . GLN C 1 203 ? -5.692 16.482 47.710 1.00 29.22 200 GLN C N 1
ATOM 5809 C CA . GLN C 1 203 ? -5.911 16.239 49.152 1.00 30.82 200 GLN C CA 1
ATOM 5810 C C . GLN C 1 203 ? -7.273 15.603 49.452 1.00 36.54 200 GLN C C 1
ATOM 5811 O O . GLN C 1 203 ? -7.345 14.650 50.221 1.00 37.64 200 GLN C O 1
ATOM 5817 N N . SER C 1 204 ? -8.344 16.149 48.896 1.00 35.49 201 SER C N 1
ATOM 5818 C CA . SER C 1 204 ? -9.716 15.649 49.124 1.00 35.60 201 SER C CA 1
ATOM 5819 C C . SER C 1 204 ? -9.888 14.217 48.631 1.00 34.73 201 SER C C 1
ATOM 5820 O O . SER C 1 204 ? -10.425 13.391 49.357 1.00 35.45 201 SER C O 1
ATOM 5823 N N . ILE C 1 205 ? -9.365 13.898 47.451 1.00 30.17 202 ILE C N 1
ATOM 5824 C CA . ILE C 1 205 ? -9.435 12.503 46.939 1.00 28.21 202 ILE C CA 1
ATOM 5825 C C . ILE C 1 205 ? -8.572 11.613 47.828 1.00 29.44 202 ILE C C 1
ATOM 5826 O O . ILE C 1 205 ? -8.971 10.507 48.183 1.00 29.61 202 ILE C O 1
ATOM 5831 N N . TYR C 1 206 ? -7.426 12.095 48.210 1.00 28.64 203 TYR C N 1
ATOM 5832 C CA . TYR C 1 206 ? -6.504 11.343 49.084 1.00 28.57 203 TYR C CA 1
ATOM 5833 C C . TYR C 1 206 ? -7.167 11.024 50.468 1.00 31.52 203 TYR C C 1
ATOM 5834 O O . TYR C 1 206 ? -7.221 9.853 50.859 1.00 29.33 203 TYR C O 1
ATOM 5843 N N . GLU C 1 207 ? -7.747 12.026 51.126 1.00 29.98 204 GLU C N 1
ATOM 5844 C CA . GLU C 1 207 ? -8.407 11.850 52.426 1.00 32.71 204 GLU C CA 1
ATOM 5845 C C . GLU C 1 207 ? -9.599 10.913 52.365 1.00 37.83 204 GLU C C 1
ATOM 5846 O O . GLU C 1 207 ? -9.674 10.049 53.220 1.00 38.20 204 GLU C O 1
ATOM 5860 N N . LEU C 1 209 ? -10.272 8.462 49.949 1.00 28.80 206 LEU C N 1
ATOM 5861 C CA . LEU C 1 209 ? -9.905 7.075 49.630 1.00 27.64 206 LEU C CA 1
ATOM 5862 C C . LEU C 1 209 ? -9.032 6.401 50.681 1.00 30.99 206 LEU C C 1
ATOM 5863 O O . LEU C 1 209 ? -9.247 5.215 50.946 1.00 30.17 206 LEU C O 1
ATOM 5868 N N . THR C 1 210 ? -8.080 7.111 51.279 1.00 29.11 207 THR C N 1
ATOM 5869 C CA . THR C 1 210 ? -7.190 6.474 52.264 1.00 30.58 207 THR C CA 1
ATOM 5870 C C . THR C 1 210 ? -7.780 6.433 53.676 1.00 38.73 207 THR C C 1
ATOM 5871 O O . THR C 1 210 ? -7.185 5.783 54.531 1.00 37.95 207 THR C O 1
ATOM 5875 N N . SER C 1 211 ? -8.951 7.045 53.934 1.00 37.32 208 SER C N 1
ATOM 5876 C CA . SER C 1 211 ? -9.583 6.896 55.241 1.00 36.49 208 SER C CA 1
ATOM 5877 C C . SER C 1 211 ? -10.661 5.788 55.158 1.00 37.77 208 SER C C 1
ATOM 5878 O O . SER C 1 211 ? -11.238 5.453 56.165 1.00 36.81 208 SER C O 1
ATOM 5881 N N . THR C 1 212 ? -10.889 5.179 53.992 1.00 34.63 209 THR C N 1
ATOM 5882 C CA . THR C 1 212 ? -11.926 4.159 53.825 1.00 34.41 209 THR C CA 1
ATOM 5883 C C . THR C 1 212 ? -11.367 2.897 53.118 1.00 35.37 209 THR C C 1
ATOM 5884 O O . THR C 1 212 ? -10.791 2.025 53.761 1.00 31.94 209 THR C O 1
ATOM 5888 N N . LEU C 1 213 ? -11.459 2.863 51.775 1.00 32.01 210 LEU C N 1
ATOM 5889 C CA . LEU C 1 213 ? -11.056 1.718 50.951 1.00 30.98 210 LEU C CA 1
ATOM 5890 C C . LEU C 1 213 ? -9.608 1.359 51.118 1.00 31.12 210 LEU C C 1
ATOM 5891 O O . LEU C 1 213 ? -9.264 0.183 51.140 1.00 31.36 210 LEU C O 1
ATOM 5896 N N . PHE C 1 214 ? -8.749 2.360 51.181 1.00 27.16 211 PHE C N 1
ATOM 5897 C CA . PHE C 1 214 ? -7.298 2.151 51.219 1.00 26.40 211 PHE C CA 1
ATOM 5898 C C . PHE C 1 214 ? -6.736 2.602 52.561 1.00 29.30 211 PHE C C 1
ATOM 5899 O O . PHE C 1 214 ? -5.651 3.174 52.596 1.00 28.66 211 PHE C O 1
ATOM 5907 N N . ALA C 1 215 ? -7.457 2.304 53.664 1.00 28.60 212 ALA C N 1
ATOM 5908 C CA . ALA C 1 215 ? -7.046 2.675 55.017 1.00 30.06 212 ALA C CA 1
ATOM 5909 C C . ALA C 1 215 ? -5.949 1.762 55.549 1.00 37.80 212 ALA C C 1
ATOM 5910 O O . ALA C 1 215 ? -6.231 0.765 56.198 1.00 37.22 212 ALA C O 1
ATOM 5912 N N . ALA C 1 216 ? -4.700 2.106 55.241 1.00 42.65 213 ALA C N 1
ATOM 5913 C CA . ALA C 1 216 ? -3.510 1.462 55.798 1.00 43.91 213 ALA C CA 1
ATOM 5914 C C . ALA C 1 216 ? -2.340 2.450 55.768 1.00 48.56 213 ALA C C 1
ATOM 5915 O O . ALA C 1 216 ? -2.264 3.193 54.783 1.00 47.12 213 ALA C O 1
ATOM 5917 N N . PRO C 1 217 ? -1.393 2.419 56.755 1.00 44.66 214 PRO C N 1
ATOM 5918 C CA . PRO C 1 217 ? -0.300 3.409 56.765 1.00 44.91 214 PRO C CA 1
ATOM 5919 C C . PRO C 1 217 ? 0.402 3.633 55.442 1.00 48.56 214 PRO C C 1
ATOM 5920 O O . PRO C 1 217 ? 0.656 4.793 55.131 1.00 48.78 214 PRO C O 1
ATOM 5924 N N . ILE C 1 218 ? 0.611 2.579 54.628 1.00 42.73 215 ILE C N 1
ATOM 5925 C CA . ILE C 1 218 ? 1.313 2.686 53.360 1.00 42.41 215 ILE C CA 1
ATOM 5926 C C . ILE C 1 218 ? 0.622 3.745 52.456 1.00 43.44 215 ILE C C 1
ATOM 5927 O O . ILE C 1 218 ? 1.290 4.655 51.964 1.00 39.76 215 ILE C O 1
ATOM 5932 N N . PHE C 1 219 ? -0.714 3.702 52.384 1.00 38.63 216 PHE C N 1
ATOM 5933 C CA . PHE C 1 219 ? -1.487 4.648 51.602 1.00 36.64 216 PHE C CA 1
ATOM 5934 C C . PHE C 1 219 ? -1.626 5.944 52.336 1.00 42.84 216 PHE C C 1
ATOM 5935 O O . PHE C 1 219 ? -1.628 6.977 51.701 1.00 42.41 216 PHE C O 1
ATOM 5943 N N . GLN C 1 220 ? -1.766 5.914 53.655 1.00 43.18 217 GLN C N 1
ATOM 5944 C CA . GLN C 1 220 ? -1.920 7.151 54.416 1.00 45.09 217 GLN C CA 1
ATOM 5945 C C . GLN C 1 220 ? -0.601 7.945 54.372 1.00 49.40 217 GLN C C 1
ATOM 5946 O O . GLN C 1 220 ? -0.619 9.133 54.045 1.00 48.73 217 GLN C O 1
ATOM 5952 N N . ASN C 1 221 ? 0.524 7.272 54.578 1.00 46.28 218 ASN C N 1
ATOM 5953 C CA . ASN C 1 221 ? 1.837 7.914 54.576 1.00 47.29 218 ASN C CA 1
ATOM 5954 C C . ASN C 1 221 ? 2.299 8.268 53.165 1.00 49.26 218 ASN C C 1
ATOM 5955 O O . ASN C 1 221 ? 2.573 9.444 52.917 1.00 50.37 218 ASN C O 1
ATOM 5960 N N . TYR C 1 222 ? 2.360 7.299 52.230 1.00 42.77 219 TYR C N 1
ATOM 5961 C CA . TYR C 1 222 ? 2.770 7.635 50.859 1.00 40.41 219 TYR C CA 1
ATOM 5962 C C . TYR C 1 222 ? 1.740 8.505 50.142 1.00 41.59 219 TYR C C 1
ATOM 5963 O O . TYR C 1 222 ? 2.141 9.361 49.369 1.00 41.53 219 TYR C O 1
ATOM 5972 N N . GLY C 1 223 ? 0.452 8.282 50.368 1.00 35.62 220 GLY C N 1
ATOM 5973 C CA . GLY C 1 223 ? -0.577 9.084 49.719 1.00 35.04 220 GLY C CA 1
ATOM 5974 C C . GLY C 1 223 ? -0.465 10.563 50.025 1.00 38.19 220 GLY C C 1
ATOM 5975 O O . GLY C 1 223 ? -0.718 11.389 49.162 1.00 34.24 220 GLY C O 1
ATOM 5976 N N . LYS C 1 224 ? -0.107 10.911 51.266 1.00 38.81 221 LYS C N 1
ATOM 5977 C CA . LYS C 1 224 ? 0.152 12.308 51.662 1.00 40.75 221 LYS C CA 1
ATOM 5978 C C . LYS C 1 224 ? 1.279 12.933 50.765 1.00 39.43 221 LYS C C 1
ATOM 5979 O O . LYS C 1 224 ? 1.126 14.046 50.289 1.00 37.33 221 LYS C O 1
ATOM 5985 N N . LEU C 1 225 ? 2.368 12.208 50.527 1.00 35.78 222 LEU C N 1
ATOM 5986 C CA . LEU C 1 225 ? 3.464 12.685 49.659 1.00 38.61 222 LEU C CA 1
ATOM 5987 C C . LEU C 1 225 ? 2.974 12.872 48.231 1.00 42.85 222 LEU C C 1
ATOM 5988 O O . LEU C 1 225 ? 3.246 13.898 47.617 1.00 44.09 222 LEU C O 1
ATOM 5993 N N . VAL C 1 226 ? 2.236 11.886 47.709 1.00 36.50 223 VAL C N 1
ATOM 5994 C CA . VAL C 1 226 ? 1.698 11.967 46.368 1.00 32.56 223 VAL C CA 1
ATOM 5995 C C . VAL C 1 226 ? 0.681 13.117 46.262 1.00 34.91 223 VAL C C 1
ATOM 5996 O O . VAL C 1 226 ? 0.655 13.805 45.242 1.00 33.11 223 VAL C O 1
ATOM 6000 N N . ALA C 1 227 ? -0.156 13.305 47.283 1.00 33.95 224 ALA C N 1
ATOM 6001 C CA . ALA C 1 227 ? -1.183 14.347 47.282 1.00 35.01 224 ALA C CA 1
ATOM 6002 C C . ALA C 1 227 ? -0.541 15.721 47.242 1.00 40.47 224 ALA C C 1
ATOM 6003 O O . ALA C 1 227 ? -0.957 16.568 46.460 1.00 39.73 224 ALA C O 1
ATOM 6005 N N . SER C 1 228 ? 0.529 15.909 48.016 1.00 40.86 225 SER C N 1
ATOM 6006 C CA . SER C 1 228 ? 1.249 17.192 48.069 1.00 43.77 225 SER C CA 1
ATOM 6007 C C . SER C 1 228 ? 2.419 17.260 47.054 1.00 48.78 225 SER C C 1
ATOM 6008 O O . SER C 1 228 ? 3.033 18.313 46.910 1.00 50.26 225 SER C O 1
ATOM 6011 N N . ASN C 1 229 ? 2.753 16.137 46.405 1.00 43.84 226 ASN C N 1
ATOM 6012 C CA . ASN C 1 229 ? 3.859 16.019 45.455 1.00 44.77 226 ASN C CA 1
ATOM 6013 C C . ASN C 1 229 ? 5.227 16.465 46.120 1.00 51.98 226 ASN C C 1
ATOM 6014 O O . ASN C 1 229 ? 6.105 16.982 45.435 1.00 54.30 226 ASN C O 1
ATOM 6019 N N . THR C 1 230 ? 5.401 16.176 47.446 1.00 47.68 227 THR C N 1
ATOM 6020 C CA . THR C 1 230 ? 6.585 16.476 48.254 1.00 49.51 227 THR C CA 1
ATOM 6021 C C . THR C 1 230 ? 7.401 15.181 48.388 1.00 50.17 227 THR C C 1
ATOM 6022 O O . THR C 1 230 ? 6.917 14.239 48.998 1.00 49.55 227 THR C O 1
ATOM 6026 N N . TYR C 1 231 ? 8.599 15.111 47.784 1.00 44.87 228 TYR C N 1
ATOM 6027 C CA . TYR C 1 231 ? 9.398 13.874 47.772 1.00 43.48 228 TYR C CA 1
ATOM 6028 C C . TYR C 1 231 ? 10.797 14.072 48.383 1.00 50.00 228 TYR C C 1
ATOM 6029 O O . TYR C 1 231 ? 11.779 13.416 47.995 1.00 47.35 228 TYR C O 1
ATOM 6038 N N . GLU C 1 232 ? 10.846 14.983 49.348 1.00 51.67 229 GLU C N 1
ATOM 6039 C CA . GLU C 1 232 ? 12.000 15.337 50.192 1.00 54.55 229 GLU C CA 1
ATOM 6040 C C . GLU C 1 232 ? 11.434 15.487 51.599 1.00 60.88 229 GLU C C 1
ATOM 6041 O O . GLU C 1 232 ? 10.338 16.048 51.710 1.00 59.41 229 GLU C O 1
ATOM 6047 N N . PRO C 1 233 ? 12.082 14.967 52.673 1.00 60.63 230 PRO C N 1
ATOM 6048 C CA . PRO C 1 233 ? 13.371 14.257 52.699 1.00 59.72 230 PRO C CA 1
ATOM 6049 C C . PRO C 1 233 ? 13.290 12.839 52.129 1.00 59.83 230 PRO C C 1
ATOM 6050 O O . PRO C 1 233 ? 12.220 12.281 51.894 1.00 59.93 230 PRO C O 1
ATOM 6054 N N . VAL C 1 234 ? 14.458 12.269 51.914 1.00 53.75 231 VAL C N 1
ATOM 6055 C CA . VAL C 1 234 ? 14.638 10.982 51.290 1.00 50.89 231 VAL C CA 1
ATOM 6056 C C . VAL C 1 234 ? 14.723 9.866 52.316 1.00 54.36 231 VAL C C 1
ATOM 6057 O O . VAL C 1 234 ? 15.517 9.953 53.243 1.00 55.36 231 VAL C O 1
ATOM 6061 N N . ALA C 1 235 ? 13.935 8.810 52.123 1.00 49.25 232 ALA C N 1
ATOM 6062 C CA . ALA C 1 235 ? 13.972 7.585 52.919 1.00 49.58 232 ALA C CA 1
ATOM 6063 C C . ALA C 1 235 ? 14.598 6.469 52.098 1.00 49.45 232 ALA C C 1
ATOM 6064 O O . ALA C 1 235 ? 15.337 5.649 52.631 1.00 46.79 232 ALA C O 1
ATOM 6066 N N . PHE C 1 236 ? 14.284 6.412 50.790 1.00 45.08 233 PHE C N 1
ATOM 6067 C CA . PHE C 1 236 ? 14.844 5.403 49.898 1.00 42.78 233 PHE C CA 1
ATOM 6068 C C . PHE C 1 236 ? 15.149 6.168 48.621 1.00 42.75 233 PHE C C 1
ATOM 6069 O O . PHE C 1 236 ? 14.216 6.665 47.973 1.00 39.29 233 PHE C O 1
ATOM 6077 N N . ARG C 1 237 ? 16.461 6.398 48.354 1.00 37.57 234 ARG C N 1
ATOM 6078 C CA . ARG C 1 237 ? 16.949 7.229 47.240 1.00 37.07 234 ARG C CA 1
ATOM 6079 C C . ARG C 1 237 ? 16.403 6.731 45.873 1.00 36.55 234 ARG C C 1
ATOM 6080 O O . ARG C 1 237 ? 16.266 5.543 45.671 1.00 36.65 234 ARG C O 1
ATOM 6088 N N . PHE C 1 238 ? 16.005 7.656 45.005 1.00 31.20 235 PHE C N 1
ATOM 6089 C CA . PHE C 1 238 ? 15.395 7.385 43.700 1.00 30.27 235 PHE C CA 1
ATOM 6090 C C . PHE C 1 238 ? 16.061 6.273 42.884 1.00 33.72 235 PHE C C 1
ATOM 6091 O O . PHE C 1 238 ? 15.357 5.373 42.477 1.00 32.43 235 PHE C O 1
ATOM 6099 N N . PRO C 1 239 ? 17.385 6.248 42.663 1.00 32.77 236 PRO C N 1
ATOM 6100 C CA . PRO C 1 239 ? 17.967 5.175 41.838 1.00 32.20 236 PRO C CA 1
ATOM 6101 C C . PRO C 1 239 ? 17.800 3.775 42.435 1.00 34.56 236 PRO C C 1
ATOM 6102 O O . PRO C 1 239 ? 17.765 2.820 41.668 1.00 33.65 236 PRO C O 1
ATOM 6106 N N . LEU C 1 240 ? 17.625 3.660 43.786 1.00 30.97 237 LEU C N 1
ATOM 6107 C CA . LEU C 1 240 ? 17.442 2.386 44.468 1.00 30.68 237 LEU C CA 1
ATOM 6108 C C . LEU C 1 240 ? 16.069 1.801 44.126 1.00 33.35 237 LEU C C 1
ATOM 6109 O O . LEU C 1 240 ? 15.890 0.590 44.147 1.00 30.00 237 LEU C O 1
ATOM 6114 N N . GLY C 1 241 ? 15.135 2.650 43.727 1.00 31.86 238 GLY C N 1
ATOM 6115 C CA . GLY C 1 241 ? 13.826 2.195 43.285 1.00 29.24 238 GLY C CA 1
ATOM 6116 C C . GLY C 1 241 ? 13.916 1.505 41.950 1.00 28.56 238 GLY C C 1
ATOM 6117 O O . GLY C 1 241 ? 13.254 0.502 41.726 1.00 26.97 238 GLY C O 1
ATOM 6118 N N . LEU C 1 242 ? 14.756 2.015 41.058 1.00 26.58 239 LEU C N 1
ATOM 6119 C CA . LEU C 1 242 ? 14.990 1.365 39.777 1.00 25.59 239 LEU C CA 1
ATOM 6120 C C . LEU C 1 242 ? 15.712 0.030 40.038 1.00 28.55 239 LEU C C 1
ATOM 6121 O O . LEU C 1 242 ? 15.377 -0.964 39.426 1.00 25.92 239 LEU C O 1
ATOM 6126 N N . LYS C 1 243 ? 16.689 0.007 40.971 1.00 25.34 240 LYS C N 1
ATOM 6127 C CA . LYS C 1 243 ? 17.404 -1.243 41.274 1.00 25.48 240 LYS C CA 1
ATOM 6128 C C . LYS C 1 243 ? 16.414 -2.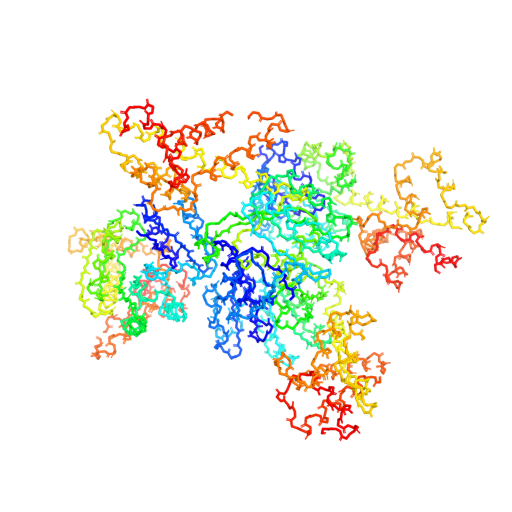290 41.758 1.00 26.77 240 LYS C C 1
ATOM 6129 O O . LYS C 1 243 ? 16.440 -3.394 41.259 1.00 28.16 240 LYS C O 1
ATOM 6135 N N . ASP C 1 244 ? 15.550 -1.966 42.681 1.00 27.91 241 ASP C N 1
ATOM 6136 C CA . ASP C 1 244 ? 14.575 -2.954 43.164 1.00 28.75 241 ASP C CA 1
ATOM 6137 C C . ASP C 1 244 ? 13.583 -3.399 42.088 1.00 25.71 241 ASP C C 1
ATOM 6138 O O . ASP C 1 244 ? 13.275 -4.579 42.047 1.00 27.35 241 ASP C O 1
ATOM 6143 N N . ILE C 1 245 ? 13.038 -2.513 41.274 1.00 23.19 242 ILE C N 1
ATOM 6144 C CA . ILE C 1 245 ? 12.040 -2.953 40.259 1.00 22.91 242 ILE C CA 1
ATOM 6145 C C . ILE C 1 245 ? 12.709 -3.830 39.181 1.00 25.00 242 ILE C C 1
ATOM 6146 O O . ILE C 1 245 ? 12.109 -4.790 38.655 1.00 23.46 242 ILE C O 1
ATOM 6151 N N . ASN C 1 246 ? 13.989 -3.562 38.915 1.00 22.26 243 ASN C N 1
ATOM 6152 C CA . ASN C 1 246 ? 14.753 -4.406 37.995 1.00 22.29 243 ASN C CA 1
ATOM 6153 C C . ASN C 1 246 ? 14.967 -5.786 38.589 1.00 25.94 243 ASN C C 1
ATOM 6154 O O . ASN C 1 246 ? 14.882 -6.765 37.846 1.00 25.47 243 ASN C O 1
ATOM 6159 N N . LEU C 1 247 ? 15.165 -5.888 39.921 1.00 24.81 244 LEU C N 1
ATOM 6160 C CA . LEU C 1 247 ? 15.286 -7.190 40.583 1.00 25.94 244 LEU C CA 1
ATOM 6161 C C . LEU C 1 247 ? 13.977 -7.976 40.457 1.00 26.68 244 LEU C C 1
ATOM 6162 O O . LEU C 1 247 ? 14.010 -9.180 40.237 1.00 26.23 244 LEU C O 1
ATOM 6167 N N . THR C 1 248 ? 12.855 -7.300 40.600 1.00 23.40 245 THR C N 1
ATOM 6168 C CA . THR C 1 248 ? 11.521 -7.897 40.399 1.00 24.36 245 THR C CA 1
ATOM 6169 C C . THR C 1 248 ? 11.318 -8.391 38.968 1.00 25.75 245 THR C C 1
ATOM 6170 O O . THR C 1 248 ? 10.812 -9.493 38.756 1.00 25.31 245 THR C O 1
ATOM 6174 N N . LEU C 1 249 ? 11.650 -7.557 37.998 1.00 22.45 246 LEU C N 1
ATOM 6175 C CA . LEU C 1 249 ? 11.531 -7.915 36.570 1.00 19.13 246 LEU C CA 1
ATOM 6176 C C . LEU C 1 249 ? 12.408 -9.109 36.224 1.00 24.51 246 LEU C C 1
ATOM 6177 O O . LEU C 1 249 ? 11.964 -9.973 35.490 1.00 22.54 246 LEU C O 1
ATOM 6182 N N . GLN C 1 250 ? 13.629 -9.204 36.799 1.00 23.39 247 GLN C N 1
ATOM 6183 C CA . GLN C 1 250 ? 14.552 -10.302 36.480 1.00 22.92 247 GLN C CA 1
ATOM 6184 C C . GLN C 1 250 ? 14.038 -11.618 37.068 1.00 25.85 247 GLN C C 1
ATOM 6185 O O . GLN C 1 250 ? 14.017 -12.649 36.414 1.00 27.02 247 GLN C O 1
ATOM 6191 N N . THR C 1 251 ? 13.646 -11.554 38.321 1.00 22.57 248 THR C N 1
ATOM 6192 C CA . THR C 1 251 ? 13.075 -12.645 39.063 1.00 22.55 248 THR C CA 1
ATOM 6193 C C . THR C 1 251 ? 11.825 -13.181 38.364 1.00 24.36 248 THR C C 1
ATOM 6194 O O . THR C 1 251 ? 11.628 -14.390 38.280 1.00 25.70 248 THR C O 1
ATOM 6198 N N . ALA C 1 252 ? 10.928 -12.304 37.996 1.00 23.06 249 ALA C N 1
ATOM 6199 C CA . ALA C 1 252 ? 9.737 -12.719 37.302 1.00 23.96 249 ALA C CA 1
ATOM 6200 C C . ALA C 1 252 ? 10.078 -13.334 35.941 1.00 24.24 249 ALA C C 1
ATOM 6201 O O . ALA C 1 252 ? 9.525 -14.377 35.592 1.00 22.69 249 ALA C O 1
ATOM 6203 N N . SER C 1 253 ? 11.011 -12.718 35.183 1.00 22.02 250 SER C N 1
ATOM 6204 C CA . SER C 1 253 ? 11.367 -13.238 33.864 1.00 20.87 250 SER C CA 1
ATOM 6205 C C . SER C 1 253 ? 11.920 -14.640 33.997 1.00 25.11 250 SER C C 1
ATOM 6206 O O . SER C 1 253 ? 11.608 -15.483 33.173 1.00 24.52 250 SER C O 1
ATOM 6209 N N . ASP C 1 254 ? 12.725 -14.875 35.044 1.00 23.09 251 ASP C N 1
ATOM 6210 C CA . ASP C 1 254 ? 13.343 -16.181 35.297 1.00 25.57 251 ASP C CA 1
ATOM 6211 C C . ASP C 1 254 ? 12.327 -17.271 35.551 1.00 29.34 251 ASP C C 1
ATOM 6212 O O . ASP C 1 254 ? 12.726 -18.400 35.441 1.00 28.32 251 ASP C O 1
ATOM 6217 N N . VAL C 1 255 ? 11.048 -16.952 35.856 1.00 26.35 252 VAL C N 1
ATOM 6218 C CA . VAL C 1 255 ? 9.998 -17.972 36.041 1.00 26.17 252 VAL C CA 1
ATOM 6219 C C . VAL C 1 255 ? 8.886 -17.727 35.012 1.00 30.16 252 VAL C C 1
ATOM 6220 O O . VAL C 1 255 ? 7.779 -18.220 35.181 1.00 31.24 252 VAL C O 1
ATOM 6224 N N . ASN C 1 256 ? 9.221 -17.044 33.892 1.00 26.62 253 ASN C N 1
ATOM 6225 C CA . ASN C 1 256 ? 8.352 -16.791 32.746 1.00 25.60 253 ASN C CA 1
ATOM 6226 C C . ASN C 1 256 ? 7.085 -16.105 33.154 1.00 26.04 253 ASN C C 1
ATOM 6227 O O . ASN C 1 256 ? 6.023 -16.571 32.833 1.00 26.85 253 ASN C O 1
ATOM 6232 N N . ALA C 1 257 ? 7.199 -15.039 33.939 1.00 21.54 254 ALA C N 1
ATOM 6233 C CA . ALA C 1 257 ? 6.033 -14.348 34.418 1.00 22.47 254 ALA C CA 1
ATOM 6234 C C . ALA C 1 257 ? 6.156 -12.886 34.015 1.00 26.71 254 ALA C C 1
ATOM 6235 O O . ALA C 1 257 ? 7.007 -12.183 34.569 1.00 25.33 254 ALA C O 1
ATOM 6237 N N . PRO C 1 258 ? 5.366 -12.401 33.042 1.00 21.30 255 PRO C N 1
ATOM 6238 C CA . PRO C 1 258 ? 5.387 -10.963 32.746 1.00 21.72 255 PRO C CA 1
ATOM 6239 C C . PRO C 1 258 ? 4.815 -10.160 33.903 1.00 25.74 255 PRO C C 1
ATOM 6240 O O . PRO C 1 258 ? 3.994 -10.672 34.646 1.00 26.93 255 PRO C O 1
ATOM 6252 N N . PRO C 1 260 ? 3.425 -6.489 33.682 1.00 21.02 257 PRO C N 1
ATOM 6253 C CA . PRO C 1 260 ? 3.147 -5.218 32.969 1.00 21.78 257 PRO C CA 1
ATOM 6254 C C . PRO C 1 260 ? 3.202 -3.971 33.814 1.00 22.19 257 PRO C C 1
ATOM 6255 O O . PRO C 1 260 ? 3.686 -2.950 33.338 1.00 20.87 257 PRO C O 1
ATOM 6259 N N . PHE C 1 261 ? 2.646 -4.006 35.044 1.00 20.82 258 PHE C N 1
ATOM 6260 C CA . PHE C 1 261 ? 2.743 -2.836 35.942 1.00 18.29 258 PHE C CA 1
ATOM 6261 C C . PHE C 1 261 ? 4.218 -2.531 36.279 1.00 23.07 258 PHE C C 1
ATOM 6262 O O . PHE C 1 261 ? 4.597 -1.353 36.360 1.00 23.33 258 PHE C O 1
ATOM 6270 N N . ALA C 1 262 ? 5.041 -3.563 36.468 1.00 19.60 259 ALA C N 1
ATOM 6271 C CA . ALA C 1 262 ? 6.454 -3.342 36.793 1.00 19.92 259 ALA C CA 1
ATOM 6272 C C . ALA C 1 262 ? 7.183 -2.654 35.632 1.00 21.53 259 ALA C C 1
ATOM 6273 O O . ALA C 1 262 ? 7.990 -1.811 35.893 1.00 22.01 259 ALA C O 1
ATOM 6275 N N . ASP C 1 263 ? 6.825 -2.937 34.368 1.00 21.27 260 ASP C N 1
ATOM 6276 C CA . ASP C 1 263 ? 7.418 -2.238 33.203 1.00 20.96 260 ASP C CA 1
ATOM 6277 C C . ASP C 1 263 ? 7.141 -0.726 33.276 1.00 22.93 260 ASP C C 1
ATOM 6278 O O . ASP C 1 263 ? 8.007 0.075 32.966 1.00 20.86 260 ASP C O 1
ATOM 6283 N N . ILE C 1 264 ? 5.918 -0.348 33.635 1.00 19.59 261 ILE C N 1
ATOM 6284 C CA . ILE C 1 264 ? 5.563 1.070 33.757 1.00 20.16 261 ILE C CA 1
ATOM 6285 C C . ILE C 1 264 ? 6.354 1.699 34.891 1.00 23.97 261 ILE C C 1
ATOM 6286 O O . ILE C 1 264 ? 6.879 2.810 34.727 1.00 22.96 261 ILE C O 1
ATOM 6291 N N . ILE C 1 265 ? 6.450 1.005 36.021 1.00 20.63 262 ILE C N 1
ATOM 6292 C CA . ILE C 1 265 ? 7.225 1.518 37.164 1.00 19.28 262 ILE C CA 1
ATOM 6293 C C . ILE C 1 265 ? 8.698 1.740 36.743 1.00 21.95 262 ILE C C 1
ATOM 6294 O O . ILE C 1 265 ? 9.276 2.768 37.062 1.00 21.46 262 ILE C O 1
ATOM 6299 N N . ARG C 1 266 ? 9.308 0.777 36.081 1.00 19.25 263 ARG C N 1
ATOM 6300 C CA . ARG C 1 266 ? 10.686 0.937 35.627 1.00 19.81 263 ARG C CA 1
ATOM 6301 C C . ARG C 1 266 ? 10.864 2.196 34.760 1.00 21.92 263 ARG C C 1
ATOM 6302 O O . ARG C 1 266 ? 11.806 2.943 34.980 1.00 18.32 263 ARG C O 1
ATOM 6310 N N . ASN C 1 267 ? 9.938 2.442 33.814 1.00 18.23 264 ASN C N 1
ATOM 6311 C CA . ASN C 1 267 ? 10.009 3.624 32.972 1.00 19.42 264 ASN C CA 1
ATOM 6312 C C . ASN C 1 267 ? 9.822 4.899 33.751 1.00 23.47 264 ASN C C 1
ATOM 6313 O O . ASN C 1 267 ? 10.417 5.888 33.360 1.00 22.66 264 ASN C O 1
ATOM 6318 N N . ARG C 1 268 ? 9.099 4.895 34.883 1.00 22.74 265 ARG C N 1
ATOM 6319 C CA . ARG C 1 268 ? 8.961 6.107 35.730 1.00 22.78 265 ARG C CA 1
ATOM 6320 C C . ARG C 1 268 ? 10.288 6.494 36.288 1.00 25.20 265 ARG C C 1
ATOM 6321 O O . ARG C 1 268 ? 10.613 7.672 36.354 1.00 25.70 265 ARG C O 1
ATOM 6329 N N . PHE C 1 269 ? 11.079 5.494 36.693 1.00 24.15 266 PHE C N 1
ATOM 6330 C CA . PHE C 1 269 ? 12.419 5.738 37.209 1.00 23.53 266 PHE C CA 1
ATOM 6331 C C . PHE C 1 269 ? 13.343 6.151 36.117 1.00 26.01 266 PHE C C 1
ATOM 6332 O O . PHE C 1 269 ? 14.082 7.105 36.288 1.00 24.95 266 PHE C O 1
ATOM 6340 N N . ILE C 1 270 ? 13.307 5.482 34.976 1.00 24.29 267 ILE C N 1
ATOM 6341 C CA . ILE C 1 270 ? 14.250 5.828 33.884 1.00 22.31 267 ILE C CA 1
ATOM 6342 C C . ILE C 1 270 ? 14.030 7.279 33.456 1.00 24.72 267 ILE C C 1
ATOM 6343 O O . ILE C 1 270 ? 14.971 8.090 33.375 1.00 22.93 267 ILE C O 1
ATOM 6348 N N . SER C 1 271 ? 12.786 7.600 33.246 1.00 21.64 268 SER C N 1
ATOM 6349 C CA . SER C 1 271 ? 12.377 8.927 32.884 1.00 21.17 268 SER C CA 1
ATOM 6350 C C . SER C 1 271 ? 12.729 9.975 33.947 1.00 25.56 268 SER C C 1
ATOM 6351 O O . SER C 1 271 ? 13.289 11.023 33.600 1.00 25.07 268 SER C O 1
ATOM 6354 N N . GLY C 1 272 ? 12.491 9.674 35.219 1.00 24.04 269 GLY C N 1
ATOM 6355 C CA . GLY C 1 272 ? 12.831 10.606 36.315 1.00 23.51 269 GLY C CA 1
ATOM 6356 C C . GLY C 1 272 ? 14.317 10.835 36.430 1.00 25.94 269 GLY C C 1
ATOM 6357 O O . GLY C 1 272 ? 14.752 11.957 36.654 1.00 24.69 269 GLY C O 1
ATOM 6358 N N . LEU C 1 273 ? 15.116 9.816 36.161 1.00 24.84 270 LEU C N 1
ATOM 6359 C CA . LEU C 1 273 ? 16.572 10.026 36.089 1.00 25.61 270 LEU C CA 1
ATOM 6360 C C . LEU C 1 273 ? 16.916 10.941 34.918 1.00 27.62 270 LEU C C 1
ATOM 6361 O O . LEU C 1 273 ? 17.713 11.824 35.101 1.00 29.16 270 LEU C O 1
ATOM 6366 N N . ALA C 1 274 ? 16.287 10.781 33.730 1.00 24.30 271 ALA C N 1
ATOM 6367 C CA . ALA C 1 274 ? 16.539 11.696 32.610 1.00 23.56 271 ALA C CA 1
ATOM 6368 C C . ALA C 1 274 ? 16.135 13.118 32.984 1.00 28.05 271 ALA C C 1
ATOM 6369 O O . ALA C 1 274 ? 16.717 14.058 32.486 1.00 26.49 271 ALA C O 1
ATOM 6371 N N . LYS C 1 275 ? 15.124 13.280 33.852 1.00 28.59 272 LYS C N 1
ATOM 6372 C CA . LYS C 1 275 ? 14.704 14.615 34.316 1.00 29.37 272 LYS C CA 1
ATOM 6373 C C . LYS C 1 275 ? 15.463 15.089 35.571 1.00 35.17 272 LYS C C 1
ATOM 6374 O O . LYS C 1 275 ? 15.047 16.065 36.163 1.00 35.76 272 LYS C O 1
ATOM 6380 N N . GLY C 1 276 ? 16.564 14.439 35.945 1.00 31.08 273 GLY C N 1
ATOM 6381 C CA . GLY C 1 276 ? 17.368 14.850 37.095 1.00 30.58 273 GLY C CA 1
ATOM 6382 C C . GLY C 1 276 ? 16.775 14.634 38.483 1.00 34.99 273 GLY C C 1
ATOM 6383 O O . GLY C 1 276 ? 17.147 15.352 39.404 1.00 36.90 273 GLY C O 1
ATOM 6384 N N . ARG C 1 277 ? 15.961 13.582 38.706 1.00 29.90 274 ARG C N 1
ATOM 6385 C CA . ARG C 1 277 ? 15.351 13.351 40.031 1.00 29.81 274 ARG C CA 1
ATOM 6386 C C . ARG C 1 277 ? 16.123 12.357 40.916 1.00 30.83 274 ARG C C 1
ATOM 6387 O O . ARG C 1 277 ? 15.564 11.849 41.885 1.00 30.84 274 ARG C O 1
ATOM 6395 N N . GLU C 1 278 ? 17.379 12.097 40.616 1.00 31.00 275 GLU C N 1
ATOM 6396 C CA . GLU C 1 278 ? 18.203 11.127 41.356 1.00 31.01 275 GLU C CA 1
ATOM 6397 C C . GLU C 1 278 ? 18.315 11.418 42.867 1.00 38.45 275 GLU C C 1
ATOM 6398 O O . GLU C 1 278 ? 18.540 10.485 43.655 1.00 38.09 275 GLU C O 1
ATOM 6404 N N . ASN C 1 279 ? 18.150 12.683 43.287 1.00 36.57 276 ASN C N 1
ATOM 6405 C CA . ASN C 1 279 ? 18.245 13.008 44.707 1.00 36.86 276 ASN C CA 1
ATOM 6406 C C . ASN C 1 279 ? 16.889 13.048 45.423 1.00 37.35 276 ASN C C 1
ATOM 6407 O O . ASN C 1 279 ? 16.875 13.329 46.616 1.00 38.52 276 ASN C O 1
ATOM 6412 N N . LEU C 1 280 ? 15.765 12.693 44.749 1.00 31.64 277 LEU C N 1
ATOM 6413 C CA . LEU C 1 280 ? 14.468 12.658 45.390 1.00 31.62 277 LEU C CA 1
ATOM 6414 C C . LEU C 1 280 ? 14.206 11.301 46.031 1.00 37.32 277 LEU C C 1
ATOM 6415 O O . LEU C 1 280 ? 14.933 10.327 45.816 1.00 37.81 277 LEU C O 1
ATOM 6420 N N . ASP C 1 281 ? 13.149 11.236 46.827 1.00 33.72 278 ASP C N 1
ATOM 6421 C CA . ASP C 1 281 ? 12.706 9.971 47.383 1.00 31.99 278 ASP C CA 1
ATOM 6422 C C . ASP C 1 281 ? 12.152 9.070 46.254 1.00 33.38 278 ASP C C 1
ATOM 6423 O O . ASP C 1 281 ? 11.630 9.591 45.258 1.00 31.36 278 ASP C O 1
ATOM 6428 N N . TRP C 1 282 ? 12.232 7.737 46.409 1.00 31.88 279 TRP C N 1
ATOM 6429 C CA . TRP C 1 282 ? 11.687 6.834 45.387 1.00 32.66 279 TRP C CA 1
ATOM 6430 C C . TRP C 1 282 ? 10.169 7.115 45.110 1.00 34.41 279 TRP C C 1
ATOM 6431 O O . TRP C 1 282 ? 9.723 6.911 43.975 1.00 32.69 279 TRP C O 1
ATOM 6442 N N . GLY C 1 283 ? 9.427 7.656 46.087 1.00 30.32 280 GLY C N 1
ATOM 6443 C CA . GLY C 1 283 ? 8.028 8.031 45.864 1.00 29.15 280 GLY C CA 1
ATOM 6444 C C . GLY C 1 283 ? 7.812 9.025 44.717 1.00 29.95 280 GLY C C 1
ATOM 6445 O O . GLY C 1 283 ? 6.707 9.107 44.162 1.00 26.20 280 GLY C O 1
ATOM 6446 N N . ALA C 1 284 ? 8.877 9.780 44.331 1.00 28.34 281 ALA C N 1
ATOM 6447 C CA . ALA C 1 284 ? 8.852 10.723 43.200 1.00 27.37 281 ALA C CA 1
ATOM 6448 C C . ALA C 1 284 ? 8.565 10.059 41.887 1.00 28.65 281 ALA C C 1
ATOM 6449 O O . ALA C 1 284 ? 8.341 10.777 40.899 1.00 27.10 281 ALA C O 1
ATOM 6451 N N . LEU C 1 285 ? 8.509 8.709 41.843 1.00 24.85 282 LEU C N 1
ATOM 6452 C CA . LEU C 1 285 ? 8.092 8.013 40.640 1.00 25.32 282 LEU C CA 1
ATOM 6453 C C . LEU C 1 285 ? 6.710 8.477 40.264 1.00 26.86 282 LEU C C 1
ATOM 6454 O O . LEU C 1 285 ? 6.396 8.453 39.090 1.00 24.57 282 LEU C O 1
ATOM 6459 N N . ALA C 1 286 ? 5.875 8.883 41.267 1.00 24.75 283 ALA C N 1
ATOM 6460 C CA . ALA C 1 286 ? 4.515 9.385 41.059 1.00 24.94 283 ALA C CA 1
ATOM 6461 C C . ALA C 1 286 ? 4.468 10.663 40.287 1.00 26.24 283 ALA C C 1
ATOM 6462 O O . ALA C 1 286 ? 3.392 11.021 39.835 1.00 26.03 283 ALA C O 1
ATOM 6464 N N . LEU C 1 287 ? 5.572 11.364 40.107 1.00 22.55 284 LEU C N 1
ATOM 6465 C CA . LEU C 1 287 ? 5.565 12.584 39.293 1.00 22.57 284 LEU C CA 1
ATOM 6466 C C . LEU C 1 287 ? 5.366 12.308 37.788 1.00 26.09 284 LEU C C 1
ATOM 6467 O O . LEU C 1 287 ? 5.032 13.233 37.056 1.00 27.51 284 LEU C O 1
ATOM 6472 N N . GLY C 1 288 ? 5.612 11.075 37.329 1.00 24.11 285 GLY C N 1
ATOM 6473 C CA . GLY C 1 288 ? 5.486 10.722 35.918 1.00 23.56 285 GLY C CA 1
ATOM 6474 C C . GLY C 1 288 ? 4.101 10.989 35.389 1.00 27.25 285 GLY C C 1
ATOM 6475 O O . GLY C 1 288 ? 3.943 11.567 34.320 1.00 27.51 285 GLY C O 1
ATOM 6476 N N . ALA C 1 289 ? 3.089 10.606 36.175 1.00 24.46 286 ALA C N 1
ATOM 6477 C CA . ALA C 1 289 ? 1.676 10.835 35.835 1.00 24.51 286 ALA C CA 1
ATOM 6478 C C . ALA C 1 289 ? 1.441 12.312 35.628 1.00 24.14 286 ALA C C 1
ATOM 6479 O O . ALA C 1 289 ? 0.725 12.710 34.717 1.00 25.23 286 ALA C O 1
ATOM 6481 N N . SER C 1 290 ? 2.010 13.139 36.512 1.00 21.10 287 SER C N 1
ATOM 6482 C CA . SER C 1 290 ? 1.907 14.616 36.407 1.00 21.13 287 SER C CA 1
ATOM 6483 C C . SER C 1 290 ? 2.675 15.171 35.188 1.00 27.19 287 SER C C 1
ATOM 6484 O O . SER C 1 290 ? 2.176 16.076 34.529 1.00 28.25 287 SER C O 1
ATOM 6487 N N . ASP C 1 291 ? 3.853 14.598 34.860 1.00 23.34 288 ASP C N 1
ATOM 6488 C CA . ASP C 1 291 ? 4.643 14.976 33.660 1.00 22.64 288 ASP C CA 1
ATOM 6489 C C . ASP C 1 291 ? 3.858 14.688 32.366 1.00 25.58 288 ASP C C 1
ATOM 6490 O O . ASP C 1 291 ? 3.798 15.506 31.474 1.00 24.98 288 ASP C O 1
ATOM 6495 N N . ASP C 1 292 ? 3.252 13.511 32.287 1.00 22.55 289 ASP C N 1
ATOM 6496 C CA . ASP C 1 292 ? 2.443 13.092 31.128 1.00 20.80 289 ASP C CA 1
ATOM 6497 C C . ASP C 1 292 ? 1.195 13.927 30.950 1.00 25.20 289 ASP C C 1
ATOM 6498 O O . ASP C 1 292 ? 0.707 14.040 29.836 1.00 25.60 289 ASP C O 1
ATOM 6503 N N . ALA C 1 293 ? 0.662 14.493 32.030 1.00 24.05 290 ALA C N 1
ATOM 6504 C CA . ALA C 1 293 ? -0.544 15.321 31.955 1.00 24.44 290 ALA C CA 1
ATOM 6505 C C . ALA C 1 293 ? -0.209 16.803 31.916 1.00 29.41 290 ALA C C 1
ATOM 6506 O O . ALA C 1 293 ? -1.112 17.621 32.046 1.00 27.29 290 ALA C O 1
ATOM 6508 N N . GLY C 1 294 ? 1.054 17.133 31.690 1.00 31.34 291 GLY C N 1
ATOM 6509 C CA . GLY C 1 294 ? 1.535 18.496 31.472 1.00 34.02 291 GLY C CA 1
ATOM 6510 C C . GLY C 1 294 ? 1.752 19.366 32.676 1.00 45.94 291 GLY C C 1
ATOM 6511 O O . GLY C 1 294 ? 2.154 20.515 32.520 1.00 48.21 291 GLY C O 1
ATOM 6512 N N . LEU C 1 295 ? 1.582 18.817 33.874 1.00 47.93 292 LEU C N 1
ATOM 6513 C CA . LEU C 1 295 ? 1.612 19.564 35.129 1.00 49.89 292 LEU C CA 1
ATOM 6514 C C . LEU C 1 295 ? 3.006 19.790 35.695 1.00 58.53 292 LEU C C 1
ATOM 6515 O O . LEU C 1 295 ? 3.213 20.805 36.367 1.00 62.61 292 LEU C O 1
ATOM 6520 N N . THR C 1 296 ? 3.953 18.877 35.457 1.00 54.85 293 THR C N 1
ATOM 6521 C CA . THR C 1 296 ? 5.312 19.009 35.994 1.00 55.77 293 THR C CA 1
ATOM 6522 C C . THR C 1 296 ? 6.309 18.767 34.859 1.00 62.15 293 THR C C 1
ATOM 6523 O O . THR C 1 296 ? 5.900 18.448 33.737 1.00 62.21 293 THR C O 1
ATOM 6527 N N . LYS C 1 297 ? 7.601 19.014 35.133 1.00 59.14 294 LYS C N 1
ATOM 6528 C CA . LYS C 1 297 ? 8.678 18.922 34.146 1.00 82.97 294 LYS C CA 1
ATOM 6529 C C . LYS C 1 297 ? 9.925 18.322 34.788 1.00 107.82 294 LYS C C 1
ATOM 6530 O O . LYS C 1 297 ? 10.771 17.775 34.086 1.00 69.41 294 LYS C O 1
ATOM 6536 N N . LYS D 1 7 ? 37.805 10.660 51.642 1.00 61.26 4 LYS D N 1
ATOM 6537 C CA . LYS D 1 7 ? 37.419 9.927 50.436 1.00 60.71 4 LYS D CA 1
ATOM 6538 C C . LYS D 1 7 ? 38.599 9.939 49.432 1.00 61.76 4 LYS D C 1
ATOM 6539 O O . LYS D 1 7 ? 39.074 11.023 49.063 1.00 62.94 4 LYS D O 1
ATOM 6545 N N . ILE D 1 8 ? 39.107 8.744 49.038 1.00 51.70 5 ILE D N 1
ATOM 6546 C CA . ILE D 1 8 ? 40.294 8.642 48.190 1.00 48.43 5 ILE D CA 1
ATOM 6547 C C . ILE D 1 8 ? 40.118 7.715 46.970 1.00 48.78 5 ILE D C 1
ATOM 6548 O O . ILE D 1 8 ? 39.865 6.518 47.127 1.00 46.72 5 ILE D O 1
ATOM 6553 N N . ALA D 1 9 ? 40.395 8.239 45.762 1.00 44.55 6 ALA D N 1
ATOM 6554 C CA . ALA D 1 9 ? 40.398 7.387 44.561 1.00 43.95 6 ALA D CA 1
ATOM 6555 C C . ALA D 1 9 ? 41.752 6.651 44.497 1.00 43.53 6 ALA D C 1
ATOM 6556 O O . ALA D 1 9 ? 42.779 7.262 44.775 1.00 41.64 6 ALA D O 1
ATOM 6558 N N . PHE D 1 10 ? 41.745 5.343 44.187 1.00 39.55 7 PHE D N 1
ATOM 6559 C CA . PHE D 1 10 ? 42.975 4.550 44.106 1.00 39.49 7 PHE D CA 1
ATOM 6560 C C . PHE D 1 10 ? 42.969 3.777 42.812 1.00 43.56 7 PHE D C 1
ATOM 6561 O O . PHE D 1 10 ? 42.149 2.866 42.664 1.00 42.70 7 PHE D O 1
ATOM 6569 N N . LEU D 1 11 ? 43.876 4.141 41.872 1.00 39.13 8 LEU D N 1
ATOM 6570 C CA . LEU D 1 11 ? 43.942 3.538 40.537 1.00 39.00 8 LEU D CA 1
ATOM 6571 C C . LEU D 1 11 ? 45.217 2.718 40.379 1.00 41.68 8 LEU D C 1
ATOM 6572 O O . LEU D 1 11 ? 46.318 3.267 40.420 1.00 38.74 8 LEU D O 1
ATOM 6577 N N . GLY D 1 12 ? 45.045 1.415 40.168 1.00 38.82 9 GLY D N 1
ATOM 6578 C CA . GLY D 1 12 ? 46.125 0.473 39.989 1.00 36.08 9 GLY D CA 1
ATOM 6579 C C . GLY D 1 12 ? 46.331 -0.379 41.222 1.00 41.41 9 GLY D C 1
ATOM 6580 O O . GLY D 1 12 ? 46.737 0.123 42.271 1.00 40.65 9 GLY D O 1
ATOM 6581 N N . LEU D 1 13 ? 46.093 -1.691 41.088 1.00 38.65 10 LEU D N 1
ATOM 6582 C CA . LEU D 1 13 ? 46.122 -2.641 42.178 1.00 37.92 10 LEU D CA 1
ATOM 6583 C C . LEU D 1 13 ? 47.038 -3.829 41.886 1.00 44.26 10 LEU D C 1
ATOM 6584 O O . LEU D 1 13 ? 46.741 -4.959 42.292 1.00 45.83 10 LEU D O 1
ATOM 6589 N N . GLY D 1 14 ? 48.200 -3.544 41.319 1.00 38.86 11 GLY D N 1
ATOM 6590 C CA . GLY D 1 14 ? 49.241 -4.535 41.069 1.00 38.10 11 GLY D CA 1
ATOM 6591 C C . GLY D 1 14 ? 49.940 -4.949 42.355 1.00 41.45 11 GLY D C 1
ATOM 6592 O O . GLY D 1 14 ? 49.345 -4.878 43.429 1.00 41.38 11 GLY D O 1
ATOM 6593 N N . ASN D 1 15 ? 51.219 -5.365 42.253 1.00 38.46 12 ASN D N 1
ATOM 6594 C CA . ASN D 1 15 ? 52.066 -5.865 43.353 1.00 40.33 12 ASN D CA 1
ATOM 6595 C C . ASN D 1 15 ? 52.260 -4.892 44.502 1.00 44.47 12 ASN D C 1
ATOM 6596 O O . ASN D 1 15 ? 52.486 -5.328 45.642 1.00 43.84 12 ASN D O 1
ATOM 6601 N N . LEU D 1 16 ? 52.316 -3.591 44.178 1.00 40.11 13 LEU D N 1
ATOM 6602 C CA . LEU D 1 16 ? 52.476 -2.513 45.162 1.00 36.94 13 LEU D CA 1
ATOM 6603 C C . LEU D 1 16 ? 51.181 -1.847 45.501 1.00 37.87 13 LEU D C 1
ATOM 6604 O O . LEU D 1 16 ? 50.986 -1.507 46.646 1.00 38.57 13 LEU D O 1
ATOM 6609 N N . GLY D 1 17 ? 50.333 -1.637 44.518 1.00 33.79 14 GLY D N 1
ATOM 6610 C CA . GLY D 1 17 ? 49.038 -0.997 44.676 1.00 33.28 14 GLY D CA 1
ATOM 6611 C C . GLY D 1 17 ? 48.075 -1.718 45.598 1.00 38.79 14 GLY D C 1
ATOM 6612 O O . GLY D 1 17 ? 47.360 -1.071 46.358 1.00 38.62 14 GLY D O 1
ATOM 6613 N N . THR D 1 18 ? 48.014 -3.063 45.507 1.00 36.36 15 THR D N 1
ATOM 6614 C CA . THR D 1 18 ? 47.181 -3.873 46.404 1.00 35.51 15 THR D CA 1
ATOM 6615 C C . THR D 1 18 ? 47.640 -3.695 47.884 1.00 37.92 15 THR D C 1
ATOM 6616 O O . THR D 1 18 ? 46.851 -3.231 48.695 1.00 38.22 15 THR D O 1
ATOM 6620 N N . PRO D 1 19 ? 48.895 -4.003 48.276 1.00 34.47 16 PRO D N 1
ATOM 6621 C CA . PRO D 1 19 ? 49.265 -3.808 49.691 1.00 35.72 16 PRO D CA 1
ATOM 6622 C C . PRO D 1 19 ? 49.215 -2.337 50.136 1.00 40.08 16 PRO D C 1
ATOM 6623 O O . PRO D 1 19 ? 48.884 -2.114 51.293 1.00 42.16 16 PRO D O 1
ATOM 6627 N N . ILE D 1 20 ? 49.450 -1.332 49.253 1.00 36.51 17 ILE D N 1
ATOM 6628 C CA . ILE D 1 20 ? 49.285 0.065 49.689 1.00 35.47 17 ILE D CA 1
ATOM 6629 C C . ILE D 1 20 ? 47.792 0.298 50.055 1.00 38.95 17 ILE D C 1
ATOM 6630 O O . ILE D 1 20 ? 47.490 0.858 51.107 1.00 35.77 17 ILE D O 1
ATOM 6635 N N . ALA D 1 21 ? 46.876 -0.065 49.135 1.00 35.98 18 ALA D N 1
ATOM 6636 C CA . ALA D 1 21 ? 45.443 0.141 49.311 1.00 36.00 18 ALA D CA 1
ATOM 6637 C C . ALA D 1 21 ? 44.939 -0.554 50.581 1.00 43.08 18 ALA D C 1
ATOM 6638 O O . ALA D 1 21 ? 44.206 0.058 51.350 1.00 43.02 18 ALA D O 1
ATOM 6640 N N . GLU D 1 22 ? 45.389 -1.799 50.833 1.00 41.49 19 GLU D N 1
ATOM 6641 C CA . GLU D 1 22 ? 45.048 -2.543 52.050 1.00 43.02 19 GLU D CA 1
ATOM 6642 C C . GLU D 1 22 ? 45.425 -1.766 53.312 1.00 45.18 19 GLU D C 1
ATOM 6643 O O . GLU D 1 22 ? 44.608 -1.648 54.225 1.00 45.27 19 GLU D O 1
ATOM 6649 N N . ILE D 1 23 ? 46.653 -1.217 53.350 1.00 39.79 20 ILE D N 1
ATOM 6650 C CA . ILE D 1 23 ? 47.130 -0.482 54.523 1.00 39.50 20 ILE D CA 1
ATOM 6651 C C . ILE D 1 23 ? 46.257 0.757 54.744 1.00 45.13 20 ILE D C 1
ATOM 6652 O O . ILE D 1 23 ? 45.886 1.047 55.884 1.00 46.71 20 ILE D O 1
ATOM 6657 N N . LEU D 1 24 ? 45.930 1.484 53.670 1.00 40.12 21 LEU D N 1
ATOM 6658 C CA . LEU D 1 24 ? 45.115 2.687 53.794 1.00 39.10 21 LEU D CA 1
ATOM 6659 C C . LEU D 1 24 ? 43.704 2.352 54.291 1.00 43.53 21 LEU D C 1
ATOM 6660 O O . LEU D 1 24 ? 43.210 3.027 55.192 1.00 45.06 21 LEU D O 1
ATOM 6665 N N . LEU D 1 25 ? 43.092 1.286 53.761 1.00 41.59 22 LEU D N 1
ATOM 6666 C CA . LEU D 1 25 ? 41.763 0.810 54.216 1.00 43.37 22 LEU D CA 1
ATOM 6667 C C . LEU D 1 25 ? 41.799 0.386 55.688 1.00 51.85 22 LEU D C 1
ATOM 6668 O O . LEU D 1 25 ? 40.913 0.753 56.451 1.00 55.83 22 LEU D O 1
ATOM 6673 N N . GLU D 1 26 ? 42.823 -0.381 56.096 1.00 49.76 23 GLU D N 1
ATOM 6674 C CA . GLU D 1 26 ? 42.992 -0.811 57.506 1.00 48.69 23 GLU D CA 1
ATOM 6675 C C . GLU D 1 26 ? 43.193 0.377 58.421 1.00 53.53 23 GLU D C 1
ATOM 6676 O O . GLU D 1 26 ? 42.779 0.324 59.570 1.00 55.43 23 GLU D O 1
ATOM 6682 N N . ALA D 1 27 ? 43.770 1.472 57.909 1.00 51.11 24 ALA D N 1
ATOM 6683 C CA . ALA D 1 27 ? 43.956 2.700 58.690 1.00 52.29 24 ALA D CA 1
ATOM 6684 C C . ALA D 1 27 ? 42.681 3.593 58.688 1.00 56.11 24 ALA D C 1
ATOM 6685 O O . ALA D 1 27 ? 42.721 4.700 59.210 1.00 56.63 24 ALA D O 1
ATOM 6687 N N . GLY D 1 28 ? 41.567 3.106 58.134 1.00 52.14 25 GLY D N 1
ATOM 6688 C CA . GLY D 1 28 ? 40.290 3.802 58.158 1.00 52.36 25 GLY D CA 1
ATOM 6689 C C . GLY D 1 28 ? 40.009 4.760 57.021 1.00 53.85 25 GLY D C 1
ATOM 6690 O O . GLY D 1 28 ? 39.023 5.497 57.085 1.00 55.13 25 GLY D O 1
ATOM 6691 N N . TYR D 1 29 ? 40.824 4.752 55.963 1.00 47.30 26 TYR D N 1
ATOM 6692 C CA . TYR D 1 29 ? 40.551 5.615 54.814 1.00 45.84 26 TYR D CA 1
ATOM 6693 C C . TYR D 1 29 ? 39.452 4.964 53.953 1.00 49.43 26 TYR D C 1
ATOM 6694 O O . TYR D 1 29 ? 39.404 3.741 53.817 1.00 49.13 26 TYR D O 1
ATOM 6703 N N . GLU D 1 30 ? 38.559 5.777 53.420 1.00 46.52 27 GLU D N 1
ATOM 6704 C CA . GLU D 1 30 ? 37.503 5.311 52.513 1.00 47.91 27 GLU D CA 1
ATOM 6705 C C . GLU D 1 30 ? 38.079 5.343 51.101 1.00 52.12 27 GLU D C 1
ATOM 6706 O O . GLU D 1 30 ? 38.396 6.420 50.613 1.00 52.48 27 GLU D O 1
ATOM 6712 N N . LEU D 1 31 ? 38.301 4.176 50.483 1.00 47.96 28 LEU D N 1
ATOM 6713 C CA . LEU D 1 31 ? 38.849 4.096 49.133 1.00 46.32 28 LEU D CA 1
ATOM 6714 C C . LEU D 1 31 ? 37.796 3.690 48.114 1.00 49.58 28 LEU D C 1
ATOM 6715 O O . LEU D 1 31 ? 37.015 2.788 48.368 1.00 46.62 28 LEU D O 1
ATOM 6720 N N . VAL D 1 32 ? 37.876 4.284 46.907 1.00 48.53 29 VAL D N 1
ATOM 6721 C CA . VAL D 1 32 ? 37.115 3.890 45.729 1.00 48.37 29 VAL D CA 1
ATOM 6722 C C . VAL D 1 32 ? 38.214 3.471 44.737 1.00 46.83 29 VAL D C 1
ATOM 6723 O O . VAL D 1 32 ? 39.068 4.283 44.323 1.00 43.67 29 VAL D O 1
ATOM 6727 N N . VAL D 1 33 ? 38.287 2.157 44.470 1.00 43.03 30 VAL D N 1
ATOM 6728 C CA . VAL D 1 33 ? 39.404 1.603 43.704 1.00 41.91 30 VAL D CA 1
ATOM 6729 C C . VAL D 1 33 ? 39.074 1.226 42.254 1.00 47.26 30 VAL D C 1
ATOM 6730 O O . VAL D 1 33 ? 37.922 1.105 41.858 1.00 46.78 30 VAL D O 1
ATOM 6734 N N . TRP D 1 34 ? 40.145 1.044 41.461 1.00 45.32 31 TRP D N 1
ATOM 6735 C CA . TRP D 1 34 ? 40.071 0.659 40.055 1.00 46.24 31 TRP D CA 1
ATOM 6736 C C . TRP D 1 34 ? 41.345 -0.068 39.639 1.00 45.38 31 TRP D C 1
ATOM 6737 O O . TRP D 1 34 ? 42.434 0.367 40.025 1.00 42.57 31 TRP D O 1
ATOM 6748 N N . ASN D 1 35 ? 41.211 -1.141 38.830 1.00 42.41 32 ASN D N 1
ATOM 6749 C CA . ASN D 1 35 ? 42.345 -1.846 38.211 1.00 44.24 32 ASN D CA 1
ATOM 6750 C C . ASN D 1 35 ? 41.943 -2.301 36.812 1.00 50.97 32 ASN D C 1
ATOM 6751 O O . ASN D 1 35 ? 40.754 -2.511 36.569 1.00 51.07 32 ASN D O 1
ATOM 6756 N N . ARG D 1 36 ? 42.909 -2.440 35.893 1.00 49.30 33 ARG D N 1
ATOM 6757 C CA . ARG D 1 36 ? 42.618 -2.920 34.528 1.00 52.16 33 ARG D CA 1
ATOM 6758 C C . ARG D 1 36 ? 42.133 -4.390 34.593 1.00 59.12 33 ARG D C 1
ATOM 6759 O O . ARG D 1 36 ? 41.205 -4.739 33.891 1.00 59.39 33 ARG D O 1
ATOM 6767 N N . THR D 1 37 ? 42.742 -5.228 35.463 1.00 59.00 34 THR D N 1
ATOM 6768 C CA . THR D 1 37 ? 42.283 -6.595 35.750 1.00 60.41 34 THR D CA 1
ATOM 6769 C C . THR D 1 37 ? 41.409 -6.401 36.969 1.00 64.48 34 THR D C 1
ATOM 6770 O O . THR D 1 37 ? 41.936 -6.354 38.083 1.00 64.99 34 THR D O 1
ATOM 6774 N N . ALA D 1 38 ? 40.102 -6.171 36.770 1.00 60.61 35 ALA D N 1
ATOM 6775 C CA . ALA D 1 38 ? 39.162 -5.863 37.856 1.00 60.09 35 ALA D CA 1
ATOM 6776 C C . ALA D 1 38 ? 39.167 -6.881 39.029 1.00 63.31 35 ALA D C 1
ATOM 6777 O O . ALA D 1 38 ? 38.968 -6.473 40.182 1.00 60.96 35 ALA D O 1
ATOM 6779 N N . SER D 1 39 ? 39.433 -8.172 38.749 1.00 60.90 36 SER D N 1
ATOM 6780 C CA . SER D 1 39 ? 39.477 -9.230 39.778 1.00 61.68 36 SER D CA 1
ATOM 6781 C C . SER D 1 39 ? 40.444 -8.939 40.961 1.00 63.95 36 SER D C 1
ATOM 6782 O O . SER D 1 39 ? 40.194 -9.449 42.047 1.00 64.37 36 SER D O 1
ATOM 6785 N N . LYS D 1 40 ? 41.546 -8.159 40.760 1.00 59.45 37 LYS D N 1
ATOM 6786 C CA . LYS D 1 40 ? 42.482 -7.829 41.859 1.00 58.04 37 LYS D CA 1
ATOM 6787 C C . LYS D 1 40 ? 41.839 -6.929 42.967 1.00 61.99 37 LYS D C 1
ATOM 6788 O O . LYS D 1 40 ? 42.421 -6.796 44.041 1.00 62.10 37 LYS D O 1
ATOM 6794 N N . ALA D 1 41 ? 40.668 -6.312 42.710 1.00 59.52 38 ALA D N 1
ATOM 6795 C CA . ALA D 1 41 ? 39.950 -5.506 43.703 1.00 59.47 38 ALA D CA 1
ATOM 6796 C C . ALA D 1 41 ? 39.125 -6.351 44.661 1.00 64.69 38 ALA D C 1
ATOM 6797 O O . ALA D 1 41 ? 38.737 -5.839 45.710 1.00 64.44 38 ALA D O 1
ATOM 6799 N N . GLU D 1 42 ? 38.818 -7.614 44.302 1.00 63.31 39 GLU D N 1
ATOM 6800 C CA . GLU D 1 42 ? 37.956 -8.503 45.100 1.00 64.92 39 GLU D CA 1
ATOM 6801 C C . GLU D 1 42 ? 38.391 -8.613 46.588 1.00 67.79 39 GLU D C 1
ATOM 6802 O O . GLU D 1 42 ? 37.555 -8.357 47.453 1.00 66.85 39 GLU D O 1
ATOM 6808 N N . PRO D 1 43 ? 39.673 -8.874 46.919 1.00 63.02 40 PRO D N 1
ATOM 6809 C CA . PRO D 1 43 ? 40.047 -8.953 48.342 1.00 62.76 40 PRO D CA 1
ATOM 6810 C C . PRO D 1 43 ? 39.983 -7.624 49.120 1.00 64.64 40 PRO D C 1
ATOM 6811 O O . PRO D 1 43 ? 40.115 -7.667 50.338 1.00 66.63 40 PRO D O 1
ATOM 6815 N N . LEU D 1 44 ? 39.784 -6.463 48.467 1.00 56.03 41 LEU D N 1
ATOM 6816 C CA . LEU D 1 44 ? 39.673 -5.179 49.174 1.00 52.38 41 LEU D CA 1
ATOM 6817 C C . LEU D 1 44 ? 38.245 -4.899 49.590 1.00 54.19 41 LEU D C 1
ATOM 6818 O O . LEU D 1 44 ? 38.029 -3.969 50.365 1.00 53.79 41 LEU D O 1
ATOM 6823 N N . THR D 1 45 ? 37.263 -5.680 49.098 1.00 51.30 42 THR D N 1
ATOM 6824 C CA . THR D 1 45 ? 35.841 -5.507 49.472 1.00 51.99 42 THR D CA 1
ATOM 6825 C C . THR D 1 45 ? 35.593 -5.780 50.952 1.00 56.67 42 THR D C 1
ATOM 6826 O O . THR D 1 45 ? 34.821 -5.052 51.582 1.00 56.44 42 THR D O 1
ATOM 6830 N N . LYS D 1 46 ? 36.245 -6.806 51.516 1.00 55.02 43 LYS D N 1
ATOM 6831 C CA . LYS D 1 46 ? 36.106 -7.109 52.952 1.00 56.19 43 LYS D CA 1
ATOM 6832 C C . LYS D 1 46 ? 36.603 -5.944 53.838 1.00 57.05 43 LYS D C 1
ATOM 6833 O O . LYS D 1 46 ? 36.211 -5.884 55.001 1.00 55.00 43 LYS D O 1
ATOM 6839 N N . LEU D 1 47 ? 37.439 -5.014 53.292 1.00 52.15 44 LEU D N 1
ATOM 6840 C CA . LEU D 1 47 ? 37.927 -3.865 54.062 1.00 53.02 44 LEU D CA 1
ATOM 6841 C C . LEU D 1 47 ? 37.116 -2.570 53.837 1.00 58.28 44 LEU D C 1
ATOM 6842 O O . LEU D 1 47 ? 37.436 -1.542 54.439 1.00 59.71 44 LEU D O 1
ATOM 6847 N N . GLY D 1 48 ? 36.063 -2.634 53.037 1.00 54.18 45 GLY D N 1
ATOM 6848 C CA . GLY D 1 48 ? 35.180 -1.500 52.801 1.00 54.99 45 GLY D CA 1
ATOM 6849 C C . GLY D 1 48 ? 35.477 -0.717 51.539 1.00 56.91 45 GLY D C 1
ATOM 6850 O O . GLY D 1 48 ? 34.981 0.404 51.385 1.00 58.31 45 GLY D O 1
ATOM 6851 N N . ALA D 1 49 ? 36.257 -1.291 50.616 1.00 49.61 46 ALA D N 1
ATOM 6852 C CA . ALA D 1 49 ? 36.576 -0.596 49.374 1.00 46.94 46 ALA D CA 1
ATOM 6853 C C . ALA D 1 49 ? 35.392 -0.646 48.435 1.00 52.26 46 ALA D C 1
ATOM 6854 O O . ALA D 1 49 ? 34.708 -1.656 48.399 1.00 53.09 46 ALA D O 1
ATOM 6856 N N . THR D 1 50 ? 35.169 0.425 47.675 1.00 49.37 47 THR D N 1
ATOM 6857 C CA . THR D 1 50 ? 34.189 0.489 46.585 1.00 49.53 47 THR D CA 1
ATOM 6858 C C . THR D 1 50 ? 34.994 0.274 45.309 1.00 51.72 47 THR D C 1
ATOM 6859 O O . THR D 1 50 ? 36.038 0.885 45.184 1.00 50.56 47 THR D O 1
ATOM 6863 N N . VAL D 1 51 ? 34.515 -0.544 44.363 1.00 48.90 48 VAL D N 1
ATOM 6864 C CA . VAL D 1 51 ? 35.175 -0.785 43.082 1.00 47.57 48 VAL D CA 1
ATOM 6865 C C . VAL D 1 51 ? 34.365 -0.121 41.998 1.00 52.99 48 VAL D C 1
ATOM 6866 O O . VAL D 1 51 ? 33.141 -0.217 42.013 1.00 56.32 48 VAL D O 1
ATOM 6870 N N . VAL D 1 52 ? 35.022 0.500 41.029 1.00 47.69 49 VAL D N 1
ATOM 6871 C CA . VAL D 1 52 ? 34.342 1.098 39.876 1.00 49.18 49 VAL D CA 1
ATOM 6872 C C . VAL D 1 52 ? 34.840 0.400 38.634 1.00 53.60 49 VAL D C 1
ATOM 6873 O O . VAL D 1 52 ? 35.924 -0.166 38.656 1.00 53.01 49 VAL D O 1
ATOM 6877 N N . GLU D 1 53 ? 34.066 0.426 37.562 1.00 52.77 50 GLU D N 1
ATOM 6878 C CA . GLU D 1 53 ? 34.469 -0.222 36.304 1.00 53.08 50 GLU D CA 1
ATOM 6879 C C . GLU D 1 53 ? 35.424 0.680 35.513 1.00 54.84 50 GLU D C 1
ATOM 6880 O O . GLU D 1 53 ? 36.344 0.155 34.896 1.00 54.54 50 GLU D O 1
ATOM 6886 N N . ASN D 1 54 ? 35.220 2.021 35.543 1.00 50.64 51 ASN D N 1
ATOM 6887 C CA . ASN D 1 54 ? 36.078 3.000 34.850 1.00 50.06 51 ASN D CA 1
ATOM 6888 C C . ASN D 1 54 ? 36.759 3.947 35.850 1.00 52.05 51 ASN D C 1
ATOM 6889 O O . ASN D 1 54 ? 36.120 4.392 36.802 1.00 50.32 51 ASN D O 1
ATOM 6894 N N . ALA D 1 55 ? 38.063 4.238 35.640 1.00 48.37 52 ALA D N 1
ATOM 6895 C CA . ALA D 1 55 ? 38.845 5.076 36.543 1.00 47.11 52 ALA D CA 1
ATOM 6896 C C . ALA D 1 55 ? 38.217 6.444 36.799 1.00 50.94 52 ALA D C 1
ATOM 6897 O O . ALA D 1 55 ? 38.177 6.862 37.957 1.00 49.75 52 ALA D O 1
ATOM 6899 N N . ILE D 1 56 ? 37.646 7.103 35.761 1.00 49.17 53 ILE D N 1
ATOM 6900 C CA . ILE D 1 56 ? 37.033 8.423 35.936 1.00 50.08 53 ILE D CA 1
ATOM 6901 C C . ILE D 1 56 ? 35.891 8.375 36.996 1.00 53.52 53 ILE D C 1
ATOM 6902 O O . ILE D 1 56 ? 35.651 9.382 37.667 1.00 52.20 53 ILE D O 1
ATOM 6907 N N . ASP D 1 57 ? 35.223 7.207 37.156 1.00 50.32 54 ASP D N 1
ATOM 6908 C CA . ASP D 1 57 ? 34.150 7.053 38.133 1.00 52.01 54 ASP D CA 1
ATOM 6909 C C . ASP D 1 57 ? 34.671 7.096 39.571 1.00 52.78 54 ASP D C 1
ATOM 6910 O O . ASP D 1 57 ? 33.934 7.504 40.445 1.00 51.16 54 ASP D O 1
ATOM 6915 N N . ALA D 1 58 ? 35.932 6.718 39.816 1.00 48.76 55 ALA D N 1
ATOM 6916 C CA . ALA D 1 58 ? 36.498 6.776 41.171 1.00 47.55 55 ALA D CA 1
ATOM 6917 C C . ALA D 1 58 ? 36.812 8.201 41.635 1.00 49.69 55 ALA D C 1
ATOM 6918 O O . ALA D 1 58 ? 36.942 8.412 42.827 1.00 47.37 55 ALA D O 1
ATOM 6920 N N . ILE D 1 59 ? 36.894 9.173 40.714 1.00 49.86 56 ILE D N 1
ATOM 6921 C CA . ILE D 1 59 ? 37.316 10.543 41.002 1.00 49.78 56 ILE D CA 1
ATOM 6922 C C . ILE D 1 59 ? 36.236 11.381 41.596 1.00 57.20 56 ILE D C 1
ATOM 6923 O O . ILE D 1 59 ? 35.144 11.470 41.030 1.00 59.83 56 ILE D O 1
ATOM 6928 N N . THR D 1 60 ? 36.586 12.128 42.650 1.00 53.63 57 THR D N 1
ATOM 6929 C CA . THR D 1 60 ? 35.693 13.105 43.258 1.00 55.73 57 THR D CA 1
ATOM 6930 C C . THR D 1 60 ? 36.295 14.496 43.021 1.00 57.34 57 THR D C 1
ATOM 6931 O O . THR D 1 60 ? 37.461 14.686 43.348 1.00 53.71 57 THR D O 1
ATOM 6935 N N . PRO D 1 61 ? 35.553 15.491 42.468 1.00 55.53 58 PRO D N 1
ATOM 6936 C CA . PRO D 1 61 ? 36.141 16.831 42.292 1.00 55.59 58 PRO D CA 1
ATOM 6937 C C . PRO D 1 61 ? 36.711 17.377 43.609 1.00 55.92 58 PRO D C 1
ATOM 6938 O O . PRO D 1 61 ? 36.144 17.133 44.679 1.00 55.09 58 PRO D O 1
ATOM 6942 N N . GLY D 1 62 ? 37.896 17.970 43.539 1.00 50.95 59 GLY D N 1
ATOM 6943 C CA . GLY D 1 62 ? 38.603 18.450 44.724 1.00 50.85 59 GLY D CA 1
ATOM 6944 C C . GLY D 1 62 ? 39.171 17.356 45.626 1.00 53.15 59 GLY D C 1
ATOM 6945 O O . GLY D 1 62 ? 39.772 17.667 46.653 1.00 50.38 59 GLY D O 1
ATOM 6946 N N . GLY D 1 63 ? 39.049 16.082 45.224 1.00 50.66 60 GLY D N 1
ATOM 6947 C CA . GLY D 1 63 ? 39.525 14.970 46.029 1.00 49.29 60 GLY D CA 1
ATOM 6948 C C . GLY D 1 63 ? 40.999 14.661 45.873 1.00 49.50 60 GLY D C 1
ATOM 6949 O O . GLY D 1 63 ? 41.775 15.460 45.349 1.00 48.36 60 GLY D O 1
ATOM 6950 N N . ILE D 1 64 ? 41.373 13.489 46.374 1.00 45.12 61 ILE D N 1
ATOM 6951 C CA . ILE D 1 64 ? 42.711 12.915 46.302 1.00 43.16 61 ILE D CA 1
ATOM 6952 C C . ILE D 1 64 ? 42.608 11.657 45.455 1.00 43.93 61 ILE D C 1
ATOM 6953 O O . ILE D 1 64 ? 41.689 10.841 45.642 1.00 41.15 61 ILE D O 1
ATOM 6958 N N . VAL D 1 65 ? 43.559 11.497 44.530 1.00 39.29 62 VAL D N 1
ATOM 6959 C CA . VAL D 1 65 ? 43.626 10.314 43.701 1.00 38.81 62 VAL D CA 1
ATOM 6960 C C . VAL D 1 65 ? 45.054 9.785 43.712 1.00 40.29 62 VAL D C 1
ATOM 6961 O O . VAL D 1 65 ? 45.961 10.543 43.428 1.00 37.60 62 VAL D O 1
ATOM 6965 N N . PHE D 1 66 ? 45.241 8.494 44.084 1.00 36.55 63 PHE D N 1
ATOM 6966 C CA . PHE D 1 66 ? 46.527 7.783 44.021 1.00 34.24 63 PHE D CA 1
ATOM 6967 C C . PHE D 1 66 ? 46.534 6.959 42.779 1.00 39.36 63 PHE D C 1
ATOM 6968 O O . PHE D 1 66 ? 45.488 6.444 42.365 1.00 38.77 63 PHE D O 1
ATOM 6976 N N . SER D 1 67 ? 47.689 6.873 42.128 1.00 36.19 64 SER D N 1
ATOM 6977 C CA . SER D 1 67 ? 47.841 6.015 40.959 1.00 34.58 64 SER D CA 1
ATOM 6978 C C . SER D 1 67 ? 49.168 5.322 41.041 1.00 36.47 64 SER D C 1
ATOM 6979 O O . SER D 1 67 ? 50.139 5.966 41.408 1.00 34.54 64 SER D O 1
ATOM 6982 N N . VAL D 1 68 ? 49.166 3.999 40.834 1.00 36.29 65 VAL D N 1
ATOM 6983 C CA . VAL D 1 68 ? 50.339 3.096 40.785 1.00 36.63 65 VAL D CA 1
ATOM 6984 C C . VAL D 1 68 ? 50.164 2.293 39.553 1.00 38.97 65 VAL D C 1
ATOM 6985 O O . VAL D 1 68 ? 49.290 1.423 39.531 1.00 37.84 65 VAL D O 1
ATOM 6989 N N . LEU D 1 69 ? 50.895 2.612 38.508 1.00 35.51 66 LEU D N 1
ATOM 6990 C CA . LEU D 1 69 ? 50.725 1.946 37.229 1.00 37.32 66 LEU D CA 1
ATOM 6991 C C . LEU D 1 69 ? 52.104 1.534 36.694 1.00 37.96 66 LEU D C 1
ATOM 6992 O O . LEU D 1 69 ? 53.134 1.865 37.290 1.00 36.99 66 LEU D O 1
ATOM 6997 N N . ALA D 1 70 ? 52.100 0.705 35.655 1.00 33.71 67 ALA D N 1
ATOM 6998 C CA . ALA D 1 70 ? 53.294 0.085 35.125 1.00 34.67 67 ALA D CA 1
ATOM 6999 C C . ALA D 1 70 ? 54.292 1.057 34.488 1.00 38.23 67 ALA D C 1
ATOM 7000 O O . ALA D 1 70 ? 55.489 0.848 34.654 1.00 38.37 67 ALA D O 1
ATOM 7002 N N . ASP D 1 71 ? 53.822 2.078 33.741 1.00 33.46 68 ASP D N 1
ATOM 7003 C CA . ASP D 1 71 ? 54.714 2.937 32.984 1.00 33.02 68 ASP D CA 1
ATOM 7004 C C . ASP D 1 71 ? 54.070 4.269 32.510 1.00 35.59 68 ASP D C 1
ATOM 7005 O O . ASP D 1 71 ? 52.910 4.527 32.789 1.00 33.25 68 ASP D O 1
ATOM 7010 N N . ASP D 1 72 ? 54.884 5.127 31.881 1.00 32.77 69 ASP D N 1
ATOM 7011 C CA . ASP D 1 72 ? 54.490 6.453 31.347 1.00 33.69 69 ASP D CA 1
ATOM 7012 C C . ASP D 1 72 ? 53.220 6.354 30.468 1.00 40.36 69 ASP D C 1
ATOM 7013 O O . ASP D 1 72 ? 52.310 7.143 30.679 1.00 40.26 69 ASP D O 1
ATOM 7018 N N . ALA D 1 73 ? 53.149 5.374 29.532 1.00 37.35 70 ALA D N 1
ATOM 7019 C CA . ALA D 1 73 ? 51.979 5.196 28.646 1.00 40.08 70 ALA D CA 1
ATOM 7020 C C . ALA D 1 73 ? 50.714 4.912 29.424 1.00 43.04 70 ALA D C 1
ATOM 7021 O O . ALA D 1 73 ? 49.671 5.451 29.086 1.00 43.15 70 ALA D O 1
ATOM 7023 N N . ALA D 1 74 ? 50.809 4.092 30.484 1.00 37.49 71 ALA D N 1
ATOM 7024 C CA . ALA D 1 74 ? 49.643 3.740 31.288 1.00 37.29 71 ALA D CA 1
ATOM 7025 C C . ALA D 1 74 ? 49.114 4.955 32.042 1.00 39.55 71 ALA D C 1
ATOM 7026 O O . ALA D 1 74 ? 47.911 5.189 32.040 1.00 37.23 71 ALA D O 1
ATOM 7028 N N . VAL D 1 75 ? 50.009 5.772 32.608 1.00 37.06 72 VAL D N 1
ATOM 7029 C CA . VAL D 1 75 ? 49.601 6.985 33.342 1.00 36.14 72 VAL D CA 1
ATOM 7030 C C . VAL D 1 75 ? 48.977 7.992 32.353 1.00 40.53 72 VAL D C 1
ATOM 7031 O O . VAL D 1 75 ? 47.939 8.572 32.654 1.00 38.96 72 VAL D O 1
ATOM 7035 N N . GLU D 1 76 ? 49.603 8.194 31.201 1.00 39.00 73 GLU D N 1
ATOM 7036 C CA . GLU D 1 76 ? 49.111 9.134 30.181 1.00 40.72 73 GLU D CA 1
ATOM 7037 C C . GLU D 1 76 ? 47.772 8.703 29.569 1.00 48.15 73 GLU D C 1
ATOM 7038 O O . GLU D 1 76 ? 46.949 9.551 29.242 1.00 48.07 73 GLU D O 1
ATOM 7044 N N . GLU D 1 77 ? 47.580 7.390 29.391 1.00 46.20 74 GLU D N 1
ATOM 7045 C CA . GLU D 1 77 ? 46.346 6.785 28.866 1.00 46.49 74 GLU D CA 1
ATOM 7046 C C . GLU D 1 77 ? 45.198 6.986 29.878 1.00 50.83 74 GLU D C 1
ATOM 7047 O O . GLU D 1 77 ? 44.070 7.262 29.486 1.00 50.74 74 GLU D O 1
ATOM 7053 N N . LEU D 1 78 ? 45.482 6.841 31.172 1.00 46.37 75 LEU D N 1
ATOM 7054 C CA . LEU D 1 78 ? 44.447 6.989 32.195 1.00 46.02 75 LEU D CA 1
ATOM 7055 C C . LEU D 1 78 ? 44.168 8.452 32.511 1.00 47.04 75 LEU D C 1
ATOM 7056 O O . LEU D 1 78 ? 43.000 8.836 32.624 1.00 44.19 75 LEU D O 1
ATOM 7061 N N . PHE D 1 79 ? 45.214 9.271 32.675 1.00 42.78 76 PHE D N 1
ATOM 7062 C CA . PHE D 1 79 ? 45.002 10.679 33.048 1.00 43.86 76 PHE D CA 1
ATOM 7063 C C . PHE D 1 79 ? 44.782 11.537 31.828 1.00 47.85 76 PHE D C 1
ATOM 7064 O O . PHE D 1 79 ? 45.650 12.301 31.417 1.00 48.47 76 PHE D O 1
ATOM 7072 N N . SER D 1 80 ? 43.590 11.409 31.253 1.00 45.72 77 SER D N 1
ATOM 7073 C CA . SER D 1 80 ? 43.167 12.164 30.072 1.00 46.30 77 SER D CA 1
ATOM 7074 C C . SER D 1 80 ? 42.716 13.553 30.499 1.00 52.59 77 SER D C 1
ATOM 7075 O O . SER D 1 80 ? 42.623 13.812 31.697 1.00 52.27 77 SER D O 1
ATOM 7086 N N . GLU D 1 82 ? 39.734 14.673 30.190 1.00 51.89 79 GLU D N 1
ATOM 7087 C CA . GLU D 1 82 ? 38.427 14.439 30.806 1.00 51.29 79 GLU D CA 1
ATOM 7088 C C . GLU D 1 82 ? 38.607 14.004 32.273 1.00 50.70 79 GLU D C 1
ATOM 7089 O O . GLU D 1 82 ? 38.000 14.611 33.142 1.00 48.05 79 GLU D O 1
ATOM 7095 N N . LEU D 1 83 ? 39.509 13.031 32.562 1.00 45.58 80 LEU D N 1
ATOM 7096 C CA . LEU D 1 83 ? 39.706 12.591 33.952 1.00 44.87 80 LEU D CA 1
ATOM 7097 C C . LEU D 1 83 ? 40.288 13.728 34.808 1.00 49.70 80 LEU D C 1
ATOM 7098 O O . LEU D 1 83 ? 39.766 13.996 35.890 1.00 49.72 80 LEU D O 1
ATOM 7103 N N . VAL D 1 84 ? 41.326 14.425 34.302 1.00 44.72 81 VAL D N 1
ATOM 7104 C CA . VAL D 1 84 ? 41.959 15.520 35.040 1.00 44.11 81 VAL D CA 1
ATOM 7105 C C . VAL D 1 84 ? 40.963 16.675 35.239 1.00 50.39 81 VAL D C 1
ATOM 7106 O O . VAL D 1 84 ? 40.973 17.283 36.310 1.00 49.46 81 VAL D O 1
ATOM 7110 N N . GLU D 1 85 ? 40.129 16.991 34.227 1.00 50.37 82 GLU D N 1
ATOM 7111 C CA . GLU D 1 85 ? 39.102 18.054 34.357 1.00 53.40 82 GLU D CA 1
ATOM 7112 C C . GLU D 1 85 ? 38.093 17.708 35.470 1.00 57.12 82 GLU D C 1
ATOM 7113 O O . GLU D 1 85 ? 37.669 18.607 36.179 1.00 59.55 82 GLU D O 1
ATOM 7119 N N . LYS D 1 86 ? 37.716 16.425 35.625 1.00 51.70 83 LYS D N 1
ATOM 7120 C CA . LYS D 1 86 ? 36.819 16.007 36.701 1.00 52.05 83 LYS D CA 1
ATOM 7121 C C . LYS D 1 86 ? 37.471 16.205 38.066 1.00 56.37 83 LYS D C 1
ATOM 7122 O O . LYS D 1 86 ? 36.828 16.733 38.968 1.00 58.28 83 LYS D O 1
ATOM 7128 N N . LEU D 1 87 ? 38.731 15.732 38.229 1.00 49.32 84 LEU D N 1
ATOM 7129 C CA . LEU D 1 87 ? 39.522 15.898 39.473 1.00 47.97 84 LEU D CA 1
ATOM 7130 C C . LEU D 1 87 ? 39.453 17.353 39.887 1.00 54.29 84 LEU D C 1
ATOM 7131 O O . LEU D 1 87 ? 39.169 17.657 41.037 1.00 55.05 84 LEU D O 1
ATOM 7136 N N . GLY D 1 88 ? 39.649 18.226 38.913 1.00 52.88 85 GLY D N 1
ATOM 7137 C CA . GLY D 1 88 ? 39.372 19.649 39.001 1.00 54.64 85 GLY D CA 1
ATOM 7138 C C . GLY D 1 88 ? 40.048 20.493 40.059 1.00 56.40 85 GLY D C 1
ATOM 7139 O O . GLY D 1 88 ? 41.135 20.175 40.536 1.00 51.78 85 GLY D O 1
ATOM 7140 N N . LYS D 1 89 ? 39.371 21.608 40.395 1.00 55.81 86 LYS D N 1
ATOM 7141 C CA . LYS D 1 89 ? 39.824 22.678 41.287 1.00 56.65 86 LYS D CA 1
ATOM 7142 C C . LYS D 1 89 ? 40.206 22.164 42.684 1.00 58.81 86 LYS D C 1
ATOM 7143 O O . LYS D 1 89 ? 39.402 21.505 43.337 1.00 57.53 86 LYS D O 1
ATOM 7149 N N . ASP D 1 90 ? 41.467 22.427 43.101 1.00 53.53 87 ASP D N 1
ATOM 7150 C CA . ASP D 1 90 ? 42.044 21.998 44.386 1.00 53.53 87 ASP D CA 1
ATOM 7151 C C . ASP D 1 90 ? 42.277 20.463 44.451 1.00 57.31 87 ASP D C 1
ATOM 7152 O O . ASP D 1 90 ? 42.746 19.969 45.479 1.00 58.03 87 ASP D O 1
ATOM 7157 N N . GLY D 1 91 ? 42.033 19.741 43.354 1.00 52.35 88 GLY D N 1
ATOM 7158 C CA . GLY D 1 91 ? 42.264 18.304 43.285 1.00 49.15 88 GLY D CA 1
ATOM 7159 C C . GLY D 1 91 ? 43.748 17.990 43.407 1.00 46.54 88 GLY D C 1
ATOM 7160 O O . GLY D 1 91 ? 44.580 18.852 43.121 1.00 44.81 88 GLY D O 1
ATOM 7161 N N . VAL D 1 92 ? 44.094 16.793 43.904 1.00 41.12 89 VAL D N 1
ATOM 7162 C CA . VAL D 1 92 ? 45.513 16.392 44.113 1.00 39.18 89 VAL D CA 1
ATOM 7163 C C . VAL D 1 92 ? 45.734 14.981 43.615 1.00 39.87 89 VAL D C 1
ATOM 7164 O O . VAL D 1 92 ? 45.029 14.071 44.040 1.00 37.62 89 VAL D O 1
ATOM 7168 N N . HIS D 1 93 ? 46.701 14.799 42.710 1.00 37.18 90 HIS D N 1
ATOM 7169 C CA . HIS D 1 93 ? 47.036 13.487 42.179 1.00 36.30 90 HIS D CA 1
ATOM 7170 C C . HIS D 1 93 ? 48.363 13.067 42.752 1.00 38.02 90 HIS D C 1
ATOM 7171 O O . HIS D 1 93 ? 49.358 13.743 42.521 1.00 37.78 90 HIS D O 1
ATOM 7178 N N . VAL D 1 94 ? 48.372 11.985 43.536 1.00 35.67 91 VAL D N 1
ATOM 7179 C CA . VAL D 1 94 ? 49.609 11.422 44.098 1.00 35.03 91 VAL D CA 1
ATOM 7180 C C . VAL D 1 94 ? 50.075 10.358 43.129 1.00 36.09 91 VAL D C 1
ATOM 7181 O O . VAL D 1 94 ? 49.602 9.219 43.163 1.00 34.31 91 VAL D O 1
ATOM 7185 N N . SER D 1 95 ? 51.004 10.738 42.253 1.00 33.70 92 SER D N 1
ATOM 7186 C CA . SER D 1 95 ? 51.486 9.866 41.173 1.00 30.45 92 SER D CA 1
ATOM 7187 C C . SER D 1 95 ? 52.681 9.062 41.632 1.00 30.38 92 SER D C 1
ATOM 7188 O O . SER D 1 95 ? 53.800 9.591 41.724 1.00 27.72 92 SER D O 1
ATOM 7199 N N . SER D 1 97 ? 53.815 6.098 40.162 1.00 26.57 94 SER D N 1
ATOM 7200 C CA . SER D 1 97 ? 54.430 5.276 39.131 1.00 26.81 94 SER D CA 1
ATOM 7201 C C . SER D 1 97 ? 55.877 5.695 38.865 1.00 32.94 94 SER D C 1
ATOM 7202 O O . SER D 1 97 ? 56.255 6.868 39.059 1.00 34.00 94 SER D O 1
ATOM 7205 N N . THR D 1 98 ? 56.692 4.723 38.471 1.00 31.46 95 THR D N 1
ATOM 7206 C CA . THR D 1 98 ? 58.060 4.967 38.043 1.00 31.00 95 THR D CA 1
ATOM 7207 C C . THR D 1 98 ? 58.023 5.404 36.592 1.00 32.80 95 THR D C 1
ATOM 7208 O O . THR D 1 98 ? 57.990 4.563 35.689 1.00 31.75 95 THR D O 1
ATOM 7212 N N . ILE D 1 99 ? 58.066 6.725 36.370 1.00 28.08 96 ILE D N 1
ATOM 7213 C CA . ILE D 1 99 ? 57.981 7.320 35.042 1.00 26.68 96 ILE D CA 1
ATOM 7214 C C . ILE D 1 99 ? 59.059 8.389 34.885 1.00 32.08 96 ILE D C 1
ATOM 7215 O O . ILE D 1 99 ? 59.772 8.723 35.851 1.00 29.98 96 ILE D O 1
ATOM 7220 N N . SER D 1 100 ? 59.182 8.904 33.678 1.00 30.37 97 SER D N 1
ATOM 7221 C CA . SER D 1 100 ? 60.178 9.932 33.408 1.00 31.11 97 SER D CA 1
ATOM 7222 C C . SER D 1 100 ? 59.824 11.215 34.162 1.00 32.70 97 SER D C 1
ATOM 7223 O O . SER D 1 100 ? 58.649 11.566 34.210 1.00 28.34 97 SER D O 1
ATOM 7226 N N . PRO D 1 101 ? 60.809 12.003 34.615 1.00 30.00 98 PRO D N 1
ATOM 7227 C CA . PRO D 1 101 ? 60.476 13.306 35.190 1.00 29.55 98 PRO D CA 1
ATOM 7228 C C . PRO D 1 101 ? 59.827 14.213 34.154 1.00 31.73 98 PRO D C 1
ATOM 7229 O O . PRO D 1 101 ? 59.058 15.072 34.536 1.00 30.79 98 PRO D O 1
ATOM 7233 N N . GLU D 1 102 ? 60.105 14.014 32.838 1.00 30.42 99 GLU D N 1
ATOM 7234 C CA . GLU D 1 102 ? 59.462 14.827 31.809 1.00 32.26 99 GLU D CA 1
ATOM 7235 C C . GLU D 1 102 ? 57.950 14.507 31.693 1.00 37.31 99 GLU D C 1
ATOM 7236 O O . GLU D 1 102 ? 57.163 15.436 31.501 1.00 35.04 99 GLU D O 1
ATOM 7242 N N . THR D 1 103 ? 57.535 13.230 31.873 1.00 34.99 100 THR D N 1
ATOM 7243 C CA . THR D 1 103 ? 56.100 12.883 31.889 1.00 33.95 100 THR D CA 1
ATOM 7244 C C . THR D 1 103 ? 55.395 13.569 33.062 1.00 34.03 100 THR D C 1
ATOM 7245 O O . THR D 1 103 ? 54.282 14.090 32.926 1.00 34.96 100 THR D O 1
ATOM 7249 N N . SER D 1 104 ? 56.014 13.509 34.219 1.00 28.34 101 SER D N 1
ATOM 7250 C CA . SER D 1 104 ? 55.450 14.156 35.418 1.00 30.11 101 SER D CA 1
ATOM 7251 C C . SER D 1 104 ? 55.290 15.673 35.231 1.00 34.55 101 SER D C 1
ATOM 7252 O O . SER D 1 104 ? 54.272 16.203 35.607 1.00 35.79 101 SER D O 1
ATOM 7255 N N . ARG D 1 105 ? 56.281 16.347 34.630 1.00 33.44 102 ARG D N 1
ATOM 7256 C CA . ARG D 1 105 ? 56.270 17.805 34.419 1.00 35.01 102 ARG D CA 1
ATOM 7257 C C . ARG D 1 105 ? 55.165 18.215 33.438 1.00 38.99 102 ARG D C 1
ATOM 7258 O O . ARG D 1 105 ? 54.481 19.203 33.664 1.00 38.84 102 ARG D O 1
ATOM 7266 N N . GLN D 1 106 ? 54.985 17.435 32.371 1.00 36.42 103 GLN D N 1
ATOM 7267 C CA . GLN D 1 106 ? 53.942 17.648 31.377 1.00 36.48 103 GLN D CA 1
ATOM 7268 C C . GLN D 1 106 ? 52.572 17.449 31.988 1.00 41.28 103 GLN D C 1
ATOM 7269 O O . GLN D 1 106 ? 51.679 18.280 31.782 1.00 44.83 103 GLN D O 1
ATOM 7275 N N . LEU D 1 107 ? 52.370 16.331 32.691 1.00 35.72 104 LEU D N 1
ATOM 7276 C CA . LEU D 1 107 ? 51.096 16.062 33.372 1.00 35.48 104 LEU D CA 1
ATOM 7277 C C . LEU D 1 107 ? 50.787 17.130 34.418 1.00 40.43 104 LEU D C 1
ATOM 7278 O O . LEU D 1 107 ? 49.622 17.483 34.606 1.00 42.34 104 LEU D O 1
ATOM 7283 N N . ALA D 1 108 ? 51.805 17.598 35.144 1.00 35.70 105 ALA D N 1
ATOM 7284 C CA . ALA D 1 108 ? 51.601 18.642 36.150 1.00 36.71 105 ALA D CA 1
ATOM 7285 C C . ALA D 1 108 ? 51.068 19.936 35.512 1.00 40.80 105 ALA D C 1
ATOM 7286 O O . ALA D 1 108 ? 50.165 20.552 36.090 1.00 40.78 105 ALA D O 1
ATOM 7288 N N . GLN D 1 109 ? 51.553 20.306 34.308 1.00 37.48 106 GLN D N 1
ATOM 7289 C CA . GLN D 1 109 ? 51.035 21.487 33.631 1.00 41.16 106 GLN D CA 1
ATOM 7290 C C . GLN D 1 109 ? 49.531 21.293 33.309 1.00 47.92 106 GLN D C 1
ATOM 7291 O O . GLN D 1 109 ? 48.747 22.222 33.464 1.00 49.77 106 GLN D O 1
ATOM 7297 N N . VAL D 1 110 ? 49.148 20.076 32.893 1.00 43.99 107 VAL D N 1
ATOM 7298 C CA . VAL D 1 110 ? 47.764 19.734 32.525 1.00 44.08 107 VAL D CA 1
ATOM 7299 C C . VAL D 1 110 ? 46.887 19.823 33.757 1.00 47.76 107 VAL D C 1
ATOM 7300 O O . VAL D 1 110 ? 45.792 20.367 33.680 1.00 49.46 107 VAL D O 1
ATOM 7304 N N . HIS D 1 111 ? 47.384 19.322 34.893 1.00 42.58 108 HIS D N 1
ATOM 7305 C CA . HIS D 1 111 ? 46.651 19.378 36.147 1.00 42.89 108 HIS D CA 1
ATOM 7306 C C . HIS D 1 111 ? 46.400 20.847 36.552 1.00 48.02 108 HIS D C 1
ATOM 7307 O O . HIS D 1 111 ? 45.266 21.176 36.891 1.00 47.44 108 HIS D O 1
ATOM 7314 N N . GLU D 1 112 ? 47.406 21.734 36.426 1.00 52.33 109 GLU D N 1
ATOM 7315 C CA . GLU D 1 112 ? 47.271 23.169 36.769 1.00 55.18 109 GLU D CA 1
ATOM 7316 C C . GLU D 1 112 ? 46.220 23.888 35.940 1.00 64.29 109 GLU D C 1
ATOM 7317 O O . GLU D 1 112 ? 45.496 24.705 36.506 1.00 63.20 109 GLU D O 1
ATOM 7323 N N . TRP D 1 113 ? 46.091 23.564 34.626 1.00 65.73 110 TRP D N 1
ATOM 7324 C CA . TRP D 1 113 ? 45.063 24.173 33.760 1.00 70.71 110 TRP D CA 1
ATOM 7325 C C . TRP D 1 113 ? 43.675 24.105 34.379 1.00 70.64 110 TRP D C 1
ATOM 7326 O O . TRP D 1 113 ? 42.884 25.031 34.218 1.00 71.43 110 TRP D O 1
ATOM 7337 N N . TYR D 1 114 ? 43.371 22.961 35.027 1.00 62.14 111 TYR D N 1
ATOM 7338 C CA . TYR D 1 114 ? 42.086 22.689 35.658 1.00 61.08 111 TYR D CA 1
ATOM 7339 C C . TYR D 1 114 ? 42.101 22.947 37.171 1.00 62.27 111 TYR D C 1
ATOM 7340 O O . TYR D 1 114 ? 41.132 22.607 37.835 1.00 62.87 111 TYR D O 1
ATOM 7349 N N . GLY D 1 115 ? 43.143 23.598 37.692 1.00 56.90 112 GLY D N 1
ATOM 7350 C CA . GLY D 1 115 ? 43.264 23.891 39.117 1.00 55.99 112 GLY D CA 1
ATOM 7351 C C . GLY D 1 115 ? 43.561 22.691 40.002 1.00 56.64 112 GLY D C 1
ATOM 7352 O O . GLY D 1 115 ? 43.297 22.736 41.199 1.00 56.83 112 GLY D O 1
ATOM 7353 N N . ALA D 1 116 ? 44.147 21.630 39.435 1.00 50.08 113 ALA D N 1
ATOM 7354 C CA . ALA D 1 116 ? 44.497 20.411 40.149 1.00 46.03 113 ALA D CA 1
ATOM 7355 C C . ALA D 1 116 ? 45.998 20.427 40.385 1.00 49.03 113 ALA D C 1
ATOM 7356 O O . ALA D 1 116 ? 46.707 21.202 39.743 1.00 49.59 113 ALA D O 1
ATOM 7358 N N . HIS D 1 117 ? 46.488 19.598 41.300 1.00 43.79 114 HIS D N 1
ATOM 7359 C CA . HIS D 1 117 ? 47.901 19.568 41.625 1.00 43.42 114 HIS D CA 1
ATOM 7360 C C . HIS D 1 117 ? 48.446 18.206 41.429 1.00 44.56 114 HIS D C 1
ATOM 7361 O O . HIS D 1 117 ? 47.856 17.213 41.856 1.00 43.86 11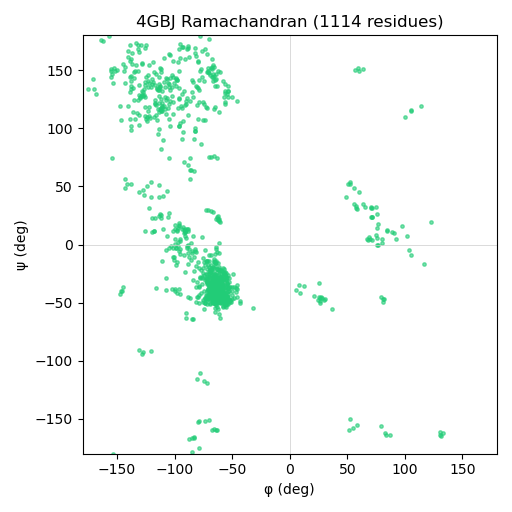4 HIS D O 1
ATOM 7368 N N . TYR D 1 118 ? 49.601 18.155 40.807 1.00 39.58 115 TYR D N 1
ATOM 7369 C CA . TYR D 1 118 ? 50.285 16.900 40.555 1.00 36.02 115 TYR D CA 1
ATOM 7370 C C . TYR D 1 118 ? 51.441 16.787 41.538 1.00 36.86 115 TYR D C 1
ATOM 7371 O O . TYR D 1 118 ? 52.297 17.685 41.596 1.00 33.79 115 TYR D O 1
ATOM 7380 N N . VAL D 1 119 ? 51.447 15.691 42.325 1.00 32.67 116 VAL D N 1
ATOM 7381 C CA . VAL D 1 119 ? 52.531 15.364 43.256 1.00 29.72 116 VAL D CA 1
ATOM 7382 C C . VAL D 1 119 ? 53.247 14.143 42.722 1.00 33.01 116 VAL D C 1
ATOM 7383 O O . VAL D 1 119 ? 52.641 13.080 42.604 1.00 33.67 116 VAL D O 1
ATOM 7387 N N . GLY D 1 120 ? 54.529 14.288 42.428 1.00 29.00 117 GLY D N 1
ATOM 7388 C CA . GLY D 1 120 ? 55.364 13.171 42.016 1.00 28.30 117 GLY D CA 1
ATOM 7389 C C . GLY D 1 120 ? 55.719 12.426 43.287 1.00 32.31 117 GLY D C 1
ATOM 7390 O O . GLY D 1 120 ? 56.231 13.039 44.225 1.00 32.74 117 GLY D O 1
ATOM 7391 N N . ALA D 1 121 ? 55.398 11.129 43.377 1.00 28.37 118 ALA D N 1
ATOM 7392 C CA . ALA D 1 121 ? 55.550 10.403 44.651 1.00 27.50 118 ALA D CA 1
ATOM 7393 C C . ALA D 1 121 ? 56.021 8.966 44.470 1.00 29.17 118 ALA D C 1
ATOM 7394 O O . ALA D 1 121 ? 55.409 8.037 45.020 1.00 28.69 118 ALA D O 1
ATOM 7396 N N . PRO D 1 122 ? 57.068 8.725 43.675 1.00 23.70 119 PRO D N 1
ATOM 7397 C CA . PRO D 1 122 ? 57.523 7.338 43.489 1.00 23.02 119 PRO D CA 1
ATOM 7398 C C . PRO D 1 122 ? 57.989 6.744 44.805 1.00 29.01 119 PRO D C 1
ATOM 7399 O O . PRO D 1 122 ? 58.498 7.457 45.685 1.00 29.06 119 PRO D O 1
ATOM 7403 N N . ILE D 1 123 ? 57.824 5.446 44.922 1.00 29.64 120 ILE D N 1
ATOM 7404 C CA . ILE D 1 123 ? 58.127 4.712 46.141 1.00 32.16 120 ILE D CA 1
ATOM 7405 C C . ILE D 1 123 ? 59.325 3.753 45.958 1.00 35.18 120 ILE D C 1
ATOM 7406 O O . ILE D 1 123 ? 59.558 3.210 44.888 1.00 34.53 120 ILE D O 1
ATOM 7411 N N . PHE D 1 124 ? 60.013 3.503 47.062 1.00 31.80 121 PHE D N 1
ATOM 7412 C CA . PHE D 1 124 ? 61.095 2.546 47.205 1.00 31.67 121 PHE D CA 1
ATOM 7413 C C . PHE D 1 124 ? 60.602 1.467 48.129 1.00 36.74 121 PHE D C 1
ATOM 7414 O O . PHE D 1 124 ? 60.591 1.651 49.348 1.00 36.52 121 PHE D O 1
ATOM 7422 N N . ALA D 1 125 ? 60.177 0.348 47.556 1.00 32.97 122 ALA D N 1
ATOM 7423 C CA . ALA D 1 125 ? 59.635 -0.744 48.325 1.00 34.58 122 ALA D CA 1
ATOM 7424 C C . ALA D 1 125 ? 59.329 -1.946 47.478 1.00 38.59 122 ALA D C 1
ATOM 7425 O O . ALA D 1 125 ? 58.627 -1.802 46.474 1.00 39.16 122 ALA D O 1
ATOM 7427 N N . ARG D 1 126 ? 59.724 -3.139 47.930 1.00 36.20 123 ARG D N 1
ATOM 7428 C CA . ARG D 1 126 ? 59.250 -4.388 47.342 1.00 38.05 123 ARG D CA 1
ATOM 7429 C C . ARG D 1 126 ? 57.880 -4.629 47.991 1.00 42.82 123 ARG D C 1
ATOM 7430 O O . ARG D 1 126 ? 57.646 -4.069 49.051 1.00 42.20 123 ARG D O 1
ATOM 7438 N N . PRO D 1 127 ? 57.001 -5.507 47.499 1.00 42.61 124 PRO D N 1
ATOM 7439 C CA . PRO D 1 127 ? 55.707 -5.720 48.204 1.00 43.23 124 PRO D CA 1
ATOM 7440 C C . PRO D 1 127 ? 55.832 -6.041 49.711 1.00 48.62 124 PRO D C 1
ATOM 7441 O O . PRO D 1 127 ? 55.066 -5.523 50.503 1.00 46.36 124 PRO D O 1
ATOM 7445 N N . GLU D 1 128 ? 56.861 -6.793 50.104 1.00 47.86 125 GLU D N 1
ATOM 7446 C CA . GLU D 1 128 ? 57.091 -7.185 51.495 1.00 51.75 125 GLU D CA 1
ATOM 7447 C C . GLU D 1 128 ? 57.409 -5.959 52.349 1.00 54.26 125 GLU D C 1
ATOM 7448 O O . GLU D 1 128 ? 56.990 -5.904 53.497 1.00 54.30 125 GLU D O 1
ATOM 7454 N N . ALA D 1 129 ? 58.149 -4.982 51.793 1.00 38.01 126 ALA D N 1
ATOM 7455 C CA . ALA D 1 129 ? 58.463 -3.730 52.487 1.00 37.99 126 ALA D CA 1
ATOM 7456 C C . ALA D 1 129 ? 57.191 -2.887 52.628 1.00 38.96 126 ALA D C 1
ATOM 7457 O O . ALA D 1 129 ? 57.082 -2.108 53.581 1.00 33.32 126 ALA D O 1
ATOM 7459 N N . VAL D 1 130 ? 56.261 -2.993 51.637 1.00 38.13 127 VAL D N 1
ATOM 7460 C CA . VAL D 1 130 ? 54.981 -2.280 51.728 1.00 37.81 127 VAL D CA 1
ATOM 7461 C C . VAL D 1 130 ? 54.222 -2.842 52.954 1.00 41.63 127 VAL D C 1
ATOM 7462 O O . VAL D 1 130 ? 53.833 -2.081 53.835 1.00 40.67 127 VAL D O 1
ATOM 7466 N N . ARG D 1 131 ? 54.050 -4.170 53.009 1.00 40.64 128 ARG D N 1
ATOM 7467 C CA . ARG D 1 131 ? 53.325 -4.849 54.077 1.00 43.82 128 ARG D CA 1
ATOM 7468 C C . ARG D 1 131 ? 53.921 -4.572 55.458 1.00 47.55 128 ARG D C 1
ATOM 7469 O O . ARG D 1 131 ? 53.170 -4.448 56.408 1.00 49.45 128 ARG D O 1
ATOM 7477 N N . ALA D 1 132 ? 55.240 -4.442 55.566 1.00 42.28 129 ALA D N 1
ATOM 7478 C CA . ALA D 1 132 ? 55.904 -4.148 56.829 1.00 42.32 129 ALA D CA 1
ATOM 7479 C C . ALA D 1 132 ? 56.036 -2.627 57.094 1.00 42.98 129 ALA D C 1
ATOM 7480 O O . ALA D 1 132 ? 56.544 -2.253 58.145 1.00 42.29 129 ALA D O 1
ATOM 7482 N N . LYS D 1 133 ? 55.570 -1.760 56.180 1.00 38.45 130 LYS D N 1
ATOM 7483 C CA . LYS D 1 133 ? 55.641 -0.292 56.319 1.00 38.48 130 LYS D CA 1
ATOM 7484 C C . LYS D 1 133 ? 57.073 0.210 56.512 1.00 41.67 130 LYS D C 1
ATOM 7485 O O . LYS D 1 133 ? 57.255 1.183 57.234 1.00 44.32 130 LYS D O 1
ATOM 7491 N N . VAL D 1 134 ? 58.083 -0.454 55.911 1.00 34.37 131 VAL D N 1
ATOM 7492 C CA . VAL D 1 134 ? 59.497 -0.103 56.086 1.00 34.20 131 VAL D CA 1
ATOM 7493 C C . VAL D 1 134 ? 60.101 0.504 54.779 1.00 37.87 131 VAL D C 1
ATOM 7494 O O . VAL D 1 134 ? 61.325 0.610 54.670 1.00 37.79 131 VAL D O 1
ATOM 7498 N N . GLY D 1 135 ? 59.245 0.870 53.828 1.00 33.32 132 GLY D N 1
ATOM 7499 C CA . GLY D 1 135 ? 59.649 1.478 52.571 1.00 32.63 132 GLY D CA 1
ATOM 7500 C C . GLY D 1 135 ? 59.812 2.972 52.725 1.00 34.48 132 GLY D C 1
ATOM 7501 O O . GLY D 1 135 ? 59.686 3.503 53.832 1.00 32.93 132 GLY D O 1
ATOM 7502 N N . ASN D 1 136 ? 60.157 3.641 51.622 1.00 26.73 133 ASN D N 1
ATOM 7503 C CA . ASN D 1 136 ? 60.370 5.073 51.626 1.00 26.46 133 ASN D CA 1
ATOM 7504 C C . ASN D 1 136 ? 59.683 5.680 50.420 1.00 32.10 133 ASN D C 1
ATOM 7505 O O . ASN D 1 136 ? 59.635 5.049 49.382 1.00 30.21 133 ASN D O 1
ATOM 7510 N N . ILE D 1 137 ? 59.193 6.922 50.541 1.00 29.29 134 ILE D N 1
ATOM 7511 C CA . ILE D 1 137 ? 58.552 7.626 49.449 1.00 27.36 134 ILE D CA 1
ATOM 7512 C C . ILE D 1 137 ? 59.276 8.963 49.245 1.00 32.57 134 ILE D C 1
ATOM 7513 O O . ILE D 1 137 ? 59.718 9.575 50.214 1.00 31.71 134 ILE D O 1
ATOM 7518 N N . CYS D 1 138 ? 59.404 9.402 47.984 1.00 28.29 135 CYS D N 1
ATOM 7519 C CA . CYS D 1 138 ? 59.968 10.704 47.650 1.00 29.91 135 CYS D CA 1
ATOM 7520 C C . CYS D 1 138 ? 58.873 11.547 47.062 1.00 30.80 135 CYS D C 1
ATOM 7521 O O . CYS D 1 138 ? 58.187 11.075 46.185 1.00 29.96 135 CYS D O 1
ATOM 7524 N N . LEU D 1 139 ? 58.728 12.782 47.502 1.00 28.82 136 LEU D N 1
ATOM 7525 C CA . LEU D 1 139 ? 57.674 13.679 47.052 1.00 29.70 136 LEU D CA 1
ATOM 7526 C C . LEU D 1 139 ? 58.247 14.893 46.421 1.00 32.48 136 LEU D C 1
ATOM 7527 O O . LEU D 1 139 ? 59.209 15.441 46.946 1.00 33.05 136 LEU D O 1
ATOM 7532 N N . SER D 1 140 ? 57.602 15.378 45.350 1.00 26.25 137 SER D N 1
ATOM 7533 C CA . SER D 1 140 ? 57.961 16.646 44.754 1.00 25.22 137 SER D CA 1
ATOM 7534 C C . SER D 1 140 ? 56.743 17.185 44.014 1.00 31.51 137 SER D C 1
ATOM 7535 O O . SER D 1 140 ? 55.815 16.443 43.649 1.00 30.13 137 SER D O 1
ATOM 7538 N N . GLY D 1 141 ? 56.680 18.498 43.950 1.00 30.76 138 GLY D N 1
ATOM 7539 C CA . GLY D 1 141 ? 55.519 19.173 43.384 1.00 33.25 138 GLY D CA 1
ATOM 7540 C C . GLY D 1 141 ? 55.042 20.263 44.329 1.00 36.44 138 GLY D C 1
ATOM 7541 O O . GLY D 1 141 ? 55.783 20.709 45.214 1.00 35.74 138 GLY D O 1
ATOM 7542 N N . ASN D 1 142 ? 53.811 20.691 44.148 1.00 35.62 139 ASN D N 1
ATOM 7543 C CA . ASN D 1 142 ? 53.217 21.808 44.908 1.00 37.70 139 ASN D CA 1
ATOM 7544 C C . ASN D 1 142 ? 53.275 21.570 46.420 1.00 41.16 139 ASN D C 1
ATOM 7545 O O . ASN D 1 142 ? 52.907 20.495 46.876 1.00 40.35 139 ASN D O 1
ATOM 7550 N N . ALA D 1 143 ? 53.726 22.576 47.188 1.00 39.09 140 ALA D N 1
ATOM 7551 C CA . ALA D 1 143 ? 53.896 22.470 48.628 1.00 38.46 140 ALA D CA 1
ATOM 7552 C C . ALA D 1 143 ? 52.588 22.186 49.354 1.00 43.79 140 ALA D C 1
ATOM 7553 O O . ALA D 1 143 ? 52.578 21.326 50.225 1.00 43.13 140 ALA D O 1
ATOM 7555 N N . GLY D 1 144 ? 51.508 22.871 48.960 1.00 42.84 141 GLY D N 1
ATOM 7556 C CA . GLY D 1 144 ? 50.166 22.693 49.511 1.00 42.77 141 GLY D CA 1
ATOM 7557 C C . GLY D 1 144 ? 49.657 21.282 49.332 1.00 45.00 141 GLY D C 1
ATOM 7558 O O . GLY D 1 144 ? 49.191 20.664 50.287 1.00 45.93 141 GLY D O 1
ATOM 7559 N N . ALA D 1 145 ? 49.777 20.753 48.112 1.00 41.32 142 ALA D N 1
ATOM 7560 C CA . ALA D 1 145 ? 49.389 19.385 47.778 1.00 40.39 142 ALA D CA 1
ATOM 7561 C C . ALA D 1 145 ? 50.201 18.345 48.581 1.00 41.14 142 ALA D C 1
ATOM 7562 O O . ALA D 1 145 ? 49.620 17.388 49.066 1.00 42.38 142 ALA D O 1
ATOM 7564 N N . LYS D 1 146 ? 51.524 18.517 48.731 1.00 36.72 143 LYS D N 1
ATOM 7565 C CA . LYS D 1 146 ? 52.338 17.545 49.472 1.00 35.76 143 LYS D CA 1
ATOM 7566 C C . LYS D 1 146 ? 51.928 17.494 50.974 1.00 40.01 143 LYS D C 1
ATOM 7567 O O . LYS D 1 146 ? 51.755 16.416 51.521 1.00 38.64 143 LYS D O 1
ATOM 7573 N N . GLU D 1 147 ? 51.711 18.660 51.590 1.00 37.54 144 GLU D N 1
ATOM 7574 C CA . GLU D 1 147 ? 51.277 18.802 52.987 1.00 38.16 144 GLU D CA 1
ATOM 7575 C C . GLU D 1 147 ? 49.913 18.086 53.241 1.00 45.40 144 GLU D C 1
ATOM 7576 O O . GLU D 1 147 ? 49.696 17.536 54.319 1.00 45.84 144 GLU D O 1
ATOM 7582 N N . ARG D 1 148 ? 49.021 18.071 52.257 1.00 41.88 145 ARG D N 1
ATOM 7583 C CA . ARG D 1 148 ? 47.712 17.434 52.415 1.00 42.59 145 ARG D CA 1
ATOM 7584 C C . ARG D 1 148 ? 47.809 15.911 52.345 1.00 44.04 145 ARG D C 1
ATOM 7585 O O . ARG D 1 148 ? 47.066 15.228 53.030 1.00 43.47 145 ARG D O 1
ATOM 7593 N N . ILE D 1 149 ? 48.714 15.368 51.537 1.00 39.23 146 ILE D N 1
ATOM 7594 C CA . ILE D 1 149 ? 48.771 13.919 51.379 1.00 37.92 146 ILE D CA 1
ATOM 7595 C C . ILE D 1 149 ? 49.886 13.282 52.218 1.00 41.37 146 ILE D C 1
ATOM 7596 O O . ILE D 1 149 ? 49.920 12.055 52.331 1.00 39.18 146 ILE D O 1
ATOM 7601 N N . LYS D 1 150 ? 50.793 14.083 52.795 1.00 39.35 147 LYS D N 1
ATOM 7602 C CA . LYS D 1 150 ? 51.902 13.543 53.589 1.00 38.39 147 LYS D CA 1
ATOM 7603 C C . LYS D 1 150 ? 51.365 12.722 54.735 1.00 41.40 147 LYS D C 1
ATOM 7604 O O . LYS D 1 150 ? 51.785 11.576 54.811 1.00 40.05 147 LYS D O 1
ATOM 7610 N N . PRO D 1 151 ? 50.314 13.152 55.489 1.00 41.85 148 PRO D N 1
ATOM 7611 C CA . PRO D 1 151 ? 49.751 12.277 56.526 1.00 42.47 148 PRO D CA 1
ATOM 7612 C C . PRO D 1 151 ? 49.217 10.944 56.033 1.00 44.22 148 PRO D C 1
ATOM 7613 O O . PRO D 1 151 ? 49.218 9.991 56.786 1.00 44.45 148 PRO D O 1
ATOM 7617 N N . ILE D 1 152 ? 48.746 10.876 54.790 1.00 40.90 149 ILE D N 1
ATOM 7618 C CA . ILE D 1 152 ? 48.184 9.645 54.233 1.00 39.45 149 ILE D CA 1
ATOM 7619 C C . ILE D 1 152 ? 49.309 8.672 53.882 1.00 38.67 149 ILE D C 1
ATOM 7620 O O . ILE D 1 152 ? 49.251 7.516 54.283 1.00 36.02 149 ILE D O 1
ATOM 7625 N N . VAL D 1 153 ? 50.339 9.140 53.163 1.00 35.79 150 VAL D N 1
ATOM 7626 C CA . VAL D 1 153 ? 51.437 8.263 52.737 1.00 33.08 150 VAL D CA 1
ATOM 7627 C C . VAL D 1 153 ? 52.279 7.745 53.905 1.00 37.70 150 VAL D C 1
ATOM 7628 O O . VAL D 1 153 ? 52.833 6.662 53.793 1.00 36.24 150 VAL D O 1
ATOM 7632 N N . GLU D 1 154 ? 52.319 8.460 55.030 1.00 37.17 151 GLU D N 1
ATOM 7633 C CA . GLU D 1 154 ? 53.038 8.017 56.241 1.00 38.16 151 GLU D CA 1
ATOM 7634 C C . GLU D 1 154 ? 52.495 6.664 56.790 1.00 43.30 151 GLU D C 1
ATOM 7635 O O . GLU D 1 154 ? 53.216 5.937 57.472 1.00 42.10 151 GLU D O 1
ATOM 7641 N N . ASN D 1 155 ? 51.245 6.313 56.469 1.00 39.64 152 ASN D N 1
ATOM 7642 C CA . ASN D 1 155 ? 50.702 5.037 56.944 1.00 39.50 152 ASN D CA 1
ATOM 7643 C C . ASN D 1 155 ? 51.404 3.827 56.320 1.00 39.33 152 ASN D C 1
ATOM 7644 O O . ASN D 1 155 ? 51.438 2.800 56.955 1.00 38.48 152 ASN D O 1
ATOM 7649 N N . PHE D 1 156 ? 51.955 3.922 55.112 1.00 35.42 153 PHE D N 1
ATOM 7650 C CA . PHE D 1 156 ? 52.508 2.744 54.448 1.00 35.15 153 PHE D CA 1
ATOM 7651 C C . PHE D 1 156 ? 54.021 2.823 54.152 1.00 38.03 153 PHE D C 1
ATOM 7652 O O . PHE D 1 156 ? 54.554 1.922 53.504 1.00 38.90 153 PHE D O 1
ATOM 7660 N N . VAL D 1 157 ? 54.719 3.801 54.715 1.00 32.76 154 VAL D N 1
ATOM 7661 C CA . VAL D 1 157 ? 56.178 3.919 54.561 1.00 31.21 154 VAL D CA 1
ATOM 7662 C C . VAL D 1 157 ? 56.773 4.355 55.879 1.00 37.89 154 VAL D C 1
ATOM 7663 O O . VAL D 1 157 ? 56.047 4.793 56.757 1.00 37.91 154 VAL D O 1
ATOM 7667 N N . LYS D 1 158 ? 58.104 4.247 56.015 1.00 36.81 155 LYS D N 1
ATOM 7668 C CA . LYS D 1 158 ? 58.831 4.746 57.175 1.00 37.63 155 LYS D CA 1
ATOM 7669 C C . LYS D 1 158 ? 59.252 6.207 56.881 1.00 41.70 155 LYS D C 1
ATOM 7670 O O . LYS D 1 158 ? 58.863 7.113 57.595 1.00 43.78 155 LYS D O 1
ATOM 7676 N N . GLY D 1 159 ? 60.021 6.422 55.815 1.00 37.09 156 GLY D N 1
ATOM 7677 C CA . GLY D 1 159 ? 60.529 7.750 55.483 1.00 35.89 156 GLY D CA 1
ATOM 7678 C C . GLY D 1 159 ? 59.823 8.450 54.342 1.00 35.76 156 GLY D C 1
ATOM 7679 O O . GLY D 1 159 ? 59.528 7.830 53.328 1.00 33.47 156 GLY D O 1
ATOM 7680 N N . VAL D 1 160 ? 59.671 9.778 54.474 1.00 32.92 157 VAL D N 1
ATOM 7681 C CA . VAL D 1 160 ? 59.096 10.689 53.495 1.00 32.15 157 VAL D CA 1
ATOM 7682 C C . VAL D 1 160 ? 60.160 11.719 53.202 1.00 32.93 157 VAL D C 1
ATOM 7683 O O . VAL D 1 160 ? 60.598 12.388 54.127 1.00 32.57 157 VAL D O 1
ATOM 7687 N N . PHE D 1 161 ? 60.620 11.817 51.953 1.00 27.59 158 PHE D N 1
ATOM 7688 C CA . PHE D 1 161 ? 61.683 12.742 51.569 1.00 28.42 158 PHE D CA 1
ATOM 7689 C C . PHE D 1 161 ? 61.116 13.745 50.574 1.00 35.01 158 PHE D C 1
ATOM 7690 O O . PHE D 1 161 ? 60.525 13.345 49.587 1.00 36.89 158 PHE D O 1
ATOM 7698 N N . ASP D 1 162 ? 61.187 15.026 50.894 1.00 32.15 159 ASP D N 1
ATOM 7699 C CA . ASP D 1 162 ? 60.648 16.098 50.070 1.00 32.07 159 ASP D CA 1
ATOM 7700 C C . ASP D 1 162 ? 61.756 16.671 49.149 1.00 34.25 159 ASP D C 1
ATOM 7701 O O . ASP D 1 162 ? 62.748 17.160 49.646 1.00 33.01 159 ASP D O 1
ATOM 7706 N N . PHE D 1 163 ? 61.580 16.585 47.814 1.00 30.76 160 PHE D N 1
ATOM 7707 C CA . PHE D 1 163 ? 62.552 17.117 46.847 1.00 31.29 160 PHE D CA 1
ATOM 7708 C C . PHE D 1 163 ? 62.072 18.439 46.192 1.00 33.75 160 PHE D C 1
ATOM 7709 O O . PHE D 1 163 ? 62.505 18.770 45.106 1.00 31.36 160 PHE D O 1
ATOM 7717 N N . GLY D 1 164 ? 61.236 19.208 46.883 1.00 31.82 161 GLY D N 1
ATOM 7718 C CA . GLY D 1 164 ? 60.896 20.543 46.413 1.00 32.49 161 GLY D CA 1
ATOM 7719 C C . GLY D 1 164 ? 59.806 20.639 45.391 1.00 37.27 161 GLY D C 1
ATOM 7720 O O . GLY D 1 164 ? 59.003 19.722 45.251 1.00 36.50 161 GLY D O 1
ATOM 7721 N N . ASP D 1 165 ? 59.741 21.804 44.729 1.00 36.03 162 ASP D N 1
ATOM 7722 C CA . ASP D 1 165 ? 58.679 22.193 43.814 1.00 37.59 162 ASP D CA 1
ATOM 7723 C C . ASP D 1 165 ? 58.664 21.497 42.471 1.00 38.06 162 ASP D C 1
ATOM 7724 O O . ASP D 1 165 ? 57.603 21.447 41.871 1.00 38.22 162 ASP D O 1
ATOM 7729 N N . ASP D 1 166 ? 59.804 21.074 41.929 1.00 34.03 163 ASP D N 1
ATOM 7730 C CA . ASP D 1 166 ? 59.793 20.471 40.591 1.00 32.95 163 ASP D CA 1
ATOM 7731 C C . ASP D 1 166 ? 58.988 19.155 40.636 1.00 35.17 163 ASP D C 1
ATOM 7732 O O . ASP D 1 166 ? 59.400 18.232 41.320 1.00 32.75 163 ASP D O 1
ATOM 7737 N N . PRO D 1 167 ? 57.883 19.032 39.884 1.00 32.46 164 PRO D N 1
ATOM 7738 C CA . PRO D 1 167 ? 57.101 17.786 39.940 1.00 30.98 164 PRO D CA 1
ATOM 7739 C C . PRO D 1 167 ? 57.800 16.524 39.418 1.00 33.09 164 PRO D C 1
ATOM 7740 O O . PRO D 1 167 ? 57.358 15.446 39.763 1.00 32.63 164 PRO D O 1
ATOM 7744 N N . GLY D 1 168 ? 58.909 16.655 38.686 1.00 29.67 165 GLY D N 1
ATOM 7745 C CA . GLY D 1 168 ? 59.701 15.537 38.219 1.00 28.43 165 GLY D CA 1
ATOM 7746 C C . GLY D 1 168 ? 60.937 15.233 39.050 1.00 32.22 165 GLY D C 1
ATOM 7747 O O . GLY D 1 168 ? 61.598 14.255 38.756 1.00 31.86 165 GLY D O 1
ATOM 7748 N N . ALA D 1 169 ? 61.268 16.013 40.103 1.00 28.23 166 ALA D N 1
ATOM 7749 C CA . ALA D 1 169 ? 62.491 15.769 40.884 1.00 25.73 166 ALA D CA 1
ATOM 7750 C C . ALA D 1 169 ? 62.455 14.439 41.640 1.00 29.25 166 ALA D C 1
ATOM 7751 O O . ALA D 1 169 ? 63.460 13.731 41.629 1.00 28.68 166 ALA D O 1
ATOM 7753 N N . ALA D 1 170 ? 61.328 14.066 42.263 1.00 24.60 167 ALA D N 1
ATOM 7754 C CA . ALA D 1 170 ? 61.293 12.803 42.980 1.00 22.83 167 ALA D CA 1
ATOM 7755 C C . ALA D 1 170 ? 61.460 11.663 42.009 1.00 26.46 167 ALA D C 1
ATOM 7756 O O . ALA D 1 170 ? 62.105 10.658 42.353 1.00 24.78 167 ALA D O 1
ATOM 7758 N N . ASN D 1 171 ? 60.977 11.845 40.749 1.00 24.25 168 ASN D N 1
ATOM 7759 C CA . ASN D 1 171 ? 61.167 10.804 39.727 1.00 23.97 168 ASN D CA 1
ATOM 7760 C C . ASN D 1 171 ? 62.609 10.594 39.392 1.00 25.85 168 ASN D C 1
ATOM 7761 O O . ASN D 1 171 ? 62.975 9.470 39.094 1.00 26.10 168 ASN D O 1
ATOM 7766 N N . VAL D 1 172 ? 63.434 11.648 39.426 1.00 23.91 169 VAL D N 1
ATOM 7767 C CA . VAL D 1 172 ? 64.885 11.517 39.122 1.00 23.72 169 VAL D CA 1
ATOM 7768 C C . VAL D 1 172 ? 65.521 10.667 40.224 1.00 26.76 169 VAL D C 1
ATOM 7769 O O . VAL D 1 172 ? 66.364 9.829 39.954 1.00 23.79 169 VAL D O 1
ATOM 7773 N N . ILE D 1 173 ? 65.122 10.921 41.486 1.00 25.43 170 ILE D N 1
ATOM 7774 C CA . ILE D 1 173 ? 65.656 10.180 42.643 1.00 22.13 170 ILE D CA 1
ATOM 7775 C C . ILE D 1 173 ? 65.289 8.697 42.530 1.00 25.36 170 ILE D C 1
ATOM 7776 O O . ILE D 1 173 ? 66.119 7.830 42.838 1.00 22.92 170 ILE D O 1
ATOM 7781 N N . LYS D 1 174 ? 64.053 8.405 42.136 1.00 20.56 171 LYS D N 1
ATOM 7782 C CA . LYS D 1 174 ? 63.644 7.003 41.996 1.00 19.43 171 LYS D CA 1
ATOM 7783 C C . LYS D 1 174 ? 64.502 6.330 40.914 1.00 22.33 171 LYS D C 1
ATOM 7784 O O . LYS D 1 174 ? 64.976 5.211 41.104 1.00 23.87 171 LYS D O 1
ATOM 7790 N N . LEU D 1 175 ? 64.704 7.004 39.777 1.00 27.21 172 LEU D N 1
ATOM 7791 C CA . LEU D 1 175 ? 65.524 6.416 38.720 1.00 24.83 172 LEU D CA 1
ATOM 7792 C C . LEU D 1 175 ? 66.954 6.238 39.185 1.00 27.54 172 LEU D C 1
ATOM 7793 O O . LEU D 1 175 ? 67.505 5.146 39.047 1.00 27.35 172 LEU D O 1
ATOM 7798 N N . ALA D 1 176 ? 67.522 7.245 39.870 1.00 23.02 173 ALA D N 1
ATOM 7799 C CA . ALA D 1 176 ? 68.871 7.104 40.421 1.00 21.83 173 ALA D CA 1
ATOM 7800 C C . ALA D 1 176 ? 68.973 6.004 41.448 1.00 27.80 173 ALA D C 1
ATOM 7801 O O . ALA D 1 176 ? 69.955 5.295 41.419 1.00 26.16 173 ALA D O 1
ATOM 7803 N N . GLY D 1 177 ? 67.978 5.839 42.336 1.00 26.70 174 GLY D N 1
ATOM 7804 C CA . GLY D 1 177 ? 68.018 4.773 43.329 1.00 27.87 174 GLY D CA 1
ATOM 7805 C C . GLY D 1 177 ? 67.912 3.387 42.726 1.00 28.62 174 GLY D C 1
ATOM 7806 O O . GLY D 1 177 ? 68.638 2.486 43.141 1.00 28.36 174 GLY D O 1
ATOM 7807 N N . ASN D 1 178 ? 66.960 3.193 41.790 1.00 24.72 175 ASN D N 1
ATOM 7808 C CA . ASN D 1 178 ? 66.816 1.908 41.081 1.00 24.87 175 ASN D CA 1
ATOM 7809 C C . ASN D 1 178 ? 68.051 1.574 40.242 1.00 25.31 175 ASN D C 1
ATOM 7810 O O . ASN D 1 178 ? 68.427 0.412 40.120 1.00 21.93 175 ASN D O 1
ATOM 7815 N N . PHE D 1 179 ? 68.725 2.582 39.730 1.00 23.56 176 PHE D N 1
ATOM 7816 C CA . PHE D 1 179 ? 69.997 2.370 39.024 1.00 21.23 176 PHE D CA 1
ATOM 7817 C C . PHE D 1 179 ? 71.025 1.776 40.014 1.00 22.88 176 PHE D C 1
ATOM 7818 O O . PHE D 1 179 ? 71.749 0.849 39.683 1.00 22.04 176 PHE D O 1
ATOM 7834 N N . ILE D 1 181 ? 70.480 0.151 42.787 1.00 20.31 178 ILE D N 1
ATOM 7835 C CA . ILE D 1 181 ? 70.090 -1.211 43.138 1.00 21.22 178 ILE D CA 1
ATOM 7836 C C . ILE D 1 181 ? 70.545 -2.171 42.041 1.00 24.83 178 ILE D C 1
ATOM 7837 O O . ILE D 1 181 ? 71.113 -3.220 42.332 1.00 24.08 178 ILE D O 1
ATOM 7842 N N . ALA D 1 182 ? 70.312 -1.809 40.781 1.00 24.35 179 ALA D N 1
ATOM 7843 C CA . ALA D 1 182 ? 70.756 -2.633 39.655 1.00 22.99 179 ALA D CA 1
ATOM 7844 C C . ALA D 1 182 ? 72.282 -2.732 39.599 1.00 24.21 179 ALA D C 1
ATOM 7845 O O . ALA D 1 182 ? 72.797 -3.796 39.331 1.00 22.35 179 ALA D O 1
ATOM 7847 N N . CYS D 1 183 ? 72.997 -1.656 39.857 1.00 22.23 180 CYS D N 1
ATOM 7848 C CA . CYS D 1 183 ? 74.456 -1.737 39.972 1.00 21.67 180 CYS D CA 1
ATOM 7849 C C . CYS D 1 183 ? 74.850 -2.651 41.097 1.00 22.21 180 CYS D C 1
ATOM 7850 O O . CYS D 1 183 ? 75.884 -3.272 40.998 1.00 23.18 180 CYS D O 1
ATOM 7853 N N . SER D 1 184 ? 74.104 -2.642 42.220 1.00 20.24 181 SER D N 1
ATOM 7854 C CA . SER D 1 184 ? 74.458 -3.478 43.363 1.00 18.25 181 SER D CA 1
ATOM 7855 C C . SER D 1 184 ? 74.294 -4.953 42.981 1.00 21.86 181 SER D C 1
ATOM 7856 O O . SER D 1 184 ? 75.097 -5.806 43.370 1.00 20.48 181 SER D O 1
ATOM 7859 N N . LEU D 1 185 ? 73.223 -5.267 42.258 1.00 22.56 182 LEU D N 1
ATOM 7860 C CA . LEU D 1 185 ? 73.013 -6.635 41.748 1.00 21.69 182 LEU D CA 1
ATOM 7861 C C . LEU D 1 185 ? 74.153 -7.051 40.782 1.00 23.27 182 LEU D C 1
ATOM 7862 O O . LEU D 1 185 ? 74.639 -8.180 40.845 1.00 21.23 182 LEU D O 1
ATOM 7867 N N . GLU D 1 186 ? 74.516 -6.156 39.838 1.00 20.08 183 GLU D N 1
ATOM 7868 C CA . GLU D 1 186 ? 75.570 -6.419 38.866 1.00 19.38 183 GLU D CA 1
ATOM 7869 C C . GLU D 1 186 ? 76.940 -6.602 39.550 1.00 22.98 183 GLU D C 1
ATOM 7870 O O . GLU D 1 186 ? 77.648 -7.572 39.236 1.00 21.23 183 GLU D O 1
ATOM 7892 N N . GLY D 1 189 ? 76.982 -9.915 41.188 1.00 22.85 186 GLY D N 1
ATOM 7893 C CA . GLY D 1 189 ? 77.119 -10.933 40.141 1.00 21.44 186 GLY D CA 1
ATOM 7894 C C . GLY D 1 189 ? 78.569 -11.122 39.691 1.00 24.48 186 GLY D C 1
ATOM 7895 O O . GLY D 1 189 ? 79.084 -12.244 39.641 1.00 20.04 186 GLY D O 1
ATOM 7896 N N . GLU D 1 190 ? 79.280 -10.014 39.440 1.00 21.05 187 GLU D N 1
ATOM 7897 C CA . GLU D 1 190 ? 80.687 -10.067 39.051 1.00 20.36 187 GLU D CA 1
ATOM 7898 C C . GLU D 1 190 ? 81.570 -10.564 40.190 1.00 24.52 187 GLU D C 1
ATOM 7899 O O . GLU D 1 190 ? 82.378 -11.458 39.979 1.00 23.37 187 GLU D O 1
ATOM 7905 N N . ALA D 1 191 ? 81.419 -9.986 41.392 1.00 21.61 188 ALA D N 1
ATOM 7906 C CA . ALA D 1 191 ? 82.222 -10.353 42.545 1.00 20.59 188 ALA D CA 1
ATOM 7907 C C . ALA D 1 191 ? 81.996 -11.821 42.943 1.00 23.96 188 ALA D C 1
ATOM 7908 O O . ALA D 1 191 ? 82.956 -12.549 43.111 1.00 22.78 188 ALA D O 1
ATOM 7910 N N . PHE D 1 192 ? 80.728 -12.255 43.082 1.00 20.60 189 PHE D N 1
ATOM 7911 C CA . PHE D 1 192 ? 80.403 -13.647 43.487 1.00 20.12 189 PHE D CA 1
ATOM 7912 C C . PHE D 1 192 ? 80.815 -14.685 42.455 1.00 25.64 189 PHE D C 1
ATOM 7913 O O . PHE D 1 192 ? 81.322 -15.740 42.841 1.00 23.51 189 PHE D O 1
ATOM 7921 N N . THR D 1 193 ? 80.703 -14.355 41.155 1.00 21.73 190 THR D N 1
ATOM 7922 C CA . THR D 1 193 ? 81.181 -15.225 40.076 1.00 19.19 190 THR D CA 1
ATOM 7923 C C . THR D 1 193 ? 82.713 -15.340 40.095 1.00 22.77 190 THR D C 1
ATOM 7924 O O . THR D 1 193 ? 83.213 -16.465 40.024 1.00 21.60 190 THR D O 1
ATOM 7936 N N . ALA D 1 195 ? 84.616 -15.036 42.709 1.00 20.46 192 ALA D N 1
ATOM 7937 C CA . ALA D 1 195 ? 84.928 -15.840 43.868 1.00 20.84 192 ALA D CA 1
ATOM 7938 C C . ALA D 1 195 ? 84.606 -17.292 43.589 1.00 24.27 192 ALA D C 1
ATOM 7939 O O . ALA D 1 195 ? 85.425 -18.172 43.873 1.00 20.14 192 ALA D O 1
ATOM 7941 N N . GLU D 1 196 ? 83.434 -17.533 42.982 1.00 20.86 193 GLU D N 1
ATOM 7942 C CA . GLU D 1 196 ? 83.001 -18.896 42.671 1.00 21.32 193 GLU D CA 1
ATOM 7943 C C . GLU D 1 196 ? 84.000 -19.620 41.783 1.00 26.49 193 GLU D C 1
ATOM 7944 O O . GLU D 1 196 ? 84.267 -20.804 41.977 1.00 24.48 193 GLU D O 1
ATOM 7950 N N . LYS D 1 197 ? 84.469 -18.949 40.749 1.00 22.84 194 LYS D N 1
ATOM 7951 C CA . LYS D 1 197 ? 85.413 -19.596 39.833 1.00 23.54 194 LYS D CA 1
ATOM 7952 C C . LYS D 1 197 ? 86.809 -19.751 40.465 1.00 27.23 194 LYS D C 1
ATOM 7953 O O . LYS D 1 197 ? 87.608 -20.484 39.940 1.00 24.32 194 LYS D O 1
ATOM 7959 N N . ASN D 1 198 ? 87.084 -19.064 41.577 1.00 23.68 195 ASN D N 1
ATOM 7960 C CA . ASN D 1 198 ? 88.265 -19.299 42.388 1.00 23.17 195 ASN D CA 1
ATOM 7961 C C . ASN D 1 198 ? 88.015 -20.386 43.441 1.00 30.01 195 ASN D C 1
ATOM 7962 O O . ASN D 1 198 ? 88.870 -20.571 44.296 1.00 31.59 195 ASN D O 1
ATOM 7967 N N . GLY D 1 199 ? 86.901 -21.136 43.369 1.00 25.55 196 GLY D N 1
ATOM 7968 C CA . GLY D 1 199 ? 86.641 -22.193 44.322 1.00 25.43 196 GLY D CA 1
ATOM 7969 C C . GLY D 1 199 ? 85.998 -21.762 45.624 1.00 28.88 196 GLY D C 1
ATOM 7970 O O . GLY D 1 199 ? 85.888 -22.586 46.516 1.00 26.68 196 GLY D O 1
ATOM 7971 N N . ILE D 1 200 ? 85.500 -20.508 45.743 1.00 25.47 197 ILE D N 1
ATOM 7972 C CA . ILE D 1 200 ? 84.843 -20.056 46.979 1.00 24.02 197 ILE D CA 1
ATOM 7973 C C . ILE D 1 200 ? 83.328 -20.176 46.805 1.00 26.17 197 ILE D C 1
ATOM 7974 O O . ILE D 1 200 ? 82.823 -19.789 45.780 1.00 21.66 197 ILE D O 1
ATOM 7979 N N . SER D 1 201 ? 82.602 -20.581 47.845 1.00 22.10 198 SER D N 1
ATOM 7980 C CA . SER D 1 201 ? 81.174 -20.639 47.773 1.00 21.26 198 SER D CA 1
ATOM 7981 C C . SER D 1 201 ? 80.594 -19.221 47.603 1.00 24.08 198 SER D C 1
ATOM 7982 O O . SER D 1 201 ? 80.986 -18.333 48.343 1.00 21.95 198 SER D O 1
ATOM 7985 N N . ARG D 1 202 ? 79.597 -19.037 46.708 1.00 22.17 199 ARG D N 1
ATOM 7986 C CA . ARG D 1 202 ? 78.926 -17.744 46.562 1.00 22.34 199 ARG D CA 1
ATOM 7987 C C . ARG D 1 202 ? 78.295 -17.336 47.937 1.00 24.51 199 ARG D C 1
ATOM 7988 O O . ARG D 1 202 ? 78.267 -16.151 48.289 1.00 21.76 199 ARG D O 1
ATOM 7996 N N . GLN D 1 203 ? 77.902 -18.328 48.754 1.00 23.63 200 GLN D N 1
ATOM 7997 C CA . GLN D 1 203 ? 77.334 -18.071 50.079 1.00 23.55 200 GLN D CA 1
ATOM 7998 C C . GLN D 1 203 ? 78.362 -17.505 51.068 1.00 26.47 200 GLN D C 1
ATOM 7999 O O . GLN D 1 203 ? 78.061 -16.565 51.785 1.00 22.58 200 GLN D O 1
ATOM 8005 N N . SER D 1 204 ? 79.589 -18.050 51.087 1.00 24.67 201 SER D N 1
ATOM 8006 C CA . SER D 1 204 ? 80.625 -17.595 52.022 1.00 21.06 201 SER D CA 1
ATOM 8007 C C . SER D 1 204 ? 80.984 -16.121 51.802 1.00 24.94 201 SER D C 1
ATOM 8008 O O . SER D 1 204 ? 81.161 -15.385 52.757 1.00 23.12 201 SER D O 1
ATOM 8011 N N . ILE D 1 205 ? 81.214 -15.732 50.543 1.00 22.19 202 ILE D N 1
ATOM 8012 C CA . ILE D 1 205 ? 81.578 -14.352 50.208 1.00 20.57 202 ILE D CA 1
ATOM 8013 C C . ILE D 1 205 ? 80.359 -13.436 50.499 1.00 25.09 202 ILE D C 1
ATOM 8014 O O . ILE D 1 205 ? 80.525 -12.384 51.085 1.00 24.46 202 ILE D O 1
ATOM 8019 N N . TYR D 1 206 ? 79.152 -13.845 50.124 1.00 21.95 203 TYR D N 1
ATOM 8020 C CA . TYR D 1 206 ? 77.962 -13.073 50.455 1.00 22.18 203 TYR D CA 1
ATOM 8021 C C . TYR D 1 206 ? 77.873 -12.839 51.997 1.00 25.18 203 TYR D C 1
ATOM 8022 O O . TYR D 1 206 ? 77.662 -11.709 52.438 1.00 24.57 203 TYR D O 1
ATOM 8031 N N . GLU D 1 207 ? 78.002 -13.895 52.793 1.00 22.90 204 GLU D N 1
ATOM 8032 C CA . GLU D 1 207 ? 77.886 -13.783 54.264 1.00 23.50 204 GLU D CA 1
ATOM 8033 C C . GLU D 1 207 ? 78.919 -12.850 54.874 1.00 28.07 204 GLU D C 1
ATOM 8034 O O . GLU D 1 207 ? 78.578 -12.038 55.749 1.00 26.84 204 GLU D O 1
ATOM 8048 N N . LEU D 1 209 ? 80.833 -10.298 53.288 1.00 24.38 206 LEU D N 1
ATOM 8049 C CA . LEU D 1 209 ? 80.672 -8.916 52.825 1.00 24.34 206 LEU D CA 1
ATOM 8050 C C . LEU D 1 209 ? 79.373 -8.252 53.246 1.00 31.25 206 LEU D C 1
ATOM 8051 O O . LEU D 1 209 ? 79.419 -7.097 53.649 1.00 29.29 206 LEU D O 1
ATOM 8056 N N . THR D 1 210 ? 78.236 -8.953 53.196 1.00 28.58 207 THR D N 1
ATOM 8057 C CA . THR D 1 210 ? 76.963 -8.299 53.540 1.00 28.05 207 THR D CA 1
ATOM 8058 C C . THR D 1 210 ? 76.715 -8.239 55.041 1.00 32.45 207 THR D C 1
ATOM 8059 O O . THR D 1 210 ? 75.766 -7.579 55.453 1.00 33.98 207 THR D O 1
ATOM 8063 N N . SER D 1 211 ? 77.580 -8.821 55.877 1.00 28.29 208 SER D N 1
ATOM 8064 C CA . SER D 1 211 ? 77.443 -8.661 57.306 1.00 29.37 208 SER D CA 1
ATOM 8065 C C . SER D 1 211 ? 78.455 -7.664 57.828 1.00 31.92 208 SER D C 1
ATOM 8066 O O . SER D 1 211 ? 78.422 -7.381 58.996 1.00 29.27 208 SER D O 1
ATOM 8069 N N . THR D 1 212 ? 79.327 -7.097 56.982 1.00 28.82 209 THR D N 1
ATOM 8070 C CA . THR D 1 212 ? 80.349 -6.165 57.447 1.00 27.83 209 THR D CA 1
ATOM 8071 C C . THR D 1 212 ? 80.280 -4.864 56.592 1.00 34.41 209 THR D C 1
ATOM 8072 O O . THR D 1 212 ? 79.415 -4.027 56.827 1.00 34.21 209 THR D O 1
ATOM 8076 N N . LEU D 1 213 ? 81.098 -4.773 55.531 1.00 30.54 210 LEU D N 1
ATOM 8077 C CA . LEU D 1 213 ? 81.214 -3.627 54.622 1.00 30.98 210 LEU D CA 1
ATOM 8078 C C . LEU D 1 213 ? 79.924 -3.211 54.034 1.00 28.80 210 LEU D C 1
ATOM 8079 O O . LEU D 1 213 ? 79.607 -2.018 53.947 1.00 27.98 210 LEU D O 1
ATOM 8084 N N . PHE D 1 214 ? 79.184 -4.205 53.585 1.00 24.17 211 PHE D N 1
ATOM 8085 C CA . PHE D 1 214 ? 77.948 -4.000 52.843 1.00 25.25 211 PHE D CA 1
ATOM 8086 C C . PHE D 1 214 ? 76.738 -4.404 53.641 1.00 28.17 211 PHE D C 1
ATOM 8087 O O . PHE D 1 214 ? 75.777 -4.862 53.045 1.00 26.25 211 PHE D O 1
ATOM 8095 N N . ALA D 1 215 ? 76.703 -4.061 54.954 1.00 26.54 212 ALA D N 1
ATOM 8096 C CA . ALA D 1 215 ? 75.553 -4.342 55.825 1.00 25.82 212 ALA D CA 1
ATOM 8097 C C . ALA D 1 215 ? 74.529 -3.244 55.645 1.00 33.78 212 ALA D C 1
ATOM 8098 O O . ALA D 1 215 ? 74.292 -2.467 56.539 1.00 33.70 212 ALA D O 1
ATOM 8100 N N . ALA D 1 216 ? 73.986 -3.138 54.425 1.00 35.84 213 ALA D N 1
ATOM 8101 C CA . ALA D 1 216 ? 72.973 -2.159 54.009 1.00 35.67 213 ALA D CA 1
ATOM 8102 C C . ALA D 1 216 ? 71.803 -2.947 53.485 1.00 37.57 213 ALA D C 1
ATOM 8103 O O . ALA D 1 216 ? 72.041 -3.982 52.854 1.00 36.50 213 ALA D O 1
ATOM 8105 N N . PRO D 1 217 ? 70.561 -2.491 53.668 1.00 34.72 214 PRO D N 1
ATOM 8106 C CA . PRO D 1 217 ? 69.395 -3.277 53.218 1.00 36.24 214 PRO D CA 1
ATOM 8107 C C . PRO D 1 217 ? 69.419 -3.895 51.815 1.00 39.50 214 PRO D C 1
ATOM 8108 O O . PRO D 1 217 ? 69.087 -5.075 51.669 1.00 39.23 214 PRO D O 1
ATOM 8112 N N . ILE D 1 218 ? 69.838 -3.125 50.813 1.00 35.97 215 ILE D N 1
ATOM 8113 C CA . ILE D 1 218 ? 69.861 -3.576 49.412 1.00 34.00 215 ILE D CA 1
ATOM 8114 C C . ILE D 1 218 ? 70.792 -4.761 49.248 1.00 34.94 215 ILE D C 1
ATOM 8115 O O . ILE D 1 218 ? 70.388 -5.789 48.705 1.00 33.70 215 ILE D O 1
ATOM 8120 N N . PHE D 1 219 ? 71.998 -4.664 49.796 1.00 30.17 216 PHE D N 1
ATOM 8121 C CA . PHE D 1 219 ? 72.967 -5.746 49.673 1.00 28.69 216 PHE D CA 1
ATOM 8122 C C . PHE D 1 219 ? 72.579 -6.973 50.473 1.00 34.43 216 PHE D C 1
ATOM 8123 O O . PHE D 1 219 ? 72.750 -8.097 49.994 1.00 32.24 216 PHE D O 1
ATOM 8131 N N . GLN D 1 220 ? 71.971 -6.781 51.648 1.00 35.56 217 GLN D N 1
ATOM 8132 C CA . GLN D 1 220 ? 71.608 -7.928 52.472 1.00 36.02 217 GLN D CA 1
ATOM 8133 C C . GLN D 1 220 ? 70.478 -8.708 51.847 1.00 40.29 217 GLN D C 1
ATOM 8134 O O . GLN D 1 220 ? 70.546 -9.944 51.776 1.00 41.01 217 GLN D O 1
ATOM 8140 N N . ASN D 1 221 ? 69.467 -7.989 51.349 1.00 35.96 218 ASN D N 1
ATOM 8141 C CA . ASN D 1 221 ? 68.278 -8.600 50.764 1.00 35.50 218 ASN D CA 1
ATOM 8142 C C . ASN D 1 221 ? 68.513 -9.109 49.317 1.00 35.53 218 ASN D C 1
ATOM 8143 O O . ASN D 1 221 ? 68.254 -10.267 49.035 1.00 35.27 218 ASN D O 1
ATOM 8148 N N . TYR D 1 222 ? 69.052 -8.309 48.429 1.00 29.70 219 TYR D N 1
ATOM 8149 C CA . TYR D 1 222 ? 69.249 -8.829 47.072 1.00 29.97 219 TYR D CA 1
ATOM 8150 C C . TYR D 1 222 ? 70.452 -9.812 46.971 1.00 38.06 219 TYR D C 1
ATOM 8151 O O . TYR D 1 222 ? 70.441 -10.685 46.097 1.00 38.46 219 TYR D O 1
ATOM 8160 N N . GLY D 1 223 ? 71.420 -9.703 47.880 1.00 33.86 220 GLY D N 1
ATOM 8161 C CA . GLY D 1 223 ? 72.606 -10.556 47.887 1.00 32.89 220 GLY D CA 1
ATOM 8162 C C . GLY D 1 223 ? 72.288 -12.015 48.076 1.00 33.85 220 GLY D C 1
ATOM 8163 O O . GLY D 1 223 ? 72.947 -12.853 47.481 1.00 32.22 220 GLY D O 1
ATOM 8164 N N . LYS D 1 224 ? 71.251 -12.334 48.856 1.00 31.00 221 LYS D N 1
ATOM 8165 C CA . LYS D 1 224 ? 70.780 -13.719 49.020 1.00 32.84 221 LYS D CA 1
ATOM 8166 C C . LYS D 1 224 ? 70.397 -14.359 47.685 1.00 34.62 221 LYS D C 1
ATOM 8167 O O . LYS D 1 224 ? 70.723 -15.518 47.425 1.00 31.51 221 LYS D O 1
ATOM 8173 N N . LEU D 1 225 ? 69.714 -13.579 46.850 1.00 32.57 222 LEU D N 1
ATOM 8174 C CA . LEU D 1 225 ? 69.219 -14.004 45.542 1.00 32.52 222 LEU D CA 1
ATOM 8175 C C . LEU D 1 225 ? 70.391 -14.159 44.561 1.00 31.42 222 LEU D C 1
ATOM 8176 O O . LEU D 1 225 ? 70.477 -15.157 43.860 1.00 28.93 222 LEU D O 1
ATOM 8181 N N . VAL D 1 226 ? 71.354 -13.256 44.607 1.00 27.07 223 VAL D N 1
ATOM 8182 C CA . VAL D 1 226 ? 72.542 -13.382 43.748 1.00 25.89 223 VAL D CA 1
ATOM 8183 C C . VAL D 1 226 ? 73.407 -14.585 44.208 1.00 29.56 223 VAL D C 1
ATOM 8184 O O . VAL D 1 226 ? 73.951 -15.287 43.367 1.00 26.85 223 VAL D O 1
ATOM 8188 N N . ALA D 1 227 ? 73.554 -14.796 45.526 1.00 28.69 224 ALA D N 1
ATOM 8189 C CA . ALA D 1 227 ? 74.384 -15.880 46.067 1.00 28.01 224 ALA D CA 1
ATOM 8190 C C . ALA D 1 227 ? 73.858 -17.236 45.595 1.00 35.25 224 ALA D C 1
ATOM 8191 O O . ALA D 1 227 ? 74.619 -18.044 45.083 1.00 35.00 224 ALA D O 1
ATOM 8193 N N . SER D 1 228 ? 72.538 -17.445 45.675 1.00 33.46 225 SER D N 1
ATOM 8194 C CA . SER D 1 228 ? 71.919 -18.691 45.243 1.00 34.90 225 SER D CA 1
ATOM 8195 C C . SER D 1 228 ? 71.544 -18.693 43.748 1.00 41.30 225 SER D C 1
ATOM 8196 O O . SER D 1 228 ? 71.332 -19.766 43.193 1.00 40.18 225 SER D O 1
ATOM 8199 N N . ASN D 1 229 ? 71.484 -17.499 43.100 1.00 37.60 226 ASN D N 1
ATOM 8200 C CA . ASN D 1 229 ? 71.120 -17.291 41.696 1.00 36.76 226 ASN D CA 1
ATOM 8201 C C . ASN D 1 229 ? 69.664 -17.732 41.499 1.00 41.29 226 ASN D C 1
ATOM 8202 O O . ASN D 1 229 ? 69.279 -18.197 40.434 1.00 42.82 226 ASN D O 1
ATOM 8207 N N . THR D 1 230 ? 68.842 -17.504 42.521 1.00 38.08 227 THR D N 1
ATOM 8208 C CA . THR D 1 230 ? 67.424 -17.861 42.499 1.00 40.61 227 THR D CA 1
ATOM 8209 C C . THR D 1 230 ? 66.658 -16.547 42.521 1.00 42.76 227 THR D C 1
ATOM 8210 O O . THR D 1 230 ? 66.762 -15.812 43.495 1.00 41.33 227 THR D O 1
ATOM 8214 N N . TYR D 1 231 ? 65.940 -16.255 41.429 1.00 40.96 228 TYR D N 1
ATOM 8215 C CA . TYR D 1 231 ? 65.236 -14.983 41.190 1.00 42.65 228 TYR D CA 1
ATOM 8216 C C . TYR D 1 231 ? 63.713 -15.220 40.988 1.00 53.92 228 TYR D C 1
ATOM 8217 O O . TYR D 1 231 ? 63.106 -14.864 39.956 1.00 50.87 228 TYR D O 1
ATOM 8226 N N . GLU D 1 232 ? 63.156 -15.918 41.996 1.00 58.13 229 GLU D N 1
ATOM 8227 C CA . GLU D 1 232 ? 61.727 -16.301 42.234 1.00 61.37 229 GLU D CA 1
ATOM 8228 C C . GLU D 1 232 ? 61.616 -16.290 43.764 1.00 67.37 229 GLU D C 1
ATOM 8229 O O . GLU D 1 232 ? 62.510 -16.889 44.352 1.00 66.36 229 GLU D O 1
ATOM 8235 N N . PRO D 1 233 ? 60.778 -15.488 44.470 1.00 65.91 230 PRO D N 1
ATOM 8236 C CA . PRO D 1 233 ? 59.581 -14.731 44.042 1.00 64.99 230 PRO D CA 1
ATOM 8237 C C . PRO D 1 233 ? 59.816 -13.534 43.142 1.00 60.00 230 PRO D C 1
ATOM 8238 O O . PRO D 1 233 ? 60.765 -12.774 43.331 1.00 59.78 230 PRO D O 1
ATOM 8242 N N . VAL D 1 234 ? 58.840 -13.296 42.264 1.00 48.74 231 VAL D N 1
ATOM 8243 C CA . VAL D 1 234 ? 58.903 -12.219 41.311 1.00 45.72 231 VAL D CA 1
ATOM 8244 C C . VAL D 1 234 ? 58.214 -10.970 41.894 1.00 48.27 231 VAL D C 1
ATOM 8245 O O . VAL D 1 234 ? 56.984 -10.904 41.953 1.00 48.73 231 VAL D O 1
ATOM 8249 N N . ALA D 1 235 ? 59.020 -9.969 42.292 1.00 41.06 232 ALA D N 1
ATOM 8250 C CA . ALA D 1 235 ? 58.498 -8.673 42.769 1.00 40.82 232 ALA D CA 1
ATOM 8251 C C . ALA D 1 235 ? 58.325 -7.762 41.591 1.00 41.98 232 ALA D C 1
ATOM 8252 O O . ALA D 1 235 ? 57.307 -7.094 41.464 1.00 41.81 232 ALA D O 1
ATOM 8254 N N . PHE D 1 236 ? 59.352 -7.731 40.714 1.00 36.37 233 PHE D N 1
ATOM 8255 C CA . PHE D 1 236 ? 59.374 -6.914 39.540 1.00 36.04 233 PHE D CA 1
ATOM 8256 C C . PHE D 1 236 ? 59.823 -7.748 38.337 1.00 32.55 233 PHE D C 1
ATOM 8257 O O . PHE D 1 236 ? 60.969 -8.193 38.265 1.00 27.41 233 PHE D O 1
ATOM 8265 N N . ARG D 1 237 ? 58.924 -7.955 37.421 1.00 28.02 234 ARG D N 1
ATOM 8266 C CA . ARG D 1 237 ? 59.199 -8.762 36.252 1.00 28.74 234 ARG D CA 1
ATOM 8267 C C . ARG D 1 237 ? 60.301 -8.143 35.400 1.00 32.30 234 ARG D C 1
ATOM 8268 O O . ARG D 1 237 ? 60.346 -6.919 35.144 1.00 30.80 234 ARG D O 1
ATOM 8276 N N . PHE D 1 238 ? 61.183 -9.038 34.966 1.00 30.09 235 PHE D N 1
ATOM 8277 C CA . PHE D 1 238 ? 62.371 -8.801 34.144 1.00 27.50 235 PHE D CA 1
ATOM 8278 C C . PHE D 1 238 ? 62.256 -7.651 33.135 1.00 32.23 235 PHE D C 1
ATOM 8279 O O . PHE D 1 238 ? 63.093 -6.752 33.211 1.00 29.41 235 PHE D O 1
ATOM 8287 N N . PRO D 1 239 ? 61.246 -7.596 32.216 1.00 30.72 236 PRO D N 1
ATOM 8288 C CA . PRO D 1 239 ? 61.187 -6.463 31.266 1.00 29.04 236 PRO D CA 1
ATOM 8289 C C . PRO D 1 239 ? 61.015 -5.074 31.891 1.00 31.56 236 PRO D C 1
ATOM 8290 O O . PRO D 1 239 ? 61.316 -4.074 31.236 1.00 29.74 236 PRO D O 1
ATOM 8294 N N . LEU D 1 240 ? 60.500 -4.996 33.132 1.00 27.16 237 LEU D N 1
ATOM 8295 C CA . LEU D 1 240 ? 60.312 -3.722 33.808 1.00 26.81 237 LEU D CA 1
ATOM 8296 C C . LEU D 1 240 ? 61.652 -3.177 34.238 1.00 27.66 237 LEU D C 1
ATOM 8297 O O . LEU D 1 240 ? 61.814 -1.964 34.338 1.00 28.12 237 LEU D O 1
ATOM 8302 N N . GLY D 1 241 ? 62.615 -4.063 34.421 1.00 25.23 238 GLY D N 1
ATOM 8303 C CA . GLY D 1 241 ? 63.994 -3.705 34.708 1.00 24.57 238 GLY D CA 1
ATOM 8304 C C . GLY D 1 241 ? 64.598 -2.965 33.539 1.00 28.28 238 GLY D C 1
ATOM 8305 O O . GLY D 1 241 ? 65.262 -1.952 33.745 1.00 26.49 238 GLY D O 1
ATOM 8306 N N . LEU D 1 242 ? 64.309 -3.430 32.286 1.00 23.20 239 LEU D N 1
ATOM 8307 C CA . LEU D 1 242 ? 64.779 -2.779 31.070 1.00 21.86 239 LEU D CA 1
ATOM 8308 C C . LEU D 1 242 ? 64.075 -1.438 30.915 1.00 24.30 239 LEU D C 1
ATOM 8309 O O . LEU D 1 242 ? 64.717 -0.448 30.592 1.00 20.03 239 LEU D O 1
ATOM 8314 N N . LYS D 1 243 ? 62.771 -1.389 31.217 1.00 22.75 240 LYS D N 1
ATOM 8315 C CA . LYS D 1 243 ? 62.018 -0.150 31.123 1.00 22.65 240 LYS D CA 1
ATOM 8316 C C . LYS D 1 243 ? 62.596 0.907 32.054 1.00 25.25 240 LYS D C 1
ATOM 8317 O O . LYS D 1 243 ? 62.748 2.040 31.636 1.00 24.48 240 LYS D O 1
ATOM 8323 N N . ASP D 1 244 ? 62.914 0.548 33.303 1.00 24.28 241 ASP D N 1
ATOM 8324 C CA . ASP D 1 244 ? 63.458 1.528 34.257 1.00 24.02 241 ASP D CA 1
ATOM 8325 C C . ASP D 1 244 ? 64.833 2.004 33.847 1.00 23.03 241 ASP D C 1
ATOM 8326 O O . ASP D 1 244 ? 65.083 3.198 33.873 1.00 23.93 241 ASP D O 1
ATOM 8331 N N . ILE D 1 245 ? 65.749 1.093 33.508 1.00 17.71 242 ILE D N 1
ATOM 8332 C CA . ILE D 1 245 ? 67.101 1.543 33.134 1.00 18.69 242 ILE D CA 1
ATOM 8333 C C . ILE D 1 245 ? 67.061 2.426 31.837 1.00 22.81 242 ILE D C 1
ATOM 8334 O O . ILE D 1 245 ? 67.862 3.383 31.686 1.00 20.13 242 ILE D O 1
ATOM 8339 N N . ASN D 1 246 ? 66.120 2.125 30.912 1.00 19.79 243 ASN D N 1
ATOM 8340 C CA . ASN D 1 246 ? 65.981 2.943 29.731 1.00 17.42 243 ASN D CA 1
ATOM 8341 C C . ASN D 1 246 ? 65.490 4.357 30.094 1.00 23.60 243 ASN D C 1
ATOM 8342 O O . ASN D 1 246 ? 65.902 5.297 29.414 1.00 21.59 243 ASN D O 1
ATOM 8347 N N . LEU D 1 247 ? 64.648 4.524 31.170 1.00 19.98 244 LEU D N 1
ATOM 8348 C CA . LEU D 1 247 ? 64.230 5.875 31.602 1.00 20.64 244 LEU D CA 1
ATOM 8349 C C . LEU D 1 247 ? 65.410 6.640 32.196 1.00 24.28 244 LEU D C 1
ATOM 8350 O O . LEU D 1 247 ? 65.496 7.851 32.063 1.00 22.52 244 LEU D O 1
ATOM 8355 N N . THR D 1 248 ? 66.279 5.935 32.907 1.00 21.69 245 THR D N 1
ATOM 8356 C CA . THR D 1 248 ? 67.471 6.530 33.527 1.00 21.90 245 THR D CA 1
ATOM 8357 C C . THR D 1 248 ? 68.391 7.020 32.418 1.00 24.33 245 THR D C 1
ATOM 8358 O O . THR D 1 248 ? 68.915 8.118 32.494 1.00 25.51 245 THR D O 1
ATOM 8362 N N . LEU D 1 249 ? 68.619 6.179 31.443 1.00 19.79 246 LEU D N 1
ATOM 8363 C CA . LEU D 1 249 ? 69.461 6.481 30.277 1.00 20.29 246 LEU D CA 1
ATOM 8364 C C . LEU D 1 249 ? 68.900 7.628 29.479 1.00 21.94 246 LEU D C 1
ATOM 8365 O O . LEU D 1 249 ? 69.658 8.509 29.086 1.00 20.95 246 LEU D O 1
ATOM 8370 N N . GLN D 1 250 ? 67.599 7.678 29.307 1.00 20.93 247 GLN D N 1
ATOM 8371 C CA . GLN D 1 250 ? 66.995 8.813 28.624 1.00 21.50 247 GLN D CA 1
ATOM 8372 C C . GLN D 1 250 ? 67.115 10.093 29.454 1.00 24.41 247 GLN D C 1
ATOM 8373 O O . GLN D 1 250 ? 67.382 11.149 28.891 1.00 22.37 247 GLN D O 1
ATOM 8379 N N . THR D 1 251 ? 66.797 10.022 30.745 1.00 21.45 248 THR D N 1
ATOM 8380 C CA . THR D 1 251 ? 66.845 11.170 31.635 1.00 22.23 248 THR D CA 1
ATOM 8381 C C . THR D 1 251 ? 68.266 11.734 31.715 1.00 25.15 248 THR D C 1
ATOM 8382 O O . THR D 1 251 ? 68.446 12.961 31.743 1.00 24.14 248 THR D O 1
ATOM 8386 N N . ALA D 1 252 ? 69.249 10.847 31.810 1.00 20.68 249 ALA D N 1
ATOM 8387 C CA . ALA D 1 252 ? 70.643 11.249 31.903 1.00 21.08 249 ALA D CA 1
ATOM 8388 C C . ALA D 1 252 ? 71.091 11.825 30.557 1.00 23.67 249 ALA D C 1
ATOM 8389 O O . ALA D 1 252 ? 71.696 12.884 30.525 1.00 24.84 249 ALA D O 1
ATOM 8391 N N . SER D 1 253 ? 70.744 11.181 29.444 1.00 20.42 250 SER D N 1
ATOM 8392 C CA . SER D 1 253 ? 71.063 11.718 28.136 1.00 19.14 250 SER D CA 1
ATOM 8393 C C . SER D 1 253 ? 70.509 13.129 27.925 1.00 23.36 250 SER D C 1
ATOM 8394 O O . SER D 1 253 ? 71.193 13.968 27.338 1.00 22.76 250 SER D O 1
ATOM 8397 N N . ASP D 1 254 ? 69.310 13.402 28.398 1.00 21.01 251 ASP D N 1
ATOM 8398 C CA . ASP D 1 254 ? 68.724 14.734 28.228 1.00 24.59 251 ASP D CA 1
ATOM 8399 C C . ASP D 1 254 ? 69.477 15.846 28.975 1.00 27.25 251 ASP D C 1
ATOM 8400 O O . ASP D 1 254 ? 69.297 17.018 28.643 1.00 26.02 251 ASP D O 1
ATOM 8405 N N . VAL D 1 255 ? 70.296 15.505 29.961 1.00 21.68 252 VAL D N 1
ATOM 8406 C CA . VAL D 1 255 ? 71.122 16.520 30.651 1.00 22.48 252 VAL D CA 1
ATOM 8407 C C . VAL D 1 255 ? 72.623 16.289 30.324 1.00 25.36 252 VAL D C 1
ATOM 8408 O O . VAL D 1 255 ? 73.519 16.751 31.058 1.00 24.46 252 VAL D O 1
ATOM 8412 N N . ASN D 1 256 ? 72.884 15.617 29.194 1.00 23.01 253 ASN D N 1
ATOM 8413 C CA . ASN D 1 256 ? 74.218 15.338 28.643 1.00 22.09 253 ASN D CA 1
ATOM 8414 C C . ASN D 1 256 ? 75.104 14.701 29.669 1.00 22.35 253 ASN D C 1
ATOM 8415 O O . ASN D 1 256 ? 76.219 15.141 29.899 1.00 23.19 253 ASN D O 1
ATOM 8420 N N . ALA D 1 257 ? 74.603 13.653 30.263 1.00 21.42 254 ALA D N 1
ATOM 8421 C CA . ALA D 1 257 ? 75.300 12.891 31.272 1.00 20.48 254 ALA D CA 1
ATOM 8422 C C . ALA D 1 257 ? 75.412 11.434 30.896 1.00 22.75 254 ALA D C 1
ATOM 8423 O O . ALA D 1 257 ? 74.422 10.700 30.970 1.00 23.68 254 ALA D O 1
ATOM 8425 N N . PRO D 1 258 ? 76.625 10.953 30.490 1.00 18.10 255 PRO D N 1
ATOM 8426 C CA . PRO D 1 258 ? 76.792 9.501 30.285 1.00 17.51 255 PRO D CA 1
ATOM 8427 C C . PRO D 1 258 ? 76.625 8.690 31.577 1.00 23.79 255 PRO D C 1
ATOM 8428 O O . PRO D 1 258 ? 76.890 9.209 32.658 1.00 22.79 255 PRO D O 1
ATOM 8440 N N . PRO D 1 260 ? 77.973 4.977 32.233 1.00 19.76 257 PRO D N 1
ATOM 8441 C CA . PRO D 1 260 ? 78.580 3.702 31.745 1.00 19.01 257 PRO D CA 1
ATOM 8442 C C . PRO D 1 260 ? 78.105 2.434 32.437 1.00 23.47 257 PRO D C 1
ATOM 8443 O O . PRO D 1 260 ? 77.822 1.437 31.748 1.00 19.04 257 PRO D O 1
ATOM 8447 N N . PHE D 1 261 ? 77.919 2.477 33.756 1.00 21.12 258 PHE D N 1
ATOM 8448 C CA . PHE D 1 261 ? 77.347 1.339 34.456 1.00 20.17 258 PHE D CA 1
ATOM 8449 C C . PHE D 1 261 ? 75.931 1.042 33.965 1.00 20.80 258 PHE D C 1
ATOM 8450 O O . PHE D 1 261 ? 75.571 -0.131 33.904 1.00 17.81 258 PHE D O 1
ATOM 8458 N N . ALA D 1 262 ? 75.119 2.056 33.657 1.00 19.83 259 ALA D N 1
ATOM 8459 C CA . ALA D 1 262 ? 73.715 1.810 33.190 1.00 19.67 259 ALA D CA 1
ATOM 8460 C C . ALA D 1 262 ? 73.657 1.121 31.819 1.00 22.17 259 ALA D C 1
ATOM 8461 O O . ALA D 1 262 ? 72.807 0.245 31.580 1.00 19.99 259 ALA D O 1
ATOM 8463 N N . ASP D 1 263 ? 74.636 1.430 30.956 1.00 18.42 260 ASP D N 1
ATOM 8464 C CA . ASP D 1 263 ? 74.728 0.772 29.643 1.00 20.20 260 ASP D CA 1
ATOM 8465 C C . ASP D 1 263 ? 74.941 -0.748 29.850 1.00 23.33 260 ASP D C 1
ATOM 8466 O O . ASP D 1 263 ? 74.381 -1.566 29.132 1.00 21.14 260 ASP D O 1
ATOM 8471 N N . ILE D 1 264 ? 75.780 -1.100 30.837 1.00 18.98 261 ILE D N 1
ATOM 8472 C CA . ILE D 1 264 ? 76.043 -2.528 31.145 1.00 19.77 261 ILE D CA 1
ATOM 8473 C C . ILE D 1 264 ? 74.776 -3.187 31.673 1.00 21.56 261 ILE D C 1
ATOM 8474 O O . ILE D 1 264 ? 74.434 -4.277 31.225 1.00 19.16 261 ILE D O 1
ATOM 8479 N N . ILE D 1 265 ? 74.077 -2.521 32.565 1.00 19.62 262 ILE D N 1
ATOM 8480 C CA . ILE D 1 265 ? 72.764 -3.023 33.108 1.00 22.27 262 ILE D CA 1
ATOM 8481 C C . ILE D 1 265 ? 71.769 -3.291 31.973 1.00 22.09 262 ILE D C 1
ATOM 8482 O O . ILE D 1 265 ? 71.106 -4.323 31.947 1.00 20.06 262 ILE D O 1
ATOM 8487 N N . ARG D 1 266 ? 71.598 -2.305 31.103 1.00 19.31 263 ARG D N 1
ATOM 8488 C CA . ARG D 1 266 ? 70.696 -2.413 29.948 1.00 19.13 263 ARG D CA 1
ATOM 8489 C C . ARG D 1 266 ? 71.043 -3.678 29.138 1.00 21.49 263 ARG D C 1
ATOM 8490 O O . ARG D 1 266 ? 70.158 -4.410 28.792 1.00 20.00 263 ARG D O 1
ATOM 8498 N N . ASN D 1 267 ? 72.308 -3.900 28.823 1.00 18.01 264 ASN D N 1
ATOM 8499 C CA . ASN D 1 267 ? 72.686 -5.101 28.064 1.00 18.77 264 ASN D CA 1
ATOM 8500 C C . ASN D 1 267 ? 72.410 -6.399 28.801 1.00 21.10 264 ASN D C 1
ATOM 8501 O O . ASN D 1 267 ? 72.145 -7.385 28.138 1.00 20.51 264 ASN D O 1
ATOM 8506 N N . ARG D 1 268 ? 72.460 -6.413 30.137 1.00 19.84 265 ARG D N 1
ATOM 8507 C CA . ARG D 1 268 ? 72.096 -7.593 30.904 1.00 18.86 265 ARG D CA 1
ATOM 8508 C C . ARG D 1 268 ? 70.657 -7.958 30.675 1.00 21.42 265 ARG D C 1
ATOM 8509 O O . ARG D 1 268 ? 70.344 -9.135 30.551 1.00 21.50 265 ARG D O 1
ATOM 8517 N N . PHE D 1 269 ? 69.768 -6.959 30.623 1.00 20.21 266 PHE D N 1
ATOM 8518 C CA . PHE D 1 269 ? 68.344 -7.181 30.347 1.00 20.84 266 PHE D CA 1
ATOM 8519 C C . PHE D 1 269 ? 68.105 -7.575 28.919 1.00 23.50 266 PHE D C 1
ATOM 8520 O O . PHE D 1 269 ? 67.374 -8.518 28.666 1.00 23.24 266 PHE D O 1
ATOM 8528 N N . ILE D 1 270 ? 68.819 -6.980 27.996 1.00 20.29 267 ILE D N 1
ATOM 8529 C CA . ILE D 1 270 ? 68.601 -7.288 26.571 1.00 21.15 267 ILE D CA 1
ATOM 8530 C C . ILE D 1 270 ? 69.016 -8.707 26.314 1.00 25.80 267 ILE D C 1
ATOM 8531 O O . ILE D 1 270 ? 68.295 -9.479 25.699 1.00 24.34 267 ILE D O 1
ATOM 8536 N N . SER D 1 271 ? 70.192 -9.035 26.793 1.00 21.31 268 SER D N 1
ATOM 8537 C CA . SER D 1 271 ? 70.706 -10.398 26.661 1.00 19.41 268 SER D CA 1
ATOM 8538 C C . SER D 1 271 ? 69.817 -11.413 27.388 1.00 24.68 268 SER D C 1
ATOM 8539 O O . SER D 1 271 ? 69.545 -12.484 26.866 1.00 25.46 268 SER D O 1
ATOM 8542 N N . GLY D 1 272 ? 69.366 -11.080 28.575 1.00 23.23 269 GLY D N 1
ATOM 8543 C CA . GLY D 1 272 ? 68.532 -11.983 29.346 1.00 24.97 269 GLY D CA 1
ATOM 8544 C C . GLY D 1 272 ? 67.236 -12.293 28.631 1.00 25.99 269 GLY D C 1
ATOM 8545 O O . GLY D 1 272 ? 66.797 -13.446 28.629 1.00 26.20 269 GLY D O 1
ATOM 8546 N N . LEU D 1 273 ? 66.629 -11.278 28.000 1.00 22.77 270 LEU D N 1
ATOM 8547 C CA . LEU D 1 273 ? 65.443 -11.473 27.137 1.00 23.67 270 LEU D CA 1
ATOM 8548 C C . LEU D 1 273 ? 65.769 -12.388 25.935 1.00 28.02 270 LEU D C 1
ATOM 8549 O O . LEU D 1 273 ? 64.980 -13.286 25.604 1.00 25.71 270 LEU D O 1
ATOM 8554 N N . ALA D 1 274 ? 66.965 -12.222 25.330 1.00 25.33 271 ALA D N 1
ATOM 8555 C CA . ALA D 1 274 ? 67.396 -13.113 24.249 1.00 26.45 271 ALA D CA 1
ATOM 8556 C C . ALA D 1 274 ? 67.464 -14.535 24.737 1.00 28.67 271 ALA D C 1
ATOM 8557 O O . ALA D 1 274 ? 67.183 -15.445 23.976 1.00 30.02 271 ALA D O 1
ATOM 8559 N N . LYS D 1 275 ? 67.787 -14.721 26.023 1.00 25.36 272 LYS D N 1
ATOM 8560 C CA . LYS D 1 275 ? 67.902 -16.026 26.661 1.00 24.29 272 LYS D CA 1
ATOM 8561 C C . LYS D 1 275 ? 66.636 -16.550 27.360 1.00 32.42 272 LYS D C 1
ATOM 8562 O O . LYS D 1 275 ? 66.719 -17.546 28.082 1.00 32.64 272 LYS D O 1
ATOM 8568 N N . GLY D 1 276 ? 65.476 -15.961 27.088 1.00 31.04 273 GLY D N 1
ATOM 8569 C CA . GLY D 1 276 ? 64.208 -16.467 27.624 1.00 30.34 273 GLY D CA 1
ATOM 8570 C C . GLY D 1 276 ? 63.919 -16.180 29.079 1.00 33.24 273 GLY D C 1
ATOM 8571 O O . GLY D 1 276 ? 63.113 -16.891 29.690 1.00 34.36 273 GLY D O 1
ATOM 8572 N N . ARG D 1 277 ? 64.495 -15.098 29.646 1.00 28.95 274 ARG D N 1
ATOM 8573 C CA . ARG D 1 277 ? 64.321 -14.818 31.072 1.00 28.17 274 ARG D CA 1
ATOM 8574 C C . ARG D 1 277 ? 63.219 -13.829 31.411 1.00 29.54 274 ARG D C 1
ATOM 8575 O O . ARG D 1 277 ? 63.187 -13.337 32.532 1.00 25.63 274 ARG D O 1
ATOM 8583 N N . GLU D 1 278 ? 62.313 -13.576 30.492 1.00 28.76 275 GLU D N 1
ATOM 8584 C CA . GLU D 1 278 ? 61.257 -12.589 30.678 1.00 30.42 275 GLU D CA 1
ATOM 8585 C C . GLU D 1 278 ? 60.399 -12.812 31.896 1.00 33.56 275 GLU D C 1
ATOM 8586 O O . GLU D 1 278 ? 59.906 -11.826 32.402 1.00 33.21 275 GLU D O 1
ATOM 8592 N N . ASN D 1 279 ? 60.192 -14.052 32.354 1.00 31.61 276 ASN D N 1
ATOM 8593 C CA . ASN D 1 279 ? 59.326 -14.317 33.514 1.00 32.56 276 ASN D CA 1
ATOM 8594 C C . ASN D 1 279 ? 60.054 -14.279 34.832 1.00 36.20 276 ASN D C 1
ATOM 8595 O O . ASN D 1 279 ? 59.383 -14.402 35.852 1.00 38.08 276 ASN D O 1
ATOM 8600 N N . LEU D 1 280 ? 61.388 -14.078 34.857 1.00 31.44 277 LEU D N 1
ATOM 8601 C CA . LEU D 1 280 ? 62.127 -14.046 36.123 1.00 28.96 277 LEU D CA 1
ATOM 8602 C C . LEU D 1 280 ? 62.049 -12.682 36.785 1.00 30.67 277 LEU D C 1
ATOM 8603 O O . LEU D 1 280 ? 61.599 -11.726 36.167 1.00 30.88 277 LEU D O 1
ATOM 8608 N N . ASP D 1 281 ? 62.484 -12.579 38.054 1.00 28.88 278 ASP D N 1
ATOM 8609 C CA . ASP D 1 281 ? 62.541 -11.297 38.768 1.00 27.14 278 ASP D CA 1
ATOM 8610 C C . ASP D 1 281 ? 63.602 -10.458 38.114 1.00 29.22 278 ASP D C 1
ATOM 8611 O O . ASP D 1 281 ? 64.550 -11.035 37.570 1.00 29.77 278 ASP D O 1
ATOM 8616 N N . TRP D 1 282 ? 63.501 -9.115 38.178 1.00 26.80 279 TRP D N 1
ATOM 8617 C CA . TRP D 1 282 ? 64.552 -8.251 37.589 1.00 27.26 279 TRP D CA 1
ATOM 8618 C C . TRP D 1 282 ? 65.958 -8.520 38.178 1.00 29.75 279 TRP D C 1
ATOM 8619 O O . TRP D 1 282 ? 66.941 -8.203 37.515 1.00 28.59 279 TRP D O 1
ATOM 8630 N N . GLY D 1 283 ? 66.043 -9.137 39.371 1.00 27.62 280 GLY D N 1
ATOM 8631 C CA . GLY D 1 283 ? 67.305 -9.498 40.011 1.00 26.85 280 GLY D CA 1
ATOM 8632 C C . GLY D 1 283 ? 68.218 -10.399 39.181 1.00 29.14 280 GLY D C 1
ATOM 8633 O O . GLY D 1 283 ? 69.446 -10.377 39.341 1.00 26.50 280 GLY D O 1
ATOM 8634 N N . ALA D 1 284 ? 67.599 -11.172 38.264 1.00 24.84 281 ALA D N 1
ATOM 8635 C CA . ALA D 1 284 ? 68.225 -12.089 37.319 1.00 24.59 281 ALA D CA 1
ATOM 8636 C C . ALA D 1 284 ? 69.120 -11.409 36.335 1.00 25.02 281 ALA D C 1
ATOM 8637 O O . ALA D 1 284 ? 69.883 -12.110 35.650 1.00 24.58 281 ALA D O 1
ATOM 8639 N N . LEU D 1 285 ? 69.167 -10.044 36.314 1.00 21.19 282 LEU D N 1
ATOM 8640 C CA . LEU D 1 285 ? 70.162 -9.367 35.519 1.00 20.52 282 LEU D CA 1
ATOM 8641 C C . LEU D 1 285 ? 71.548 -9.869 35.928 1.00 24.65 282 LEU D C 1
ATOM 8642 O O . LEU D 1 285 ? 72.460 -9.906 35.102 1.00 22.05 282 LEU D O 1
ATOM 8647 N N . ALA D 1 286 ? 71.687 -10.264 37.222 1.00 23.04 283 ALA D N 1
ATOM 8648 C CA . ALA D 1 286 ? 72.959 -10.721 37.761 1.00 23.76 283 ALA D CA 1
ATOM 8649 C C . ALA D 1 286 ? 73.401 -12.091 37.209 1.00 28.15 283 ALA D C 1
ATOM 8650 O O . ALA D 1 286 ? 74.550 -12.449 37.422 1.00 29.07 283 ALA D O 1
ATOM 8652 N N . LEU D 1 287 ? 72.547 -12.825 36.459 1.00 26.06 284 LEU D N 1
ATOM 8653 C CA . LEU D 1 287 ? 72.966 -14.048 35.749 1.00 27.10 284 LEU D CA 1
ATOM 8654 C C . LEU D 1 287 ? 73.939 -13.767 34.586 1.00 29.35 284 LEU D C 1
ATOM 8655 O O . LEU D 1 287 ? 74.648 -14.691 34.201 1.00 28.33 284 LEU D O 1
ATOM 8660 N N . GLY D 1 288 ? 73.934 -12.551 34.030 1.00 23.51 285 GLY D N 1
ATOM 8661 C CA . GLY D 1 288 ? 74.835 -12.170 32.942 1.00 23.44 285 GLY D CA 1
ATOM 8662 C C . GLY D 1 288 ? 76.289 -12.430 33.268 1.00 27.50 285 GLY D C 1
ATOM 8663 O O . GLY D 1 288 ? 77.031 -12.950 32.437 1.00 26.03 285 GLY D O 1
ATOM 8664 N N . ALA D 1 289 ? 76.711 -12.100 34.498 1.00 25.26 286 ALA D N 1
ATOM 8665 C CA . ALA D 1 289 ? 78.107 -12.335 34.921 1.00 24.37 286 ALA D CA 1
ATOM 8666 C C . ALA D 1 289 ? 78.424 -13.814 34.882 1.00 26.88 286 ALA D C 1
ATOM 8667 O O . ALA D 1 289 ? 79.499 -14.195 34.449 1.00 26.76 286 ALA D O 1
ATOM 8669 N N . SER D 1 290 ? 77.500 -14.644 35.341 1.00 24.86 287 SER D N 1
ATOM 8670 C CA . SER D 1 290 ? 77.666 -16.094 35.306 1.00 25.17 287 SER D CA 1
ATOM 8671 C C . SER D 1 290 ? 77.656 -16.582 33.845 1.00 28.30 287 SER D C 1
ATOM 8672 O O . SER D 1 290 ? 78.430 -17.466 33.516 1.00 26.43 287 SER D O 1
ATOM 8675 N N . ASP D 1 291 ? 76.750 -16.047 32.995 1.00 25.85 288 ASP D N 1
ATOM 8676 C CA . ASP D 1 291 ? 76.724 -16.398 31.554 1.00 25.29 288 ASP D CA 1
ATOM 8677 C C . ASP D 1 291 ? 78.089 -16.138 30.935 1.00 27.65 288 ASP D C 1
ATOM 8678 O O . ASP D 1 291 ? 78.658 -17.035 30.332 1.00 27.68 288 ASP D O 1
ATOM 8683 N N . ASP D 1 292 ? 78.623 -14.890 31.091 1.00 24.53 289 ASP D N 1
ATOM 8684 C CA . ASP D 1 292 ? 79.923 -14.515 30.518 1.00 24.59 289 ASP D CA 1
ATOM 8685 C C . ASP D 1 292 ? 81.084 -15.416 31.004 1.00 28.08 289 ASP D C 1
ATOM 8686 O O . ASP D 1 292 ? 82.027 -15.608 30.270 1.00 28.87 289 ASP D O 1
ATOM 8691 N N . ALA D 1 293 ? 81.052 -15.879 32.255 1.00 24.63 290 ALA D N 1
ATOM 8692 C CA . ALA D 1 293 ? 82.083 -16.753 32.830 1.00 24.98 290 ALA D CA 1
ATOM 8693 C C . ALA D 1 293 ? 81.788 -18.242 32.592 1.00 29.13 290 ALA D C 1
ATOM 8694 O O . ALA D 1 293 ? 82.440 -19.108 33.212 1.00 26.38 290 ALA D O 1
ATOM 8696 N N . GLY D 1 294 ? 80.843 -18.531 31.690 1.00 26.09 291 GLY D N 1
ATOM 8697 C CA . GLY D 1 294 ? 80.555 -19.891 31.218 1.00 28.72 291 GLY D CA 1
ATOM 8698 C C . GLY D 1 294 ? 79.882 -20.798 32.201 1.00 33.55 291 GLY D C 1
ATOM 8699 O O . GLY D 1 294 ? 79.937 -22.012 32.029 1.00 35.94 291 GLY D O 1
ATOM 8700 N N . LEU D 1 295 ? 79.173 -20.249 33.184 1.00 29.87 292 LEU D N 1
ATOM 8701 C CA . LEU D 1 295 ? 78.552 -21.094 34.220 1.00 30.36 292 LEU D CA 1
ATOM 8702 C C . LEU D 1 295 ? 77.080 -21.370 33.993 1.00 36.64 292 LEU D C 1
ATOM 8703 O O . LEU D 1 295 ? 76.557 -22.296 34.596 1.00 40.26 292 LEU D O 1
ATOM 8708 N N . THR D 1 296 ? 76.398 -20.606 33.155 1.00 31.60 293 THR D N 1
ATOM 8709 C CA . THR D 1 296 ? 74.949 -20.775 32.951 1.00 53.54 293 THR D CA 1
ATOM 8710 C C . THR D 1 296 ? 74.597 -20.646 31.493 1.00 80.42 293 THR D C 1
ATOM 8711 O O . THR D 1 296 ? 74.928 -19.639 30.898 1.00 48.54 293 THR D O 1
#

Secondary structure (DSSP, 8-state):
--EEEEE--STTHHHHHHHHHHTT-EEEE--TTTTTT-EE-SSGGGG--TT-EEEE--SSHHHHHHH---HHHHH-TT-EEE-----HHHHHHHHHHHHHTT-EEEE--EE--HHHHHHT--EEEEEE-HHHHHHHHHHHHTT-SEEEE--S-TTHHHHHHHHHH--HHHH--TTT--GGGT--HHHHH--TTTTT-SHHHHHHHHHHHHT---S-SSBHHHHHHHHHHHHHHHHHTT---HHHHHHHHHHHHHHTT-TTSBGGGGGHHHHHHTT--/-EEEE--STTHHHHHHHHHHTT--EEEE-SSGGGGHHHHHTT-EE-SSGGGG--TT-EEEE--SSHHHHHHH---HHHHH-TT-EEE-----HHHHHHHHHHHHHTT-EEEB--EE--HHHHHTT--EEEEBS-HHHHHHHHHHHTTT-SEEEE--S-TTHHHHHHHHHH--HHHH--TTT--GGGT--HHHHH--TTTTT-SHHHHHHHHHHHHT---S-SSBHHHHHHHHHHHHHHHHHTT---HHHHHHHHHHHHHHTT-TTSBGGGGGGHHHHHTT--/-EEEEE--STTHHHHHHHHHHTT-EEEEE-SSGGGGHHHHTTT-EE-SSGGGG--TT-EEEE--SSHHHHHHH---HHHHH-TT-EEE-----HHHHHHHHHHHHHTT-EEEE--EE--HHHHHHT--EEEEEE-HHHHHHHHHHHTTT-SEEEE--S-TTHHHHHHHHHH--HHHH--TTT--GGGT--HHHHH--TTTTT-SHHHHHHHHHHHHT---S-SSBHHHHHHHHHHHHHHHHTTT---HHHHHHHHHHHHHHTT-TTSBGGGGGHHHHHHTTS--/-EEEE--STTHHHHHHHHHHTT--EEEE-SSGGGGGGGGGGT-EE-SSHHHH--TT-EEEE--SSHHHHHHH---HHHHH-TT-EEE-----HHHHHHHHHHHHHTT-EEEE--EE--HHHHHTT--EEEEEE-HHHHHHHHHHHTTT-SEEEE--S-TTHHHHHHHHHH--HHHH--TTT--GGGT--HHHHH--TTTTT-SHHHHHHHHHHHHT---S-SSBHHHHHHHHHHHHHHHHTTT---HHHHHHHHHHHHHHTT-TTSBGGGGGHHHHHHTT--

Radius of gyration: 34.77 Å; Cα contacts (8 Å, |Δi|>4): 2286; chains: 4; bounding box: 106×81×81 Å

Sequence (1125 aa):
SEKIAFLGLGNLGTPIAEILLEAGYELVVWEPLTKLGATVVENAIDAITPGGIVFSVLADDAAVEELFSELVEKLGKDGVHVSSTISPETSRQLAQVHEWYGAHYVGAPIFARPEAVRAKVGNICLSGNAGAKERIKPIVENFVKGVFDFGDDPGAANVIKLAGNFIACSLEGEAFTAEKNGISRQSIYELTSTLFAAPIFQNYGKLVASNTYEPVAFRFPLGLKDINLTLQTASDVNAPPFADIIRNRFISGLAKGRENLDWGALALGASDDAGLTKIAFLGLGNLGTPIAEILLEAGYELVVWNRTASKAEPLTKLGATVVENAIDAITPGGIVFSVLADDAAVEELFSELVEKLGKDGVHVSSTISPETSRQLAQVHEWYGAHYVGAPIIFARPEAVRAKVGNICLSGNAGAKERIKPIVENFVKGVFDFGDDPGAANVIKLAGNFIACSLEGEAFTAEKNGISRQSIYELTSTLFAAPIFQNYGKLVASNTYEPVAFRFPLGLKDINLTLQTASDVNAPPFADIIRNRFISGLAKGRENLDWGALALGASDDAGLTEKIAFLGLGNLGTPIAEILLEAGYELVVWNRTASKAEPLTKLGATVVENAIDAITPGGIVFSVLADDAAVEELFSELVEKLGKDGVHVSSTISPETSRQLAQVHEWYGAHYVGAPIFARPEAVRAKVGNICLSGNAGAKERIKPIVENFVKGVFDFGDDPGAANVIKLAGNFIACSLEGEAFTAEKNGISRQSIYELTSTLFAAPIFQNYGKLVASNTYEPVAFRFPLGLKDINLTLQTASDVNAPPFADIIRNRFISGLAKGRENLDWGALALGASDDAGLTKKIAFLGLGNLGTPIAEILLEAGYELVVWNRTASKAEPLTKLGATVVENAIDAITPGGIVFSVLADDAAVEELFSELVEKLGKDGVHVSSTISPETSRQLAQVHEWYGAHYVGAPIFARPEAVRAKVGNICLSGNAGAKERIKPIVENFVKGVFDFGDDPGAANVIKLAGNFIACSLEGEAFTAEKNGISRQSIYELTSTLFAAPIFQNYGKLVASNTYEPVAFRFPLGLKDINLTLQTASDVNAPPFADIIRNRFISGLAKGRENLDWGALALGASDDAGLT

Organism: Dyadobacter fermentans (strain ATCC 700827 / DSM 18053 / CIP 107007 / KCTC 52180 / NS114) (NCBI:txid471854)